Protein 5BOE (pdb70)

Foldseek 3Di:
DFFWAFKAWDWDAWLVGFIAIKIWIADPVGQIFIDTAFDDAQDAVQFAHADWQQPCVPRNRRTRVQLRCLLHPPLGVVRNVVRDGLLPLVVSLVVLCVSCPDNRSNRNGLRSQQNRQRGSLNSVCSVVVHDSLCSLQNDQLFEAAFEWAWAEAFCPQAQALEQFGTKTKTQLQDFALVVRLVLQLQLNVLLLVVCVVVVWDADDALQRYYHTRANYDVRVQVSSVVSSVVSPHDELRRMAMETANQQQSQDDPQWSFSCVRNNPPTDTDGLVRLLVVVLVDVVVGRYAEYECSDHLPPQVSQQVNCVRCVQRHFYEYESNCLLRVVSVVVCLVSSGTQEYEQECSRHRHPVSSVVSCVSSVVSLHAYEYEDDSTAHLDQVSLSVCSSSVRRYYYQGHSDDNSRVSNSVVSVVSNVVCDPSHGRNRPVSNSSHD/DFFWAFKAWDWDAWLVGFIAIKIWIADPVGQIFIDTAFDFPDALPVFAFADWQQPCVPRNRRTRVQLRCLLVPPLGCCRNVVRDGLLPLVVSLVVLCVSCPDQRSHRNGLRSQQNRQRGSLNSVCSVVVHDSLCSLFNDQLFEAAFEWAWAEAFCPQAQALEQFGTKTKTQLQDFALVVSLVLQLQLNVLLLVVCVVVVWDADDALQRYYHTRANYDVRVQVSSVVSSVVSPHDELRRMAMETANQQQSQDDPQWSFSCVRNNDPTDTDGLVRLLVVVLVDVVVGRYAEYECSDHLPPQVSQQVNCVRCVQRHFYEYCSNCLLPVVSVVVCLVSSGTQEYEQECSRHRHPVSSVVSCVSSVVSLHAYEYEDHSTAHLDQVSSSVCSSSVRRYYYQGHSDDSSRVSNSVVSVVSNVVCDPSHGRNRPVSNSSHD

InterPro domains:
  IPR000941 Enolase [MF_00318] (2-417)
  IPR000941 Enolase [PIRSF001400] (3-429)
  IPR000941 Enolase [PR00148] (37-51)
  IPR000941 Enolase [PR00148] (109-125)
  IPR000941 Enolase [PR00148] (163-176)
  IPR000941 Enolase [PR00148] (317-328)
  IPR000941 Enolase [PR00148] (340-354)
  IPR000941 Enolase [PR00148] (369-386)
  IPR000941 Enolase [PTHR11902] (3-426)
  IPR000941 Enolase [SFLDF00002] (2-417)
  IPR000941 Enolase [TIGR01060] (4-431)
  IPR000941 Enolase [cd03313] (6-416)
  IPR020809 Enolase, conserved site [PS00164] (340-353)
  IPR020810 Enolase, C-terminal TIM barrel domain [PF00113] (143-430)
  IPR020810 Enolase, C-terminal TIM barrel domain [SM01192] (141-431)
  IPR020811 Enolase, N-terminal [PF03952] (4-136)
  IPR020811 Enolase, N-terminal [SM01193] (4-136)
  IPR029017 Enolase-like, N-terminal [G3DSA:3.30.390.10] (3-129)
  IPR029017 Enolase-like, N-terminal [SSF54826] (4-143)
  IPR036849 Enolase-like, C-terminal domain superfamily [G3DSA:3.20.20.120] (131-434)

Nearest PDB structures (foldseek):
  5bof-assembly1_A  TM=1.002E+00  e=6.765E-86  Staphylococcus aureus
  5bof-assembly1_B  TM=1.002E+00  e=4.402E-81  Staphylococcus aureus
  1w6t-assembly1_A  TM=1.000E+00  e=2.694E-74  Streptococ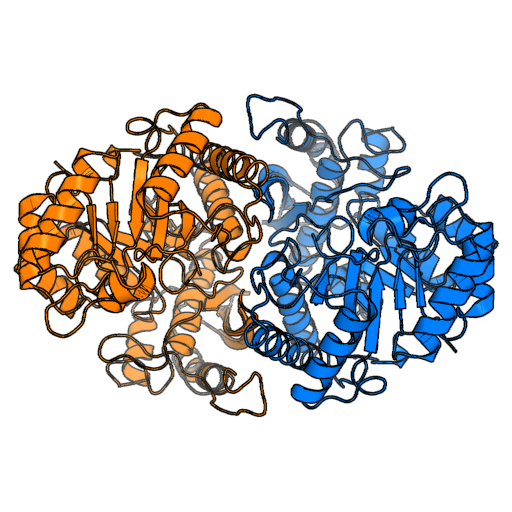cus pneumoniae TIGR4
  3otr-assembly2_C  TM=9.660E-01  e=2.131E-50  Toxoplasma gondii ME49
  2al1-assembly1_B  TM=9.381E-01  e=1.334E-51  Saccharomyces cerevisiae

Sequence (866 aa):
MPIITDVYAREVLDSRGNPTVEVEVLTESGAFGRALVPSSGGAASSTTGGEEHHEAAVVELRDGDKSRYLGKGVTKAVENVNEEIIAPEIIEGEFSVLDQVSSIDKMMIALDGTPNKGKLGANAILGVSIAVARAAADLLGQQPLYKYLGGFNGKQLPVPMMMNIVNGGSHSDAPIAFQEFMILPVVGATTFKEESLRWGTTEIFHNNLKSILSSKRGLETAVGDEGGFAPKFEGTEDAVETIIQAIEAAGYKPGEEVFLGFDCASSEFYENGVYDYSKFEGEHGAKRTAAEQVDYLEQLVDKYPIITIEDGMDENDWDGWKQLTERIGDRVQLVGDDLFVTNTEILAKGIENGIGNSILIKVVNQIGTLTETFDAIEMAQKAGYTAVVSHRSSGETEDTTIADIAVATNAGQIKTGSLSRTDRIAKYNQLLRIEDELFETAKYDDGIKSFYNLDMPIITDVYAREVLDSRGNPTVEVEVLTESGAFGRALVPSSGGAASSTTGGEEHHEAVVELRDGDKSRYLGKGVTKAVENVNEEIIAPEIIEGEFSVLDQVSSIDKMMIALDGTPNKGKLGANAILGVSIAVARAAADLLGQQPLYKKYLGGFNGKQLPVPMMNIVNGGSHSDAPIAFQEFMILPVVGATTFKEESLRWGTTEIFHNLKSSILSSKRGLETAVGDEGGFAPKFEGTEDAVETIIQAIEAAGYKPGEEVFLGFDCASSEFYENGVYDYSKFEGEHGAKRTAAEQVDYLEQLVDKYPIITIEDGMDENDWDGWKQLTERIGDRVQLVGDDLFVVTNTEILAKGIENGIGNSILIKVVNQIGTLTETFDAIEMAQKAGYTTAVVSHRSSGETEDTTIADIAVATNAGQIKTGSLSRTDRIAKYNQLLRIEDELFETAKYDDGIKSFYNLD

Organism: Staphylococcus aureus (NCBI:txid1280)

B-factor: mean 16.52, std 8.03, range [6.75, 63.27]

GO terms:
  GO:0004634 phosphopyruvate hydratase activity (F, EXP)
  GO:0005576 extracellular region (C, EXP)
  GO:0005737 cytoplasm (C, EXP)
  GO:0009986 cell surface (C, EXP)

Secondary structure (DSSP, 8-state):
--BEEEEEEEEEE-TTS-EEEEEEEEETT--EEEEE--B-SS--SSS--------TTSGGGT--HHHHHHIIIIIHHHHHHTT-BTT-HHHHHHHHHHHH-STT-TTT-HHHHHHHHHHHHHHHHHHHT--HHHHHH-TT--EEPEEEEEEEE-GGG-SSS---SEEEEE-TT-SSHHHHHHHHHHHHHHHHHHHHHTT----B-TTS-B----SSHHHHHHHHHHHHHHTT--BTTTBEEEEE--GGGGEETTEEETHHHH-TT--EE-HHHHHHHHHHHHHHS-EEEEES-S-TT-HHHHHHHHHHHTTTSEEEESTTTTT-HHHHHHHHHHT--SEEEE-HHHH-SHHHHHHHHHHHHHTT-EEEEE--SB--S--HHHHHHHHTT--EEE---SSSHHHHHHHHHHHHHHHHHGGG-EE-GGGG-TT--/--BEEEEEEEEEE-TTS-EEEEEEEEETT--EEEEEPPP--S--TTSPPPP----TTSGGGT--HHHHHHIIIIIHHHHHHHT-BTT-HHHHHHHHHHHH-STT-TTT-HHHHHHHHHHHHHHHHHHHT--HHHHHH-TT--EEPEEEEEEEE-GGG-SSS---SEEEEE-TT-SSHHHHHHHHHHHHHHHHHHHHHTT----B-TTS-B----SSHHHHHHHHHHHHHHTT--BTTTBEEEEE--GGGGEETTEEETHHHH-TT--EE-HHHHHHHHHHHHHHS-EEEEES-S-TT-HHHHHHHHHHHTTTSEEEESTTTTT-HHHHHHHHHHT--SEEEE-HHHH-SHHHHHHHHHHHHHTT-EEEEE--SS--S--HHHHHHHHTT--EEE---SSSHHHHHHHHHHHHHHHHHGGG-EE-GGGG-TT--

Solvent-accessible surface area: 29139 Å² total; per-residue (Å²): 60,52,54,1,64,59,7,75,2,28,18,1,2,1,0,50,0,15,0,3,0,0,0,27,0,66,5,118,68,46,8,76,2,75,0,7,1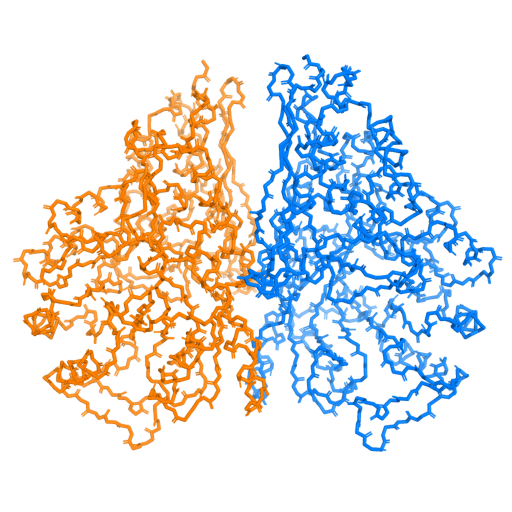,21,5,13,53,80,93,10,81,135,14,10,60,58,41,61,44,53,64,174,86,43,12,80,7,94,1,0,63,102,0,18,64,4,0,50,113,62,0,4,47,80,0,54,131,45,123,44,19,0,68,68,22,82,59,0,0,132,30,0,58,78,50,6,61,53,145,60,9,28,124,1,0,1,6,0,0,0,0,0,0,6,0,0,0,70,0,0,6,80,46,85,70,71,40,18,2,61,43,32,35,34,179,63,2,55,17,0,0,0,0,1,0,1,0,0,4,0,3,66,72,23,141,6,54,0,2,2,26,8,3,1,0,0,0,2,35,6,112,49,0,91,48,0,0,27,27,0,0,13,0,1,29,33,0,71,48,21,0,71,172,106,62,33,86,45,36,10,26,49,21,0,0,0,41,0,70,3,105,14,13,86,32,0,0,84,5,1,26,86,0,0,99,64,21,59,25,114,38,30,112,48,0,33,4,0,0,8,1,6,0,23,58,4,56,66,108,40,47,0,37,1,30,127,38,46,41,178,101,13,42,138,46,70,30,65,83,0,0,55,32,0,44,109,7,14,93,120,14,32,9,9,1,1,2,2,0,0,8,60,121,16,68,119,3,0,70,89,0,24,104,87,0,7,71,104,3,0,0,0,0,11,38,4,0,2,1,28,46,134,25,0,26,36,0,51,140,77,31,3,4,12,0,0,2,0,24,7,12,4,31,0,0,4,24,40,0,44,73,0,2,82,64,0,55,168,36,36,15,0,0,0,0,5,12,11,17,0,8,1,32,19,20,2,16,0,3,0,0,0,6,23,41,0,0,1,0,11,0,1,0,0,7,4,0,0,0,0,0,2,0,0,32,0,15,18,3,20,48,106,6,156,144,68,28,82,22,39,7,90,148,1,8,104,22,26,156,71,43,62,1,62,60,7,76,2,28,18,0,2,1,0,75,0,15,0,4,0,0,0,25,0,66,4,118,70,46,8,76,2,80,0,7,1,13,10,24,30,52,113,34,99,117,30,7,16,16,37,51,43,55,65,171,84,43,11,75,8,94,1,0,62,102,0,18,80,3,0,39,116,57,0,5,42,82,0,57,137,46,120,45,22,0,68,67,22,82,57,0,0,134,35,0,58,78,53,6,60,51,143,54,8,27,116,0,0,1,5,0,0,0,0,0,0,3,0,0,0,69,0,0,5,79,46,84,69,70,39,17,2,61,44,33,35,34,179,64,2,55,16,0,0,0,0,2,0,2,0,0,4,0,3,67,88,22,143,7,54,0,2,2,25,8,3,1,0,0,0,2,36,6,112,50,0,89,51,0,0,29,26,0,0,10,0,2,29,28,0,71,56,22,0,72,183,105,64,32,86,45,36,10,26,51,21,0,0,0,40,1,71,3,108,14,14,85,31,0,0,84,4,1,26,88,0,0,99,63,19,59,24,114,38,34,108,47,0,34,4,0,0,8,1,7,0,23,74,6,56,125,141,39,49,0,37,0,30,128,38,45,41,110,107,13,43,137,48,70,30,64,83,0,1,54,31,0,44,111,8,13,93,119,14,33,10,9,1,1,2,1,1,0,9,71,120,17,67,120,2,0,72,90,0,25,105,88,0,7,70,101,3,0,0,2,0,11,51,5,0,17,0,26,44,147,31,0,27,35,0,51,140,79,31,3,4,13,0,0,2,1,25,6,6,8,31,0,0,4,24,40,0,42,73,0,2,83,64,0,55,165,37,36,15,0,0,0,1,4,13,34,41,0,8,1,34,19,20,2,11,0,3,0,0,0,6,22,42,0,0,0,0,11,0,0,0,0,7,4,0,0,0,0,0,2,0,0,32,0,14,18,3,20,50,104,6,160,142,67,28,82,24,47,6,89,145,1,9,103,21,34,147

CATH classification: 3.30.390.10 (+1 more: 3.20.20.120)

Structure (mmCIF, N/CA/C/O backbone):
data_5BOE
#
_entry.id   5BOE
#
_cell.length_a   145.154
_cell.length_b   145.154
_cell.length_c   100.512
_cell.angle_alpha   90.00
_cell.angle_beta   90.00
_cell.angle_gamma   90.00
#
_symmetry.space_group_name_H-M   'I 4'
#
loop_
_entity.id
_entity.type
_entity.pdbx_description
1 polymer Enolase
2 non-polymer PHOSPHOENOLPYRUVATE
3 non-polymer 'MAGNESIUM ION'
4 non-polymer GLYCEROL
5 water water
#
loop_
_atom_site.group_PDB
_atom_site.id
_atom_site.type_symbol
_atom_site.label_atom_id
_atom_site.label_alt_id
_atom_site.label_comp_id
_atom_site.label_asym_id
_atom_site.label_entity_id
_atom_site.label_seq_id
_atom_site.pdbx_PDB_ins_code
_atom_site.Cartn_x
_atom_site.Cartn_y
_atom_site.Cartn_z
_atom_site.occupancy
_atom_site.B_iso_or_equiv
_atom_site.auth_seq_id
_atom_site.auth_comp_id
_atom_site.auth_asym_id
_atom_site.auth_atom_id
_atom_site.pdbx_PDB_model_num
ATOM 1 N N . MET A 1 1 ? -0.881 -11.474 43.215 1.00 25.01 1 MET A N 1
ATOM 2 C CA . MET A 1 1 ? -0.601 -11.537 44.689 1.00 23.30 1 MET A CA 1
ATOM 3 C C . MET A 1 1 ? -1.262 -12.780 45.293 1.00 20.73 1 MET A C 1
ATOM 4 O O . MET A 1 1 ? -2.506 -12.833 45.431 1.00 19.78 1 MET A O 1
ATOM 6 N N . PRO A 1 2 ? -0.433 -13.787 45.619 1.00 19.71 2 PRO A N 1
ATOM 7 C CA . PRO A 1 2 ? -0.946 -15.122 45.814 1.00 17.65 2 PRO A CA 1
ATOM 8 C C . PRO A 1 2 ? -1.416 -15.467 47.228 1.00 15.64 2 PRO A C 1
ATOM 9 O O . PRO A 1 2 ? -1.994 -16.521 47.421 1.00 14.33 2 PRO A O 1
ATOM 13 N N . ILE A 1 3 ? -1.195 -14.602 48.213 1.00 15.09 3 ILE A N 1
ATOM 14 C CA . ILE A 1 3 ? -1.618 -14.942 49.571 1.00 14.50 3 ILE A CA 1
ATOM 15 C C . ILE A 1 3 ? -3.139 -15.072 49.659 1.00 13.46 3 ILE A C 1
ATOM 16 O O . ILE A 1 3 ? -3.869 -14.235 49.150 1.00 13.44 3 ILE A O 1
ATOM 21 N N . ILE A 1 4 ? -3.602 -16.134 50.302 1.00 12.05 4 ILE A N 1
ATOM 22 C CA . ILE A 1 4 ? -5.045 -16.360 50.454 1.00 11.83 4 ILE A CA 1
ATOM 23 C C . ILE A 1 4 ? -5.593 -15.383 51.484 1.00 12.48 4 ILE A C 1
ATOM 24 O O . ILE A 1 4 ? -5.123 -15.331 52.624 1.00 13.25 4 ILE A O 1
ATOM 29 N N . THR A 1 5 ? -6.599 -14.624 51.078 1.00 12.95 5 THR A N 1
ATOM 30 C CA . THR A 1 5 ? -7.212 -13.611 51.937 1.00 13.69 5 THR A CA 1
ATOM 31 C C . THR A 1 5 ? -8.628 -13.935 52.395 1.00 13.51 5 THR A C 1
ATOM 32 O O . THR A 1 5 ? -9.150 -13.299 53.314 1.00 13.83 5 THR A O 1
ATOM 36 N N . ASP A 1 6 ? -9.266 -14.909 51.749 1.00 13.45 6 ASP A N 1
ATOM 37 C CA . ASP A 1 6 ? -10.595 -15.334 52.161 1.00 13.82 6 ASP A CA 1
ATOM 38 C C . ASP A 1 6 ? -10.831 -16.796 51.826 1.00 12.68 6 ASP A C 1
ATOM 39 O O . ASP A 1 6 ? -10.461 -17.263 50.748 1.00 11.67 6 ASP A O 1
ATOM 44 N N . VAL A 1 7 ? -11.455 -17.492 52.764 1.00 11.54 7 VAL A N 1
ATOM 45 C CA . VAL A 1 7 ? -11.882 -18.893 52.592 1.00 11.46 7 VAL A CA 1
ATOM 46 C C . VAL A 1 7 ? -13.290 -18.941 53.189 1.00 11.41 7 VAL A C 1
ATOM 47 O O . VAL A 1 7 ? -13.462 -18.600 54.373 1.00 12.61 7 VAL A O 1
ATOM 51 N N . TYR A 1 8 ? -14.286 -19.300 52.387 1.00 10.57 8 TYR A N 1
ATOM 52 C CA . TYR A 1 8 ? -15.681 -19.182 52.794 1.00 10.27 8 TYR A CA 1
ATOM 53 C C . TYR A 1 8 ? -16.475 -20.390 52.333 1.00 10.20 8 TYR A C 1
ATOM 54 O O . TYR A 1 8 ? -16.405 -20.793 51.165 1.00 10.55 8 TYR A O 1
ATOM 63 N N . ALA A 1 9 ? -17.212 -20.991 53.257 1.00 9.51 9 ALA A N 1
ATOM 64 C CA . ALA A 1 9 ? -18.052 -22.151 52.949 1.00 9.01 9 ALA A CA 1
ATOM 65 C C . ALA A 1 9 ? -19.533 -21.833 53.110 1.00 9.48 9 ALA A C 1
ATOM 66 O O . ALA A 1 9 ? -19.932 -21.017 53.933 1.00 9.64 9 ALA A O 1
ATOM 68 N N . ARG A 1 10 ? -20.338 -22.493 52.293 1.00 9.29 10 ARG A N 1
ATOM 69 C CA . ARG A 1 10 ? -21.783 -22.460 52.411 1.00 9.82 10 ARG A CA 1
ATOM 70 C C . ARG A 1 10 ? -22.390 -23.828 52.121 1.00 9.55 10 ARG A C 1
ATOM 71 O O . ARG A 1 10 ? -21.776 -24.687 51.482 1.00 9.59 10 ARG A O 1
ATOM 79 N N . GLU A 1 11 ? -23.602 -24.028 52.620 1.00 9.68 11 GLU A N 1
ATOM 80 C CA . GLU A 1 11 ? -24.372 -25.242 52.396 1.00 9.92 11 GLU A CA 1
ATOM 81 C C . GLU A 1 11 ? -25.213 -25.092 51.127 1.00 10.00 11 GLU A C 1
ATOM 82 O O . GLU A 1 11 ? -26.058 -24.193 51.043 1.00 11.96 11 GLU A O 1
ATOM 88 N N . VAL A 1 12 ? -24.977 -25.974 50.166 1.00 9.21 12 VAL A N 1
ATOM 89 C CA . VAL A 1 12 ? -25.725 -26.007 48.912 1.00 9.44 12 VAL A CA 1
ATOM 90 C C . VAL A 1 12 ? -26.298 -27.404 48.725 1.00 9.60 12 VAL A C 1
ATOM 91 O O . VAL A 1 12 ? -26.239 -28.222 49.644 1.00 9.49 12 VAL A O 1
ATOM 95 N N . LEU A 1 13 ? -26.883 -27.700 47.575 1.00 9.17 13 LEU A N 1
ATOM 96 C CA . LEU A 1 13 ? -27.473 -29.012 47.326 1.00 9.34 13 LEU A CA 1
ATOM 97 C C . LEU A 1 13 ? -26.763 -29.791 46.225 1.00 9.33 13 LEU A C 1
ATOM 98 O O . LEU A 1 13 ? -26.300 -29.211 45.227 1.00 9.01 13 LEU A O 1
ATOM 103 N N . ASP A 1 14 ? -26.700 -31.104 46.411 1.00 8.72 14 ASP A N 1
ATOM 104 C CA . ASP A 1 14 ? -26.207 -32.006 45.386 1.00 9.04 14 ASP A CA 1
ATOM 105 C C . ASP A 1 14 ? -27.310 -32.492 44.473 1.00 8.22 14 ASP A C 1
ATOM 106 O O . ASP A 1 14 ? -28.482 -32.114 44.614 1.00 8.27 14 ASP A O 1
ATOM 111 N N . SER A 1 15 ? -26.942 -33.360 43.538 1.00 8.52 15 SER A N 1
ATOM 112 C CA . SER A 1 15 ? -27.829 -33.780 42.457 1.00 8.71 15 SER A CA 1
ATOM 113 C C . SER A 1 15 ? -28.947 -34.697 42.891 1.00 9.18 15 SER A C 1
ATOM 114 O O . SER A 1 15 ? -29.863 -34.968 42.110 1.00 8.95 15 SER A O 1
ATOM 117 N N . ARG A 1 16 ? -28.874 -35.166 44.133 1.00 9.86 16 ARG A N 1
ATOM 118 C CA . ARG A 1 16 ? -29.949 -35.992 44.700 1.00 11.27 16 ARG A CA 1
ATOM 119 C C . ARG A 1 16 ? -30.827 -35.191 45.638 1.00 11.35 16 ARG A C 1
ATOM 120 O O . ARG A 1 16 ? -31.746 -35.756 46.241 1.00 12.02 16 ARG A O 1
ATOM 128 N N . GLY A 1 17 ? -30.579 -33.892 45.755 1.00 10.50 17 GLY A N 1
ATOM 129 C CA . GLY A 1 17 ? -31.343 -33.042 46.679 1.00 11.02 17 GLY A CA 1
ATOM 130 C C . GLY A 1 17 ? -30.924 -33.217 48.119 1.00 11.34 17 GLY A C 1
ATOM 131 O O . GLY A 1 17 ? -31.747 -33.019 49.027 1.00 12.51 17 GLY A O 1
ATOM 132 N N . ASN A 1 18 ? -29.648 -33.527 48.341 1.00 11.13 18 ASN A N 1
ATOM 133 C CA . ASN A 1 18 ? -29.063 -33.592 49.695 1.00 11.26 18 ASN A CA 1
ATOM 134 C C . ASN A 1 18 ? -28.023 -32.488 49.893 1.00 10.74 18 ASN A C 1
ATOM 135 O O . ASN A 1 18 ? -27.290 -32.151 48.950 1.00 10.06 18 ASN A O 1
ATOM 140 N N . PRO A 1 19 ? -27.929 -31.918 51.100 1.00 9.67 19 PRO A N 1
ATOM 141 C CA . PRO A 1 19 ? -26.947 -30.860 51.338 1.00 9.74 19 PRO A CA 1
ATOM 142 C C . PRO A 1 19 ? -25.516 -31.292 51.096 1.00 9.44 19 PRO A C 1
ATOM 143 O O . PRO A 1 19 ? -25.160 -32.455 51.317 1.00 10.14 19 PRO A O 1
ATOM 147 N N . THR A 1 20 ? -24.710 -30.363 50.604 1.00 9.02 20 THR A N 1
ATOM 148 C CA . THR A 1 20 ? -23.271 -30.555 50.546 1.00 9.05 20 THR A CA 1
ATOM 149 C C . THR A 1 20 ? -22.540 -29.239 50.720 1.00 8.99 20 THR A C 1
ATOM 150 O O . THR A 1 20 ? -23.159 -28.172 50.823 1.00 8.83 20 THR A O 1
ATOM 154 N N . VAL A 1 21 ? -21.228 -29.356 50.837 1.00 8.85 21 VAL A N 1
ATOM 155 C CA . VAL A 1 21 ? -20.342 -28.240 51.096 1.00 9.33 21 VAL A CA 1
ATOM 156 C C . VAL A 1 21 ? -19.888 -27.574 49.784 1.00 9.17 21 VAL A C 1
ATOM 157 O O . VAL A 1 21 ? -19.432 -28.252 48.855 1.00 9.41 21 VAL A O 1
ATOM 161 N N . GLU A 1 22 ? -19.974 -26.249 49.760 1.00 8.90 22 GLU A N 1
ATOM 162 C CA . GLU A 1 22 ? -19.313 -25.423 48.755 1.00 9.14 22 GLU A CA 1
ATOM 163 C C . GLU A 1 22 ? -18.287 -24.523 49.429 1.00 8.85 22 GLU A C 1
ATOM 164 O O . GLU A 1 22 ? -18.577 -23.959 50.493 1.00 9.33 22 GLU A O 1
ATOM 170 N N . VAL A 1 23 ? -17.103 -24.374 48.825 1.00 8.43 23 VAL A N 1
ATOM 171 C CA . VAL A 1 23 ? -16.079 -23.463 49.348 1.00 8.58 23 VAL A CA 1
ATOM 172 C C . VAL A 1 23 ? -15.586 -22.531 48.264 1.00 8.75 23 VAL A C 1
ATOM 173 O O . VAL A 1 23 ? -15.406 -22.959 47.115 1.00 8.29 23 VAL A O 1
ATOM 177 N N . GLU A 1 24 ? -15.377 -21.277 48.640 1.00 8.76 24 GLU A N 1
ATOM 178 C CA . GLU A 1 24 ? -14.778 -20.283 47.762 1.00 9.27 24 GLU A CA 1
ATOM 179 C C . GLU A 1 24 ? -13.510 -19.743 48.397 1.00 9.17 24 GLU A C 1
ATOM 180 O O . GLU A 1 24 ? -13.488 -19.446 49.615 1.00 9.17 24 GLU A O 1
ATOM 186 N N . VAL A 1 25 ? -12.473 -19.582 47.578 1.00 8.74 25 VAL A N 1
ATOM 187 C CA . VAL A 1 25 ? -11.187 -19.066 48.004 1.00 9.19 25 VAL A CA 1
ATOM 188 C C . VAL A 1 25 ? -10.858 -17.837 47.160 1.00 9.56 25 VAL A C 1
ATOM 189 O O . VAL A 1 25 ? -11.022 -17.856 45.947 1.00 9.66 25 VAL A O 1
ATOM 193 N N . LEU A 1 26 ? -10.383 -16.780 47.834 1.00 9.82 26 LEU A N 1
ATOM 194 C CA . LEU A 1 26 ? -9.872 -15.581 47.173 1.00 10.79 26 LEU A CA 1
ATOM 195 C C . LEU A 1 26 ? -8.450 -15.281 47.585 1.00 10.98 26 LEU A C 1
ATOM 196 O O . LEU A 1 26 ? -8.080 -15.506 48.739 1.00 11.59 26 LEU A O 1
ATOM 201 N N . THR A 1 27 ? -7.694 -14.715 46.651 1.00 11.55 27 THR A N 1
ATOM 202 C CA . THR A 1 27 ? -6.377 -14.185 46.970 1.00 12.58 27 THR A CA 1
ATOM 203 C C . THR A 1 27 ? -6.431 -12.685 47.037 1.00 14.25 27 THR A C 1
ATOM 204 O O . THR A 1 27 ? -7.396 -12.047 46.615 1.00 13.86 27 THR A O 1
ATOM 208 N N . GLU A 1 28 ? -5.317 -12.144 47.514 1.00 16.26 28 GLU A N 1
ATOM 209 C CA . GLU A 1 28 ? -5.135 -10.710 47.631 1.00 19.73 28 GLU A CA 1
ATOM 210 C C . GLU A 1 28 ? -5.407 -9.998 46.309 1.00 19.38 28 GLU A C 1
ATOM 211 O O . GLU A 1 28 ? -5.998 -8.933 46.286 1.00 21.77 28 GLU A O 1
ATOM 217 N N . SER A 1 29 ? -4.959 -10.588 45.203 1.00 17.78 29 SER A N 1
ATOM 218 C CA . SER A 1 29 ? -5.196 -10.016 43.870 1.00 18.54 29 SER A CA 1
ATOM 219 C C . SER A 1 29 ? -6.569 -10.267 43.259 1.00 16.80 29 SER A C 1
ATOM 220 O O . SER A 1 29 ? -6.865 -9.784 42.163 1.00 18.30 29 SER A O 1
ATOM 223 N N . GLY A 1 30 ? -7.414 -11.040 43.939 1.00 15.11 30 GLY A N 1
ATOM 224 C CA . GLY A 1 30 ? -8.750 -11.339 43.436 1.00 14.55 30 GLY A CA 1
ATOM 225 C C . GLY A 1 30 ? -8.903 -12.651 42.687 1.00 13.45 30 GLY A C 1
ATOM 226 O O . GLY A 1 30 ? -9.960 -12.930 42.138 1.00 13.94 30 GLY A O 1
ATOM 227 N N . ALA A 1 31 ? -7.850 -13.452 42.638 1.00 12.06 31 ALA A N 1
ATOM 228 C CA . ALA A 1 31 ? -7.987 -14.781 42.017 1.00 10.92 31 ALA A CA 1
ATOM 229 C C . ALA A 1 31 ? -9.005 -15.543 42.849 1.00 10.84 31 ALA A C 1
ATOM 230 O O . ALA A 1 31 ? -9.063 -15.380 44.065 1.00 10.76 31 ALA A O 1
ATOM 232 N N . PHE A 1 32 ? -9.775 -16.394 42.190 1.00 10.06 32 PHE A N 1
ATOM 233 C CA . PHE A 1 32 ? -10.969 -16.998 42.771 1.00 9.60 32 PHE A CA 1
ATOM 234 C C . PHE A 1 32 ? -11.063 -18.456 42.381 1.00 9.12 32 PHE A C 1
ATOM 235 O O . PHE A 1 32 ? -10.857 -18.807 41.215 1.00 9.02 32 PHE A O 1
ATOM 243 N N . GLY A 1 33 ? -11.441 -19.286 43.343 1.00 8.37 33 GLY A N 1
ATOM 244 C CA . GLY A 1 33 ? -11.815 -20.670 43.059 1.00 8.22 33 GLY A CA 1
ATOM 245 C C . GLY A 1 33 ? -13.035 -21.056 43.872 1.00 8.22 33 GLY A C 1
ATOM 246 O O . GLY A 1 33 ? -13.186 -20.637 45.019 1.00 8.16 33 GLY A O 1
ATOM 247 N N . ARG A 1 34 ? -13.900 -21.867 43.274 1.00 7.82 34 ARG A N 1
ATOM 248 C CA . ARG A 1 34 ? -15.074 -22.425 43.940 1.00 8.24 34 ARG A CA 1
ATOM 249 C C . ARG A 1 34 ? -15.046 -23.933 43.749 1.00 8.37 34 ARG A C 1
ATOM 250 O O . ARG A 1 34 ? -14.807 -24.422 42.635 1.00 8.97 34 ARG A O 1
ATOM 258 N N . ALA A 1 35 ? -15.331 -24.666 44.824 1.00 8.44 35 ALA A N 1
ATOM 259 C CA . ALA A 1 35 ? -15.431 -26.111 44.780 1.00 8.26 35 ALA A CA 1
ATOM 260 C C . ALA A 1 35 ? -16.717 -26.544 45.400 1.00 8.71 35 ALA A C 1
ATOM 261 O O . ALA A 1 35 ? -17.147 -25.938 46.372 1.00 9.52 35 ALA A O 1
ATOM 263 N N . LEU A 1 36 ? -17.310 -27.602 44.861 1.00 8.63 36 LEU A N 1
ATOM 264 C CA . LEU A 1 36 ? -18.438 -28.279 45.520 1.00 9.17 36 LEU A CA 1
ATOM 265 C C . LEU A 1 36 ? -18.058 -29.729 45.733 1.00 9.30 36 LEU A C 1
ATOM 266 O O . LEU A 1 36 ? -17.391 -30.346 44.893 1.00 9.82 36 LEU A O 1
ATOM 271 N N . VAL A 1 37 ? -18.484 -30.288 46.867 1.00 8.97 37 VAL A N 1
ATOM 272 C CA . VAL A 1 37 ? -18.090 -31.638 47.265 1.00 9.50 37 VAL A CA 1
ATOM 273 C C . VAL A 1 37 ? -19.183 -32.664 46.939 1.00 9.83 37 VAL A C 1
ATOM 274 O O . VAL A 1 37 ? -20.359 -32.433 47.242 1.00 10.60 37 VAL A O 1
ATOM 278 N N . PRO A 1 38 ? -18.802 -33.790 46.303 1.00 10.02 38 PRO A N 1
ATOM 279 C CA . PRO A 1 38 ? -19.795 -34.821 46.010 1.00 10.64 38 PRO A CA 1
ATOM 280 C C . PRO A 1 38 ? -20.068 -35.673 47.225 1.00 12.63 38 PRO A C 1
ATOM 281 O O . PRO A 1 38 ? -19.394 -35.537 48.253 1.00 13.04 38 PRO A O 1
ATOM 285 N N A SER A 1 39 ? -20.975 -36.625 47.075 0.50 12.29 39 SER A N 1
ATOM 286 N N B SER A 1 39 ? -21.096 -36.505 47.105 0.50 13.12 39 SER A N 1
ATOM 287 C CA A SER A 1 39 ? -21.297 -37.534 48.180 0.50 12.39 39 SER A CA 1
ATOM 288 C CA B SER A 1 39 ? -21.639 -37.241 48.241 0.50 14.01 39 SER A CA 1
ATOM 289 C C A SER A 1 39 ? -21.775 -38.880 47.702 0.50 13.22 39 SER A C 1
ATOM 290 C C B SER A 1 39 ? -20.574 -38.205 48.696 0.50 13.83 39 SER A C 1
ATOM 291 O O A SER A 1 39 ? -22.685 -38.968 46.873 0.50 13.65 39 SER A O 1
ATOM 292 O O B SER A 1 39 ? -19.701 -38.585 47.924 0.50 15.46 39 SER A O 1
ATOM 297 N N A GLY A 1 40 ? -21.232 -39.933 48.293 0.50 14.11 40 GLY A N 1
ATOM 298 N N B GLY A 1 40 ? -20.628 -38.608 49.958 0.50 14.85 40 GLY A N 1
ATOM 299 C CA A GLY A 1 40 ? -21.588 -41.279 47.869 0.50 15.33 40 GLY A CA 1
ATOM 300 C CA B GLY A 1 40 ? -19.620 -39.538 50.489 0.50 13.59 40 GLY A CA 1
ATOM 301 C C A GLY A 1 40 ? -22.866 -41.804 48.434 0.50 17.65 40 GLY A C 1
ATOM 302 C C B GLY A 1 40 ? -20.250 -40.515 51.442 0.50 16.22 40 GLY A C 1
ATOM 303 O O A GLY A 1 40 ? -23.260 -41.426 49.535 0.50 19.06 40 GLY A O 1
ATOM 304 O O B GLY A 1 40 ? -21.375 -40.960 51.232 0.50 18.20 40 GLY A O 1
ATOM 305 N N A ALA A 1 41 ? -23.478 -42.709 47.660 0.50 19.88 41 ALA A N 1
ATOM 306 N N B ALA A 1 41 ? -19.502 -40.830 52.488 0.50 17.42 41 ALA A N 1
ATOM 307 C CA A ALA A 1 41 ? -24.724 -43.389 48.001 0.50 20.99 41 ALA A CA 1
ATOM 308 C CA B ALA A 1 41 ? -19.926 -41.762 53.528 0.50 18.18 41 ALA A CA 1
ATOM 309 C C A ALA A 1 41 ? -24.498 -44.371 49.122 0.50 22.53 41 ALA A C 1
ATOM 310 C C B ALA A 1 41 ? -19.510 -41.193 54.866 0.50 18.96 41 ALA A C 1
ATOM 311 O O A ALA A 1 41 ? -25.294 -44.469 50.052 0.50 22.43 41 ALA A O 1
ATOM 312 O O B ALA A 1 41 ? -18.382 -40.717 55.024 0.50 18.33 41 ALA A O 1
ATOM 315 N N A SER A 1 42 ? -23.407 -45.111 49.004 0.50 24.37 42 SER A N 1
ATOM 316 N N B SER A 1 42 ? -20.429 -41.245 55.823 0.50 19.51 42 SER A N 1
ATOM 317 C CA A SER A 1 42 ? -22.953 -45.999 50.049 0.50 25.52 42 SER A CA 1
ATOM 318 C CA B SER A 1 42 ? -20.191 -40.705 57.157 0.50 20.27 42 SER A CA 1
ATOM 319 C C A SER A 1 42 ? -21.456 -45.758 50.174 0.50 27.23 42 SER A C 1
ATOM 320 C C B SER A 1 42 ? -19.625 -41.784 58.088 0.50 21.73 42 SER A C 1
ATOM 321 O O A SER A 1 42 ? -20.819 -45.315 49.217 0.50 29.12 42 SER A O 1
ATOM 322 O O B SER A 1 42 ? -19.222 -41.494 59.216 0.50 20.65 42 SER A O 1
ATOM 327 N N A THR A 1 43 ? -20.901 -46.027 51.347 0.50 28.47 43 THR A N 1
ATOM 328 N N B THR A 1 43 ? -19.576 -43.017 57.587 0.50 23.84 43 THR A N 1
ATOM 329 C CA A THR A 1 43 ? -19.480 -45.806 51.570 0.50 29.19 43 THR A CA 1
ATOM 330 C CA B THR A 1 43 ? -18.938 -44.144 58.294 0.50 25.91 43 THR A CA 1
ATOM 331 C C A THR A 1 43 ? -18.714 -47.078 51.905 0.50 29.43 43 THR A C 1
ATOM 332 C C B THR A 1 43 ? -18.075 -44.927 57.305 0.50 27.90 43 THR A C 1
ATOM 333 O O A THR A 1 43 ? -19.146 -47.860 52.740 0.50 29.90 43 THR A O 1
ATOM 334 O O B THR A 1 43 ? -18.362 -44.947 56.103 0.50 28.83 43 THR A O 1
ATOM 341 N N A GLY A 1 44 ? -17.575 -47.289 51.255 0.50 28.82 44 GLY A N 1
ATOM 342 N N B GLY A 1 44 ? -17.032 -45.592 57.799 0.50 30.92 44 GLY A N 1
ATOM 343 C CA A GLY A 1 44 ? -16.668 -48.334 51.703 0.50 29.07 44 GLY A CA 1
ATOM 344 C CA B GLY A 1 44 ? -15.835 -45.738 56.959 0.50 32.48 44 GLY A CA 1
ATOM 345 C C A GLY A 1 44 ? -16.171 -47.890 53.072 0.50 30.00 44 GLY A C 1
ATOM 346 C C B GLY A 1 44 ? -14.894 -46.938 56.895 0.50 32.50 44 GLY A C 1
ATOM 347 O O A GLY A 1 44 ? -16.284 -46.725 53.405 0.50 28.40 44 GLY A O 1
ATOM 348 O O B GLY A 1 44 ? -14.296 -47.243 55.827 0.50 36.73 44 GLY A O 1
ATOM 349 N N A GLU A 1 45 ? -15.642 -48.777 53.903 0.50 32.12 45 GLU A N 1
ATOM 350 N N B GLU A 1 45 ? -14.787 -47.628 58.022 0.50 31.93 45 GLU A N 1
ATOM 351 C CA A GLU A 1 45 ? -15.030 -48.284 55.150 0.50 32.69 45 GLU A CA 1
ATOM 352 C CA B GLU A 1 45 ? -13.481 -47.824 58.667 0.50 31.05 45 GLU A CA 1
ATOM 353 C C A GLU A 1 45 ? -13.491 -48.218 54.970 0.50 30.43 45 GLU A C 1
ATOM 354 C C B GLU A 1 45 ? -12.191 -47.488 57.910 0.50 30.19 45 GLU A C 1
ATOM 355 O O A GLU A 1 45 ? -13.015 -48.604 53.925 0.50 30.22 45 GLU A O 1
ATOM 356 O O B GLU A 1 45 ? -11.223 -47.118 58.563 0.50 29.39 45 GLU A O 1
ATOM 359 N N A HIS A 1 46 ? -12.727 -47.722 55.953 0.50 31.38 46 HIS A N 1
ATOM 360 N N B HIS A 1 46 ? -12.145 -47.566 56.585 0.50 28.54 46 HIS A N 1
ATOM 361 C CA A HIS A 1 46 ? -11.269 -47.372 55.770 0.50 31.33 46 HIS A CA 1
ATOM 362 C CA B HIS A 1 46 ? -10.895 -47.216 55.888 0.50 29.48 46 HIS A CA 1
ATOM 363 C C A HIS A 1 46 ? -11.073 -46.110 54.939 0.50 29.67 46 HIS A C 1
ATOM 364 C C B HIS A 1 46 ? -10.980 -46.009 54.951 0.50 28.59 46 HIS A C 1
ATOM 365 O O A HIS A 1 46 ? -10.061 -45.928 54.243 0.50 29.07 46 HIS A O 1
ATOM 366 O O B HIS A 1 46 ? -10.051 -45.761 54.171 0.50 28.90 46 HIS A O 1
ATOM 379 N N . GLU A 1 47 ? -12.074 -45.265 55.047 1.00 26.21 47 GLU A N 1
ATOM 380 C CA . GLU A 1 47 ? -12.338 -44.169 54.153 1.00 27.79 47 GLU A CA 1
ATOM 381 C C . GLU A 1 47 ? -12.351 -42.877 54.943 1.00 23.51 47 GLU A C 1
ATOM 382 O O . GLU A 1 47 ? -12.444 -42.891 56.170 1.00 24.49 47 GLU A O 1
ATOM 388 N N A ALA A 1 48 ? -12.209 -41.754 54.250 0.50 20.12 48 ALA A N 1
ATOM 389 N N B ALA A 1 48 ? -12.233 -41.751 54.254 0.50 20.77 48 ALA A N 1
ATOM 390 C CA A ALA A 1 48 ? -12.318 -40.462 54.908 0.50 18.01 48 ALA A CA 1
ATOM 391 C CA B ALA A 1 48 ? -12.359 -40.459 54.917 0.50 19.03 48 ALA A CA 1
ATOM 392 C C A ALA A 1 48 ? -13.790 -40.230 55.099 0.50 17.18 48 ALA A C 1
ATOM 393 C C B ALA A 1 48 ? -13.850 -40.214 55.148 0.50 18.57 48 ALA A C 1
ATOM 394 O O A ALA A 1 48 ? -14.585 -40.569 54.234 0.50 19.14 48 ALA A O 1
ATOM 395 O O B ALA A 1 48 ? -14.655 -40.557 54.292 0.50 20.83 48 ALA A O 1
ATOM 398 N N A VAL A 1 49 ? -14.188 -39.642 56.202 0.50 15.58 49 VAL A N 1
ATOM 399 N N B VAL A 1 49 ? -14.210 -39.624 56.282 0.50 17.55 49 VAL A N 1
ATOM 400 C CA A VAL A 1 49 ? -15.621 -39.578 56.389 0.50 15.85 49 VAL A CA 1
ATOM 401 C CA B VAL A 1 49 ? -15.628 -39.515 56.669 0.50 18.21 49 VAL A CA 1
ATOM 402 C C A VAL A 1 49 ? -16.192 -38.178 56.259 0.50 15.88 49 VAL A C 1
ATOM 403 C C B VAL A 1 49 ? -16.205 -38.155 56.315 0.50 17.23 49 VAL A C 1
ATOM 404 O O A VAL A 1 49 ? -15.599 -37.173 56.646 0.50 15.88 49 VAL A O 1
ATOM 405 O O B VAL A 1 49 ? -15.613 -37.137 56.639 0.50 17.08 49 VAL A O 1
ATOM 412 N N . GLU A 1 50 ? -17.367 -38.131 55.658 1.00 16.89 50 GLU A N 1
ATOM 413 C CA . GLU A 1 50 ? -18.062 -36.877 55.481 1.00 18.66 50 GLU A CA 1
ATOM 414 C C . GLU A 1 50 ? -18.784 -36.631 56.798 1.00 17.82 50 GLU A C 1
ATOM 415 O O . GLU A 1 50 ? -19.286 -37.554 57.425 1.00 20.20 50 GLU A O 1
ATOM 421 N N . LEU A 1 51 ? -18.821 -35.385 57.191 1.00 15.72 51 LEU A N 1
ATOM 422 C CA . LEU A 1 51 ? -19.540 -34.986 58.382 1.00 15.49 51 LEU A CA 1
ATOM 423 C C . LEU A 1 51 ? -20.932 -34.479 58.044 1.00 14.99 51 LEU A C 1
ATOM 424 O O . LEU A 1 51 ? -21.084 -33.551 57.273 1.00 13.63 51 LEU A O 1
ATOM 429 N N . ARG A 1 52 ? -21.937 -35.099 58.658 1.00 14.74 52 ARG A N 1
ATOM 430 C CA . ARG A 1 52 ? -23.326 -34.690 58.532 1.00 15.09 52 ARG A CA 1
ATOM 431 C C . ARG A 1 52 ? -23.827 -34.251 59.899 1.00 15.43 52 ARG A C 1
ATOM 432 O O . ARG A 1 52 ? -23.260 -34.641 60.937 1.00 16.53 52 ARG A O 1
ATOM 440 N N . ASP A 1 53 ? -24.893 -33.460 59.913 1.00 14.22 53 ASP A N 1
ATOM 441 C CA . ASP A 1 53 ? -25.317 -32.821 61.159 1.00 14.16 53 ASP A CA 1
ATOM 442 C C . ASP A 1 53 ? -26.125 -33.744 62.063 1.00 15.50 53 ASP A C 1
ATOM 443 O O . ASP A 1 53 ? -26.013 -33.644 63.295 1.00 17.15 53 ASP A O 1
ATOM 448 N N . GLY A 1 54 ? -26.944 -34.594 61.456 1.00 16.64 54 GLY A N 1
ATOM 449 C CA . GLY A 1 54 ? -27.845 -35.480 62.197 1.00 18.09 54 GLY A CA 1
ATOM 450 C C . GLY A 1 54 ? -28.991 -34.760 62.888 1.00 19.56 54 GLY A C 1
ATOM 451 O O . GLY A 1 54 ? -29.616 -35.328 63.785 1.00 21.95 54 GLY A O 1
ATOM 452 N N . ASP A 1 55 ? -29.268 -33.517 62.500 1.00 19.15 55 ASP A N 1
ATOM 453 C CA . ASP A 1 55 ? -30.412 -32.755 63.017 1.00 19.75 55 ASP A CA 1
ATOM 454 C C . ASP A 1 55 ? -31.641 -33.171 62.205 1.00 21.42 55 ASP A C 1
ATOM 455 O O . ASP A 1 55 ? -31.834 -32.727 61.067 1.00 20.52 55 ASP A O 1
ATOM 460 N N . LYS A 1 56 ? -32.489 -34.025 62.777 1.00 22.47 56 LYS A N 1
ATOM 461 C CA . LYS A 1 56 ? -33.630 -34.527 62.029 1.00 25.25 56 LYS A CA 1
ATOM 462 C C . LYS A 1 56 ? -34.689 -33.453 61.710 1.00 23.56 56 LYS A C 1
ATOM 463 O O . LYS A 1 56 ? -35.532 -33.690 60.860 1.00 26.79 56 LYS A O 1
ATOM 469 N N . SER A 1 57 ? -34.594 -32.280 62.323 1.00 23.02 57 SER A N 1
ATOM 470 C CA . SER A 1 57 ? -35.450 -31.131 61.953 1.00 23.20 57 SER A CA 1
ATOM 471 C C . SER A 1 57 ? -35.047 -30.418 60.652 1.00 22.58 57 SER A C 1
ATOM 472 O O . SER A 1 57 ? -35.775 -29.542 60.181 1.00 23.03 57 SER A O 1
ATOM 475 N N . ARG A 1 58 ? -33.890 -30.760 60.088 1.00 19.35 58 ARG A N 1
ATOM 476 C CA . ARG A 1 58 ? -33.435 -30.170 58.815 1.00 17.98 58 ARG A CA 1
ATOM 477 C C . ARG A 1 58 ? -32.944 -31.231 57.866 1.00 15.54 58 ARG A C 1
ATOM 478 O O . ARG A 1 58 ? -32.030 -31.983 58.180 1.00 15.43 58 ARG A O 1
ATOM 486 N N . TYR A 1 59 ? -33.510 -31.280 56.670 1.00 14.17 59 TYR A N 1
ATOM 487 C CA . TYR A 1 59 ? -33.000 -32.138 55.617 1.00 14.16 59 TYR A CA 1
ATOM 488 C C . TYR A 1 59 ? -32.858 -33.598 56.071 1.00 15.77 59 TYR A C 1
ATOM 489 O O . TYR A 1 59 ? -31.953 -34.323 55.647 1.00 15.35 59 TYR A O 1
ATOM 498 N N . LEU A 1 60 ? -33.775 -34.024 56.934 1.00 16.75 60 LEU A N 1
ATOM 499 C CA . LEU A 1 60 ? -33.794 -35.416 57.387 1.00 19.39 60 LEU A CA 1
ATOM 500 C C . LEU A 1 60 ? -32.460 -35.822 58.023 1.00 17.06 60 LEU A C 1
ATOM 501 O O . LEU A 1 60 ? -32.056 -36.976 57.915 1.00 18.88 60 LEU A O 1
ATOM 506 N N . GLY A 1 61 ? -31.797 -34.879 58.689 1.00 15.61 61 GLY A N 1
ATOM 507 C CA . GLY A 1 61 ? -30.519 -35.138 59.341 1.00 15.31 61 GLY A CA 1
ATOM 508 C C . GLY A 1 61 ? -29.294 -35.050 58.449 1.00 14.75 61 GLY A C 1
ATOM 509 O O . GLY A 1 61 ? -28.187 -35.306 58.901 1.00 15.72 61 GLY A O 1
ATOM 510 N N . LYS A 1 62 ? -29.473 -34.620 57.202 1.00 14.01 62 LYS A N 1
ATOM 511 C CA . LYS A 1 62 ? -28.366 -34.627 56.232 1.00 14.09 62 LYS A CA 1
ATOM 512 C C . LYS A 1 62 ? -27.740 -33.250 56.007 1.00 12.58 62 LYS A C 1
ATOM 513 O O . LYS A 1 62 ? -26.936 -33.066 55.081 1.00 11.89 62 LYS A O 1
ATOM 519 N N . GLY A 1 63 ? -28.067 -32.281 56.855 1.00 12.03 63 GLY A N 1
ATOM 520 C CA . GLY A 1 63 ? -27.430 -30.974 56.786 1.00 11.61 63 GLY A CA 1
ATOM 521 C C . GLY A 1 63 ? -25.926 -31.064 56.940 1.00 11.61 63 GLY A C 1
ATOM 522 O O . GLY A 1 63 ? -25.405 -32.006 57.541 1.00 11.65 63 GLY A O 1
ATOM 523 N N . VAL A 1 64 ? -25.228 -30.084 56.371 1.00 11.13 64 VAL A N 1
ATOM 524 C CA . VAL A 1 64 ? -23.777 -30.000 56.530 1.00 11.59 64 VAL A CA 1
ATOM 525 C C . VAL A 1 64 ? -23.320 -28.692 57.168 1.00 11.44 64 VAL A C 1
ATOM 526 O O . VAL A 1 64 ? -22.226 -28.170 56.892 1.00 12.30 64 VAL A O 1
ATOM 530 N N . THR A 1 65 ? -24.150 -28.132 58.052 1.00 11.75 65 THR A N 1
ATOM 531 C CA . THR A 1 65 ? -23.795 -26.895 58.713 1.00 12.05 65 THR A CA 1
ATOM 532 C C . THR A 1 65 ? -22.543 -27.016 59.580 1.00 11.66 65 THR A C 1
ATOM 533 O O . THR A 1 65 ? -21.806 -26.051 59.725 1.00 11.71 65 THR A O 1
ATOM 537 N N . LYS A 1 66 ? -22.323 -28.179 60.192 1.00 12.80 66 LYS A N 1
ATOM 538 C CA . LYS A 1 66 ? -21.122 -28.355 61.002 1.00 13.66 66 LYS A CA 1
ATOM 539 C C . LYS A 1 66 ? -19.847 -28.313 60.171 1.00 12.46 66 LYS A C 1
ATOM 540 O O . LYS A 1 66 ? -18.884 -27.646 60.532 1.00 11.77 66 LYS A O 1
ATOM 546 N N . ALA A 1 67 ? -19.862 -29.028 59.061 1.00 11.52 67 ALA A N 1
ATOM 547 C CA . ALA A 1 67 ? -18.702 -29.024 58.151 1.00 11.34 67 ALA A CA 1
ATOM 548 C C . ALA A 1 67 ? -18.446 -27.600 57.631 1.00 10.66 67 ALA A C 1
ATOM 549 O O . ALA A 1 67 ? -17.310 -27.131 57.565 1.00 10.24 67 ALA A O 1
ATOM 551 N N . VAL A 1 68 ? -19.514 -26.913 57.249 1.00 10.70 68 VAL A N 1
ATOM 552 C CA . VAL A 1 68 ? -19.423 -25.501 56.810 1.00 10.85 68 VAL A CA 1
ATOM 553 C C . VAL A 1 68 ? -18.813 -24.613 57.887 1.00 11.10 68 VAL A C 1
ATOM 554 O O . VAL A 1 68 ? -17.941 -23.803 57.623 1.00 11.15 68 VAL A O 1
ATOM 558 N N . GLU A 1 69 ? -19.289 -24.790 59.126 1.00 11.60 69 GLU A N 1
ATOM 559 C CA . GLU A 1 69 ? -18.757 -24.052 60.276 1.00 13.15 69 GLU A CA 1
ATOM 560 C C . GLU A 1 69 ? -17.272 -24.371 60.509 1.00 12.34 69 GLU A C 1
ATOM 561 O O . GLU A 1 69 ? -16.485 -23.488 60.814 1.00 12.91 69 GLU A O 1
ATOM 567 N N . ASN A 1 70 ? -16.916 -25.632 60.346 1.00 11.90 70 ASN A N 1
ATOM 568 C CA . ASN A 1 70 ? -15.525 -26.051 60.485 1.00 12.03 70 ASN A CA 1
ATOM 569 C C . ASN A 1 70 ? -14.633 -25.340 59.467 1.00 11.76 70 ASN A C 1
ATOM 570 O O . ASN A 1 70 ? -13.531 -24.909 59.784 1.00 11.92 70 ASN A O 1
ATOM 575 N N . VAL A 1 71 ? -15.116 -25.168 58.239 1.00 11.08 71 VAL A N 1
ATOM 576 C CA . VAL A 1 71 ? -14.354 -24.363 57.282 1.00 11.10 71 VAL A CA 1
ATOM 577 C C . VAL A 1 71 ? -14.264 -22.900 57.740 1.00 11.28 71 VAL A C 1
ATOM 578 O O . VAL A 1 71 ? -13.189 -22.313 57.815 1.00 11.45 71 VAL A O 1
ATOM 582 N N . ASN A 1 72 ? -15.412 -22.302 58.047 1.00 11.76 72 ASN A N 1
ATOM 583 C CA . ASN A 1 72 ? -15.455 -20.878 58.308 1.00 11.91 72 ASN A CA 1
ATOM 584 C C . ASN A 1 72 ? -14.764 -20.478 59.625 1.00 12.45 72 ASN A C 1
ATOM 585 O O . ASN A 1 72 ? -14.162 -19.411 5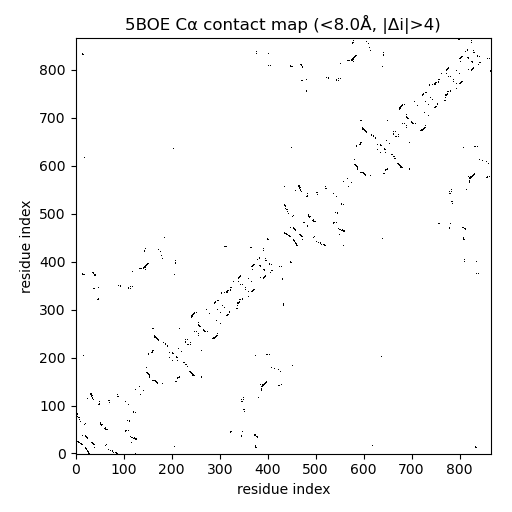9.695 1.00 13.12 72 ASN A O 1
ATOM 590 N N A GLU A 1 73 ? -14.852 -21.341 60.632 0.50 13.67 73 GLU A N 1
ATOM 591 N N B GLU A 1 73 ? -14.849 -21.342 60.628 0.50 13.55 73 GLU A N 1
ATOM 592 C CA A GLU A 1 73 ? -14.394 -20.989 61.987 0.50 14.90 73 GLU A CA 1
ATOM 593 C CA B GLU A 1 73 ? -14.394 -20.986 61.980 0.50 14.73 73 GLU A CA 1
ATOM 594 C C A GLU A 1 73 ? -13.088 -21.637 62.412 0.50 15.11 73 GLU A C 1
ATOM 595 C C B GLU A 1 73 ? -13.090 -21.637 62.411 0.50 15.00 73 GLU A C 1
ATOM 596 O O A GLU A 1 73 ? -12.457 -21.181 63.371 0.50 15.25 73 GLU A O 1
ATOM 597 O O B GLU A 1 73 ? -12.460 -21.180 63.371 0.50 15.16 73 GLU A O 1
ATOM 608 N N . ILE A 1 74 ? -12.678 -22.692 61.720 1.00 14.22 74 ILE A N 1
ATOM 609 C CA . ILE A 1 74 ? -11.457 -23.419 62.094 1.00 13.82 74 ILE A CA 1
ATOM 610 C C . ILE A 1 74 ? -10.420 -23.398 60.984 1.00 13.11 74 ILE A C 1
ATOM 611 O O . ILE A 1 74 ? -9.303 -22.931 61.186 1.00 13.40 74 ILE A O 1
ATOM 616 N N . ILE A 1 75 ? -10.779 -23.906 59.811 1.00 11.95 75 ILE A N 1
ATOM 617 C CA . ILE A 1 75 ? -9.797 -23.973 58.714 1.00 11.97 75 ILE A CA 1
ATOM 618 C C . ILE A 1 75 ? -9.445 -22.609 58.168 1.00 12.05 75 ILE A C 1
ATOM 619 O O . ILE A 1 75 ? -8.278 -22.285 58.008 1.00 11.48 75 ILE A O 1
ATOM 624 N N . ALA A 1 76 ? -10.450 -21.788 57.879 1.00 11.91 76 ALA A N 1
ATOM 625 C CA . ALA A 1 76 ? -10.221 -20.475 57.292 1.00 12.66 76 ALA A CA 1
ATOM 626 C C . ALA A 1 76 ? -9.268 -19.597 58.106 1.00 13.61 76 ALA A C 1
ATOM 627 O O . ALA A 1 76 ? -8.308 -19.070 57.567 1.00 13.08 76 ALA A O 1
ATOM 629 N N . PRO A 1 77 ? -9.504 -19.458 59.427 1.00 14.86 77 PRO A N 1
ATOM 630 C CA . PRO A 1 77 ? -8.545 -18.597 60.143 1.00 15.70 77 PRO A CA 1
ATOM 631 C C . PRO A 1 77 ? -7.127 -19.154 60.194 1.00 15.23 77 PRO A C 1
ATOM 632 O O . PRO A 1 77 ? -6.155 -18.379 60.196 1.00 15.50 77 PRO A O 1
ATOM 636 N N . GLU A 1 78 ? -6.994 -20.471 60.194 1.00 15.26 78 GLU A N 1
ATOM 637 C CA . GLU A 1 78 ? -5.657 -21.070 60.160 1.00 16.80 78 GLU A CA 1
ATOM 638 C C . GLU A 1 78 ? -4.939 -20.701 58.852 1.00 15.83 78 GLU A C 1
ATOM 639 O O . GLU A 1 78 ? -3.765 -20.320 58.837 1.00 16.96 78 GLU A O 1
ATOM 645 N N . ILE A 1 79 ? -5.656 -20.793 57.742 1.00 14.60 79 ILE A N 1
ATOM 646 C CA . ILE A 1 79 ? -5.079 -20.404 56.454 1.00 14.59 79 ILE A CA 1
ATOM 647 C C . ILE A 1 79 ? -4.750 -18.919 56.373 1.00 14.79 79 ILE A C 1
ATOM 648 O O . ILE A 1 79 ? -3.656 -18.545 55.954 1.00 15.36 79 ILE A O 1
ATOM 653 N N . ILE A 1 80 ? -5.690 -18.076 56.789 1.00 15.98 80 ILE A N 1
ATOM 654 C CA . ILE A 1 80 ? -5.552 -16.641 56.623 1.00 17.25 80 ILE A CA 1
ATOM 655 C C . ILE A 1 80 ? -4.481 -16.108 57.575 1.00 17.76 80 ILE A C 1
ATOM 656 O O . ILE A 1 80 ? -3.589 -15.354 57.153 1.00 18.04 80 ILE A O 1
ATOM 661 N N . GLU A 1 81 ? -4.515 -16.550 58.824 1.00 20.11 81 GLU A N 1
ATOM 662 C CA . GLU A 1 81 ? -3.475 -16.119 59.785 1.00 23.38 81 GLU A CA 1
ATOM 663 C C . GLU A 1 81 ? -2.110 -16.662 59.392 1.00 22.78 81 GLU A C 1
ATOM 664 O O . GLU A 1 81 ? -1.092 -16.021 59.644 1.00 24.42 81 GLU A O 1
ATOM 670 N N . GLY A 1 82 ? -2.087 -17.846 58.794 1.00 20.58 82 GLY A N 1
ATOM 671 C CA . GLY A 1 82 ? -0.845 -18.463 58.333 1.00 20.17 82 GLY A CA 1
ATOM 672 C C . GLY A 1 82 ? -0.204 -17.815 57.110 1.00 19.10 82 GLY A C 1
ATOM 673 O O . GLY A 1 82 ? 0.942 -18.136 56.768 1.00 19.28 82 GLY A O 1
ATOM 674 N N . GLU A 1 83 ? -0.939 -16.928 56.443 1.00 18.59 83 GLU A N 1
ATOM 675 C CA . GLU A 1 83 ? -0.490 -16.261 55.219 1.00 19.85 83 GLU A CA 1
ATOM 676 C C . GLU A 1 83 ? 0.024 -17.267 54.195 1.00 18.43 83 GLU A C 1
ATOM 677 O O . GLU A 1 83 ? 1.091 -17.110 53.620 1.00 17.76 83 GLU A O 1
ATOM 683 N N . PHE A 1 84 ? -0.769 -18.312 53.976 1.00 17.02 84 PHE A N 1
ATOM 684 C CA . PHE A 1 84 ? -0.428 -19.312 52.962 1.00 16.06 84 PHE A CA 1
ATOM 685 C C . PHE A 1 84 ? -0.611 -18.761 51.551 1.00 15.63 84 PHE A C 1
ATOM 686 O O . PHE A 1 84 ? -1.605 -18.087 51.272 1.00 15.28 84 PHE A O 1
ATOM 694 N N . SER A 1 85 ? 0.357 -19.047 50.690 1.00 15.06 85 SER A N 1
ATOM 695 C CA . SER A 1 85 ? 0.224 -18.803 49.254 1.00 14.33 85 SER A CA 1
ATOM 696 C C . SER A 1 85 ? -0.750 -19.824 48.673 1.00 12.60 85 SER A C 1
ATOM 697 O O . SER A 1 85 ? -0.702 -21.009 48.998 1.00 11.89 85 SER A O 1
ATOM 700 N N . VAL A 1 86 ? -1.603 -19.348 47.779 1.00 11.47 86 VAL A N 1
ATOM 701 C CA . VAL A 1 86 ? -2.574 -20.205 47.109 1.00 10.84 86 VAL A CA 1
ATOM 702 C C . VAL A 1 86 ? -1.865 -21.280 46.271 1.00 10.87 86 VAL A C 1
ATOM 703 O O . VAL A 1 86 ? -2.461 -22.317 45.943 1.00 10.75 86 VAL A O 1
ATOM 707 N N . LEU A 1 87 ? -0.606 -21.044 45.920 1.00 10.81 87 LEU A N 1
ATOM 708 C CA . LEU A 1 87 ? 0.184 -22.004 45.157 1.00 11.82 87 LEU A CA 1
ATOM 709 C C . LEU A 1 87 ? 0.713 -23.155 45.996 1.00 12.25 87 LEU A C 1
ATOM 710 O O . LEU A 1 87 ? 1.187 -24.155 45.453 1.00 12.80 87 LEU A O 1
ATOM 715 N N . ASP A 1 88 ? 0.651 -23.041 47.315 1.00 11.58 88 ASP A N 1
ATOM 716 C CA . ASP A 1 88 ? 1.285 -24.041 48.178 1.00 12.15 88 ASP A CA 1
ATOM 717 C C . ASP A 1 88 ? 0.298 -25.151 48.564 1.00 10.61 88 ASP A C 1
ATOM 718 O O . ASP A 1 88 ? -0.045 -25.389 49.708 1.00 10.65 88 ASP A O 1
ATOM 723 N N . GLN A 1 89 ? -0.171 -25.857 47.538 1.00 9.62 89 GLN A N 1
ATOM 724 C CA . GLN A 1 89 ? -1.196 -26.857 47.685 1.00 9.39 89 GLN A CA 1
ATOM 725 C C . GLN A 1 89 ? -0.846 -27.959 48.677 1.00 9.11 89 GLN A C 1
ATOM 726 O O . GLN A 1 89 ? -1.669 -28.323 49.522 1.00 9.23 89 GLN A O 1
ATOM 732 N N . VAL A 1 90 ? 0.358 -28.515 48.565 1.00 9.00 90 VAL A N 1
ATOM 733 C CA . VAL A 1 90 ? 0.705 -29.627 49.427 1.00 9.24 90 VAL A CA 1
ATOM 734 C C . VAL A 1 90 ? 0.807 -29.151 50.878 1.00 9.76 90 VAL A C 1
ATOM 735 O O . VAL A 1 90 ? 0.385 -29.848 51.779 1.00 9.75 90 VAL A O 1
ATOM 739 N N A SER A 1 91 ? 1.373 -27.966 51.080 0.48 10.00 91 SER A N 1
ATOM 740 N N B SER A 1 91 ? 1.377 -27.970 51.078 0.52 10.45 91 SER A N 1
ATOM 741 C CA A SER A 1 91 ? 1.470 -27.395 52.432 0.48 10.36 91 SER A CA 1
ATOM 742 C CA B SER A 1 91 ? 1.489 -27.407 52.427 0.52 11.28 91 SER A CA 1
ATOM 743 C C A SER A 1 91 ? 0.103 -27.214 53.069 0.48 10.29 91 SER A C 1
ATOM 744 C C B SER A 1 91 ? 0.113 -27.203 53.069 0.52 10.79 91 SER A C 1
ATOM 745 O O A SER A 1 91 ? -0.102 -27.510 54.254 0.48 10.61 91 SER A O 1
ATOM 746 O O B SER A 1 91 ? -0.095 -27.504 54.252 0.52 11.14 91 SER A O 1
ATOM 751 N N . ILE A 1 92 ? -0.836 -26.710 52.286 1.00 10.27 92 ILE A N 1
ATOM 752 C CA . ILE A 1 92 ? -2.181 -26.446 52.802 1.00 10.50 92 ILE A CA 1
ATOM 753 C C . ILE A 1 92 ? -2.907 -27.760 53.094 1.00 10.05 92 ILE A C 1
ATOM 754 O O . ILE A 1 92 ? -3.549 -27.906 54.132 1.00 10.40 92 ILE A O 1
ATOM 759 N N . ASP A 1 93 ? -2.769 -28.738 52.197 1.00 9.60 93 ASP A N 1
ATOM 760 C CA . ASP A 1 93 ? -3.378 -30.052 52.412 1.00 9.71 93 ASP A CA 1
ATOM 761 C C . ASP A 1 93 ? -2.788 -30.726 53.654 1.00 10.41 93 ASP A C 1
ATOM 762 O O . ASP A 1 93 ? -3.539 -31.225 54.481 1.00 10.25 93 ASP A O 1
ATOM 767 N N . LYS A 1 94 ? -1.469 -30.675 53.805 1.00 10.60 94 LYS A N 1
ATOM 768 C CA . LYS A 1 94 ? -0.827 -31.269 54.995 1.00 11.95 94 LYS A CA 1
ATOM 769 C C . LYS A 1 94 ? -1.273 -30.549 56.265 1.00 11.95 94 LYS A C 1
ATOM 770 O O . LYS A 1 94 ? -1.488 -31.180 57.313 1.00 12.23 94 LYS A O 1
ATOM 776 N N . MET A 1 95 ? -1.395 -29.232 56.197 1.00 12.04 95 MET A N 1
ATOM 777 C CA . MET A 1 95 ? -1.851 -28.448 57.357 1.00 12.75 95 MET A CA 1
ATOM 778 C C . MET A 1 95 ? -3.247 -28.887 57.795 1.00 12.16 95 MET A C 1
ATOM 779 O O . MET A 1 95 ? -3.510 -29.115 58.981 1.00 12.16 95 MET A O 1
ATOM 784 N N . MET A 1 96 ? -4.163 -29.052 56.842 1.00 11.35 96 MET A N 1
ATOM 785 C CA . MET A 1 96 ? -5.524 -29.470 57.185 1.00 11.20 96 MET A CA 1
ATOM 786 C C . MET A 1 96 ? -5.570 -30.872 57.779 1.00 11.62 96 MET A C 1
ATOM 787 O O . MET A 1 96 ? -6.333 -31.126 58.705 1.00 11.86 96 MET A O 1
ATOM 792 N N . ILE A 1 97 ? -4.761 -31.777 57.235 1.00 11.48 97 ILE A N 1
ATOM 793 C CA . ILE A 1 97 ? -4.690 -33.146 57.721 1.00 12.01 97 ILE A CA 1
ATOM 794 C C . ILE A 1 97 ? -4.254 -33.124 59.191 1.00 12.65 97 ILE A C 1
ATOM 795 O O . ILE A 1 97 ? -4.839 -33.822 60.038 1.00 13.09 97 ILE A O 1
ATOM 800 N N . ALA A 1 98 ? -3.254 -32.310 59.485 1.00 12.00 98 ALA A N 1
ATOM 801 C CA . ALA A 1 98 ? -2.732 -32.207 60.862 1.00 13.38 98 ALA A CA 1
ATOM 802 C C . ALA A 1 98 ? -3.715 -31.483 61.779 1.00 13.99 98 ALA A C 1
ATOM 803 O O . ALA A 1 98 ? -3.879 -31.856 62.956 1.00 14.85 98 ALA A O 1
ATOM 805 N N . LEU A 1 99 ? -4.419 -30.489 61.238 1.00 13.34 99 LEU A N 1
ATOM 806 C CA . LEU A 1 99 ? -5.398 -29.723 62.009 1.00 14.40 99 LEU A CA 1
ATOM 807 C C . LEU A 1 99 ? -6.561 -30.599 62.470 1.00 14.98 99 LEU A C 1
ATOM 808 O O . LEU A 1 99 ? -7.046 -30.469 63.606 1.00 16.81 99 LEU A O 1
ATOM 813 N N . ASP A 1 100 ? -7.019 -31.490 61.600 1.00 14.47 100 ASP A N 1
ATOM 814 C CA . ASP A 1 100 ? -8.047 -32.446 61.942 1.00 14.72 100 ASP A CA 1
ATOM 815 C C . ASP A 1 100 ? -7.483 -33.454 62.938 1.00 15.57 100 ASP A C 1
ATOM 816 O O . ASP A 1 100 ? -8.104 -33.747 63.959 1.00 16.44 100 ASP A O 1
ATOM 821 N N . GLY A 1 101 ? -6.324 -33.997 62.599 1.00 16.06 101 GLY A N 1
ATOM 822 C CA . GLY A 1 101 ? -5.551 -34.847 63.516 1.00 17.94 101 GLY A CA 1
ATOM 823 C C . GLY A 1 101 ? -6.040 -36.265 63.692 1.00 19.52 101 GLY A C 1
ATOM 824 O O . GLY A 1 101 ? -5.478 -37.013 64.513 1.00 22.17 101 GLY A O 1
ATOM 825 N N . THR A 1 102 ? -7.044 -36.683 62.927 1.00 18.74 102 THR A N 1
ATOM 826 C CA . THR A 1 102 ? -7.550 -38.065 62.991 1.00 19.36 102 THR A CA 1
ATOM 827 C C . THR A 1 102 ? -7.321 -38.793 61.664 1.00 22.14 102 THR A C 1
ATOM 828 O O . THR A 1 102 ? -7.264 -38.150 60.615 1.00 23.20 102 THR A O 1
ATOM 832 N N . PRO A 1 103 ? -7.266 -40.136 61.682 1.00 22.92 103 PRO A N 1
ATOM 833 C CA . PRO A 1 103 ? -6.948 -40.850 60.434 1.00 24.02 103 PRO A CA 1
ATOM 834 C C . PRO A 1 103 ? -8.005 -40.760 59.352 1.00 23.17 103 PRO A C 1
ATOM 835 O O . PRO A 1 103 ? -7.688 -40.920 58.174 1.00 27.70 103 PRO A O 1
ATOM 839 N N . ASN A 1 104 ? -9.249 -40.497 59.723 1.00 19.35 104 ASN A N 1
ATOM 840 C CA . ASN A 1 104 ? -10.354 -40.531 58.762 1.00 18.38 104 ASN A CA 1
ATOM 841 C C . ASN A 1 104 ? -10.966 -39.148 58.513 1.00 15.13 104 ASN A C 1
ATOM 842 O O . ASN A 1 104 ? -12.017 -39.042 57.909 1.00 15.16 104 ASN A O 1
ATOM 847 N N . LYS A 1 105 ? -10.276 -38.098 58.945 1.00 14.08 105 LYS A N 1
ATOM 848 C CA . LYS A 1 105 ? -10.777 -36.724 58.770 1.00 13.00 105 LYS A CA 1
ATOM 849 C C . LYS A 1 105 ? -12.137 -36.512 59.422 1.00 14.51 105 LYS A C 1
ATOM 850 O O . LYS A 1 105 ? -12.931 -35.671 58.990 1.00 14.18 105 LYS A O 1
ATOM 856 N N . GLY A 1 106 ? -12.368 -37.252 60.507 1.00 15.12 106 GLY 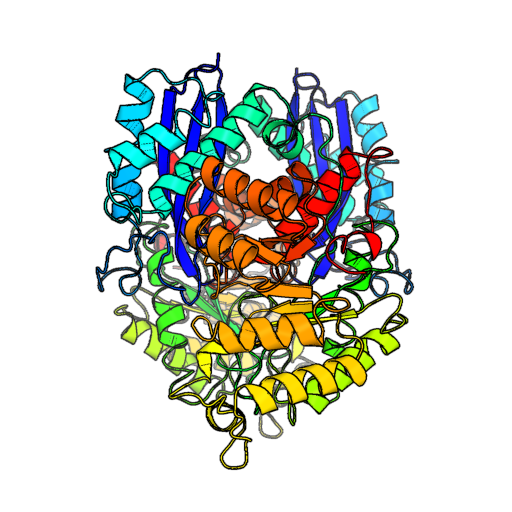A N 1
ATOM 857 C CA . GLY A 1 106 ? -13.667 -37.278 61.146 1.00 16.13 106 GLY A CA 1
ATOM 858 C C . GLY A 1 106 ? -13.972 -36.131 62.085 1.00 16.55 106 GLY A C 1
ATOM 859 O O . GLY A 1 106 ? -15.125 -35.987 62.525 1.00 19.01 106 GLY A O 1
ATOM 860 N N . LYS A 1 107 ? -12.973 -35.333 62.421 1.00 16.62 107 LYS A N 1
ATOM 861 C CA . LYS A 1 107 ? -13.189 -34.198 63.310 1.00 17.69 107 LYS A CA 1
ATOM 862 C C . LYS A 1 107 ? -13.720 -33.019 62.517 1.00 17.43 107 LYS A C 1
ATOM 863 O O . LYS A 1 107 ? -14.771 -32.467 62.826 1.00 17.61 107 LYS A O 1
ATOM 869 N N . LEU A 1 108 ? -12.964 -32.608 61.507 1.00 15.40 108 LEU A N 1
ATOM 870 C CA . LEU A 1 108 ? -13.364 -31.460 60.689 1.00 14.54 108 LEU A CA 1
ATOM 871 C C . LEU A 1 108 ? -14.327 -31.892 59.574 1.00 13.16 108 LEU A C 1
ATOM 872 O O . LEU A 1 108 ? -15.159 -31.097 59.133 1.00 13.55 108 LEU A O 1
ATOM 877 N N . GLY A 1 109 ? -14.203 -33.129 59.141 1.00 12.68 109 GLY A N 1
ATOM 878 C CA . GLY A 1 109 ? -14.988 -33.677 58.031 1.00 11.84 109 GLY A CA 1
ATOM 879 C C . GLY A 1 109 ? -14.214 -33.666 56.728 1.00 11.39 109 GLY A C 1
ATOM 880 O O . GLY A 1 109 ? -13.592 -32.656 56.369 1.00 11.20 109 GLY A O 1
ATOM 881 N N . ALA A 1 110 ? -14.241 -34.781 56.024 1.00 11.14 110 ALA A N 1
ATOM 882 C CA . ALA A 1 110 ? -13.561 -34.874 54.730 1.00 11.25 110 ALA A CA 1
ATOM 883 C C . ALA A 1 110 ? -14.197 -33.917 53.750 1.00 11.46 110 ALA A C 1
ATOM 884 O O . ALA A 1 110 ? -13.533 -33.445 52.797 1.00 11.07 110 ALA A O 1
ATOM 886 N N . ASN A 1 111 ? -15.468 -33.626 53.966 1.00 10.57 111 ASN A N 1
ATOM 887 C CA . ASN A 1 111 ? -16.188 -32.689 53.099 1.00 10.96 111 ASN A CA 1
ATOM 888 C C . ASN A 1 111 ? -15.735 -31.238 53.303 1.00 10.79 111 ASN A C 1
ATOM 889 O O . ASN A 1 111 ? -15.597 -30.461 52.335 1.00 10.93 111 ASN A O 1
ATOM 894 N N . ALA A 1 112 ? -15.448 -30.862 54.536 1.00 9.92 112 ALA A N 1
ATOM 895 C CA . ALA A 1 112 ? -14.858 -29.553 54.812 1.00 9.69 112 ALA A CA 1
ATOM 896 C C . ALA A 1 112 ? -13.467 -29.451 54.198 1.00 9.70 112 ALA A C 1
ATOM 897 O O . ALA A 1 112 ? -13.151 -28.480 53.506 1.00 9.95 112 ALA A O 1
ATOM 899 N N . ILE A 1 113 ? -12.653 -30.465 54.448 1.00 9.58 113 ILE A N 1
ATOM 900 C CA . ILE A 1 113 ? -11.257 -30.436 54.006 1.00 9.31 113 ILE A CA 1
ATOM 901 C C . ILE A 1 113 ? -11.169 -30.448 52.478 1.00 8.86 113 ILE A C 1
ATOM 902 O O . ILE A 1 113 ? -10.407 -29.662 51.902 1.00 8.92 113 ILE A O 1
ATOM 907 N N . LEU A 1 114 ? -11.921 -31.311 51.822 1.00 8.34 114 LEU A N 1
ATOM 908 C CA . LEU A 1 114 ? -11.803 -31.388 50.353 1.00 8.56 114 LEU A CA 1
ATOM 909 C C . LEU A 1 114 ? -12.321 -30.120 49.708 1.00 8.56 114 LEU A C 1
ATOM 910 O O . LEU A 1 114 ? -11.766 -29.664 48.692 1.00 8.24 114 LEU A O 1
ATOM 915 N N . GLY A 1 115 ? -13.383 -29.529 50.260 1.00 8.55 115 GLY A N 1
ATOM 916 C CA . GLY A 1 115 ? -13.889 -28.282 49.661 1.00 8.35 115 GLY A CA 1
ATOM 917 C C . GLY A 1 115 ? -12.807 -27.237 49.593 1.00 8.36 115 GLY A C 1
ATOM 918 O O . GLY A 1 115 ? -12.629 -26.556 48.595 1.00 8.32 115 GLY A O 1
ATOM 919 N N . VAL A 1 116 ? -12.057 -27.082 50.690 1.00 7.85 116 VAL A N 1
ATOM 920 C CA . VAL A 1 116 ? -10.973 -26.133 50.721 1.00 8.16 116 VAL A CA 1
ATOM 921 C C . VAL A 1 116 ? -9.856 -26.570 49.779 1.00 8.01 116 VAL A C 1
ATOM 922 O O . VAL A 1 116 ? -9.322 -25.763 49.035 1.00 8.25 116 VAL A O 1
ATOM 926 N N . SER A 1 117 ? -9.499 -27.851 49.819 1.00 8.06 117 SER A N 1
ATOM 927 C CA . SER A 1 117 ? -8.390 -28.359 49.002 1.00 7.63 117 SER A CA 1
ATOM 928 C C . SER A 1 117 ? -8.599 -28.038 47.514 1.00 7.51 117 SER A C 1
ATOM 929 O O . SER A 1 117 ? -7.692 -27.526 46.839 1.00 8.00 117 SER A O 1
ATOM 932 N N . ILE A 1 118 ? -9.796 -28.312 47.031 1.00 7.42 118 ILE A N 1
ATOM 933 C CA . ILE A 1 118 ? -10.105 -28.089 45.603 1.00 7.61 118 ILE A CA 1
ATOM 934 C C . ILE A 1 118 ? -10.238 -26.603 45.312 1.00 7.75 118 ILE A C 1
ATOM 935 O O . ILE A 1 118 ? -9.741 -26.120 44.287 1.00 7.78 118 ILE A O 1
ATOM 940 N N . ALA A 1 119 ? -10.883 -25.846 46.198 1.00 7.39 119 ALA A N 1
ATOM 941 C CA . ALA A 1 119 ? -11.070 -24.419 45.929 1.00 7.48 119 ALA A CA 1
ATOM 942 C C . ALA A 1 119 ? -9.736 -23.691 45.842 1.00 7.56 119 ALA A C 1
ATOM 943 O O . ALA A 1 119 ? -9.558 -22.778 45.018 1.00 7.63 119 ALA A O 1
ATOM 945 N N . VAL A 1 120 ? -8.793 -24.082 46.690 1.00 7.45 120 VAL A N 1
ATOM 946 C CA . VAL A 1 120 ? -7.433 -23.526 46.636 1.00 7.80 120 VAL A CA 1
ATOM 947 C C . VAL A 1 120 ? -6.782 -23.779 45.269 1.00 7.63 120 VAL A C 1
ATOM 948 O O . VAL A 1 120 ? -6.291 -22.848 44.634 1.00 7.85 120 VAL A O 1
ATOM 952 N N . ALA A 1 121 ? -6.810 -25.018 44.810 1.00 7.51 121 ALA A N 1
ATOM 953 C CA . ALA A 1 121 ? -6.201 -25.343 43.515 1.00 7.58 121 ALA A CA 1
ATOM 954 C C . ALA A 1 121 ? -6.860 -24.572 42.381 1.00 7.48 121 ALA A C 1
ATOM 955 O O . ALA A 1 121 ? -6.194 -24.120 41.477 1.00 7.71 121 ALA A O 1
ATOM 957 N N . ARG A 1 122 ? -8.183 -24.443 42.419 1.00 7.38 122 ARG A N 1
ATOM 958 C CA . ARG A 1 122 ? -8.899 -23.692 41.380 1.00 7.51 122 ARG A CA 1
ATOM 959 C C . ARG A 1 122 ? -8.520 -22.218 41.396 1.00 7.64 122 ARG A C 1
ATOM 960 O O . ARG A 1 122 ? -8.349 -21.614 40.332 1.00 7.97 122 ARG A O 1
ATOM 968 N N . ALA A 1 123 ? -8.356 -21.655 42.593 1.00 7.52 123 ALA A N 1
ATOM 969 C CA . ALA A 1 123 ? -7.928 -20.277 42.724 1.00 7.77 123 ALA A CA 1
ATOM 970 C C . ALA A 1 123 ? -6.509 -20.096 42.209 1.00 7.75 123 ALA A C 1
ATOM 971 O O . ALA A 1 123 ? -6.194 -19.072 41.583 1.00 8.09 123 ALA A O 1
ATOM 973 N N . ALA A 1 124 ? -5.653 -21.081 42.454 1.00 7.84 124 ALA A N 1
ATOM 974 C CA . ALA A 1 124 ? -4.262 -21.028 41.993 1.00 8.06 124 ALA A CA 1
ATOM 975 C C . ALA A 1 124 ? -4.197 -21.025 40.474 1.00 8.17 124 ALA A C 1
ATOM 976 O O . ALA A 1 124 ? -3.459 -20.246 39.865 1.00 8.51 124 ALA A O 1
ATOM 978 N N . ALA A 1 125 ? -4.972 -21.892 39.843 1.00 8.25 125 ALA A N 1
ATOM 979 C CA . ALA A 1 125 ? -5.008 -21.930 38.381 1.00 8.65 125 ALA A CA 1
ATOM 980 C C . ALA A 1 125 ? -5.518 -20.587 37.836 1.00 9.21 125 ALA A C 1
ATOM 981 O O . ALA A 1 125 ? -4.995 -20.060 36.851 1.00 9.85 125 ALA A O 1
ATOM 983 N N . ASP A 1 126 ? -6.519 -20.006 38.487 1.00 9.31 126 ASP A N 1
ATOM 984 C CA . ASP A 1 126 ? -7.045 -18.698 38.096 1.00 9.83 126 ASP A CA 1
ATOM 985 C C . ASP A 1 126 ? -5.962 -17.631 38.214 1.00 9.74 126 ASP A C 1
ATOM 986 O O . ASP A 1 126 ? -5.808 -16.797 37.317 1.00 10.68 126 ASP A O 1
ATOM 991 N N . LEU A 1 127 ? -5.225 -17.656 39.322 1.00 9.25 127 LEU A N 1
ATOM 992 C CA . LEU A 1 127 ? -4.137 -16.689 39.549 1.00 9.99 127 LEU A CA 1
ATOM 993 C C . LEU A 1 127 ? -3.118 -16.735 38.416 1.00 10.31 127 LEU A C 1
ATOM 994 O O . LEU A 1 127 ? -2.685 -15.685 37.894 1.00 11.06 127 LEU A O 1
ATOM 999 N N . LEU A 1 128 ? -2.729 -17.948 38.045 1.00 9.92 128 LEU A N 1
ATOM 1000 C CA . LEU A 1 128 ? -1.693 -18.133 37.030 1.00 10.65 128 LEU A CA 1
ATOM 1001 C C . LEU A 1 128 ? -2.205 -17.998 35.596 1.00 11.10 128 LEU A C 1
ATOM 1002 O O . LEU A 1 128 ? -1.407 -17.925 34.661 1.00 12.35 128 LEU A O 1
ATOM 1007 N N . GLY A 1 129 ? -3.514 -17.991 35.421 1.00 10.48 129 GLY A N 1
ATOM 1008 C CA . GLY A 1 129 ? -4.111 -17.990 34.084 1.00 11.12 129 GLY A CA 1
ATOM 1009 C C . GLY A 1 129 ? -3.870 -19.279 33.334 1.00 12.32 129 GLY A C 1
ATOM 1010 O O . GLY A 1 129 ? -3.801 -19.281 32.100 1.00 15.16 129 GLY A O 1
ATOM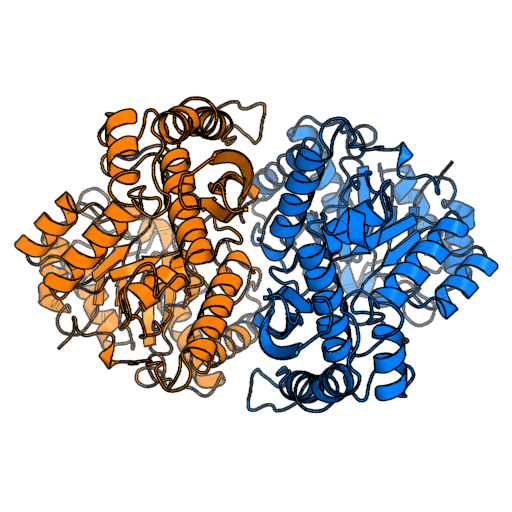 1011 N N . GLN A 1 130 ? -3.760 -20.370 34.083 1.00 11.09 130 GLN A N 1
ATOM 1012 C CA A GLN A 1 130 ? -3.520 -21.694 33.507 0.50 11.18 130 GLN A CA 1
ATOM 1013 C CA B GLN A 1 130 ? -3.517 -21.693 33.517 0.50 11.31 130 GLN A CA 1
ATOM 1014 C C . GLN A 1 130 ? -4.786 -22.530 33.489 1.00 11.00 130 GLN A C 1
ATOM 1015 O O . GLN A 1 130 ? -5.581 -22.451 34.404 1.00 11.10 130 GLN A O 1
ATOM 1026 N N . PRO A 1 131 ? -4.954 -23.362 32.451 1.00 10.00 131 PRO A N 1
ATOM 1027 C CA . PRO A 1 131 ? -5.981 -24.384 32.545 1.00 9.74 131 PRO A CA 1
ATOM 1028 C C . PRO A 1 131 ? -5.726 -25.267 33.775 1.00 9.11 131 PRO A C 1
ATOM 1029 O O . PRO A 1 131 ? -4.567 -25.547 34.138 1.00 8.99 131 PRO A O 1
ATOM 1033 N N . LEU A 1 132 ? -6.787 -25.700 34.427 1.00 8.70 132 LEU A N 1
ATOM 1034 C CA . LEU A 1 132 ? -6.606 -26.394 35.700 1.00 8.51 132 LEU A CA 1
ATOM 1035 C C . LEU A 1 132 ? -5.801 -27.683 35.509 1.00 8.28 132 LEU A C 1
ATOM 1036 O O . LEU A 1 132 ? -4.931 -28.015 36.334 1.00 8.27 132 LEU A O 1
ATOM 1041 N N . TYR A 1 133 ? -6.034 -28.398 34.406 1.00 7.95 133 TYR A N 1
ATOM 1042 C CA . TYR A 1 133 ? -5.293 -29.641 34.167 1.00 8.21 133 TYR A CA 1
ATOM 1043 C C . TYR A 1 133 ? -3.774 -29.407 34.058 1.00 8.56 133 TYR A C 1
ATOM 1044 O O . TYR A 1 133 ? -2.997 -30.260 34.445 1.00 9.10 133 TYR A O 1
ATOM 1053 N N . LYS A 1 134 ? -3.357 -28.254 33.533 1.00 8.28 134 LYS A N 1
ATOM 1054 C CA . LYS A 1 134 ? -1.931 -27.932 33.418 1.00 9.27 134 LYS A CA 1
ATOM 1055 C C . LYS A 1 134 ? -1.348 -27.444 34.744 1.00 8.51 134 LYS A C 1
ATOM 1056 O O . LYS A 1 134 ? -0.209 -27.753 35.102 1.00 8.75 134 LYS A O 1
ATOM 1062 N N . TYR A 1 135 ? -2.130 -26.687 35.504 1.00 8.31 135 TYR A N 1
ATOM 1063 C CA . TYR A 1 135 ? -1.706 -26.343 36.851 1.00 8.33 135 TYR A CA 1
ATOM 1064 C C . TYR A 1 135 ? -1.495 -27.615 37.688 1.00 8.15 135 TYR A C 1
ATOM 1065 O O . TYR A 1 135 ? -0.473 -27.766 38.391 1.00 8.50 135 TYR A O 1
ATOM 1074 N N . LEU A 1 136 ? -2.463 -28.536 37.627 1.00 7.67 136 LEU A N 1
ATOM 1075 C CA . LEU A 1 136 ? -2.419 -29.732 38.450 1.00 8.12 136 LEU A CA 1
ATOM 1076 C C . LEU A 1 136 ? -1.354 -30.717 38.010 1.00 8.29 136 LEU A C 1
ATOM 1077 O O . LEU A 1 136 ? -0.676 -31.290 38.847 1.00 8.79 136 LEU A O 1
ATOM 1082 N N . GLY A 1 137 ? -1.226 -30.905 36.701 1.00 8.27 137 GLY A N 1
ATOM 1083 C CA . GLY A 1 137 ? -0.398 -31.979 36.140 1.00 8.65 137 GLY A CA 1
ATOM 1084 C C . GLY A 1 137 ? 0.849 -31.560 35.398 1.00 8.74 137 GLY A C 1
ATOM 1085 O O . GLY A 1 137 ? 1.624 -32.425 34.969 1.00 9.84 137 GLY A O 1
ATOM 1086 N N . GLY A 1 138 ? 1.063 -30.273 35.244 1.00 8.29 138 GLY A N 1
ATOM 1087 C CA . GLY A 1 138 ? 2.202 -29.797 34.481 1.00 8.19 138 GLY A CA 1
ATOM 1088 C C . GLY A 1 138 ? 1.926 -29.687 32.995 1.00 8.09 138 GLY A C 1
ATOM 1089 O O . GLY A 1 138 ? 0.812 -29.938 32.508 1.00 8.41 138 GLY A O 1
ATOM 1090 N N . PHE A 1 139 ? 2.964 -29.325 32.241 1.00 7.91 139 PHE A N 1
ATOM 1091 C CA . PHE A 1 139 ? 2.774 -28.944 30.846 1.00 7.52 139 PHE A CA 1
ATOM 1092 C C . PHE A 1 139 ? 2.284 -30.076 29.947 1.00 7.48 139 PHE A C 1
ATOM 1093 O O . PHE A 1 139 ? 1.715 -29.799 28.873 1.00 7.91 139 PHE A O 1
ATOM 1101 N N . ASN A 1 140 ? 2.525 -31.325 30.349 1.00 7.49 140 ASN A N 1
ATOM 1102 C CA . ASN A 1 140 ? 2.296 -32.486 29.481 1.00 7.68 140 ASN A CA 1
ATOM 1103 C C . ASN A 1 140 ? 0.988 -33.197 29.783 1.00 7.81 140 ASN A C 1
ATOM 1104 O O . ASN A 1 140 ? 0.778 -34.290 29.276 1.00 8.37 140 ASN A O 1
ATOM 1109 N N . GLY A 1 141 ? 0.111 -32.564 30.565 1.00 7.88 141 GLY A N 1
ATOM 1110 C CA . GLY A 1 141 ? -1.245 -33.091 30.777 1.00 8.24 141 GLY A CA 1
ATOM 1111 C C . GLY A 1 141 ? -2.054 -32.844 29.513 1.00 8.32 141 GLY A C 1
ATOM 1112 O O . GLY A 1 141 ? -2.338 -31.693 29.159 1.00 9.31 141 GLY A O 1
ATOM 1113 N N . LYS A 1 142 ? -2.380 -33.914 28.800 1.00 8.31 142 LYS A N 1
ATOM 1114 C CA . LYS A 1 142 ? -2.963 -33.791 27.448 1.00 8.69 142 LYS A CA 1
ATOM 1115 C C . LYS A 1 142 ? -3.802 -34.961 26.995 1.00 8.49 142 LYS A C 1
ATOM 1116 O O . LYS A 1 142 ? -4.331 -34.910 25.889 1.00 9.12 142 LYS A O 1
ATOM 1122 N N . GLN A 1 143 ? -3.884 -36.018 27.794 1.00 8.36 143 GLN A N 1
ATOM 1123 C CA . GLN A 1 143 ? -4.545 -37.246 27.357 1.00 8.67 143 GLN A CA 1
ATOM 1124 C C . GLN A 1 143 ? -5.973 -37.247 27.855 1.00 8.52 143 GLN A C 1
ATOM 1125 O O . GLN A 1 143 ? -6.229 -37.226 29.043 1.00 8.70 143 GLN A O 1
ATOM 1131 N N . LEU A 1 144 ? -6.914 -37.272 26.916 1.00 8.26 144 LEU A N 1
ATOM 1132 C CA . LEU A 1 144 ? -8.310 -37.367 27.251 1.00 8.20 144 LEU A CA 1
ATOM 1133 C C . LEU A 1 144 ? -8.654 -38.797 27.614 1.00 8.07 144 LEU A C 1
ATOM 1134 O O . LEU A 1 144 ? -8.113 -39.727 27.015 1.00 9.23 144 LEU A O 1
ATOM 1139 N N . PRO A 1 145 ? -9.555 -38.969 28.594 1.00 7.83 145 PRO A N 1
ATOM 1140 C CA . PRO A 1 145 ? -9.913 -40.308 29.041 1.00 7.92 145 PRO A CA 1
ATOM 1141 C C . PRO A 1 145 ? -10.933 -41.009 28.166 1.00 8.42 145 PRO A C 1
ATOM 1142 O O . PRO A 1 145 ? -11.836 -40.376 27.628 1.00 9.11 145 PRO A O 1
ATOM 1146 N N . VAL A 1 146 ? -10.809 -42.324 28.071 1.00 8.81 146 VAL A N 1
ATOM 1147 C CA . VAL A 1 146 ? -11.899 -43.164 27.608 1.00 9.39 146 VAL A CA 1
ATOM 1148 C C . VAL A 1 146 ? -12.942 -43.167 28.713 1.00 9.29 146 VAL A C 1
ATOM 1149 O O . VAL A 1 146 ? -12.642 -43.539 29.851 1.00 9.14 146 VAL A O 1
ATOM 1153 N N . PRO A 1 147 ? -14.173 -42.766 28.389 1.00 9.53 147 PRO A N 1
ATOM 1154 C CA . PRO A 1 147 ? -15.212 -42.730 29.417 1.00 10.11 147 PRO A CA 1
ATOM 1155 C C . PRO A 1 147 ? -15.893 -44.075 29.576 1.00 11.08 147 PRO A C 1
ATOM 1156 O O . PRO A 1 147 ? -16.258 -44.710 28.584 1.00 11.76 147 PRO A O 1
ATOM 1160 N N A MET A 1 148 ? -16.054 -44.526 30.807 0.25 12.08 148 MET A N 1
ATOM 1161 N N B MET A 1 148 ? -16.064 -44.513 30.811 0.75 11.16 148 MET A N 1
ATOM 1162 C CA A MET A 1 148 ? -16.899 -45.695 31.025 0.25 13.20 148 MET A CA 1
ATOM 1163 C CA B MET A 1 148 ? -16.896 -45.695 31.052 0.75 12.40 148 MET A CA 1
ATOM 1164 C C A MET A 1 148 ? -18.250 -45.156 31.458 0.25 12.41 148 MET A C 1
ATOM 1165 C C B MET A 1 148 ? -18.254 -45.157 31.467 0.75 11.75 148 MET A C 1
ATOM 1166 O O A MET A 1 148 ? -18.383 -44.504 32.496 0.25 12.52 148 MET A O 1
ATOM 1167 O O B MET A 1 148 ? -18.392 -44.492 32.498 0.75 12.11 148 MET A O 1
ATOM 1176 N N . MET A 1 149 ? -19.229 -45.394 30.597 1.00 11.58 149 MET A N 1
ATOM 1177 C CA . MET A 1 149 ? -20.519 -44.714 30.660 1.00 11.45 149 MET A CA 1
ATOM 1178 C C . MET A 1 149 ? -21.586 -45.643 31.191 1.00 11.70 149 MET A C 1
ATOM 1179 O O . MET A 1 149 ? -21.924 -46.638 30.542 1.00 12.05 149 MET A O 1
ATOM 1184 N N . ASN A 1 150 ? -22.106 -45.310 32.359 1.00 11.96 150 ASN A N 1
ATOM 1185 C CA . ASN A 1 150 ? -23.260 -46.015 32.912 1.00 12.73 150 ASN A CA 1
ATOM 1186 C C . ASN A 1 150 ? -24.358 -46.110 31.882 1.00 13.22 150 ASN A C 1
ATOM 1187 O O . ASN A 1 150 ? -24.614 -45.171 31.176 1.00 12.64 150 ASN A O 1
ATOM 1192 N N . ILE A 1 151 ? -24.983 -47.269 31.760 1.00 12.71 151 ILE A N 1
ATOM 1193 C CA . ILE A 1 151 ? -26.123 -47.352 30.861 1.00 14.17 151 ILE A CA 1
ATOM 1194 C C . ILE A 1 151 ? -27.296 -48.139 31.455 1.00 13.48 151 ILE A C 1
ATOM 1195 O O . ILE A 1 151 ? -28.446 -47.731 31.291 1.00 13.98 151 ILE A O 1
ATOM 1200 N N . VAL A 1 152 ? -27.002 -49.235 32.150 1.00 13.42 152 VAL A N 1
ATOM 1201 C CA . VAL A 1 152 ? -28.040 -50.039 32.807 1.00 14.02 152 VAL A CA 1
ATOM 1202 C C . VAL A 1 152 ? -27.631 -50.365 34.239 1.00 14.00 152 VAL A C 1
ATOM 1203 O O . VAL A 1 152 ? -26.473 -50.707 34.509 1.00 14.12 152 VAL A O 1
ATOM 1207 N N . ASN A 1 153 ? -28.577 -50.270 35.160 1.00 14.32 153 ASN A N 1
ATOM 1208 C CA . ASN A 1 153 ? -28.342 -50.530 36.555 1.00 15.55 153 ASN A CA 1
ATOM 1209 C C . ASN A 1 153 ? -29.107 -51.723 37.037 1.00 16.64 153 ASN A C 1
ATOM 1210 O O . ASN A 1 153 ? -30.194 -52.007 36.527 1.00 17.12 153 ASN A O 1
ATOM 1215 N N . GLY A 1 154 ? -28.510 -52.393 38.010 1.00 16.45 154 GLY A N 1
ATOM 1216 C CA . GLY A 1 154 ? -29.072 -53.599 38.625 1.00 17.58 154 GLY A CA 1
ATOM 1217 C C . GLY A 1 154 ? -28.842 -53.613 40.118 1.00 17.48 154 GLY A C 1
ATOM 1218 O O . GLY A 1 154 ? -28.621 -52.584 40.756 1.00 17.79 154 GLY A O 1
ATOM 1219 N N . GLY A 1 155 ? -28.877 -54.813 40.696 1.00 18.39 155 GLY A N 1
ATOM 1220 C CA . GLY A 1 155 ? -28.540 -54.966 42.108 1.00 19.23 155 GLY A CA 1
ATOM 1221 C C . GLY A 1 155 ? -29.474 -54.140 42.987 1.00 20.70 155 GLY A C 1
ATOM 1222 O O . GLY A 1 155 ? -30.692 -54.134 42.777 1.00 21.01 155 GLY A O 1
ATOM 1223 N N . SER A 1 156 ? -28.906 -53.394 43.920 1.00 22.31 156 SER A N 1
ATOM 1224 C CA . SER A 1 156 ? -29.700 -52.567 44.840 1.00 25.65 156 SER A CA 1
ATOM 1225 C C . SER A 1 156 ? -30.164 -51.255 44.198 1.00 27.70 156 SER A C 1
ATOM 1226 O O . SER A 1 156 ? -30.886 -50.479 44.827 1.00 30.16 156 SER A O 1
ATOM 1229 N N . HIS A 1 157 ? -29.749 -51.020 42.953 1.00 26.53 157 HIS A N 1
ATOM 1230 C CA . HIS A 1 157 ? -30.156 -49.834 42.188 1.00 27.69 157 HIS A CA 1
ATOM 1231 C C . HIS A 1 157 ? -31.232 -50.165 41.167 1.00 27.61 157 HIS A C 1
ATOM 1232 O O . HIS A 1 157 ? -31.428 -49.432 40.206 1.00 29.42 157 HIS A O 1
ATOM 1239 N N . SER A 1 158 ? -31.936 -51.272 41.382 1.00 27.86 158 SER A N 1
ATOM 1240 C CA . SER A 1 158 ? -32.960 -51.727 40.455 1.00 28.89 158 SER A CA 1
ATOM 1241 C C . SER A 1 158 ? -33.843 -52.775 41.091 1.00 31.74 158 SER A C 1
ATOM 1242 O O . SER A 1 158 ? -33.508 -53.331 42.129 1.00 32.88 158 SER A O 1
ATOM 1245 N N . ASP A 1 159 ? -34.975 -53.032 40.453 1.00 34.68 159 ASP A N 1
ATOM 1246 C CA . ASP A 1 159 ? -35.910 -54.064 40.903 1.00 35.54 159 ASP A CA 1
ATOM 1247 C C . ASP A 1 159 ? -35.871 -55.304 40.019 1.00 34.47 159 ASP A C 1
ATOM 1248 O O . ASP A 1 159 ? -36.547 -56.283 40.297 1.00 35.96 159 ASP A O 1
ATOM 1253 N N . ALA A 1 160 ? -35.065 -55.269 38.965 1.00 32.65 160 ALA A N 1
ATOM 1254 C CA . ALA A 1 160 ? -34.918 -56.409 38.066 1.00 29.84 160 ALA A CA 1
ATOM 1255 C C . ALA A 1 160 ? -34.073 -57.521 38.709 1.00 29.36 160 ALA A C 1
ATOM 1256 O O . ALA A 1 160 ? -33.252 -57.236 39.578 1.00 28.27 160 ALA A O 1
ATOM 1258 N N . PRO A 1 161 ? -34.265 -58.785 38.269 1.00 27.83 161 PRO A N 1
ATOM 1259 C CA . PRO A 1 161 ? -33.540 -59.964 38.784 1.00 28.10 161 PRO A CA 1
ATOM 1260 C C . PRO A 1 161 ? -32.095 -60.069 38.275 1.00 25.36 161 PRO A C 1
ATOM 1261 O O . PRO A 1 161 ? -31.713 -61.012 37.574 1.00 25.09 161 PRO A O 1
ATOM 1265 N N . ILE A 1 162 ? -31.300 -59.091 38.683 1.00 22.13 162 ILE A N 1
ATOM 1266 C CA . ILE A 1 162 ? -29.918 -58.921 38.215 1.00 20.46 162 ILE A CA 1
ATOM 1267 C C . ILE A 1 162 ? -29.081 -58.553 39.422 1.00 18.91 162 ILE A C 1
ATOM 1268 O O . ILE A 1 162 ? -29.367 -57.559 40.098 1.00 20.17 162 ILE A O 1
ATOM 1273 N N . ALA A 1 163 ? -28.020 -59.316 39.678 1.00 18.07 163 ALA A N 1
ATOM 1274 C CA . ALA A 1 163 ? -27.180 -59.078 40.843 1.00 18.33 163 ALA A CA 1
ATOM 1275 C C . ALA A 1 163 ? -26.185 -57.918 40.624 1.00 17.78 163 ALA A C 1
ATOM 1276 O O . ALA A 1 163 ? -25.939 -57.157 41.536 1.00 18.36 163 ALA A O 1
ATOM 1278 N N . PHE A 1 164 ? -25.625 -57.810 39.426 1.00 18.03 164 PHE A N 1
ATOM 1279 C CA . PHE A 1 164 ? -24.601 -56.764 39.202 1.00 18.50 164 PHE A CA 1
ATOM 1280 C C . PHE A 1 164 ? -25.259 -55.388 39.300 1.00 18.05 164 PHE A C 1
ATOM 1281 O O . PHE A 1 164 ? -26.379 -55.174 38.809 1.00 18.20 164 PHE A O 1
ATOM 1289 N N . GLN A 1 165 ? -24.542 -54.452 39.898 1.00 16.70 165 GLN A N 1
ATOM 1290 C CA . GLN A 1 165 ? -25.061 -53.108 40.141 1.00 16.98 165 GLN A CA 1
ATOM 1291 C C . GLN A 1 165 ? -25.102 -52.235 38.887 1.00 16.96 165 GLN A C 1
ATOM 1292 O O . GLN A 1 165 ? -26.015 -51.419 38.704 1.00 16.18 165 GLN A O 1
ATOM 1298 N N . GLU A 1 166 ? -24.107 -52.388 38.026 1.00 17.08 166 GLU A N 1
ATOM 1299 C CA . GLU A 1 166 ? -23.971 -51.484 36.893 1.00 17.70 166 GLU A CA 1
ATOM 1300 C C . GLU A 1 166 ? -23.356 -52.132 35.664 1.00 15.78 166 GLU A C 1
ATOM 1301 O O . GLU A 1 166 ? -22.427 -52.940 35.756 1.00 15.74 166 GLU A O 1
ATOM 1307 N N . PHE A 1 167 ? -23.923 -51.786 34.511 1.00 14.76 167 PHE A N 1
ATOM 1308 C CA . PHE A 1 167 ? -23.405 -52.140 33.206 1.00 14.75 167 PHE A CA 1
ATOM 1309 C C . PHE A 1 167 ? -23.072 -50.839 32.479 1.00 14.18 167 PHE A C 1
ATOM 1310 O O . PHE A 1 167 ? -23.857 -49.888 32.520 1.00 13.79 167 PHE A O 1
ATOM 1318 N N . MET A 1 168 ? -21.922 -50.834 31.826 1.00 13.33 168 MET A N 1
ATOM 1319 C CA . MET A 1 168 ? -21.384 -49.651 31.161 1.00 13.50 168 MET A CA 1
ATOM 1320 C C . MET A 1 168 ? -21.008 -49.950 29.722 1.00 13.02 168 MET A C 1
ATOM 1321 O O . MET A 1 168 ? -20.748 -51.107 29.356 1.00 13.30 168 MET A O 1
ATOM 1326 N N . ILE A 1 169 ? -20.960 -48.900 28.912 1.00 11.69 169 ILE A N 1
ATOM 1327 C CA . ILE A 1 169 ? -20.361 -48.964 27.586 1.00 11.86 169 ILE A CA 1
ATOM 1328 C C . ILE A 1 169 ? -19.100 -48.116 27.585 1.00 11.59 169 ILE A C 1
ATOM 1329 O O . ILE A 1 169 ? -19.008 -47.129 28.334 1.00 11.64 169 ILE A O 1
ATOM 1334 N N . LEU A 1 170 ? -18.131 -48.543 26.781 1.00 11.13 170 LEU A N 1
ATOM 1335 C CA . LEU A 1 170 ? -16.853 -47.838 26.648 1.00 11.12 170 LEU A CA 1
ATOM 1336 C C . LEU A 1 170 ? -16.542 -47.662 25.166 1.00 12.05 170 LEU A C 1
ATOM 1337 O O . LEU A 1 170 ? -16.238 -48.645 24.482 1.00 11.81 170 LEU A O 1
ATOM 1342 N N . PRO A 1 171 ? -16.571 -46.421 24.649 1.00 11.32 171 PRO A N 1
ATOM 1343 C CA . PRO A 1 171 ? -16.278 -46.134 23.247 1.00 11.95 171 PRO A CA 1
ATOM 1344 C C . PRO A 1 171 ? -14.767 -46.076 22.984 1.00 12.39 171 PRO A C 1
ATOM 1345 O O . PRO A 1 171 ? -14.211 -45.044 22.590 1.00 12.69 171 PRO A O 1
ATOM 1349 N N . VAL A 1 172 ? -14.120 -47.219 23.174 1.00 13.04 172 VAL A N 1
ATOM 1350 C CA A VAL A 1 172 ? -12.658 -47.298 23.123 0.50 13.26 172 VAL A CA 1
ATOM 1351 C CA B VAL A 1 172 ? -12.667 -47.322 23.126 0.50 13.27 172 VAL A CA 1
ATOM 1352 C C . VAL A 1 172 ? -12.116 -47.010 21.730 1.00 13.57 172 VAL A C 1
ATOM 1353 O O . VAL A 1 172 ? -11.001 -46.493 21.586 1.00 14.60 172 VAL A O 1
ATOM 1360 N N . GLY A 1 173 ? -12.877 -47.350 20.694 1.00 13.89 173 GLY A N 1
ATOM 1361 C CA . GLY A 1 173 ? -12.385 -47.246 19.320 1.00 14.02 173 GLY A CA 1
ATOM 1362 C C . GLY A 1 173 ? -12.441 -45.890 18.651 1.00 14.00 173 GLY A C 1
ATOM 1363 O O . GLY A 1 173 ? -12.011 -45.732 17.503 1.00 15.13 173 GLY A O 1
ATOM 1364 N N . ALA A 1 174 ? -12.981 -44.892 19.349 1.00 13.58 174 ALA A N 1
ATOM 1365 C CA . ALA A 1 174 ? -13.085 -43.567 18.793 1.00 13.00 174 ALA A CA 1
ATOM 1366 C C . ALA A 1 174 ? -11.688 -42.941 18.678 1.00 12.83 174 ALA A C 1
ATOM 1367 O O . ALA A 1 174 ? -10.769 -43.385 19.344 1.00 13.68 174 ALA A O 1
ATOM 1369 N N . THR A 1 175 ? -11.555 -41.937 17.824 1.00 13.58 175 THR A N 1
ATOM 1370 C CA . THR A 1 175 ? -10.253 -41.307 17.580 1.00 14.20 175 THR A CA 1
ATOM 1371 C C . THR A 1 175 ? -10.036 -40.086 18.477 1.00 12.74 175 THR A C 1
ATOM 1372 O O . THR A 1 175 ? -8.907 -39.613 18.614 1.00 12.61 175 THR A O 1
ATOM 1376 N N . THR A 1 176 ? -11.128 -39.550 19.028 1.00 11.62 176 THR A N 1
ATOM 1377 C CA . THR A 1 176 ? -11.082 -38.380 19.907 1.00 10.90 176 THR A CA 1
ATOM 1378 C C . THR A 1 176 ? -12.102 -38.568 21.014 1.00 10.10 176 THR A C 1
ATOM 1379 O O . THR A 1 176 ? -13.076 -39.321 20.865 1.00 9.45 176 THR A O 1
ATOM 1383 N N . PHE A 1 177 ? -11.941 -37.816 22.106 1.00 9.67 177 PHE A N 1
ATOM 1384 C CA . PHE A 1 177 ? -12.968 -37.832 23.127 1.00 9.21 177 PHE A CA 1
ATOM 1385 C C . PHE A 1 177 ? -14.316 -37.307 22.598 1.00 9.23 177 PHE A C 1
ATOM 1386 O O . PHE A 1 177 ? -15.373 -37.872 22.895 1.00 9.08 177 PHE A O 1
ATOM 1394 N N . LYS A 1 178 ? -14.266 -36.241 21.805 1.00 9.37 178 LYS A N 1
ATOM 1395 C CA . LYS A 1 178 ? -15.467 -35.636 21.252 1.00 9.77 178 LYS A CA 1
ATOM 1396 C C . LYS A 1 178 ? -16.283 -36.669 20.462 1.00 9.89 178 LYS A C 1
ATOM 1397 O O . LYS A 1 178 ? -17.482 -36.744 20.601 1.00 9.81 178 LYS A O 1
ATOM 1403 N N A GLU A 1 179 ? -15.600 -37.460 19.640 0.48 9.81 179 GLU A N 1
ATOM 1404 N N B GLU A 1 179 ? -15.594 -37.468 19.649 0.52 9.87 179 GLU A N 1
ATOM 1405 C CA A GLU A 1 179 ? -16.300 -38.520 18.899 0.48 9.95 179 GLU A CA 1
ATOM 1406 C CA B GLU A 1 179 ? -16.259 -38.554 18.911 0.52 10.12 179 GLU A CA 1
ATOM 1407 C C A GLU A 1 179 ? -16.804 -39.620 19.841 0.48 9.73 179 GLU A C 1
ATOM 1408 C C B GLU A 1 179 ? -16.803 -39.618 19.852 0.52 9.84 179 GLU A C 1
ATOM 1409 O O A GLU A 1 179 ? -17.932 -40.094 19.688 0.48 9.67 179 GLU A O 1
ATOM 1410 O O B GLU A 1 179 ? -17.935 -40.087 19.692 0.52 9.75 179 GLU A O 1
ATOM 1421 N N . SER A 1 180 ? -15.999 -39.985 20.843 1.00 9.40 180 SER A N 1
ATOM 1422 C CA . SER A 1 180 ? -16.387 -41.018 21.818 1.00 9.50 180 SER A CA 1
ATOM 1423 C C . SER A 1 180 ? -17.689 -40.648 22.522 1.00 9.38 180 SER A C 1
ATOM 1424 O O . SER A 1 180 ? -18.548 -41.479 22.779 1.00 8.93 180 SER A O 1
ATOM 1427 N N . LEU A 1 181 ? -17.817 -39.366 22.848 1.00 9.09 181 LEU A N 1
ATOM 1428 C CA . LEU A 1 181 ? -19.000 -38.864 23.547 1.00 9.40 181 LEU A CA 1
ATOM 1429 C C . LEU A 1 181 ? -20.247 -39.003 22.669 1.00 9.09 181 LEU A C 1
ATOM 1430 O O . LEU A 1 181 ? -21.302 -39.433 23.127 1.00 9.40 181 LEU A O 1
ATOM 1435 N N . ARG A 1 182 ? -20.104 -38.641 21.406 1.00 9.84 182 ARG A N 1
ATOM 1436 C CA . ARG A 1 182 ? -21.198 -38.770 20.447 1.00 10.00 182 ARG A CA 1
ATOM 1437 C C . ARG A 1 182 ? -21.614 -40.231 20.292 1.00 9.84 182 ARG A C 1
ATOM 1438 O O . ARG A 1 182 ? -22.807 -40.543 20.319 1.00 10.58 182 ARG A O 1
ATOM 1446 N N . TRP A 1 183 ? -20.640 -41.126 20.187 1.00 10.23 183 TRP A N 1
ATOM 1447 C CA . TRP A 1 183 ? -20.958 -42.574 20.067 1.00 10.68 183 TRP A CA 1
ATOM 1448 C C . TRP A 1 183 ? -21.795 -43.024 21.242 1.00 10.75 183 TRP A C 1
ATOM 1449 O O . TRP A 1 183 ? -22.843 -43.676 21.109 1.00 10.76 183 TRP A O 1
ATOM 1460 N N . GLY A 1 184 ? -21.347 -42.680 22.441 1.00 10.38 184 GLY A N 1
ATOM 1461 C CA . GLY A 1 184 ? -22.075 -43.083 23.627 1.00 10.37 184 GLY A CA 1
ATOM 1462 C C . GLY A 1 184 ? -23.486 -42.547 23.676 1.00 10.46 184 GLY A C 1
ATOM 1463 O O . GLY A 1 184 ? -24.408 -43.237 24.071 1.00 9.91 184 GLY A O 1
ATOM 1464 N N A THR A 1 185 ? -23.664 -41.269 23.315 0.37 10.39 185 THR A N 1
ATOM 1465 N N B THR A 1 185 ? -23.643 -41.291 23.310 0.63 10.22 185 THR A N 1
ATOM 1466 C CA A THR A 1 185 ? -25.010 -40.674 23.349 0.37 10.56 185 THR A CA 1
ATOM 1467 C CA B THR A 1 185 ? -24.922 -40.662 23.335 0.63 10.29 185 THR A CA 1
ATOM 1468 C C A THR A 1 185 ? -25.915 -41.359 22.339 0.37 10.39 185 THR A C 1
ATOM 1469 C C B THR A 1 185 ? -25.891 -41.333 22.334 0.63 10.18 185 THR A C 1
ATOM 1470 O O A THR A 1 185 ? -27.076 -41.615 22.634 0.37 10.60 185 THR A O 1
ATOM 1471 O O B THR A 1 185 ? -27.056 -41.589 22.648 0.63 10.47 185 THR A O 1
ATOM 1478 N N . GLU A 1 186 ? -25.387 -41.628 21.148 1.00 10.40 186 GLU A N 1
ATOM 1479 C CA . GLU A 1 186 ? -26.190 -42.295 20.119 1.00 10.76 186 GLU A CA 1
ATOM 1480 C C . GLU A 1 186 ? -26.650 -43.659 20.596 1.00 10.75 186 GLU A C 1
ATOM 1481 O O . GLU A 1 186 ? -27.789 -44.051 20.366 1.00 11.40 186 GLU A O 1
ATOM 1487 N N . ILE A 1 187 ? -25.757 -44.386 21.260 1.00 10.90 187 ILE A N 1
ATOM 1488 C CA . ILE A 1 187 ? -26.094 -45.694 21.794 1.00 11.14 187 ILE A CA 1
ATOM 1489 C C . ILE A 1 187 ? -27.154 -45.564 22.898 1.00 11.12 187 ILE A C 1
ATOM 1490 O O . ILE A 1 187 ? -28.114 -46.319 22.957 1.00 11.56 187 ILE A O 1
ATOM 1495 N N . PHE A 1 188 ? -26.987 -44.596 23.781 1.00 10.63 188 PHE A N 1
ATOM 1496 C CA . PHE A 1 188 ? -27.957 -44.313 24.822 1.00 10.84 188 PHE A CA 1
ATOM 1497 C C . PHE A 1 188 ? -29.356 -44.058 24.261 1.00 11.29 188 PHE A C 1
ATOM 1498 O O . PHE A 1 188 ? -30.316 -44.655 24.741 1.00 11.85 188 PHE A O 1
ATOM 1506 N N . HIS A 1 189 ? -29.457 -43.200 23.256 1.00 12.02 189 HIS A N 1
ATOM 1507 C CA . HIS A 1 189 ? -30.772 -42.881 22.669 1.00 12.27 189 HIS A CA 1
ATOM 1508 C C . HIS A 1 189 ? -31.348 -44.099 21.956 1.00 12.41 189 HIS A C 1
ATOM 1509 O O . HIS A 1 189 ? -32.556 -44.335 22.025 1.00 13.04 189 HIS A O 1
ATOM 1516 N N A ASN A 1 190 ? -30.492 -44.884 21.309 0.72 13.44 190 ASN A N 1
ATOM 1517 N N B ASN A 1 190 ? -30.494 -44.878 21.314 0.28 12.85 190 ASN A N 1
ATOM 1518 C CA A ASN A 1 190 ? -30.953 -46.132 20.666 0.72 14.64 190 ASN A CA 1
ATOM 1519 C CA B ASN A 1 190 ? -30.951 -46.105 20.676 0.28 13.31 190 ASN A CA 1
ATOM 1520 C C A ASN A 1 190 ? -31.488 -47.129 21.687 0.72 15.19 190 ASN A C 1
ATOM 1521 C C B ASN A 1 190 ? -31.487 -47.127 21.688 0.28 13.98 190 ASN A C 1
ATOM 1522 O O A ASN A 1 190 ? -32.535 -47.760 21.476 0.72 15.65 190 ASN A O 1
ATOM 1523 O O B ASN A 1 190 ? -32.528 -47.758 21.468 0.28 14.27 190 ASN A O 1
ATOM 1532 N N . LEU A 1 191 ? -30.794 -47.283 22.811 1.00 14.36 191 LEU A N 1
ATOM 1533 C CA . LEU A 1 191 ? -31.273 -48.150 23.876 1.00 13.95 191 LEU A CA 1
ATOM 1534 C C . LEU A 1 191 ? -32.603 -47.673 24.425 1.00 14.84 191 LEU A C 1
ATOM 1535 O O . LEU A 1 191 ? -33.512 -48.461 24.667 1.00 15.53 191 LEU A O 1
ATOM 1540 N N . LYS A 1 192 ? -32.737 -46.372 24.607 1.00 13.50 192 LYS A N 1
ATOM 1541 C CA . LYS A 1 192 ? -33.981 -45.830 25.104 1.00 15.03 192 LYS A CA 1
ATOM 1542 C C . LYS A 1 192 ? -35.145 -46.235 24.184 1.00 15.53 192 LYS A C 1
ATOM 1543 O O . LYS A 1 192 ? -36.218 -46.608 24.673 1.00 16.15 192 LYS A O 1
ATOM 1549 N N . SER A 1 193 ? -34.920 -46.128 22.884 1.00 15.69 193 SER A N 1
ATOM 1550 C CA . SER A 1 193 ? -35.954 -46.491 21.885 1.00 16.72 193 SER A CA 1
ATOM 1551 C C . SER A 1 193 ? -36.302 -47.967 22.004 1.00 16.90 193 SER A C 1
ATOM 1552 O O . SER A 1 193 ? -37.493 -48.350 22.019 1.00 17.53 193 SER A O 1
ATOM 1555 N N . ILE A 1 194 ? -35.275 -48.797 22.120 1.00 16.00 194 ILE A N 1
ATOM 1556 C CA . ILE A 1 194 ? -35.479 -50.249 22.289 1.00 16.52 194 ILE A CA 1
ATOM 1557 C C . ILE A 1 194 ? -36.295 -50.550 23.544 1.00 17.12 194 ILE A C 1
ATOM 1558 O O . ILE A 1 194 ? -37.236 -51.350 23.515 1.00 17.25 194 ILE A O 1
ATOM 1563 N N . LEU A 1 195 ? -35.946 -49.908 24.657 1.00 15.94 195 LEU A N 1
ATOM 1564 C CA . LEU A 1 195 ? -36.683 -50.103 25.895 1.00 16.79 195 LEU A CA 1
ATOM 1565 C C . LEU A 1 195 ? -38.151 -49.693 25.774 1.00 18.02 195 LEU A C 1
ATOM 1566 O O . LEU A 1 195 ? -39.046 -50.419 26.212 1.00 18.18 195 LEU A O 1
ATOM 1571 N N A SER A 1 196 ? -38.381 -48.528 25.186 0.54 17.73 196 SER A N 1
ATOM 1572 N N B SER A 1 196 ? -38.380 -48.530 25.190 0.46 17.87 196 SER A N 1
ATOM 1573 C CA A SER A 1 196 ? -39.744 -48.002 24.991 0.54 18.94 196 SER A CA 1
ATOM 1574 C CA B SER A 1 196 ? -39.742 -48.009 25.001 0.46 18.95 196 SER A CA 1
ATOM 1575 C C A SER A 1 196 ? -40.597 -48.982 24.195 0.54 20.04 196 SER A C 1
ATOM 1576 C C B SER A 1 196 ? -40.599 -48.977 24.191 0.46 20.03 196 SER A C 1
ATOM 1577 O O A SER A 1 196 ? -41.732 -49.279 24.572 0.54 21.50 196 SER A O 1
ATOM 1578 O O B SER A 1 196 ? -41.734 -49.275 24.568 0.46 21.29 196 SER A O 1
ATOM 1583 N N . LYS A 1 197 ? -40.036 -49.484 23.105 1.00 21.10 197 LYS A N 1
ATOM 1584 C CA . LYS A 1 197 ? -40.742 -50.446 22.234 1.00 22.25 197 LYS A CA 1
ATOM 1585 C C . LYS A 1 197 ? -41.061 -51.760 22.945 1.00 22.54 197 LYS A C 1
ATOM 1586 O O . LYS A 1 197 ? -42.100 -52.382 22.672 1.00 22.92 197 LYS A O 1
ATOM 1592 N N . ARG A 1 198 ? -40.209 -52.159 23.883 1.00 21.15 198 ARG A N 1
ATOM 1593 C CA . ARG A 1 198 ? -40.447 -53.345 24.725 1.00 22.30 198 ARG A CA 1
ATOM 1594 C C . ARG A 1 198 ? -41.380 -53.091 25.915 1.00 21.84 198 ARG A C 1
ATOM 1595 O O . ARG A 1 198 ? -41.667 -53.999 26.697 1.00 25.35 198 ARG A O 1
ATOM 1603 N N . GLY A 1 199 ? -41.824 -51.857 26.076 1.00 20.21 199 GLY A N 1
ATOM 1604 C CA . GLY A 1 199 ? -42.670 -51.461 27.200 1.00 19.40 199 GLY A CA 1
ATOM 1605 C C . GLY A 1 199 ? -41.962 -51.394 28.540 1.00 20.14 199 GLY A C 1
ATOM 1606 O O . GLY A 1 199 ? -42.594 -51.495 29.588 1.00 21.73 199 GLY A O 1
ATOM 1607 N N . LEU A 1 200 ? -40.646 -51.186 28.501 1.00 19.09 200 LEU A N 1
ATOM 1608 C CA . LEU A 1 200 ? -39.835 -51.076 29.711 1.00 18.51 200 LEU A CA 1
ATOM 1609 C C . LEU A 1 200 ? -39.614 -49.620 30.078 1.00 18.24 200 LEU A C 1
ATOM 1610 O O . LEU A 1 200 ? -39.788 -48.740 29.247 1.00 17.93 200 LEU A O 1
ATOM 1615 N N . GLU A 1 201 ? -39.253 -49.393 31.331 1.00 18.50 201 GLU A N 1
ATOM 1616 C CA . GLU A 1 201 ? -39.144 -48.033 31.884 1.00 19.65 201 GLU A CA 1
ATOM 1617 C C . GLU A 1 201 ? -37.901 -47.323 31.390 1.00 18.60 201 GLU A C 1
ATOM 1618 O O . GLU A 1 201 ? -36.822 -47.913 31.337 1.00 17.88 201 GLU A O 1
ATOM 1624 N N . THR A 1 202 ? -38.078 -46.052 31.040 1.00 17.80 202 THR A N 1
ATOM 1625 C CA . THR A 1 202 ? -36.968 -45.231 30.519 1.00 17.52 202 THR A CA 1
ATOM 1626 C C . THR A 1 202 ? -36.636 -44.036 31.400 1.00 16.55 202 THR A C 1
ATOM 1627 O O . THR A 1 202 ? -35.745 -43.264 31.044 1.00 16.37 202 THR A O 1
ATOM 1631 N N . ALA A 1 203 ? -37.312 -43.893 32.538 1.00 15.06 203 ALA A N 1
ATOM 1632 C CA . ALA A 1 203 ? -36.919 -42.897 33.552 1.00 14.57 203 ALA A CA 1
ATOM 1633 C C . ALA A 1 203 ? -35.542 -43.251 34.062 1.00 14.12 203 ALA A C 1
ATOM 1634 O O . ALA A 1 203 ? -35.112 -44.392 33.981 1.00 14.14 203 ALA A O 1
ATOM 1636 N N . VAL A 1 204 ? -34.841 -42.258 34.607 1.00 13.56 204 VAL A N 1
ATOM 1637 C CA . VAL A 1 204 ? -33.425 -42.479 34.968 1.00 12.99 204 VAL A CA 1
ATOM 1638 C C . VAL A 1 204 ? -33.134 -42.469 36.454 1.00 12.26 204 VAL A C 1
ATOM 1639 O O . VAL A 1 204 ? -33.895 -41.929 37.272 1.00 12.58 204 VAL A O 1
ATOM 1643 N N . GLY A 1 205 ? -32.007 -43.098 36.799 1.00 11.51 205 GLY A N 1
ATOM 1644 C CA . GLY A 1 205 ? -31.523 -43.163 38.149 1.00 11.75 205 GLY A CA 1
ATOM 1645 C C . GLY A 1 205 ? -30.493 -42.090 38.429 1.00 11.50 205 GLY A C 1
ATOM 1646 O O . GLY A 1 205 ? -30.374 -41.116 37.669 1.00 11.22 205 GLY A O 1
ATOM 1647 N N . ASP A 1 206 ? -29.791 -42.260 39.541 1.00 11.86 206 ASP A N 1
ATOM 1648 C CA . ASP A 1 206 ? -28.927 -41.201 40.060 1.00 11.88 206 ASP A CA 1
ATOM 1649 C C . ASP A 1 206 ? -27.846 -40.802 39.075 1.00 12.41 206 ASP A C 1
ATOM 1650 O O . ASP A 1 206 ? -27.472 -39.614 39.024 1.00 12.10 206 ASP A O 1
ATOM 1655 N N . GLU A 1 207 ? -27.353 -41.775 38.297 1.00 12.70 207 GLU A N 1
ATOM 1656 C CA . GLU A 1 207 ? -26.257 -41.542 37.330 1.00 13.48 207 GLU A CA 1
ATOM 1657 C C . GLU A 1 207 ? -26.724 -41.227 35.905 1.00 11.74 207 GLU A C 1
ATOM 1658 O O . GLU A 1 207 ? -25.907 -41.105 35.009 1.00 11.97 207 GLU A O 1
ATOM 1664 N N . GLY A 1 208 ? -28.032 -41.140 35.684 1.00 10.55 208 GLY A N 1
ATOM 1665 C CA . GLY A 1 208 ? -28.603 -40.745 34.392 1.00 10.63 208 GLY A CA 1
ATOM 1666 C C . GLY A 1 208 ? -28.875 -41.869 33.427 1.00 10.48 208 GLY A C 1
ATOM 1667 O O . GLY A 1 208 ? -29.188 -41.618 32.271 1.00 9.65 208 GLY A O 1
ATOM 1668 N N . GLY A 1 209 ? -28.752 -43.101 33.913 1.00 10.67 209 GLY A N 1
ATOM 1669 C CA . GLY A 1 209 ? -28.992 -44.288 33.107 1.00 11.00 209 GLY A CA 1
ATOM 1670 C C . GLY A 1 209 ? -30.279 -44.974 33.487 1.00 10.99 209 GLY A C 1
ATOM 1671 O O . GLY A 1 209 ? -31.066 -44.468 34.288 1.00 10.82 209 GLY A O 1
ATOM 1672 N N . PHE A 1 210 ? -30.487 -46.146 32.896 1.00 11.92 210 PHE A N 1
ATOM 1673 C CA . PHE A 1 210 ? -31.759 -46.850 33.021 1.00 12.68 210 PHE A CA 1
ATOM 1674 C C . PHE A 1 210 ? -31.674 -47.993 34.028 1.00 13.68 210 PHE A C 1
ATOM 1675 O O . PHE A 1 210 ? -30.603 -48.566 34.258 1.00 14.45 210 PHE A O 1
ATOM 1683 N N . ALA A 1 211 ? -32.823 -48.372 34.575 1.00 14.91 211 ALA A N 1
ATOM 1684 C CA . ALA A 1 211 ? -32.902 -49.576 35.435 1.00 15.24 211 ALA A CA 1
ATOM 1685 C C . ALA A 1 211 ? -34.129 -50.388 35.026 1.00 16.23 211 ALA A C 1
ATOM 1686 O O . ALA A 1 211 ? -35.082 -50.501 35.803 1.00 17.79 211 ALA A O 1
ATOM 1688 N N . PRO A 1 212 ? -34.102 -50.935 33.808 1.00 16.36 212 PRO A N 1
ATOM 1689 C CA . PRO A 1 212 ? -35.294 -51.595 33.255 1.00 17.31 212 PRO A CA 1
ATOM 1690 C C . PRO A 1 212 ? -35.495 -52.981 33.849 1.00 18.69 212 PRO A C 1
ATOM 1691 O O . PRO A 1 212 ? -34.540 -53.612 34.310 1.00 17.94 212 PRO A O 1
ATOM 1695 N N . LYS A 1 213 ? -36.743 -53.444 33.798 1.00 19.45 213 LYS A N 1
ATOM 1696 C CA . LYS A 1 213 ? -37.092 -54.791 34.283 1.00 20.14 213 LYS A CA 1
ATOM 1697 C C . LYS A 1 213 ? -36.742 -55.841 33.230 1.00 21.00 213 LYS A C 1
ATOM 1698 O O . LYS A 1 213 ? -37.621 -56.478 32.632 1.00 21.97 213 LYS A O 1
ATOM 1700 N N . PHE A 1 214 ? -35.442 -56.017 33.000 1.00 19.89 214 PHE A N 1
ATOM 1701 C CA . PHE A 1 214 ? -34.939 -57.094 32.155 1.00 20.60 214 PHE A CA 1
ATOM 1702 C C . PHE A 1 214 ? -35.235 -58.451 32.812 1.00 21.54 214 PHE A C 1
ATOM 1703 O O . PHE A 1 214 ? -35.516 -58.527 34.004 1.00 22.53 214 PHE A O 1
ATOM 1711 N N . GLU A 1 215 ? -35.123 -59.511 32.019 1.00 23.53 215 GLU A N 1
ATOM 1712 C CA . GLU A 1 215 ? -35.361 -60.881 32.514 1.00 25.23 215 GLU A CA 1
ATOM 1713 C C . GLU A 1 215 ? -34.197 -61.391 33.366 1.00 26.11 215 GLU A C 1
ATOM 1714 O O . GLU A 1 215 ? -34.356 -62.295 34.193 1.00 26.99 215 GLU A O 1
ATOM 1717 N N . GLY A 1 216 ? -33.027 -60.792 33.179 1.00 24.05 216 GLY A N 1
ATOM 1718 C CA . GLY A 1 216 ? -31.821 -61.181 33.894 1.00 24.68 216 GLY A CA 1
ATOM 1719 C C . GLY A 1 216 ? -30.595 -60.564 33.248 1.00 24.82 216 GLY A C 1
ATOM 1720 O O . GLY A 1 216 ? -30.702 -59.726 32.345 1.00 22.77 216 GLY A O 1
ATOM 1721 N N . THR A 1 217 ? -29.431 -61.017 33.690 1.00 24.75 217 THR A N 1
ATOM 1722 C CA . THR A 1 217 ? -28.145 -60.468 33.251 1.00 25.32 217 THR A CA 1
ATOM 1723 C C . THR A 1 217 ? -27.913 -60.624 31.763 1.00 24.94 217 THR A C 1
ATOM 1724 O O . THR A 1 217 ? -27.475 -59.680 31.099 1.00 23.55 217 THR A O 1
ATOM 1728 N N . GLU A 1 218 ? -28.203 -61.801 31.212 1.00 24.46 218 GLU A N 1
ATOM 1729 C CA . GLU A 1 218 ? -27.977 -61.998 29.773 1.00 25.08 218 GLU A CA 1
ATOM 1730 C C . GLU A 1 218 ? -28.864 -61.087 28.913 1.00 22.62 218 GLU A C 1
ATOM 1731 O O . GLU A 1 218 ? -28.405 -60.552 27.911 1.00 21.69 218 GLU A O 1
ATOM 1737 N N . ASP A 1 219 ? -30.124 -60.931 29.311 1.00 21.86 219 ASP A N 1
ATOM 1738 C CA . ASP A 1 219 ? -31.060 -60.015 28.646 1.00 21.10 219 ASP A CA 1
ATOM 1739 C C . ASP A 1 219 ? -30.485 -58.577 28.656 1.00 20.09 219 ASP A C 1
ATOM 1740 O O . ASP A 1 219 ? -30.421 -57.914 27.626 1.00 19.41 219 ASP A O 1
ATOM 1745 N N . ALA A 1 220 ? -30.044 -58.135 29.825 1.00 19.85 220 ALA A N 1
ATOM 1746 C CA . ALA A 1 220 ? -29.480 -56.778 29.936 1.00 19.07 220 ALA A CA 1
ATOM 1747 C C . ALA A 1 220 ? -28.287 -56.598 29.002 1.00 18.46 220 ALA A C 1
ATOM 1748 O O . ALA A 1 220 ? -28.241 -55.664 28.183 1.00 17.60 220 ALA A O 1
ATOM 1750 N N . VAL A 1 221 ? -27.324 -57.514 29.097 1.00 18.15 221 VAL A N 1
ATOM 1751 C CA . VAL A 1 221 ? -26.121 -57.443 28.268 1.00 18.20 221 VAL A CA 1
ATOM 1752 C C . VAL A 1 221 ? -26.444 -57.497 26.778 1.00 17.74 221 VAL A C 1
ATOM 1753 O O . VAL A 1 221 ? -25.971 -56.687 25.987 1.00 16.99 221 VAL A O 1
ATOM 1757 N N . GLU A 1 222 ? -27.279 -58.457 26.372 1.00 17.47 222 GLU A N 1
ATOM 1758 C CA . GLU A 1 222 ? -27.586 -58.591 24.962 1.00 18.36 222 GLU A CA 1
ATOM 1759 C C . GLU A 1 222 ? -28.382 -57.409 24.419 1.00 16.34 222 GLU A C 1
ATOM 1760 O O . GLU A 1 222 ? -28.232 -57.046 23.268 1.00 17.41 222 GLU A O 1
ATOM 1766 N N . THR A 1 223 ? -29.189 -56.801 25.270 1.00 16.18 223 THR A N 1
ATOM 1767 C CA . THR A 1 223 ? -29.964 -55.622 24.868 1.00 16.28 223 THR A CA 1
ATOM 1768 C C . THR A 1 223 ? -29.053 -54.406 24.692 1.00 15.83 223 THR A C 1
ATOM 1769 O O . THR A 1 223 ? -29.220 -53.639 23.757 1.00 15.31 223 THR A O 1
ATOM 1773 N N . ILE A 1 224 ? -28.071 -54.265 25.570 1.00 15.54 224 ILE A N 1
ATOM 1774 C CA . ILE A 1 224 ? -27.052 -53.204 25.373 1.00 14.95 224 ILE A CA 1
ATOM 1775 C C . ILE A 1 224 ? -26.298 -53.433 24.057 1.00 14.82 224 ILE A C 1
ATOM 1776 O O . ILE A 1 224 ? -26.108 -52.517 23.270 1.00 14.46 224 ILE A O 1
ATOM 1781 N N . ILE A 1 225 ? -25.884 -54.679 23.794 1.00 14.67 225 ILE A N 1
ATOM 1782 C CA . ILE A 1 225 ? -25.202 -55.002 22.551 1.00 15.48 225 ILE A CA 1
ATOM 1783 C C . ILE A 1 225 ? -26.097 -54.692 21.342 1.00 15.21 225 ILE A C 1
ATOM 1784 O O . ILE A 1 225 ? -25.648 -54.138 20.347 1.00 14.21 225 ILE A O 1
ATOM 1789 N N . GLN A 1 226 ? -27.382 -55.018 21.464 1.00 16.23 226 GLN A N 1
ATOM 1790 C CA . GLN A 1 226 ? -28.365 -54.669 20.444 1.00 16.83 226 GLN A CA 1
ATOM 1791 C C . GLN A 1 226 ? -28.385 -53.160 20.138 1.00 15.96 226 GLN A C 1
ATOM 1792 O O . GLN A 1 226 ? -28.417 -52.738 18.970 1.00 16.18 226 GLN A O 1
ATOM 1798 N N . ALA A 1 227 ? -28.350 -52.348 21.195 1.00 14.74 227 ALA A N 1
ATOM 1799 C CA . ALA A 1 227 ? -28.308 -50.882 21.053 1.00 14.61 227 ALA A CA 1
ATOM 1800 C C . ALA A 1 227 ? -27.030 -50.390 20.384 1.00 13.56 227 ALA A C 1
ATOM 1801 O O . ALA A 1 227 ? -27.051 -49.454 19.583 1.00 13.75 227 ALA A O 1
ATOM 1803 N N . ILE A 1 228 ? -25.900 -50.978 20.778 1.00 14.34 228 ILE A N 1
ATOM 1804 C CA . ILE A 1 228 ? -24.618 -50.643 20.164 1.00 14.38 228 ILE A CA 1
ATOM 1805 C C . ILE A 1 228 ? -24.706 -50.869 18.660 1.00 14.65 228 ILE A C 1
ATOM 1806 O O . ILE A 1 228 ? -24.324 -50.025 17.870 1.00 14.20 228 ILE A O 1
ATOM 1811 N N . GLU A 1 229 ? -25.229 -52.040 18.283 1.00 16.69 229 GLU A N 1
ATOM 1812 C CA . GLU A 1 229 ? -25.336 -52.414 16.860 1.00 18.02 229 GLU A CA 1
ATOM 1813 C C . GLU A 1 229 ? -26.350 -51.572 16.103 1.00 17.77 229 GLU A C 1
ATOM 1814 O O . GLU A 1 229 ? -26.097 -51.114 14.985 1.00 18.07 229 GLU A O 1
ATOM 1820 N N . ALA A 1 230 ? -27.475 -51.297 16.746 1.00 17.46 230 ALA A N 1
ATOM 1821 C CA . ALA A 1 230 ? -28.489 -50.431 16.142 1.00 17.63 230 ALA A CA 1
ATOM 1822 C C . ALA A 1 230 ? -27.996 -49.021 15.872 1.00 17.20 230 ALA A C 1
ATOM 1823 O O . ALA A 1 230 ? -28.381 -48.390 14.891 1.00 18.64 230 ALA A O 1
ATOM 1825 N N . ALA A 1 231 ? -27.136 -48.512 16.755 1.00 16.32 231 ALA A N 1
ATOM 1826 C CA . ALA A 1 231 ? -26.483 -47.212 16.584 1.00 16.79 231 ALA A CA 1
ATOM 1827 C C . ALA A 1 231 ? -25.391 -47.234 15.512 1.00 16.43 231 ALA A C 1
ATOM 1828 O O . ALA A 1 231 ? -24.877 -46.196 15.111 1.00 18.13 231 ALA A O 1
ATOM 1830 N N . GLY A 1 232 ? -25.052 -48.430 15.042 1.00 17.24 232 GLY A N 1
ATOM 1831 C CA . GLY A 1 232 ? -24.115 -48.594 13.936 1.00 17.03 232 GLY A CA 1
ATOM 1832 C C . GLY A 1 232 ? -22.681 -48.859 14.359 1.00 16.70 232 GLY A C 1
ATOM 1833 O O . GLY A 1 232 ? -21.762 -48.681 13.552 1.00 18.64 232 GLY A O 1
ATOM 1834 N N . TYR A 1 233 ? -22.470 -49.273 15.603 1.00 16.00 233 TYR A N 1
ATOM 1835 C CA . TYR A 1 233 ? -21.111 -49.486 16.118 1.00 16.58 233 TYR A CA 1
ATOM 1836 C C . TYR A 1 233 ? -20.815 -50.956 16.322 1.00 17.03 233 TYR A C 1
ATOM 1837 O O . TYR A 1 233 ? -21.717 -51.765 16.492 1.00 17.00 233 TYR A O 1
ATOM 1846 N N . LYS A 1 234 ? -19.535 -51.288 16.313 1.00 17.40 234 LYS A N 1
ATOM 1847 C CA . LYS A 1 234 ? -19.092 -52.677 16.413 1.00 19.11 234 LYS A CA 1
ATOM 1848 C C . LYS A 1 234 ? -18.729 -53.091 17.835 1.00 18.48 234 LYS A C 1
ATOM 1849 O O . LYS A 1 234 ? -17.699 -52.653 18.367 1.00 17.63 234 LYS A O 1
ATOM 1855 N N . PRO A 1 235 ? -19.546 -53.944 18.472 1.00 18.21 235 PRO A N 1
ATOM 1856 C CA . PRO A 1 235 ? -19.193 -54.431 19.794 1.00 17.82 235 PRO A CA 1
ATOM 1857 C C . PRO A 1 235 ? -17.904 -55.232 19.748 1.00 18.96 235 PRO A C 1
ATOM 1858 O O . PRO A 1 235 ? -17.670 -55.964 18.784 1.00 20.36 235 PRO A O 1
ATOM 1862 N N . GLY A 1 236 ? -17.052 -55.024 20.738 1.00 18.47 236 GLY A N 1
ATOM 1863 C CA . GLY A 1 236 ? -15.763 -55.735 20.820 1.00 19.55 236 GLY A CA 1
ATOM 1864 C C . GLY A 1 236 ? -14.671 -55.207 19.902 1.00 20.62 236 GLY A C 1
ATOM 1865 O O . GLY A 1 236 ? -13.604 -55.816 19.791 1.00 22.73 236 GLY A O 1
ATOM 1866 N N . GLU A 1 237 ? -14.925 -54.083 19.240 1.00 20.19 237 GLU A N 1
ATOM 1867 C CA . GLU A 1 237 ? -13.933 -53.380 18.425 1.00 21.05 237 GLU A CA 1
ATOM 1868 C C . GLU A 1 237 ? -14.010 -51.885 18.699 1.00 19.01 237 GLU A C 1
ATOM 1869 O O . GLU A 1 237 ? -13.050 -51.258 19.168 1.00 19.76 237 GLU A O 1
ATOM 1875 N N . GLU A 1 238 ? -15.160 -51.312 18.383 1.00 16.68 238 GLU A N 1
ATOM 1876 C CA . GLU A 1 238 ? -15.387 -49.887 18.619 1.00 15.55 238 GLU A CA 1
ATOM 1877 C C . GLU A 1 238 ? -15.903 -49.604 20.018 1.00 14.59 238 GLU A C 1
ATOM 1878 O O . GLU A 1 238 ? -15.536 -48.589 20.641 1.00 13.95 238 GLU A O 1
ATOM 1884 N N . VAL A 1 239 ? -16.778 -50.466 20.521 1.00 14.31 239 VAL A N 1
ATOM 1885 C CA . VAL A 1 239 ? -17.415 -50.254 21.812 1.00 14.58 239 VAL A CA 1
ATOM 1886 C C . VAL A 1 239 ? -17.357 -51.547 22.612 1.00 15.26 239 VAL A C 1
ATOM 1887 O O . VAL A 1 239 ? -17.699 -52.625 22.094 1.00 15.82 239 VAL A O 1
ATOM 1891 N N . PHE A 1 240 ? -16.906 -51.448 23.850 1.00 14.56 240 PHE A N 1
ATOM 1892 C CA . PHE A 1 240 ? -16.845 -52.565 24.783 1.00 15.29 240 PHE A CA 1
ATOM 1893 C C . PHE A 1 240 ? -17.821 -52.364 25.931 1.00 14.92 240 PHE A C 1
ATOM 1894 O O . PHE A 1 240 ? -18.396 -51.285 26.120 1.00 13.57 240 PHE A O 1
ATOM 1902 N N . LEU A 1 241 ? -18.024 -53.424 26.692 1.00 14.85 241 LEU A N 1
ATOM 1903 C CA . LEU A 1 241 ? -18.844 -53.379 27.887 1.00 15.48 241 LEU A CA 1
ATOM 1904 C C . LEU A 1 241 ? -17.987 -53.385 29.135 1.00 14.66 241 LEU A C 1
ATOM 1905 O O . LEU A 1 241 ? -16.847 -53.848 29.125 1.00 14.80 241 LEU A O 1
ATOM 1910 N N . GLY A 1 242 ? -18.558 -52.850 30.201 1.00 14.00 242 GLY A N 1
ATOM 1911 C CA . GLY A 1 242 ? -17.994 -52.936 31.539 1.00 14.81 242 GLY A CA 1
ATOM 1912 C C . GLY A 1 242 ? -19.045 -53.313 32.566 1.00 15.60 242 GLY A C 1
ATOM 1913 O O . GLY A 1 242 ? -20.228 -53.067 32.359 1.00 15.77 242 GLY A O 1
ATOM 1914 N N . PHE A 1 243 ? -18.616 -53.948 33.648 1.00 17.54 243 PHE A N 1
ATOM 1915 C CA . PHE A 1 243 ? -19.450 -54.164 34.835 1.00 18.69 243 PHE A CA 1
ATOM 1916 C C . PHE A 1 243 ? -18.925 -53.410 36.045 1.00 19.68 243 PHE A C 1
ATOM 1917 O O . PHE A 1 243 ? -17.706 -53.255 36.201 1.00 18.79 243 PHE A O 1
ATOM 1925 N N . ASP A 1 244 ? -19.853 -53.010 36.927 1.00 18.64 244 ASP A N 1
ATOM 1926 C CA . ASP A 1 244 ? -19.585 -52.809 38.360 1.00 18.75 244 ASP A CA 1
ATOM 1927 C C . ASP A 1 244 ? -20.458 -53.826 39.081 1.00 18.71 244 ASP A C 1
ATOM 1928 O O . ASP A 1 244 ? -21.680 -53.666 39.218 1.00 17.55 244 ASP A O 1
ATOM 1933 N N . CYS A 1 245 ? -19.823 -54.918 39.468 1.00 18.95 245 CYS A N 1
ATOM 1934 C CA . CYS A 1 245 ? -20.551 -56.027 40.087 1.00 19.24 245 CYS A CA 1
ATOM 1935 C C . CYS A 1 245 ? -21.017 -55.643 41.479 1.00 19.34 245 CYS A C 1
ATOM 1936 O O . CYS A 1 245 ? -22.036 -56.160 41.948 1.00 20.74 245 CYS A O 1
ATOM 1939 N N . ALA A 1 246 ? -20.270 -54.760 42.143 1.00 18.92 246 ALA A N 1
ATOM 1940 C CA . ALA A 1 246 ? -20.488 -54.396 43.550 1.00 19.41 246 ALA A CA 1
ATOM 1941 C C . ALA A 1 246 ? -20.749 -55.668 44.357 1.00 20.97 246 ALA A C 1
ATOM 1942 O O . ALA A 1 246 ? -21.744 -55.772 45.092 1.00 20.10 246 ALA A O 1
ATOM 1944 N N . SER A 1 247 ? -19.855 -56.634 44.180 1.00 20.88 247 SER A N 1
ATOM 1945 C CA . SER A 1 247 ? -20.108 -58.012 44.653 1.00 21.64 247 SER A CA 1
ATOM 1946 C C . SER A 1 247 ? -20.198 -58.103 46.157 1.00 23.08 247 SER A C 1
ATOM 1947 O O . SER A 1 247 ? -20.817 -59.039 46.676 1.00 23.30 247 SER A O 1
ATOM 1950 N N . SER A 1 248 ? -19.624 -57.139 46.869 1.00 23.72 248 SER A N 1
ATOM 1951 C CA . SER A 1 248 ? -19.748 -57.096 48.335 1.00 25.48 248 SER A CA 1
ATOM 1952 C C . SER A 1 248 ? -21.210 -57.049 48.781 1.00 26.74 248 SER A C 1
ATOM 1953 O O . SER A 1 248 ? -21.553 -57.563 49.843 1.00 27.10 248 SER A O 1
ATOM 1956 N N . GLU A 1 249 ? -22.070 -56.467 47.956 1.00 25.15 249 GLU A N 1
ATOM 1957 C CA . GLU A 1 249 ? -23.488 -56.335 48.312 1.00 26.46 249 GLU A CA 1
ATOM 1958 C C . GLU A 1 249 ? -24.261 -57.647 48.240 1.00 26.44 249 GLU A C 1
ATOM 1959 O O . GLU A 1 249 ? -25.401 -57.710 48.705 1.00 27.67 249 GLU A O 1
ATOM 1965 N N . PHE A 1 250 ? -23.673 -58.692 47.661 1.00 25.23 250 PHE A N 1
ATOM 1966 C CA . PHE A 1 250 ? -24.321 -60.022 47.693 1.00 25.61 250 PHE A CA 1
ATOM 1967 C C . PHE A 1 250 ? -23.423 -61.177 48.187 1.00 26.56 250 PHE A C 1
ATOM 1968 O O . PHE A 1 250 ? -23.764 -62.352 48.045 1.00 27.92 250 PHE A O 1
ATOM 1976 N N . TYR A 1 251 ? -22.294 -60.824 48.785 1.00 28.10 251 TYR A N 1
ATOM 1977 C CA . TYR A 1 251 ? -21.387 -61.805 49.363 1.00 27.92 251 TYR A CA 1
ATOM 1978 C C . TYR A 1 251 ? -21.620 -61.878 50.855 1.00 29.53 251 TYR A C 1
ATOM 1979 O O . TYR A 1 251 ? -21.642 -60.861 51.551 1.00 30.09 251 TYR A O 1
ATOM 1988 N N . GLU A 1 252 ? -21.800 -63.096 51.343 1.00 33.01 252 GLU A N 1
ATOM 1989 C CA . GLU A 1 252 ? -21.890 -63.325 52.785 1.00 33.07 252 GLU A CA 1
ATOM 1990 C C . GLU A 1 252 ? -21.467 -64.742 53.115 1.00 34.40 252 GLU A C 1
ATOM 1991 O O . GLU A 1 252 ? -21.809 -65.683 52.393 1.00 34.83 252 GLU A O 1
ATOM 1993 N N . ASN A 1 253 ? -20.686 -64.875 54.181 1.00 36.37 253 ASN A N 1
ATOM 1994 C CA . ASN A 1 253 ? -20.277 -66.186 54.690 1.00 35.21 253 ASN A CA 1
ATOM 1995 C C . ASN A 1 253 ? -19.660 -67.048 53.601 1.00 36.58 253 ASN A C 1
ATOM 1996 O O . ASN A 1 253 ? -20.029 -68.211 53.429 1.00 40.38 253 ASN A O 1
ATOM 1998 N N . GLY A 1 254 ? -18.756 -66.452 52.828 1.00 34.62 254 GLY A N 1
ATOM 1999 C CA . GLY A 1 254 ? -18.015 -67.187 51.817 1.00 31.60 254 GLY A CA 1
ATOM 2000 C C . GLY A 1 254 ? -18.781 -67.540 50.562 1.00 30.52 254 GLY A C 1
ATOM 2001 O O . GLY A 1 254 ? -18.284 -68.301 49.734 1.00 31.49 254 GLY A O 1
ATOM 2002 N N . VAL A 1 255 ? -19.979 -66.977 50.393 1.00 29.38 255 VAL A N 1
ATOM 2003 C CA . VAL A 1 255 ? -20.805 -67.273 49.221 1.00 28.67 255 VAL A CA 1
ATOM 2004 C C . VAL A 1 255 ? -21.197 -66.001 48.469 1.00 25.46 255 VAL A C 1
ATOM 2005 O O . VAL A 1 255 ? -21.655 -65.038 49.067 1.00 25.53 255 VAL A O 1
ATOM 2009 N N . TYR A 1 256 ? -21.012 -66.048 47.159 1.00 25.54 256 TYR A N 1
ATOM 2010 C CA . TYR A 1 256 ? -21.559 -65.034 46.254 1.00 25.53 256 TYR A CA 1
ATOM 2011 C C . TYR A 1 256 ? -22.995 -65.444 45.965 1.00 24.33 256 TYR A C 1
ATOM 2012 O O . TYR A 1 256 ? -23.263 -66.278 45.090 1.00 25.55 256 TYR A O 1
ATOM 2021 N N . ASP A 1 257 ? -23.898 -64.854 46.735 1.00 25.14 257 ASP A N 1
ATOM 2022 C CA . ASP A 1 257 ? -25.298 -65.286 46.782 1.00 25.88 257 ASP A CA 1
ATOM 2023 C C . ASP A 1 257 ? -26.166 -64.466 45.833 1.00 24.31 257 ASP A C 1
ATOM 2024 O O . ASP A 1 257 ? -26.741 -63.444 46.218 1.00 25.62 257 ASP A O 1
ATOM 2029 N N . TYR A 1 258 ? -26.277 -64.955 44.611 1.00 24.84 258 TYR A N 1
ATOM 2030 C CA . TYR A 1 258 ? -27.048 -64.276 43.570 1.00 25.00 258 TYR A CA 1
ATOM 2031 C C . TYR A 1 258 ? -28.552 -64.302 43.867 1.00 26.46 258 TYR A C 1
ATOM 2032 O O . TYR A 1 258 ? -29.305 -63.501 43.316 1.00 25.60 258 TYR A O 1
ATOM 2041 N N . SER A 1 259 ? -28.985 -65.196 44.758 1.00 27.54 259 SER A N 1
ATOM 2042 C CA . SER A 1 259 ? -30.401 -65.224 45.172 1.00 28.16 259 SER A CA 1
ATOM 2043 C C . SER A 1 259 ? -30.841 -63.965 45.925 1.00 28.33 259 SER A C 1
ATOM 2044 O O . SER A 1 259 ? -32.035 -63.704 46.060 1.00 30.42 259 SER A O 1
ATOM 2047 N N . LYS A 1 260 ? -29.888 -63.194 46.435 1.00 28.64 260 LYS A N 1
ATOM 2048 C CA . LYS A 1 260 ? -30.218 -61.921 47.069 1.00 29.12 260 LYS A CA 1
ATOM 2049 C C . LYS A 1 260 ? -30.944 -60.961 46.115 1.00 27.63 260 LYS A C 1
ATOM 2050 O O . LYS A 1 260 ? -31.821 -60.205 46.544 1.00 28.22 260 LYS A O 1
ATOM 2056 N N . PHE A 1 261 ? -30.548 -60.975 44.846 1.00 27.09 261 PHE A N 1
ATOM 2057 C CA . PHE A 1 261 ? -31.153 -60.089 43.825 1.00 27.79 261 PHE A CA 1
ATOM 2058 C C . PHE A 1 261 ? -31.868 -60.798 42.679 1.00 29.29 261 PHE A C 1
ATOM 2059 O O . PHE A 1 261 ? -32.669 -60.178 41.978 1.00 32.52 261 PHE A O 1
ATOM 2067 N N . GLU A 1 262 ? -31.572 -62.073 42.460 1.00 29.21 262 GLU A N 1
ATOM 2068 C CA . GLU A 1 262 ? -32.023 -62.766 41.253 1.00 30.70 262 GLU A CA 1
ATOM 2069 C C . GLU A 1 262 ? -33.108 -63.802 41.542 1.00 32.50 262 GLU A C 1
ATOM 2070 O O . GLU A 1 262 ? -33.362 -64.683 40.723 1.00 35.12 262 GLU A O 1
ATOM 2076 N N . GLY A 1 263 ? -33.736 -63.677 42.705 1.00 35.13 263 GLY A N 1
ATOM 2077 C CA . GLY A 1 263 ? -34.844 -64.560 43.091 1.00 37.32 263 GLY A CA 1
ATOM 2078 C C . GLY A 1 263 ? -34.376 -65.836 43.767 1.00 40.48 263 GLY A C 1
ATOM 2079 O O . GLY A 1 263 ? -33.179 -66.085 43.901 1.00 37.36 263 GLY A O 1
ATOM 2080 N N . GLU A 1 264 ? -35.336 -66.655 44.187 1.00 43.06 264 GLU A N 1
ATOM 2081 C CA . GLU A 1 264 ? -35.036 -67.868 44.967 1.00 44.65 264 GLU A CA 1
ATOM 2082 C C . GLU A 1 264 ? -34.152 -68.878 44.240 1.00 42.41 264 GLU A C 1
ATOM 2083 O O . GLU A 1 264 ? -33.393 -69.586 44.888 1.00 45.67 264 GLU A O 1
ATOM 2089 N N . HIS A 1 265 ? -34.240 -68.938 42.913 1.00 41.96 265 HIS A N 1
ATOM 2090 C CA . HIS A 1 265 ? -33.451 -69.893 42.123 1.00 42.26 265 HIS A CA 1
ATOM 2091 C C . HIS A 1 265 ? -32.043 -69.381 41.747 1.00 43.14 265 HIS A C 1
ATOM 2092 O O . HIS A 1 265 ? -31.309 -70.055 41.027 1.00 42.20 265 HIS A O 1
ATOM 2094 N N . GLY A 1 266 ? -31.664 -68.207 42.248 1.00 41.78 266 GLY A N 1
ATOM 2095 C CA . GLY A 1 266 ? -30.372 -67.593 41.913 1.00 40.84 266 GLY A CA 1
ATOM 2096 C C . GLY A 1 266 ? -29.198 -68.334 42.528 1.00 39.94 266 GLY A C 1
ATOM 2097 O O . GLY A 1 266 ? -29.257 -68.759 43.683 1.00 39.16 266 GLY A O 1
ATOM 2098 N N . ALA A 1 267 ? -28.127 -68.474 41.750 1.00 38.43 267 ALA A N 1
ATOM 2099 C CA . ALA A 1 267 ? -27.006 -69.324 42.122 1.00 37.55 267 ALA A CA 1
ATOM 2100 C C . ALA A 1 267 ? -26.277 -68.824 43.362 1.00 36.60 267 ALA A C 1
ATOM 2101 O O . ALA A 1 267 ? -26.137 -67.623 43.589 1.00 36.02 267 ALA A O 1
ATOM 2103 N N . LYS A 1 268 ? -25.814 -69.775 44.159 1.00 35.56 268 LYS A N 1
ATOM 2104 C CA . LYS A 1 268 ? -24.973 -69.507 45.314 1.00 35.86 268 LYS A CA 1
ATOM 2105 C C . LYS A 1 268 ? -23.593 -70.012 44.933 1.00 35.36 268 LYS A C 1
ATOM 2106 O O . LYS A 1 268 ? -23.359 -71.215 44.840 1.00 35.67 268 LYS A O 1
ATOM 2112 N N . ARG A 1 269 ? -22.689 -69.082 44.660 1.00 30.89 269 ARG A N 1
ATOM 2113 C CA . ARG A 1 269 ? -21.400 -69.421 44.070 1.00 29.90 269 ARG A CA 1
ATOM 2114 C C . ARG A 1 269 ? -20.282 -69.290 45.074 1.00 29.40 269 ARG A C 1
ATOM 2115 O O . ARG A 1 269 ? -20.194 -68.296 45.796 1.00 28.39 269 ARG A O 1
ATOM 2123 N N . THR A 1 270 ? -19.424 -70.307 45.123 1.00 27.70 270 THR A N 1
ATOM 2124 C CA . THR A 1 270 ? -18.179 -70.188 45.867 1.00 27.54 270 THR A CA 1
ATOM 2125 C C . THR A 1 270 ? -17.301 -69.174 45.136 1.00 27.76 270 THR A C 1
ATOM 2126 O O . THR A 1 270 ? -17.592 -68.812 43.998 1.00 26.99 270 THR A O 1
ATOM 2130 N N . ALA A 1 271 ? -16.229 -68.750 45.786 1.00 27.29 271 ALA A N 1
ATOM 2131 C CA . ALA A 1 271 ? -15.246 -67.870 45.139 1.00 26.98 271 ALA A CA 1
ATOM 2132 C C . ALA A 1 271 ? -14.704 -68.492 43.854 1.00 28.51 271 ALA A C 1
ATOM 2133 O O . ALA A 1 271 ? -14.542 -67.808 42.842 1.00 26.10 271 ALA A O 1
ATOM 2135 N N . ALA A 1 272 ? -14.461 -69.800 43.864 1.00 26.40 272 ALA A N 1
ATOM 2136 C CA . ALA A 1 272 ? -13.999 -70.475 42.651 1.00 26.78 272 ALA A CA 1
ATOM 2137 C C . ALA A 1 272 ? -15.038 -70.422 41.534 1.00 25.36 272 ALA A C 1
ATOM 2138 O O . ALA A 1 272 ? -14.694 -70.234 40.366 1.00 26.76 272 ALA A O 1
ATOM 2140 N N . GLU A 1 273 ? -16.305 -70.633 41.896 1.00 25.63 273 GLU A N 1
ATOM 2141 C CA . GLU A 1 273 ? -17.389 -70.629 40.920 1.00 25.57 273 GLU A CA 1
ATOM 2142 C C . GLU A 1 273 ? -17.641 -69.202 40.411 1.00 23.95 273 GLU A C 1
ATOM 2143 O O . GLU A 1 273 ? -17.993 -69.016 39.256 1.00 23.80 273 GLU A O 1
ATOM 2149 N N . GLN A 1 274 ? -17.460 -68.229 41.297 1.00 23.38 274 GLN A N 1
ATOM 2150 C CA . GLN A 1 274 ? -17.566 -66.791 40.944 1.00 23.94 274 GLN A CA 1
ATOM 2151 C C . GLN A 1 274 ? -16.528 -66.407 39.884 1.00 23.07 274 GLN A C 1
ATOM 2152 O O . GLN A 1 274 ? -16.844 -65.731 38.907 1.00 21.34 274 GLN A O 1
ATOM 2158 N N . VAL A 1 275 ? -15.289 -66.827 40.091 1.00 23.26 275 VAL A N 1
ATOM 2159 C CA . VAL A 1 275 ? -14.234 -66.616 39.095 1.00 22.79 275 VAL A CA 1
ATOM 2160 C C . VAL A 1 275 ? -14.574 -67.311 37.790 1.00 23.51 275 VAL A C 1
ATOM 2161 O O . VAL A 1 275 ? -14.468 -66.720 36.721 1.00 21.81 275 VAL A O 1
ATOM 2165 N N . ASP A 1 276 ? -15.022 -68.571 37.873 1.00 23.02 276 ASP A N 1
ATOM 2166 C CA . ASP A 1 276 ? -15.428 -69.284 36.659 1.00 23.72 276 ASP A CA 1
ATOM 2167 C C . ASP A 1 276 ? -16.519 -68.535 35.894 1.00 20.98 276 ASP A C 1
ATOM 2168 O O . ASP A 1 276 ? -16.499 -68.479 34.664 1.00 22.68 276 ASP A O 1
ATOM 2173 N N . TYR A 1 277 ? -17.467 -67.995 36.643 1.00 21.28 277 TYR A N 1
ATOM 2174 C CA . TYR A 1 277 ? -18.620 -67.302 36.086 1.00 21.93 277 TYR A CA 1
ATOM 2175 C C . TYR A 1 277 ? -18.188 -66.005 35.380 1.00 21.65 277 TYR A C 1
ATOM 2176 O O . TYR A 1 277 ? -18.568 -65.742 34.247 1.00 21.78 277 TYR A O 1
ATOM 2185 N N . LEU A 1 278 ? -17.357 -65.224 36.047 1.00 21.04 278 LEU A N 1
ATOM 2186 C CA . LEU A 1 278 ? -16.859 -63.990 35.432 1.00 20.85 278 LEU A CA 1
ATOM 2187 C C . LEU A 1 278 ? -16.039 -64.295 34.179 1.00 20.84 278 LEU A C 1
ATOM 2188 O O . LEU A 1 278 ? -16.172 -63.612 33.168 1.00 20.56 278 LEU A O 1
ATOM 2193 N N . GLU A 1 279 ? -15.218 -65.352 34.234 1.00 20.87 279 GLU A N 1
ATOM 2194 C CA . GLU A 1 279 ? -14.451 -65.799 33.073 1.00 22.17 279 GLU A CA 1
ATOM 2195 C C . GLU A 1 279 ? -15.360 -66.190 31.903 1.00 21.21 279 GLU A C 1
ATOM 2196 O O . GLU A 1 279 ? -15.111 -65.838 30.750 1.00 21.43 279 GLU A O 1
ATOM 2202 N N . GLN A 1 280 ? -16.412 -66.944 32.209 1.00 22.56 280 GLN A N 1
ATOM 2203 C CA . GLN A 1 280 ? -17.410 -67.313 31.197 1.00 24.37 280 GLN A CA 1
ATOM 2204 C C . GLN A 1 280 ? -18.034 -66.082 30.540 1.00 22.37 280 GLN A C 1
ATOM 2205 O O . GLN A 1 280 ? -18.165 -66.023 29.325 1.00 22.88 280 GLN A O 1
ATOM 2211 N N . LEU A 1 281 ? -18.383 -65.090 31.350 1.00 22.90 281 LEU A N 1
ATOM 2212 C CA . LEU A 1 281 ? -18.978 -63.853 30.813 1.00 21.76 281 LEU A CA 1
ATOM 2213 C C . LEU A 1 281 ? -18.022 -63.098 29.899 1.00 20.47 281 LEU A C 1
ATOM 2214 O O . LEU A 1 281 ? -18.410 -62.674 28.811 1.00 19.10 281 LEU A O 1
ATOM 2219 N N . VAL A 1 282 ? -16.763 -62.955 30.311 1.00 20.24 282 VAL A N 1
ATOM 2220 C CA . VAL A 1 282 ? -15.781 -62.265 29.456 1.00 20.83 282 VAL A CA 1
ATOM 2221 C C . VAL A 1 282 ? -15.387 -63.047 28.198 1.00 20.95 282 VAL A C 1
ATOM 2222 O O . VAL A 1 282 ? -14.968 -62.474 27.191 1.00 21.27 282 VAL A O 1
ATOM 2226 N N . ASP A 1 283 ? -15.545 -64.370 28.235 1.00 23.00 283 ASP A N 1
ATOM 2227 C CA . ASP A 1 283 ? -15.367 -65.171 27.029 1.00 24.15 283 ASP A CA 1
ATOM 2228 C C . ASP A 1 283 ? -16.556 -65.057 26.067 1.00 23.37 283 ASP A C 1
ATOM 2229 O O . ASP A 1 283 ? -16.383 -65.114 24.850 1.00 26.95 283 ASP A O 1
ATOM 2234 N N . LYS A 1 284 ? -17.747 -64.863 26.616 1.00 22.50 284 LYS A N 1
ATOM 2235 C CA . LYS A 1 284 ? -18.970 -64.806 25.811 1.00 23.67 284 LYS A CA 1
ATOM 2236 C C . LYS A 1 284 ? -19.251 -63.418 25.231 1.00 22.62 284 LYS A C 1
ATOM 2237 O O . LYS A 1 284 ? -19.744 -63.295 24.116 1.00 22.97 284 LYS A O 1
ATOM 2243 N N . TYR A 1 285 ? -18.922 -62.383 26.005 1.00 20.16 285 TYR A N 1
ATOM 2244 C CA . TYR A 1 285 ? -19.316 -61.013 25.693 1.00 19.66 285 TYR A CA 1
ATOM 2245 C C . TYR A 1 285 ? -18.086 -60.099 25.690 1.00 18.96 285 TYR A C 1
ATOM 2246 O O . TYR A 1 285 ? -17.103 -60.410 26.370 1.00 19.71 285 TYR A O 1
ATOM 2255 N N . PRO A 1 286 ? -18.141 -58.978 24.935 1.00 18.62 286 PRO A N 1
ATOM 2256 C CA . PRO A 1 286 ? -16.996 -58.064 24.813 1.00 18.08 286 PRO A CA 1
ATOM 2257 C C . PRO A 1 286 ? -16.817 -57.178 26.043 1.00 17.94 286 PRO A C 1
ATOM 2258 O O . PRO A 1 286 ? -17.028 -55.971 25.972 1.00 18.91 286 PRO A O 1
ATOM 2262 N N . ILE A 1 287 ? -16.418 -57.789 27.142 1.00 18.03 287 ILE A N 1
ATOM 2263 C CA . ILE A 1 287 ? -16.266 -57.118 28.418 1.00 17.44 287 ILE A CA 1
ATOM 2264 C C . ILE A 1 287 ? -14.793 -56.788 28.636 1.00 17.32 287 ILE A C 1
ATOM 2265 O O . ILE A 1 287 ? -13.945 -57.686 28.690 1.00 18.08 287 ILE A O 1
ATOM 2270 N N . ILE A 1 288 ? -14.484 -55.506 28.793 1.00 15.21 288 ILE A N 1
ATOM 2271 C CA . ILE A 1 288 ? -13.092 -55.084 28.957 1.00 14.75 288 ILE A CA 1
ATOM 2272 C C . ILE A 1 288 ? -12.741 -54.686 30.394 1.00 13.71 288 ILE A C 1
ATOM 2273 O O . ILE A 1 288 ? -11.561 -54.571 30.722 1.00 13.44 288 ILE A O 1
ATOM 2278 N N . THR A 1 289 ? -13.737 -54.458 31.245 1.00 12.96 289 THR A N 1
ATOM 2279 C CA . THR A 1 289 ? -13.506 -54.013 32.613 1.00 12.91 289 THR A CA 1
ATOM 2280 C C . THR A 1 289 ? -14.576 -54.510 33.564 1.00 13.84 289 THR A C 1
ATOM 2281 O O . THR A 1 289 ? -15.769 -54.532 33.224 1.00 14.00 289 THR A O 1
ATOM 2285 N N . ILE A 1 290 ? -14.128 -54.955 34.733 1.00 13.51 290 ILE A N 1
ATOM 2286 C CA . ILE A 1 290 ? -14.996 -55.408 35.800 1.00 14.08 290 ILE A CA 1
ATOM 2287 C C . ILE A 1 290 ? -14.568 -54.776 37.105 1.00 13.81 290 ILE A C 1
ATOM 2288 O O . ILE A 1 290 ? -13.414 -54.935 37.557 1.00 13.91 290 ILE A O 1
ATOM 2293 N N . GLU A 1 291 ? -15.491 -54.064 37.724 1.00 13.44 291 GLU A N 1
ATOM 2294 C CA . GLU A 1 291 ? -15.250 -53.407 38.992 1.00 13.74 291 GLU A CA 1
ATOM 2295 C C . GLU A 1 291 ? -15.859 -54.231 40.126 1.00 15.01 291 GLU A C 1
ATOM 2296 O O . GLU A 1 291 ? -17.021 -54.669 40.048 1.00 15.19 291 GLU A O 1
ATOM 2302 N N . ASP A 1 292 ? -15.071 -54.433 41.171 1.00 15.68 292 ASP A N 1
ATOM 2303 C CA . ASP A 1 292 ? -15.524 -55.127 42.391 1.00 16.44 292 ASP A CA 1
ATOM 2304 C C . ASP A 1 292 ? -16.173 -56.483 42.087 1.00 16.59 292 ASP A C 1
ATOM 2305 O O . ASP A 1 292 ? -17.219 -56.820 42.637 1.00 17.96 292 ASP A O 1
ATOM 2310 N N . GLY A 1 293 ? -15.519 -57.262 41.238 1.00 17.17 293 GLY A N 1
ATOM 2311 C CA . GLY A 1 293 ? -16.008 -58.579 40.828 1.00 17.75 293 GLY A CA 1
ATOM 2312 C C . GLY A 1 293 ? -15.937 -59.584 41.965 1.00 19.30 293 GLY A C 1
ATOM 2313 O O . GLY A 1 293 ? -16.689 -60.571 41.983 1.00 19.77 293 GLY A O 1
ATOM 2314 N N . MET A 1 294 ? -15.035 -59.329 42.899 1.00 19.24 294 MET A N 1
ATOM 2315 C CA . MET A 1 294 ? -14.901 -60.135 44.111 1.00 20.03 294 MET A CA 1
ATOM 2316 C C . MET A 1 294 ? -15.124 -59.235 45.307 1.00 20.53 294 MET A C 1
ATOM 2317 O O . MET A 1 294 ? -14.997 -58.003 45.252 1.00 21.96 294 MET A O 1
ATOM 2322 N N . ASP A 1 295 ? -15.471 -59.854 46.422 1.00 21.38 295 ASP A N 1
ATOM 2323 C CA . ASP A 1 295 ? -15.804 -59.128 47.622 1.00 21.24 295 ASP A CA 1
ATOM 2324 C C . ASP A 1 295 ? -14.616 -58.328 48.177 1.00 21.63 295 ASP A C 1
ATOM 2325 O O . ASP A 1 295 ? -13.459 -58.700 47.997 1.00 20.98 295 ASP A O 1
ATOM 2330 N N . GLU A 1 296 ? -14.927 -57.242 48.863 1.00 22.34 296 GLU A N 1
ATOM 2331 C CA . GLU A 1 296 ? -13.930 -56.317 49.379 1.00 25.02 296 GLU A CA 1
ATOM 2332 C C . GLU A 1 296 ? -12.902 -56.964 50.321 1.00 25.71 296 GLU A C 1
ATOM 2333 O O . GLU A 1 296 ? -11.799 -56.455 50.464 1.00 25.50 296 GLU A O 1
ATOM 2339 N N . ASN A 1 297 ? -13.278 -58.070 50.970 1.00 25.18 297 ASN A N 1
ATOM 2340 C CA . ASN A 1 297 ? -12.381 -58.787 51.879 1.00 26.07 297 ASN A CA 1
ATOM 2341 C C . ASN A 1 297 ? -11.919 -60.135 51.345 1.00 25.85 297 ASN A C 1
ATOM 2342 O O . ASN A 1 297 ? -11.158 -60.838 52.015 1.00 27.16 297 ASN A O 1
ATOM 2347 N N . ASP A 1 298 ? -12.358 -60.499 50.150 1.00 23.80 298 ASP A N 1
ATOM 2348 C CA . ASP A 1 298 ? -12.006 -61.789 49.548 1.00 25.41 298 ASP A CA 1
ATOM 2349 C C . ASP A 1 298 ? -10.736 -61.639 48.706 1.00 23.37 298 ASP A C 1
ATOM 2350 O O . ASP A 1 298 ? -10.755 -61.745 47.481 1.00 21.63 298 ASP A O 1
ATOM 2355 N N . TRP A 1 299 ? -9.616 -61.454 49.396 1.00 24.48 299 TRP A N 1
ATOM 2356 C CA . TRP A 1 299 ? -8.323 -61.251 48.730 1.00 23.83 299 TRP A CA 1
ATOM 2357 C C . TRP A 1 299 ? -7.844 -62.485 47.990 1.00 24.69 299 TRP A C 1
ATOM 2358 O O . TRP A 1 299 ? -7.299 -62.382 46.903 1.00 23.57 299 TRP A O 1
ATOM 2369 N N . ASP A 1 300 ? -8.086 -63.672 48.549 1.00 25.05 300 ASP A N 1
ATOM 2370 C CA . ASP A 1 300 ? -7.772 -64.897 47.813 1.00 26.50 300 ASP A CA 1
ATOM 2371 C C . ASP A 1 300 ? -8.542 -64.972 46.507 1.00 22.74 300 ASP A C 1
ATOM 2372 O O . ASP A 1 300 ? -8.003 -65.359 45.491 1.00 23.41 300 ASP A O 1
ATOM 2377 N N . GLY A 1 301 ? -9.818 -64.606 46.543 1.00 22.40 301 GLY A N 1
ATOM 2378 C CA . GLY A 1 301 ? -10.670 -64.636 45.345 1.00 21.49 301 GLY A CA 1
ATOM 2379 C C . GLY A 1 301 ? -10.228 -63.596 44.319 1.00 19.60 301 GLY A C 1
ATOM 2380 O O . GLY A 1 301 ? -10.169 -63.869 43.129 1.00 20.89 301 GLY A O 1
ATOM 2381 N N . TRP A 1 302 ? -9.884 -62.417 44.809 1.00 20.55 302 TRP A N 1
ATOM 2382 C CA . TRP A 1 302 ? -9.309 -61.371 43.932 1.00 20.24 302 TRP A CA 1
ATOM 2383 C C . TRP A 1 302 ? -8.036 -61.852 43.237 1.00 20.57 302 TRP A C 1
ATOM 2384 O O . TRP A 1 302 ? -7.832 -61.640 42.046 1.00 19.39 302 TRP A O 1
ATOM 2395 N N . LYS A 1 303 ? -7.162 -62.522 43.990 1.00 21.93 303 LYS A N 1
ATOM 2396 C CA . LYS A 1 303 ? -5.939 -63.080 43.414 1.00 22.86 303 LYS A CA 1
ATOM 2397 C C . LYS A 1 303 ? -6.246 -64.083 42.313 1.00 21.43 303 LYS A C 1
ATOM 2398 O O . LYS A 1 303 ? -5.666 -64.039 41.241 1.00 20.26 303 LYS A O 1
ATOM 2404 N N . GLN A 1 304 ? -7.179 -64.995 42.576 1.00 22.13 304 GLN A N 1
ATOM 2405 C CA . GLN A 1 304 ? -7.565 -65.978 41.570 1.00 23.84 304 GLN A CA 1
ATOM 2406 C C . GLN A 1 304 ? -8.174 -65.324 40.335 1.00 21.17 304 GLN A C 1
ATOM 2407 O O . GLN A 1 304 ? -7.856 -65.697 39.203 1.00 21.49 304 GLN A O 1
ATOM 2413 N N . LEU A 1 305 ? -9.030 -64.331 40.554 1.00 21.73 305 LEU A N 1
ATOM 2414 C CA . LEU A 1 305 ? -9.647 -63.602 39.440 1.00 21.02 305 LEU A CA 1
ATOM 2415 C C . LEU A 1 305 ? -8.580 -62.902 38.594 1.00 18.72 305 LEU A C 1
ATOM 2416 O O . LEU A 1 305 ? -8.592 -62.977 37.374 1.00 17.56 305 LEU A O 1
ATOM 2421 N N . THR A 1 306 ? -7.628 -62.264 39.272 1.00 19.90 306 THR A N 1
ATOM 2422 C CA . THR A 1 306 ? -6.544 -61.561 38.601 1.00 19.81 306 THR A CA 1
ATOM 2423 C C . THR A 1 306 ? -5.635 -62.491 37.805 1.00 20.10 306 THR A C 1
ATOM 2424 O O . THR A 1 306 ? -5.301 -62.211 36.655 1.00 20.14 306 THR A O 1
ATOM 2428 N N . GLU A 1 307 ? -5.268 -63.625 38.404 1.00 22.82 307 GLU A N 1
ATOM 2429 C CA . GLU A 1 307 ? -4.529 -64.655 37.660 1.00 24.16 307 GLU A CA 1
ATOM 2430 C C . GLU A 1 307 ? -5.319 -65.191 36.469 1.00 22.91 307 GLU A C 1
ATOM 2431 O O . GLU A 1 307 ? -4.757 -65.434 35.393 1.00 24.07 307 GLU A O 1
ATOM 2437 N N . ARG A 1 308 ? -6.633 -65.331 36.636 1.00 23.15 308 ARG A N 1
ATOM 2438 C CA . ARG A 1 308 ? -7.471 -65.931 35.593 1.00 23.41 308 ARG A CA 1
ATOM 2439 C C . ARG A 1 308 ? -7.666 -65.064 34.359 1.00 21.69 308 ARG A C 1
ATOM 2440 O O . ARG A 1 308 ? -7.487 -65.526 33.235 1.00 21.29 308 ARG A O 1
ATOM 2448 N N . ILE A 1 309 ? -8.037 -63.793 34.561 1.00 21.02 309 ILE A N 1
ATOM 2449 C CA . ILE A 1 309 ? -8.384 -62.926 33.430 1.00 20.00 309 ILE A CA 1
ATOM 2450 C C . ILE A 1 309 ? -7.734 -61.538 33.434 1.00 18.94 309 ILE A C 1
ATOM 2451 O O . ILE A 1 309 ? -7.950 -60.777 32.506 1.00 17.87 309 ILE A O 1
ATOM 2456 N N . GLY A 1 310 ? -6.908 -61.268 34.435 1.00 18.95 310 GLY A N 1
ATOM 2457 C CA . GLY A 1 310 ? -6.265 -59.949 34.578 1.00 18.80 310 GLY A CA 1
ATOM 2458 C C . GLY A 1 310 ? -5.328 -59.544 33.468 1.00 19.90 310 GLY A C 1
ATOM 2459 O O . GLY A 1 310 ? -5.061 -58.348 33.282 1.00 18.56 310 GLY A O 1
ATOM 2460 N N . ASP A 1 311 ? -4.827 -60.509 32.694 1.00 19.32 311 ASP A N 1
ATOM 2461 C CA . ASP A 1 311 ? -3.995 -60.194 31.542 1.00 20.84 311 ASP A CA 1
ATOM 2462 C C . ASP A 1 311 ? -4.765 -59.521 30.404 1.00 18.72 311 ASP A C 1
ATOM 2463 O O . ASP A 1 311 ? -4.167 -58.811 29.589 1.00 19.85 311 ASP A O 1
ATOM 2468 N N . ARG A 1 312 ? -6.080 -59.753 30.331 1.00 18.33 312 ARG A N 1
ATOM 2469 C CA . ARG A 1 312 ? -6.907 -59.290 29.212 1.00 18.72 312 ARG A CA 1
ATOM 2470 C C . ARG A 1 312 ? -8.194 -58.522 29.594 1.00 17.06 312 ARG A C 1
ATOM 2471 O O . ARG A 1 312 ? -8.893 -58.028 28.715 1.00 17.28 312 ARG A O 1
ATOM 2479 N N . VAL A 1 313 ? -8.484 -58.459 30.874 1.00 15.65 313 VAL A N 1
ATOM 2480 C CA . VAL A 1 313 ? -9.636 -57.701 31.418 1.00 15.35 313 VAL A CA 1
ATOM 2481 C C . VAL A 1 313 ? -9.174 -56.839 32.580 1.00 14.05 313 VAL A C 1
ATOM 2482 O O . VAL A 1 313 ? -8.433 -57.264 33.464 1.00 13.38 313 VAL A O 1
ATOM 2486 N N . GLN A 1 314 ? -9.575 -55.571 32.551 1.00 13.19 314 GLN A N 1
ATOM 2487 C CA . GLN A 1 314 ? -9.306 -54.674 33.657 1.00 12.04 314 GLN A CA 1
ATOM 2488 C C . GLN A 1 314 ? -10.150 -55.035 34.866 1.00 12.53 314 GLN A C 1
ATOM 2489 O O . GLN A 1 314 ? -11.360 -55.293 34.752 1.00 12.88 314 GLN A O 1
ATOM 2495 N N . LEU A 1 315 ? -9.507 -55.042 36.017 1.00 12.40 315 LEU A N 1
ATOM 2496 C CA . LEU A 1 315 ? -10.107 -55.443 37.264 1.00 12.95 315 LEU A CA 1
ATOM 2497 C C . LEU A 1 315 ? -9.956 -54.315 38.245 1.00 12.78 315 LEU A C 1
ATOM 2498 O O . LEU A 1 315 ? -8.877 -54.082 38.799 1.00 12.11 315 LEU A O 1
ATOM 2503 N N . VAL A 1 316 ? -11.050 -53.574 38.424 1.00 12.56 316 VAL A N 1
ATOM 2504 C CA . VAL A 1 316 ? -11.036 -52.336 39.165 1.00 12.43 316 VAL A CA 1
ATOM 2505 C C . VAL A 1 316 ? -11.458 -52.533 40.600 1.00 13.44 316 VAL A C 1
ATOM 2506 O O . VAL A 1 316 ? -12.580 -52.979 40.877 1.00 14.05 316 VAL A O 1
ATOM 2510 N N . GLY A 1 317 ? -10.574 -52.183 41.517 1.00 13.57 317 GLY A N 1
ATOM 2511 C CA . GLY A 1 317 ? -10.932 -52.100 42.926 1.00 14.28 317 GLY A CA 1
ATOM 2512 C C . GLY A 1 317 ? -11.587 -50.785 43.271 1.00 15.11 317 GLY A C 1
ATOM 2513 O O . GLY A 1 317 ? -11.000 -49.711 43.070 1.00 15.59 317 GLY A O 1
ATOM 2514 N N . ASP A 1 318 ? -12.814 -50.842 43.775 1.00 15.88 318 ASP A N 1
ATOM 2515 C CA . ASP A 1 318 ? -13.499 -49.661 44.317 1.00 16.47 318 ASP A CA 1
ATOM 2516 C C . ASP A 1 318 ? -13.631 -49.845 45.828 1.00 17.98 318 ASP A C 1
ATOM 2517 O O . ASP A 1 318 ? -12.815 -49.305 46.574 1.00 17.95 318 ASP A O 1
ATOM 2522 N N . ASP A 1 319 ? -14.637 -50.617 46.257 1.00 18.38 319 ASP A N 1
ATOM 2523 C CA . ASP A 1 319 ? -14.770 -50.988 47.668 1.00 19.80 319 ASP A CA 1
ATOM 2524 C C . ASP A 1 319 ? -13.505 -51.707 48.156 1.00 18.95 319 ASP A C 1
ATOM 2525 O O . ASP A 1 319 ? -13.177 -51.652 49.330 1.00 20.30 319 ASP A O 1
ATOM 2530 N N . LEU A 1 320 ? -12.822 -52.400 47.259 1.00 18.61 320 LEU A N 1
ATOM 2531 C CA . LEU A 1 320 ? -11.574 -53.074 47.610 1.00 17.92 320 LEU A CA 1
ATOM 2532 C C . LEU A 1 320 ? -10.525 -52.119 48.190 1.00 18.34 320 LEU A C 1
ATOM 2533 O O . LEU A 1 320 ? -9.863 -52.449 49.188 1.00 20.28 320 LEU A O 1
ATOM 2538 N N . PHE A 1 321 ? -10.351 -50.954 47.559 1.00 16.45 321 PHE A N 1
ATOM 2539 C CA . PHE A 1 321 ? -9.263 -50.027 47.911 1.00 15.32 321 PHE A CA 1
ATOM 2540 C C . PHE A 1 321 ? -9.660 -48.759 48.642 1.00 16.64 321 PHE A C 1
ATOM 2541 O O . PHE A 1 321 ? -8.820 -48.130 49.266 1.00 16.33 321 PHE A O 1
ATOM 2549 N N . VAL A 1 322 ? -10.911 -48.337 48.462 1.00 17.69 322 VAL A N 1
ATOM 2550 C CA . VAL A 1 322 ? -11.459 -47.088 49.001 1.00 18.91 322 VAL A CA 1
ATOM 2551 C C . VAL A 1 322 ? -10.491 -45.893 48.942 1.00 17.84 322 VAL A C 1
ATOM 2552 O O . VAL A 1 322 ? -10.323 -45.153 49.899 1.00 19.09 322 VAL A O 1
ATOM 2556 N N . THR A 1 323 ? -9.854 -45.712 47.782 1.00 17.24 323 THR A N 1
ATOM 2557 C CA . THR A 1 323 ? -8.927 -44.630 47.513 1.00 16.17 323 THR A CA 1
ATOM 2558 C C . THR A 1 323 ? -7.884 -44.481 48.654 1.00 17.59 323 THR A C 1
ATOM 2559 O O . THR A 1 323 ? -7.490 -43.381 49.017 1.00 19.03 323 THR A O 1
ATOM 2563 N N . ASN A 1 324 ? -7.432 -45.625 49.165 1.00 17.13 324 ASN A N 1
ATOM 2564 C CA . ASN A 1 324 ? -6.564 -45.682 50.357 1.00 18.43 324 ASN A CA 1
ATOM 2565 C C . ASN A 1 324 ? -5.220 -46.270 49.920 1.00 17.73 324 ASN A C 1
ATOM 2566 O O . ASN A 1 324 ? -5.169 -47.431 49.530 1.00 17.80 324 ASN A O 1
ATOM 2571 N N . THR A 1 325 ? -4.170 -45.461 49.936 1.00 17.18 325 THR A N 1
ATOM 2572 C CA . THR A 1 325 ? -2.850 -45.893 49.439 1.00 17.80 325 THR A CA 1
ATOM 2573 C C . THR A 1 325 ? -2.229 -47.012 50.263 1.00 17.81 325 THR A C 1
ATOM 2574 O O . THR A 1 325 ? -1.435 -47.779 49.752 1.00 17.14 325 THR A O 1
ATOM 2578 N N . GLU A 1 326 ? -2.583 -47.101 51.535 1.00 19.21 326 GLU A N 1
ATOM 2579 C CA . GLU A 1 326 ? -2.118 -48.256 52.326 1.00 20.55 326 GLU A CA 1
ATOM 2580 C C . GLU A 1 326 ? -2.741 -49.567 51.844 1.00 19.33 326 GLU A C 1
ATOM 2581 O O . GLU A 1 326 ? -2.049 -50.583 51.732 1.00 19.56 326 GLU A O 1
ATOM 2587 N N . ILE A 1 327 ? -4.036 -49.543 51.511 1.00 17.16 327 ILE A N 1
ATOM 2588 C CA . ILE A 1 327 ? -4.705 -50.726 50.987 1.00 17.11 327 ILE A CA 1
ATOM 2589 C C . ILE A 1 327 ? -4.225 -50.967 49.567 1.00 16.40 327 ILE A C 1
ATOM 2590 O O . ILE A 1 327 ? -3.940 -52.097 49.194 1.00 15.68 327 ILE A O 1
ATOM 2595 N N . LEU A 1 328 ? -4.123 -49.894 48.766 1.00 15.08 328 LEU A N 1
ATOM 2596 C CA . LEU A 1 328 ? -3.617 -50.051 47.399 1.00 14.14 328 LEU A CA 1
ATOM 2597 C C . LEU A 1 328 ? -2.232 -50.708 47.388 1.00 13.71 328 LEU A C 1
ATOM 2598 O O . LEU A 1 328 ? -1.987 -51.614 46.622 1.00 14.40 328 LEU A O 1
ATOM 2603 N N . ALA A 1 329 ? -1.337 -50.213 48.239 1.00 14.84 329 ALA A N 1
ATOM 2604 C CA . ALA A 1 329 ? 0.022 -50.755 48.312 1.00 14.84 329 ALA A CA 1
ATOM 2605 C C . ALA A 1 329 ? -0.017 -52.257 48.614 1.00 16.25 329 ALA A C 1
ATOM 2606 O O . ALA A 1 329 ? 0.703 -53.042 48.000 1.00 16.41 329 ALA A O 1
ATOM 2608 N N . LYS A 1 330 ? -0.876 -52.640 49.554 1.00 16.54 330 LYS A N 1
ATOM 2609 C CA . LYS A 1 330 ? -1.057 -54.064 49.875 1.00 17.42 330 LYS A CA 1
ATOM 2610 C C . LYS A 1 330 ? -1.569 -54.845 48.671 1.00 17.08 330 LYS A C 1
ATOM 2611 O O . LYS A 1 330 ? -1.097 -55.949 48.363 1.00 17.77 330 LYS A O 1
ATOM 2613 N N . GLY A 1 331 ? -2.516 -54.265 47.939 1.00 15.60 331 GLY A N 1
ATOM 2614 C CA . GLY A 1 331 ? -3.004 -54.884 46.724 1.00 15.37 331 GLY A CA 1
ATOM 2615 C C . GLY A 1 331 ? -1.914 -55.117 45.699 1.00 15.33 331 GLY A C 1
ATOM 2616 O O . GLY A 1 331 ? -1.797 -56.187 45.126 1.00 15.76 331 GLY A O 1
ATOM 2617 N N . ILE A 1 332 ? -1.118 -54.077 45.449 1.00 14.78 332 ILE A N 1
ATOM 2618 C CA . ILE A 1 332 ? -0.053 -54.130 44.473 1.00 15.25 332 ILE A CA 1
ATOM 2619 C C . ILE A 1 332 ? 0.954 -55.224 44.838 1.00 16.30 332 ILE A C 1
ATOM 2620 O O . ILE A 1 332 ? 1.338 -56.022 43.988 1.00 15.93 332 ILE A O 1
ATOM 2625 N N . GLU A 1 333 ? 1.319 -55.258 46.110 1.00 17.96 333 GLU A N 1
ATOM 2626 C CA . GLU A 1 333 ? 2.311 -56.231 46.614 1.00 20.94 333 GLU A CA 1
ATOM 2627 C C . GLU A 1 333 ? 1.832 -57.672 46.473 1.00 20.89 333 GLU A C 1
ATOM 2628 O O . GLU A 1 333 ? 2.645 -58.592 46.309 1.00 21.76 333 GLU A O 1
ATOM 2634 N N . ASN A 1 334 ? 0.520 -57.859 46.519 1.00 20.32 334 ASN A N 1
ATOM 2635 C CA . ASN A 1 334 ? -0.101 -59.195 46.443 1.00 21.20 334 ASN A CA 1
ATOM 2636 C C . ASN A 1 334 ? -0.701 -59.595 45.094 1.00 21.09 334 ASN A C 1
ATOM 2637 O O . ASN A 1 334 ? -1.284 -60.671 44.956 1.00 21.17 334 ASN A O 1
ATOM 2642 N N . GLY A 1 335 ? -0.532 -58.753 44.083 1.00 19.10 335 GLY A N 1
ATOM 2643 C CA . GLY A 1 335 ? -1.004 -59.073 42.743 1.00 19.44 335 GLY A CA 1
ATOM 2644 C C . GLY A 1 335 ? -2.516 -59.046 42.636 1.00 19.37 335 GLY A C 1
ATOM 2645 O O . GLY A 1 335 ? -3.104 -59.847 41.916 1.00 20.75 335 GLY A O 1
ATOM 2646 N N . ILE A 1 336 ? -3.123 -58.085 43.322 1.00 18.31 336 ILE A N 1
ATOM 2647 C CA . ILE A 1 336 ? -4.572 -57.969 43.446 1.00 19.27 336 ILE A CA 1
ATOM 2648 C C . ILE A 1 336 ? -5.106 -56.843 42.552 1.00 17.11 336 ILE A C 1
ATOM 2649 O O . ILE A 1 336 ? -4.811 -55.684 42.810 1.00 16.04 336 ILE A O 1
ATOM 2654 N N . GLY A 1 337 ? -5.929 -57.195 41.572 1.00 15.03 337 GLY A N 1
ATOM 2655 C CA . GLY A 1 337 ? -6.518 -56.210 40.628 1.00 14.57 337 GLY A CA 1
ATOM 2656 C C . GLY A 1 337 ? -5.479 -55.587 39.731 1.00 13.85 337 GLY A C 1
ATOM 2657 O O . GLY A 1 337 ? -4.295 -55.932 39.775 1.00 14.68 337 GLY A O 1
ATOM 2658 N N . ASN A 1 338 ? -5.916 -54.666 38.867 1.00 12.94 338 ASN A N 1
ATOM 2659 C CA . ASN A 1 338 ? -4.967 -53.949 38.007 1.00 12.02 338 ASN A CA 1
ATOM 2660 C C . ASN A 1 338 ? -5.445 -52.533 37.701 1.00 11.00 338 ASN A C 1
ATOM 2661 O O . ASN A 1 338 ? -4.978 -51.882 36.748 1.00 11.19 338 ASN A O 1
ATOM 2666 N N . SER A 1 339 ? -6.353 -52.070 38.543 1.00 10.52 339 SER A N 1
ATOM 2667 C CA . SER A 1 339 ? -6.961 -50.742 38.382 1.00 10.72 339 SER A CA 1
ATOM 2668 C C . SER A 1 339 ? -7.578 -50.334 39.701 1.00 11.21 339 SER A C 1
ATOM 2669 O O . SER A 1 339 ? -7.980 -51.181 40.525 1.00 11.68 339 SER A O 1
ATOM 2672 N N . ILE A 1 340 ? -7.676 -49.028 39.908 1.00 10.98 340 ILE A N 1
ATOM 2673 C CA . ILE A 1 340 ? -8.299 -48.485 41.117 1.00 11.33 340 ILE A CA 1
ATOM 2674 C C . ILE A 1 340 ? -9.258 -47.355 40.733 1.00 10.99 340 ILE A C 1
ATOM 2675 O O . ILE A 1 340 ? -8.932 -46.525 39.890 1.00 10.45 340 ILE A O 1
ATOM 2680 N N . LEU A 1 341 ? -10.442 -47.356 41.335 1.00 11.12 341 LEU A N 1
ATOM 2681 C CA . LEU A 1 341 ? -11.384 -46.246 41.199 1.00 11.52 341 LEU A CA 1
ATOM 2682 C C . LEU A 1 341 ? -11.017 -45.171 42.186 1.00 12.51 341 LEU A C 1
ATOM 2683 O O . LEU A 1 341 ? -10.994 -45.406 43.390 1.00 14.46 341 LEU A O 1
ATOM 2688 N N . ILE A 1 342 ? -10.726 -43.988 41.671 1.00 12.01 342 ILE A N 1
ATOM 2689 C CA . ILE A 1 342 ? -10.223 -42.890 42.472 1.00 11.39 342 ILE A CA 1
ATOM 2690 C C . ILE A 1 342 ? -11.355 -41.901 42.756 1.00 12.41 342 ILE A C 1
ATOM 2691 O O . ILE A 1 342 ? -11.873 -41.246 41.840 1.00 12.63 342 ILE A O 1
ATOM 2696 N N . LYS A 1 343 ? -11.719 -41.813 44.027 1.00 12.20 343 LYS A N 1
ATOM 2697 C CA . LYS A 1 343 ? -12.804 -40.938 44.504 1.00 12.51 343 LYS A CA 1
ATOM 2698 C C . LYS A 1 343 ? -12.164 -39.872 45.383 1.00 12.25 343 LYS A C 1
ATOM 2699 O O . LYS A 1 343 ? -11.728 -40.149 46.516 1.00 11.66 343 LYS A O 1
ATOM 2705 N N A VAL A 1 344 ? -12.065 -38.665 44.853 0.24 11.88 344 VAL A N 1
ATOM 2706 N N B VAL A 1 344 ? -12.063 -38.660 44.854 0.76 11.59 344 VAL A N 1
ATOM 2707 C CA A VAL A 1 344 ? -11.432 -37.557 45.565 0.24 11.92 344 VAL A CA 1
ATOM 2708 C CA B VAL A 1 344 ? -11.438 -37.547 45.583 0.76 12.02 344 VAL A CA 1
ATOM 2709 C C A VAL A 1 344 ? -11.968 -37.380 46.994 0.24 12.06 344 VAL A C 1
ATOM 2710 C C B VAL A 1 344 ? -11.969 -37.400 47.006 0.76 11.95 344 VAL A C 1
ATOM 2711 O O A VAL A 1 344 ? -11.200 -37.154 47.927 0.24 12.22 344 VAL A O 1
ATOM 2712 O O B VAL A 1 344 ? -11.212 -37.158 47.938 0.76 12.37 344 VAL A O 1
ATOM 2719 N N . ASN A 1 345 ? -13.280 -37.490 47.180 1.00 12.14 345 ASN A N 1
ATOM 2720 C CA . ASN A 1 345 ? -13.837 -37.258 48.505 1.00 13.02 345 ASN A CA 1
ATOM 2721 C C . ASN A 1 345 ? -13.692 -38.431 49.463 1.00 13.19 345 ASN A C 1
ATOM 2722 O O . ASN A 1 345 ? -13.890 -38.270 50.666 1.00 14.65 345 ASN A O 1
ATOM 2727 N N . GLN A 1 346 ? -13.330 -39.597 48.940 1.00 12.83 346 GLN A N 1
ATOM 2728 C CA . GLN A 1 346 ? -13.048 -40.781 49.761 1.00 13.58 346 GLN A CA 1
ATOM 2729 C C . GLN A 1 346 ? -11.721 -40.680 50.483 1.00 12.66 346 GLN A C 1
ATOM 2730 O O . GLN A 1 346 ? -11.496 -41.380 51.478 1.00 11.70 346 GLN A O 1
ATOM 2736 N N . ILE A 1 347 ? -10.817 -39.845 49.977 1.00 11.83 347 ILE A N 1
ATOM 2737 C CA . ILE A 1 347 ? -9.559 -39.591 50.660 1.00 12.42 347 ILE A CA 1
ATOM 2738 C C . ILE A 1 347 ? -9.486 -38.183 51.240 1.00 12.22 347 ILE A C 1
ATOM 2739 O O . ILE A 1 347 ? -9.014 -37.997 52.363 1.00 11.97 347 ILE A O 1
ATOM 2744 N N . GLY A 1 348 ? -9.967 -37.183 50.499 1.00 11.55 348 GLY A N 1
ATOM 2745 C CA . GLY A 1 348 ? -10.261 -35.885 51.083 1.00 10.47 348 GLY A CA 1
ATOM 2746 C C . GLY A 1 348 ? -9.352 -34.693 50.829 1.00 9.85 348 GLY A C 1
ATOM 2747 O O . GLY A 1 348 ? -9.687 -33.594 51.250 1.00 9.96 348 GLY A O 1
ATOM 2748 N N . THR A 1 349 ? -8.226 -34.911 50.157 1.00 9.33 349 THR A N 1
ATOM 2749 C CA . THR A 1 349 ? -7.407 -33.803 49.646 1.00 9.17 349 THR A CA 1
ATOM 2750 C C . THR A 1 349 ? -6.935 -34.094 48.233 1.00 8.94 349 THR A C 1
ATOM 2751 O O . THR A 1 349 ? -6.808 -35.262 47.829 1.00 8.79 349 THR A O 1
ATOM 2755 N N . LEU A 1 350 ? -6.639 -33.020 47.491 1.00 8.60 350 LEU A N 1
ATOM 2756 C CA . LEU A 1 350 ? -6.041 -33.205 46.177 1.00 8.97 350 LEU A CA 1
ATOM 2757 C C . LEU A 1 350 ? -4.643 -33.828 46.261 1.00 8.47 350 LEU A C 1
ATOM 2758 O O . LEU A 1 350 ? -4.302 -34.676 45.438 1.00 7.93 350 LEU A O 1
ATOM 2763 N N . THR A 1 351 ? -3.845 -33.447 47.257 1.00 8.44 351 THR A N 1
ATOM 2764 C CA . THR A 1 351 ? -2.521 -34.049 47.401 1.00 8.62 351 THR A CA 1
ATOM 2765 C C . THR A 1 351 ? -2.633 -35.572 47.524 1.00 8.46 351 THR A C 1
ATOM 2766 O O . THR A 1 351 ? -1.931 -36.311 46.832 1.00 8.84 351 THR A O 1
ATOM 2770 N N . GLU A 1 352 ? -3.505 -36.045 48.420 1.00 8.87 352 GLU A N 1
ATOM 2771 C CA . GLU A 1 352 ? -3.635 -37.480 48.630 1.00 9.12 352 GLU A CA 1
ATOM 2772 C C . GLU A 1 352 ? -4.221 -38.191 47.403 1.00 8.71 352 GLU A C 1
ATOM 2773 O O . GLU A 1 352 ? -3.862 -39.332 47.095 1.00 9.06 352 GLU A O 1
ATOM 2779 N N . THR A 1 353 ? -5.128 -37.507 46.710 1.00 8.82 353 THR A N 1
ATOM 2780 C CA . THR A 1 353 ? -5.697 -38.027 45.486 1.00 8.99 353 THR A CA 1
ATOM 2781 C C . THR A 1 353 ? -4.585 -38.282 44.454 1.00 8.73 353 THR A C 1
ATOM 2782 O O . THR A 1 353 ? -4.498 -39.357 43.830 1.00 8.87 353 THR A O 1
ATOM 2786 N N . PHE A 1 354 ? -3.744 -37.274 44.263 1.00 8.69 354 PHE A N 1
ATOM 2787 C CA . PHE A 1 354 ? -2.649 -37.391 43.307 1.00 8.47 354 PHE A CA 1
ATOM 2788 C C . PHE A 1 354 ? -1.621 -38.439 43.737 1.00 8.53 354 PHE A C 1
ATOM 2789 O O . PHE A 1 354 ? -1.096 -39.181 42.895 1.00 8.89 354 PHE A O 1
ATOM 2797 N N . ASP A 1 355 ? -1.358 -38.528 45.032 1.00 8.96 355 ASP A N 1
ATOM 2798 C CA . ASP A 1 355 ? -0.469 -39.591 45.527 1.00 9.26 355 ASP A CA 1
ATOM 2799 C C . ASP A 1 355 ? -1.026 -40.969 45.164 1.00 9.07 355 ASP A C 1
ATOM 2800 O O . ASP A 1 355 ? -0.269 -41.873 44.826 1.00 9.16 355 ASP A O 1
ATOM 2805 N N . ALA A 1 356 ? -2.340 -41.147 45.301 1.00 8.73 356 ALA A N 1
ATOM 2806 C CA . ALA A 1 356 ? -2.951 -42.447 44.988 1.00 8.68 356 ALA A CA 1
ATOM 2807 C C . ALA A 1 356 ? -2.871 -42.775 43.506 1.00 8.70 356 ALA A C 1
ATOM 2808 O O . ALA A 1 356 ? -2.573 -43.898 43.112 1.00 8.83 356 ALA A O 1
ATOM 2810 N N . ILE A 1 357 ? -3.166 -41.777 42.681 1.00 8.64 357 ILE A N 1
ATOM 2811 C CA . ILE A 1 357 ? -3.071 -41.952 41.232 1.00 8.64 357 ILE A CA 1
ATOM 2812 C C . ILE A 1 357 ? -1.649 -42.348 40.833 1.00 8.90 357 ILE A C 1
ATOM 2813 O O . ILE A 1 357 ? -1.442 -43.239 40.015 1.00 8.88 357 ILE A O 1
ATOM 2818 N N . GLU A 1 358 ? -0.666 -41.652 41.389 1.00 9.03 358 GLU A N 1
ATOM 2819 C CA . GLU A 1 358 ? 0.739 -41.882 41.089 1.00 9.67 358 GLU A CA 1
ATOM 2820 C C . GLU A 1 358 ? 1.190 -43.281 41.526 1.00 9.52 358 GLU A C 1
ATOM 2821 O O . GLU A 1 358 ? 1.868 -43.985 40.773 1.00 9.66 358 GLU A O 1
ATOM 2827 N N . MET A 1 359 ? 0.780 -43.680 42.720 1.00 9.87 359 MET A N 1
ATOM 2828 C CA . MET A 1 359 ? 1.093 -45.032 43.222 1.00 10.43 359 MET A CA 1
ATOM 2829 C C . MET A 1 359 ? 0.531 -46.088 42.286 1.00 10.34 359 MET A C 1
ATOM 2830 O O . MET A 1 359 ? 1.210 -47.058 41.902 1.00 9.68 359 MET A O 1
ATOM 2835 N N . ALA A 1 360 ? -0.705 -45.886 41.855 1.00 9.85 360 ALA A N 1
ATOM 2836 C CA . ALA A 1 360 ? -1.338 -46.827 40.928 1.00 9.82 360 ALA A CA 1
ATOM 2837 C C . ALA A 1 360 ? -0.561 -46.882 39.617 1.00 9.53 360 ALA A C 1
ATOM 2838 O O . ALA A 1 360 ? -0.180 -47.954 39.132 1.00 9.95 360 ALA A O 1
ATOM 2840 N N . GLN A 1 361 ? -0.287 -45.719 39.034 1.00 9.28 361 GLN A N 1
ATOM 2841 C CA . GLN A 1 361 ? 0.360 -45.675 37.731 1.00 9.64 361 GLN A CA 1
ATOM 2842 C C . GLN A 1 361 ? 1.725 -46.369 37.763 1.00 9.58 361 GLN A C 1
ATOM 2843 O O . GLN A 1 361 ? 2.047 -47.143 36.882 1.00 9.23 361 GLN A O 1
ATOM 2849 N N . LYS A 1 362 ? 2.510 -46.076 38.791 1.00 9.95 362 LYS A N 1
ATOM 2850 C CA . LYS A 1 362 ? 3.858 -46.633 38.945 1.00 9.92 362 LYS A CA 1
ATOM 2851 C C . LYS A 1 362 ? 3.851 -48.134 39.220 1.00 10.78 362 LYS A C 1
ATOM 2852 O O . LYS A 1 362 ? 4.896 -48.764 39.126 1.00 11.22 362 LYS A O 1
ATOM 2858 N N . ALA A 1 363 ? 2.691 -48.688 39.550 1.00 10.28 363 ALA A N 1
ATOM 2859 C CA . ALA A 1 363 ? 2.498 -50.133 39.637 1.00 10.90 363 ALA A CA 1
ATOM 2860 C C . ALA A 1 363 ? 1.970 -50.753 38.354 1.00 11.18 363 ALA A C 1
ATOM 2861 O O . ALA A 1 363 ? 1.707 -51.974 38.307 1.00 12.40 363 ALA A O 1
ATOM 2863 N N . GLY A 1 364 ? 1.773 -49.964 37.300 1.00 10.49 364 GLY A N 1
ATOM 2864 C CA . GLY A 1 364 ? 1.163 -50.483 36.080 1.00 10.57 364 GLY A CA 1
ATOM 2865 C C . GLY A 1 364 ? -0.337 -50.686 36.185 1.00 10.63 364 GLY A C 1
ATOM 2866 O O . GLY A 1 364 ? -0.922 -51.374 35.338 1.00 11.60 364 GLY A O 1
ATOM 2867 N N . TYR A 1 365 ? -0.950 -50.079 37.190 1.00 10.14 365 TYR A N 1
ATOM 2868 C CA . TYR A 1 365 ? -2.394 -50.052 37.337 1.00 10.21 365 TYR A CA 1
ATOM 2869 C C . TYR A 1 365 ? -2.924 -48.801 36.651 1.00 10.01 365 TYR A C 1
ATOM 2870 O O . TYR A 1 365 ? -2.231 -47.786 36.576 1.00 10.26 365 TYR A O 1
ATOM 2879 N N . THR A 1 366 ? -4.151 -48.890 36.165 1.00 9.57 366 THR A N 1
ATOM 2880 C CA . THR A 1 366 ? -4.861 -47.680 35.732 1.00 9.66 366 THR A CA 1
ATOM 2881 C C . THR A 1 366 ? -5.547 -47.022 36.923 1.00 9.70 366 THR A C 1
ATOM 2882 O O . THR A 1 366 ? -5.980 -47.687 37.877 1.00 10.49 366 THR A O 1
ATOM 2886 N N . ALA A 1 367 ? -5.665 -45.692 36.864 1.00 9.48 367 ALA A N 1
ATOM 2887 C CA . ALA A 1 367 ? -6.349 -44.911 37.878 1.00 10.04 367 ALA A CA 1
ATOM 2888 C C . ALA A 1 367 ? -7.576 -44.323 37.211 1.00 10.66 367 ALA A C 1
ATOM 2889 O O . ALA A 1 367 ? -7.454 -43.481 36.329 1.00 11.92 367 ALA A O 1
ATOM 2891 N N . VAL A 1 368 ? -8.752 -44.783 37.599 1.00 10.84 368 VAL A N 1
ATOM 2892 C CA . VAL A 1 368 ? -9.991 -44.317 36.982 1.00 11.33 368 VAL A CA 1
ATOM 2893 C C . VAL A 1 368 ? -10.638 -43.294 37.905 1.00 11.52 368 VAL A C 1
ATOM 2894 O O . VAL A 1 368 ? -11.215 -43.615 38.929 1.00 11.02 368 VAL A O 1
ATOM 2898 N N . VAL A 1 369 ? -10.568 -42.044 37.485 1.00 12.53 369 VAL A N 1
ATOM 2899 C CA . VAL A 1 369 ? -11.108 -40.953 38.231 1.00 13.17 369 VAL A CA 1
ATOM 2900 C C . VAL A 1 369 ? -12.646 -41.038 38.185 1.00 11.68 369 VAL A C 1
ATOM 2901 O O . VAL A 1 369 ? -13.225 -41.244 37.119 1.00 11.56 369 VAL A O 1
ATOM 2905 N N . SER A 1 370 ? -13.296 -40.916 39.329 1.00 11.53 370 SER A N 1
ATOM 2906 C CA . SER A 1 370 ? -14.711 -41.251 39.461 1.00 11.50 370 SER A CA 1
ATOM 2907 C C . SER A 1 370 ? -15.627 -40.180 40.051 1.00 11.99 370 SER A C 1
ATOM 2908 O O . SER A 1 370 ? -15.241 -39.418 40.954 1.00 12.86 370 SER A O 1
ATOM 2911 N N . HIS A 1 371 ? -16.852 -40.190 39.561 1.00 11.33 371 HIS A N 1
ATOM 2912 C CA . HIS A 1 371 ? -17.964 -39.495 40.209 1.00 11.42 371 HIS A CA 1
ATOM 2913 C C . HIS A 1 371 ? -18.430 -40.225 41.474 1.00 11.65 371 HIS A C 1
ATOM 2914 O O . HIS A 1 371 ? -17.948 -41.321 41.788 1.00 12.37 371 HIS A O 1
ATOM 2921 N N . ARG A 1 372 ? -19.365 -39.601 42.174 1.00 11.23 372 ARG A N 1
ATOM 2922 C CA . ARG A 1 372 ? -20.163 -40.240 43.218 1.00 11.20 372 ARG A CA 1
ATOM 2923 C C . ARG A 1 372 ? -21.620 -40.197 42.832 1.00 11.90 372 ARG A C 1
ATOM 2924 O O . ARG A 1 372 ? -22.008 -39.468 41.924 1.00 11.75 372 ARG A O 1
ATOM 2932 N N A SER A 1 373 ? -22.436 -40.957 43.558 0.34 12.11 373 SER A N 1
ATOM 2933 N N B SER A 1 373 ? -22.441 -40.959 43.546 0.66 12.40 373 SER A N 1
ATOM 2934 C CA A SER A 1 373 ? -23.890 -40.982 43.337 0.34 12.31 373 SER A CA 1
ATOM 2935 C CA B SER A 1 373 ? -23.888 -40.963 43.283 0.66 12.79 373 SER A CA 1
ATOM 2936 C C A SER A 1 373 ? -24.511 -39.580 43.422 0.34 12.05 373 SER A C 1
ATOM 2937 C C B SER A 1 373 ? -24.510 -39.570 43.410 0.66 12.39 373 SER A C 1
ATOM 2938 O O A SER A 1 373 ? -25.360 -39.217 42.596 0.34 11.72 373 SER A O 1
ATOM 2939 O O B SER A 1 373 ? -25.367 -39.206 42.591 0.66 11.64 373 SER A O 1
ATOM 2944 N N . GLY A 1 374 ? -24.080 -38.815 44.420 1.00 11.66 374 GLY A N 1
ATOM 2945 C CA . GLY A 1 374 ? -24.499 -37.430 44.608 1.00 10.94 374 GL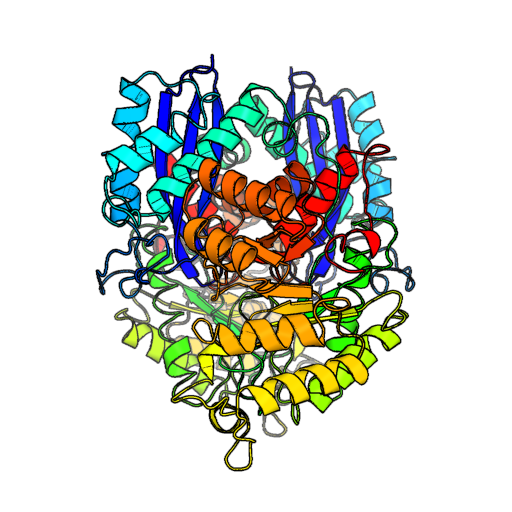Y A CA 1
ATOM 2946 C C . GLY A 1 374 ? -23.410 -36.534 44.026 1.00 10.94 374 GLY A C 1
ATOM 2947 O O . GLY A 1 374 ? -22.319 -36.413 44.589 1.00 11.58 374 GLY A O 1
ATOM 2948 N N . GLU A 1 375 ? -23.703 -35.959 42.867 1.00 9.73 375 GLU A N 1
ATOM 2949 C CA . GLU A 1 375 ? -22.756 -35.074 42.190 1.00 9.61 375 GLU A CA 1
ATOM 2950 C C . GLU A 1 375 ? -23.214 -33.641 42.286 1.00 9.64 375 GLU A C 1
ATOM 2951 O O . GLU A 1 375 ? -24.250 -33.330 42.860 1.00 9.74 375 GLU A O 1
ATOM 2957 N N . THR A 1 376 ? -22.425 -32.761 41.688 1.00 9.30 376 THR A N 1
ATOM 2958 C CA . THR A 1 376 ? -22.727 -31.344 41.666 1.00 9.33 376 THR A CA 1
ATOM 2959 C C . THR A 1 376 ? -22.322 -30.783 40.315 1.00 9.14 376 THR A C 1
ATOM 2960 O O . THR A 1 376 ? -21.836 -31.518 39.423 1.00 9.97 376 THR A O 1
ATOM 2964 N N . GLU A 1 377 ? -22.492 -29.477 40.197 1.00 9.02 377 GLU A N 1
ATOM 2965 C CA . GLU A 1 377 ? -22.054 -28.726 39.011 1.00 9.23 377 GLU A CA 1
ATOM 2966 C C . GLU A 1 377 ? -20.529 -28.569 38.918 1.00 9.37 377 GLU A C 1
ATOM 2967 O O . GLU A 1 377 ? -20.027 -28.036 37.928 1.00 9.75 377 GLU A O 1
ATOM 2973 N N . ASP A 1 378 ? -19.793 -29.029 39.925 1.00 9.15 378 ASP A N 1
ATOM 2974 C CA . ASP A 1 378 ? -18.330 -29.062 39.858 1.00 9.61 378 ASP A CA 1
ATOM 2975 C C . ASP A 1 378 ? -17.849 -30.012 38.766 1.00 9.18 378 ASP A C 1
ATOM 2976 O O . ASP A 1 378 ? -18.434 -31.092 38.564 1.00 9.83 378 ASP A O 1
ATOM 2981 N N . THR A 1 379 ? -16.788 -29.618 38.061 1.00 8.44 379 THR A N 1
ATOM 2982 C CA . THR A 1 379 ? -16.228 -30.439 36.993 1.00 8.41 379 THR A CA 1
ATOM 2983 C C . THR A 1 379 ? -14.740 -30.734 37.190 1.00 8.04 379 THR A C 1
ATOM 2984 O O . THR A 1 379 ? -14.068 -31.211 36.267 1.00 8.08 379 THR A O 1
ATOM 2988 N N . THR A 1 380 ? -14.249 -30.558 38.407 1.00 8.16 380 THR A N 1
ATOM 2989 C CA . THR A 1 380 ? -12.842 -30.747 38.702 1.00 8.02 380 THR A CA 1
ATOM 2990 C C . THR A 1 380 ? -12.319 -32.138 38.288 1.00 8.04 380 THR A C 1
ATOM 2991 O O . THR A 1 380 ? -11.190 -32.274 37.842 1.00 7.40 380 THR A O 1
ATOM 2995 N N . ILE A 1 381 ? -13.127 -33.177 38.433 1.00 8.24 381 ILE A N 1
ATOM 2996 C CA . ILE A 1 381 ? -12.629 -34.520 38.096 1.00 8.32 381 ILE A CA 1
ATOM 2997 C C . ILE A 1 381 ? -12.236 -34.664 36.627 1.00 7.80 381 ILE A C 1
ATOM 2998 O O . ILE A 1 381 ? -11.371 -35.459 36.307 1.00 8.27 381 ILE A O 1
ATOM 3003 N N . ALA A 1 382 ? -12.866 -33.908 35.734 1.00 7.51 382 ALA A N 1
ATOM 3004 C CA . ALA A 1 382 ? -12.457 -33.906 34.319 1.00 7.46 382 ALA A CA 1
ATOM 3005 C C . ALA A 1 382 ? -11.011 -33.427 34.208 1.00 7.51 382 ALA A C 1
ATOM 3006 O O . ALA A 1 382 ? -10.154 -34.046 33.556 1.00 7.49 382 ALA A O 1
ATOM 3008 N N . ASP A 1 383 ? -10.713 -32.325 34.888 1.00 7.38 383 ASP A N 1
ATOM 3009 C CA . ASP A 1 383 ? -9.350 -31.776 34.848 1.00 7.85 383 ASP A CA 1
ATOM 3010 C C . ASP A 1 383 ? -8.347 -32.715 35.527 1.00 7.69 383 ASP A C 1
ATOM 3011 O O . ASP A 1 383 ? -7.210 -32.822 35.092 1.00 8.13 383 ASP A O 1
ATOM 3016 N N . ILE A 1 384 ? -8.750 -33.419 36.582 1.00 7.57 384 ILE A N 1
ATOM 3017 C CA . ILE A 1 384 ? -7.847 -34.350 37.234 1.00 7.61 384 ILE A CA 1
ATOM 3018 C C . ILE A 1 384 ? -7.497 -35.496 36.287 1.00 7.45 384 ILE A C 1
ATOM 3019 O O . ILE A 1 384 ? -6.356 -35.922 36.188 1.00 7.71 384 ILE A O 1
ATOM 3024 N N . ALA A 1 385 ? -8.474 -36.001 35.548 1.00 7.57 385 ALA A N 1
ATOM 3025 C CA . ALA A 1 385 ? -8.206 -37.092 34.617 1.00 8.10 385 ALA A CA 1
ATOM 3026 C C . ALA A 1 385 ? -7.190 -36.711 33.551 1.00 7.94 385 ALA A C 1
ATOM 3027 O O . ALA A 1 385 ? -6.288 -37.495 33.222 1.00 8.20 385 ALA A O 1
ATOM 3029 N N . VAL A 1 386 ? -7.301 -35.496 33.036 1.00 8.09 386 VAL A N 1
ATOM 3030 C CA . VAL A 1 386 ? -6.365 -35.050 32.004 1.00 7.69 386 VAL A CA 1
ATOM 3031 C C . VAL A 1 386 ? -5.008 -34.660 32.599 1.00 7.69 386 VAL A C 1
ATOM 3032 O O . VAL A 1 386 ? -3.963 -34.938 32.029 1.00 7.45 386 VAL A O 1
ATOM 3036 N N . ALA A 1 387 ? -5.020 -34.053 33.777 1.00 7.55 387 ALA A N 1
ATOM 3037 C CA . ALA A 1 387 ? -3.783 -33.633 34.454 1.00 7.83 387 ALA A CA 1
ATOM 3038 C C . ALA A 1 387 ? -2.814 -34.778 34.629 1.00 8.26 387 ALA A C 1
ATOM 3039 O O . ALA A 1 387 ? -1.607 -34.611 34.478 1.00 9.20 387 ALA A O 1
ATOM 3041 N N . THR A 1 388 ? -3.368 -35.942 34.951 1.00 8.59 388 THR A N 1
ATOM 3042 C CA . THR A 1 388 ? -2.585 -37.130 35.265 1.00 8.92 388 THR A CA 1
ATOM 3043 C C . THR A 1 388 ? -2.481 -38.074 34.085 1.00 8.95 388 THR A C 1
ATOM 3044 O O . THR A 1 388 ? -1.963 -39.199 34.232 1.00 9.09 388 THR A O 1
ATOM 3048 N N . ASN A 1 389 ? -2.955 -37.653 32.914 1.00 8.54 389 ASN A N 1
ATOM 3049 C CA . ASN A 1 389 ? -3.011 -38.543 31.755 1.00 8.58 389 ASN A CA 1
ATOM 3050 C C . ASN A 1 389 ? -3.530 -39.920 32.155 1.00 8.73 389 ASN A C 1
ATOM 3051 O O . ASN A 1 389 ? -2.993 -40.961 31.729 1.00 9.49 389 ASN A O 1
ATOM 3056 N N . ALA A 1 390 ? -4.596 -39.920 32.950 1.00 8.72 390 ALA A N 1
ATOM 3057 C CA . ALA A 1 390 ? -5.094 -41.179 33.555 1.00 9.11 390 ALA A CA 1
ATOM 3058 C C . ALA A 1 390 ? -5.569 -42.162 32.492 1.00 9.60 390 ALA A C 1
ATOM 3059 O O . ALA A 1 390 ? -5.343 -43.373 32.622 1.00 9.57 390 ALA A O 1
ATOM 3061 N N . GLY A 1 391 ? -6.233 -41.645 31.467 1.00 8.98 391 GLY A N 1
ATOM 3062 C CA . GLY A 1 391 ? -6.671 -42.431 30.324 1.00 9.18 391 GLY A CA 1
ATOM 3063 C C . GLY A 1 391 ? -8.082 -42.978 30.405 1.00 9.01 391 GLY A C 1
ATOM 3064 O O . GLY A 1 391 ? -8.592 -43.483 29.402 1.00 9.22 391 GLY A O 1
ATOM 3065 N N . GLN A 1 392 ? -8.716 -42.859 31.574 1.00 9.18 392 GLN A N 1
ATOM 3066 C CA . GLN A 1 392 ? -10.090 -43.307 31.805 1.00 9.32 392 GLN A CA 1
ATOM 3067 C C . GLN A 1 392 ? -10.778 -42.424 32.823 1.00 9.30 392 GLN A C 1
ATOM 3068 O O . GLN A 1 392 ? -10.135 -41.846 33.697 1.00 9.34 392 GLN A O 1
ATOM 3074 N N . ILE A 1 393 ? -12.098 -42.353 32.704 1.00 8.48 393 ILE A N 1
ATOM 3075 C CA . ILE A 1 393 ? -12.923 -41.640 33.665 1.00 8.58 393 ILE A CA 1
ATOM 3076 C C . ILE A 1 393 ? -14.231 -42.413 33.816 1.00 8.85 393 ILE A C 1
ATOM 3077 O O . ILE A 1 393 ? -14.664 -43.060 32.879 1.00 8.93 393 ILE A O 1
ATOM 3082 N N . LYS A 1 394 ? -14.848 -42.310 34.995 1.00 9.26 394 LYS A N 1
ATOM 3083 C CA . LYS A 1 394 ? -16.173 -42.851 35.240 1.00 9.77 394 LYS A CA 1
ATOM 3084 C C . LYS A 1 394 ? -17.021 -41.753 35.814 1.00 9.62 394 LYS A C 1
ATOM 3085 O O . LYS A 1 394 ? -16.872 -41.404 36.980 1.00 9.80 394 LYS A O 1
ATOM 3091 N N . THR A 1 395 ? -17.866 -41.160 34.978 1.00 8.58 395 THR A N 1
ATOM 3092 C CA . THR A 1 395 ? -18.620 -39.979 35.431 1.00 9.38 395 THR A CA 1
ATOM 3093 C C . THR A 1 395 ? -20.074 -39.944 34.980 1.00 9.94 395 THR A C 1
ATOM 3094 O O . THR A 1 395 ? -20.696 -38.900 35.014 1.00 10.47 395 THR A O 1
ATOM 3098 N N . GLY A 1 396 ? -20.611 -41.109 34.610 1.00 10.32 396 GLY A N 1
ATOM 3099 C CA . GLY A 1 396 ? -22.060 -41.271 34.481 1.00 11.04 396 GLY A CA 1
ATOM 3100 C C . GLY A 1 396 ? -22.589 -41.631 33.117 1.00 10.69 396 GLY A C 1
ATOM 3101 O O . GLY A 1 396 ? -21.849 -41.859 32.166 1.00 11.35 396 GLY A O 1
ATOM 3102 N N . SER A 1 397 ? -23.909 -41.674 33.040 1.00 9.98 397 SER A N 1
ATOM 3103 C CA . SER A 1 397 ? -24.569 -41.963 31.796 1.00 10.17 397 SER A CA 1
ATOM 3104 C C . SER A 1 397 ? -24.645 -40.699 30.947 1.00 10.71 397 SER A C 1
ATOM 3105 O O . SER A 1 397 ? -23.979 -39.699 31.226 1.00 10.85 397 SER A O 1
ATOM 3108 N N . LEU A 1 398 ? -25.490 -40.738 29.925 1.00 10.31 398 LEU A N 1
ATOM 3109 C CA . LEU A 1 398 ? -25.595 -39.663 28.936 1.00 10.67 398 LEU A CA 1
ATOM 3110 C C . LEU A 1 398 ? -26.812 -38.778 29.137 1.00 10.09 398 LEU A C 1
ATOM 3111 O O . LEU A 1 398 ? -27.319 -38.142 28.205 1.00 10.47 398 LEU A O 1
ATOM 3116 N N . SER A 1 399 ? -27.270 -38.698 30.385 1.00 9.61 399 SER A N 1
ATOM 3117 C CA . SER A 1 399 ? -28.239 -37.671 30.785 1.00 9.47 399 SER A CA 1
ATOM 3118 C C . SER A 1 399 ? -27.951 -37.223 32.200 1.00 8.98 399 SER A C 1
ATOM 3119 O O . SER A 1 399 ? -27.242 -37.904 32.956 1.00 8.89 399 SER A O 1
ATOM 3122 N N . ARG A 1 400 ? -28.522 -36.066 32.540 1.00 8.28 400 ARG A N 1
ATOM 3123 C CA . ARG A 1 400 ? -28.361 -35.336 33.797 1.00 8.56 400 ARG A CA 1
ATOM 3124 C C . ARG A 1 400 ? -27.105 -34.489 33.752 1.00 8.10 400 ARG A C 1
ATOM 3125 O O . ARG A 1 400 ? -26.003 -34.998 33.553 1.00 8.06 400 ARG A O 1
ATOM 3133 N N . THR A 1 401 ? -27.253 -33.201 34.011 1.00 7.99 401 THR A N 1
ATOM 3134 C CA . THR A 1 401 ? -26.099 -32.285 33.960 1.00 7.94 401 THR A CA 1
ATOM 3135 C C . THR A 1 401 ? -25.073 -32.599 35.038 1.00 7.77 401 THR A C 1
ATOM 3136 O O . THR A 1 401 ? -23.898 -32.287 34.887 1.00 7.48 401 THR A O 1
ATOM 3140 N N . ASP A 1 402 ? -25.483 -33.260 36.126 1.00 7.58 402 ASP A N 1
ATOM 3141 C CA . ASP A 1 402 ? -24.501 -33.698 37.124 1.00 7.97 402 ASP A CA 1
ATOM 3142 C C . ASP A 1 402 ? -23.424 -34.623 36.522 1.00 8.11 402 ASP A C 1
ATOM 3143 O O . ASP A 1 402 ? -22.307 -34.694 37.023 1.00 8.84 402 ASP A O 1
ATOM 3148 N N . ARG A 1 403 ? -23.768 -35.295 35.428 1.00 7.83 403 ARG A N 1
ATOM 3149 C CA . ARG A 1 403 ? -22.844 -36.136 34.643 1.00 8.19 403 ARG A CA 1
ATOM 3150 C C . ARG A 1 403 ? -22.362 -35.366 33.414 1.00 8.16 403 ARG A C 1
ATOM 3151 O O . ARG A 1 403 ? -21.164 -35.251 33.169 1.00 8.43 403 ARG A O 1
ATOM 3159 N N . ILE A 1 404 ? -23.297 -34.814 32.658 1.00 8.37 404 ILE A N 1
ATOM 3160 C CA . ILE A 1 404 ? -22.987 -34.172 31.383 1.00 8.40 404 ILE A CA 1
ATOM 3161 C C . ILE A 1 404 ? -22.036 -32.980 31.556 1.00 8.08 404 ILE A C 1
ATOM 3162 O O . ILE A 1 404 ? -21.195 -32.717 30.689 1.00 8.06 404 ILE A O 1
ATOM 3167 N N . ALA A 1 405 ? -22.113 -32.267 32.675 1.00 7.68 405 ALA A N 1
ATOM 3168 C CA . ALA A 1 405 ? -21.171 -31.160 32.893 1.00 7.57 405 ALA A CA 1
ATOM 3169 C C . ALA A 1 405 ? -19.719 -31.628 32.828 1.00 7.35 405 ALA A C 1
ATOM 3170 O O . ALA A 1 405 ? -18.839 -30.877 32.362 1.00 7.46 405 ALA A O 1
ATOM 3172 N N . LYS A 1 406 ? -19.446 -32.826 33.315 1.00 7.21 406 LYS A N 1
ATOM 3173 C CA . LYS A 1 406 ? -18.066 -33.335 33.230 1.00 7.31 406 LYS A CA 1
ATOM 3174 C C . LYS A 1 406 ? -17.678 -33.630 31.788 1.00 7.49 406 LYS A C 1
ATOM 3175 O O . LYS A 1 406 ? -16.587 -33.332 31.355 1.00 7.52 406 LYS A O 1
ATOM 3181 N N . TYR A 1 407 ? -18.596 -34.236 31.037 1.00 7.38 407 TYR A N 1
ATOM 3182 C CA . TYR A 1 407 ? -18.341 -34.482 29.626 1.00 7.37 407 TYR A CA 1
ATOM 3183 C C . TYR A 1 407 ? -18.134 -33.197 28.849 1.00 7.35 407 TYR A C 1
ATOM 3184 O O . TYR A 1 407 ? -17.236 -33.125 28.000 1.00 7.09 407 TYR A O 1
ATOM 3193 N N . ASN A 1 408 ? -18.929 -32.178 29.142 1.00 7.03 408 ASN A N 1
ATOM 3194 C CA . ASN A 1 408 ? -18.776 -30.865 28.498 1.00 6.96 408 ASN A CA 1
ATOM 3195 C C . ASN A 1 408 ? -17.401 -30.262 28.834 1.00 7.13 408 ASN A C 1
ATOM 3196 O O . ASN A 1 408 ? -16.744 -29.718 27.972 1.00 7.24 408 ASN A O 1
ATOM 3201 N N . GLN A 1 409 ? -16.959 -30.415 30.073 1.00 6.99 409 GLN A N 1
ATOM 3202 C CA . GLN A 1 409 ? -15.654 -29.894 30.428 1.00 7.14 409 GLN A CA 1
ATOM 3203 C C . GLN A 1 409 ? -14.541 -30.646 29.674 1.00 7.14 409 GLN A C 1
ATOM 3204 O O . GLN A 1 409 ? -13.567 -30.035 29.243 1.00 7.18 409 GLN A O 1
ATOM 3210 N N . LEU A 1 410 ? -14.691 -31.953 29.510 1.00 6.95 410 LEU A N 1
ATOM 3211 C CA . LEU A 1 410 ? -13.734 -32.730 28.682 1.00 7.16 410 LEU A CA 1
ATOM 3212 C C . LEU A 1 410 ? -13.756 -32.250 27.223 1.00 7.04 410 LEU A C 1
ATOM 3213 O O . LEU A 1 410 ? -12.691 -32.162 26.589 1.00 6.75 410 LEU A O 1
ATOM 3218 N N . LEU A 1 411 ? -14.938 -31.917 26.696 1.00 6.97 411 LEU A N 1
ATOM 3219 C CA . LEU A 1 411 ? -14.991 -31.290 25.370 1.00 7.12 411 LEU A CA 1
ATOM 3220 C C . LEU A 1 411 ? -14.184 -30.008 25.331 1.00 7.05 411 LEU A C 1
ATOM 3221 O O . LEU A 1 411 ? -13.438 -29.766 24.364 1.00 7.57 411 LEU A O 1
ATOM 3226 N N . ARG A 1 412 ? -14.326 -29.167 26.349 1.00 7.13 412 ARG A N 1
ATOM 3227 C CA . ARG A 1 412 ? -13.599 -27.911 26.366 1.00 7.29 412 ARG A CA 1
ATOM 3228 C C . ARG A 1 412 ? -12.096 -28.139 26.458 1.00 7.43 412 ARG A C 1
ATOM 3229 O O . ARG A 1 412 ? -11.305 -27.426 25.827 1.00 7.59 412 ARG A O 1
ATOM 3237 N N . ILE A 1 413 ? -11.697 -29.104 27.279 1.00 7.42 413 ILE A N 1
ATOM 3238 C CA . ILE A 1 413 ? -10.280 -29.421 27.453 1.00 7.61 413 ILE A CA 1
ATOM 3239 C C . ILE A 1 413 ? -9.680 -29.916 26.129 1.00 7.96 413 ILE A C 1
ATOM 3240 O O . ILE A 1 413 ? -8.642 -29.423 25.689 1.00 8.05 413 ILE A O 1
ATOM 3245 N N . GLU A 1 414 ? -10.372 -30.835 25.473 1.00 8.07 414 GLU A N 1
ATOM 3246 C CA . GLU A 1 414 ? -9.903 -31.333 24.176 1.00 8.63 414 GLU A CA 1
ATOM 3247 C C . GLU A 1 414 ? -9.830 -30.213 23.127 1.00 8.81 414 GLU A C 1
ATOM 3248 O O . GLU A 1 414 ? -8.856 -30.121 22.358 1.00 8.96 414 GLU A O 1
ATOM 3254 N N . ASP A 1 415 ? -10.822 -29.322 23.130 1.00 8.46 415 ASP A N 1
ATOM 3255 C CA . ASP A 1 415 ? -10.845 -28.199 22.196 1.00 9.15 415 ASP A CA 1
ATOM 3256 C C . ASP A 1 415 ? -9.641 -27.280 22.442 1.00 9.16 415 ASP A C 1
ATOM 3257 O O . ASP A 1 415 ? -8.902 -26.905 21.516 1.00 9.24 415 ASP A O 1
ATOM 3262 N N . GLU A 1 416 ? -9.407 -26.963 23.707 1.00 8.88 416 GLU A N 1
ATOM 3263 C CA . GLU A 1 416 ? -8.334 -26.054 24.098 1.00 9.53 416 GLU A CA 1
ATOM 3264 C C . GLU A 1 416 ? -6.961 -26.637 23.778 1.00 9.24 416 GLU A C 1
ATOM 3265 O O . GLU A 1 416 ? -6.058 -25.927 23.297 1.00 10.07 416 GLU A O 1
ATOM 3271 N N . LEU A 1 417 ? -6.810 -27.928 24.006 1.00 9.03 417 LEU A N 1
ATOM 3272 C CA . LEU A 1 417 ? -5.557 -28.638 23.679 1.00 9.03 417 LEU A CA 1
ATOM 3273 C C . LEU A 1 417 ? -5.279 -28.682 22.170 1.00 9.84 417 LEU A C 1
ATOM 3274 O O . LEU A 1 417 ? -4.119 -28.775 21.727 1.00 9.30 417 LEU A O 1
ATOM 3279 N N . PHE A 1 418 ? -6.337 -28.613 21.378 1.00 10.92 418 PHE A N 1
ATOM 3280 C CA . PHE A 1 418 ? -6.233 -28.570 19.912 1.00 12.68 418 PHE A CA 1
ATOM 3281 C C . PHE A 1 418 ? -5.355 -29.718 19.379 1.00 11.81 418 PHE A C 1
ATOM 3282 O O . PHE A 1 418 ? -5.634 -30.869 19.698 1.00 11.15 418 PHE A O 1
ATOM 3290 N N . GLU A 1 419 ? -4.297 -29.420 18.628 1.00 11.24 419 GLU A N 1
ATOM 3291 C CA . GLU A 1 419 ? -3.489 -30.452 18.007 1.00 11.68 419 GLU A CA 1
ATOM 3292 C C . GLU A 1 419 ? -2.613 -31.223 18.989 1.00 10.76 419 GLU A C 1
ATOM 3293 O O . GLU A 1 419 ? -1.984 -32.237 18.618 1.00 11.46 419 GLU A O 1
ATOM 3299 N N . THR A 1 420 ? -2.577 -30.764 20.241 1.00 9.93 420 THR A N 1
ATOM 3300 C CA . THR A 1 420 ? -1.784 -31.441 21.273 1.00 9.92 420 THR A CA 1
ATOM 3301 C C . THR A 1 420 ? -2.581 -32.490 22.047 1.00 9.62 420 THR A C 1
ATOM 3302 O O . THR A 1 420 ? -2.004 -33.278 22.810 1.00 9.81 420 THR A O 1
ATOM 3306 N N . ALA A 1 421 ? -3.901 -32.506 21.875 1.00 9.27 421 ALA A N 1
ATOM 3307 C CA . ALA A 1 421 ? -4.743 -33.495 22.572 1.00 9.80 421 ALA A CA 1
ATOM 3308 C C . ALA A 1 421 ? -4.442 -34.898 22.079 1.00 10.68 421 ALA A C 1
ATOM 3309 O O . ALA A 1 421 ? -4.162 -35.105 20.891 1.00 11.77 421 ALA A O 1
ATOM 3311 N N . LYS A 1 422 ? -4.528 -35.864 22.977 1.00 10.86 422 LYS A N 1
ATOM 3312 C CA . LYS A 1 422 ? -4.525 -37.254 22.534 1.00 12.78 422 LYS A CA 1
ATOM 3313 C C . LYS A 1 422 ? -5.615 -38.067 23.212 1.00 12.52 422 LYS A C 1
ATOM 3314 O O . LYS A 1 422 ? -5.952 -37.848 24.351 1.00 12.11 422 LYS A O 1
ATOM 3320 N N . TYR A 1 423 ? -6.165 -38.999 22.459 1.00 11.68 423 TYR A N 1
ATOM 3321 C CA . TYR A 1 423 ? -7.134 -39.969 22.957 1.00 11.83 423 TYR A CA 1
ATOM 3322 C C . TYR A 1 423 ? -6.574 -41.298 22.515 1.00 12.74 423 TYR A C 1
ATOM 3323 O O . TYR A 1 423 ? -6.477 -41.552 21.330 1.00 13.59 423 TYR A O 1
ATOM 3332 N N A ASP A 1 424 ? -6.172 -42.121 23.467 0.48 13.09 424 ASP A N 1
ATOM 3333 N N B ASP A 1 424 ? -6.160 -42.123 23.464 0.52 13.44 424 ASP A N 1
ATOM 3334 C CA A ASP A 1 424 ? -5.413 -43.342 23.162 0.48 13.81 424 ASP A CA 1
ATOM 3335 C CA B ASP A 1 424 ? -5.405 -43.354 23.145 0.52 14.48 424 ASP A CA 1
ATOM 3336 C C A ASP A 1 424 ? -6.261 -44.571 22.891 0.48 13.72 424 ASP A C 1
ATOM 3337 C C B ASP A 1 424 ? -6.262 -44.576 22.887 0.52 14.09 424 ASP A C 1
ATOM 3338 O O A ASP A 1 424 ? -5.721 -45.626 22.562 0.48 13.76 424 ASP A O 1
ATOM 3339 O O B ASP A 1 424 ? -5.727 -45.633 22.559 0.52 14.13 424 ASP A O 1
ATOM 3348 N N . GLY A 1 425 ? -7.573 -44.451 23.026 1.00 13.38 425 GLY A N 1
ATOM 3349 C CA . GLY A 1 425 ? -8.478 -45.562 22.731 1.00 13.85 425 GLY A CA 1
ATOM 3350 C C . GLY A 1 425 ? -8.105 -46.806 23.501 1.00 13.66 425 GLY A C 1
ATOM 3351 O O . GLY A 1 425 ? -7.864 -46.758 24.697 1.00 12.60 425 GLY A O 1
ATOM 3352 N N . ILE A 1 426 ? -8.005 -47.935 22.798 1.00 14.62 426 ILE A N 1
ATOM 3353 C CA . ILE A 1 426 ? -7.662 -49.202 23.455 1.00 16.03 426 ILE A CA 1
ATOM 3354 C C . ILE A 1 426 ? -6.295 -49.190 24.123 1.00 15.25 426 ILE A C 1
ATOM 3355 O O . ILE A 1 426 ? -6.088 -49.886 25.116 1.00 15.88 426 ILE A O 1
ATOM 3360 N N . LYS A 1 427 ? -5.377 -48.396 23.598 1.00 15.98 427 LYS A N 1
ATOM 3361 C CA . LYS A 1 427 ? -4.059 -48.264 24.215 1.00 16.58 427 LYS A CA 1
ATOM 3362 C C . LYS A 1 427 ? -4.077 -47.555 25.560 1.00 14.72 427 LYS A C 1
ATOM 3363 O O . LYS A 1 427 ? -3.068 -47.560 26.294 1.00 14.90 427 LYS A O 1
ATOM 3369 N N . SER A 1 428 ? -5.224 -46.978 25.916 1.00 13.33 428 SER A N 1
ATOM 3370 C CA . SER A 1 428 ? -5.408 -46.449 27.277 1.00 12.46 428 SER A CA 1
ATOM 3371 C C . SER A 1 428 ? -5.268 -47.533 28.337 1.00 12.23 428 SER A C 1
ATOM 3372 O O . SER A 1 428 ? -4.920 -47.250 29.488 1.00 13.07 428 SER A O 1
ATOM 3375 N N . PHE A 1 429 ? -5.551 -48.793 27.964 1.00 11.99 429 PHE A N 1
ATOM 3376 C CA . PHE A 1 429 ? -5.475 -49.913 28.869 1.00 12.17 429 PHE A CA 1
ATOM 3377 C C . PHE A 1 429 ? -4.066 -50.491 28.920 1.00 13.02 429 PHE A C 1
ATOM 3378 O O . PHE A 1 429 ? -3.808 -51.647 28.554 1.00 13.29 429 PHE A O 1
ATOM 3386 N N . TYR A 1 430 ? -3.137 -49.667 29.382 1.00 12.12 430 TYR A N 1
ATOM 3387 C CA . TYR A 1 430 ? -1.719 -50.042 29.479 1.00 12.55 430 TYR A CA 1
ATOM 3388 C C . TYR A 1 430 ? -1.463 -51.106 30.534 1.00 13.24 430 TYR A C 1
ATOM 3389 O O . TYR A 1 430 ? -0.367 -51.674 30.601 1.00 14.63 430 TYR A O 1
ATOM 3398 N N . ASN A 1 431 ? -2.466 -51.354 31.361 1.00 13.02 431 ASN A N 1
ATOM 3399 C CA . ASN A 1 431 ? -2.456 -52.370 32.398 1.00 14.01 431 ASN A CA 1
ATOM 3400 C C . ASN A 1 431 ? -2.726 -53.764 31.857 1.00 15.55 431 ASN A C 1
ATOM 3401 O O . ASN A 1 431 ? -2.543 -54.739 32.586 1.00 17.66 431 ASN A O 1
ATOM 3406 N N . LEU A 1 432 ? -3.154 -53.853 30.596 1.00 15.83 432 LEU A N 1
ATOM 3407 C CA . LEU A 1 432 ? -3.483 -55.137 29.966 1.00 18.25 432 LEU A CA 1
ATOM 3408 C C . LEU A 1 432 ? -2.470 -55.521 28.882 1.00 20.87 432 LEU A C 1
ATOM 3409 O O . LEU A 1 432 ? -1.888 -54.681 28.241 1.00 20.62 432 LEU A O 1
ATOM 3414 N N . ASP A 1 433 ? -2.326 -56.814 28.620 1.00 26.80 433 ASP A N 1
ATOM 3415 C CA . ASP A 1 433 ? -1.513 -57.268 27.453 1.00 30.47 433 ASP A CA 1
ATOM 3416 C C . ASP A 1 433 ? -1.952 -56.753 26.078 1.00 32.05 433 ASP A C 1
ATOM 3417 O O . ASP A 1 433 ? -3.125 -56.477 25.853 1.00 35.65 433 ASP A O 1
ATOM 3422 N N . MET B 1 1 ? -10.831 -1.114 27.540 1.00 26.64 1 MET B N 1
ATOM 3423 C CA . MET B 1 1 ? -11.098 -2.435 28.187 1.00 22.34 1 MET B CA 1
ATOM 3424 C C . MET B 1 1 ? -12.326 -3.160 27.683 1.00 19.51 1 MET B C 1
ATOM 3425 O O . MET B 1 1 ? -12.236 -4.368 27.597 1.00 19.36 1 MET B O 1
ATOM 3427 N N . PRO B 1 2 ? -13.452 -2.450 27.407 1.00 18.28 2 PRO B N 1
ATOM 3428 C CA . PRO B 1 2 ? -14.714 -3.158 27.193 1.00 16.07 2 PRO B CA 1
ATOM 3429 C C . PRO B 1 2 ? -14.975 -3.666 25.769 1.00 14.67 2 PRO B C 1
ATOM 3430 O O . PRO B 1 2 ? -15.932 -4.385 25.559 1.00 13.42 2 PRO B O 1
ATOM 3434 N N . ILE B 1 3 ? -14.153 -3.308 24.794 1.00 13.46 3 ILE B N 1
ATOM 3435 C CA . ILE B 1 3 ? -14.402 -3.747 23.420 1.00 13.58 3 ILE B CA 1
ATOM 3436 C C . ILE B 1 3 ? -14.302 -5.263 23.337 1.00 12.11 3 ILE B C 1
ATOM 3437 O O . ILE B 1 3 ? -13.368 -5.872 23.856 1.00 11.71 3 ILE B O 1
ATOM 3442 N N . ILE B 1 4 ? -15.283 -5.884 22.687 1.00 11.33 4 ILE B N 1
ATOM 3443 C CA . ILE B 1 4 ? -15.267 -7.348 22.530 1.00 10.70 4 ILE B CA 1
ATOM 3444 C C . ILE B 1 4 ? -14.206 -7.749 21.513 1.00 11.33 4 ILE B C 1
ATOM 3445 O O . ILE B 1 4 ? -14.228 -7.259 20.374 1.00 11.90 4 ILE B O 1
ATOM 3450 N N . THR B 1 5 ? -13.309 -8.633 21.917 1.00 12.04 5 THR B N 1
ATOM 3451 C CA . THR B 1 5 ? -12.206 -9.083 21.059 1.00 12.55 5 THR B CA 1
ATOM 3452 C C . THR B 1 5 ? -12.330 -10.531 20.592 1.00 12.36 5 THR B C 1
ATOM 3453 O O . THR B 1 5 ? -11.617 -10.945 19.671 1.00 13.99 5 THR B O 1
ATOM 3457 N N . ASP B 1 6 ? -13.200 -11.315 21.234 1.00 11.74 6 ASP B N 1
ATOM 3458 C CA . ASP B 1 6 ? -13.407 -12.697 20.807 1.00 12.06 6 ASP B CA 1
ATOM 3459 C C . ASP B 1 6 ? -14.813 -13.146 21.131 1.00 10.63 6 ASP B C 1
ATOM 3460 O O . ASP B 1 6 ? -15.349 -12.847 22.200 1.00 9.52 6 ASP B O 1
ATOM 3465 N N . VAL B 1 7 ? -15.394 -13.859 20.184 1.00 9.74 7 VAL B N 1
ATOM 3466 C CA . VAL B 1 7 ? -16.716 -14.474 20.334 1.00 9.69 7 VAL B CA 1
ATOM 3467 C C . VAL B 1 7 ? -16.555 -15.860 19.721 1.00 9.76 7 VAL B C 1
ATOM 3468 O O . VAL B 1 7 ? -16.201 -15.975 18.533 1.00 10.44 7 VAL B O 1
ATOM 3472 N N . TYR B 1 8 ? -16.778 -16.899 20.519 1.00 8.98 8 TYR B N 1
ATOM 3473 C CA . TYR B 1 8 ? -16.460 -18.267 20.112 1.00 8.82 8 TYR B CA 1
ATOM 3474 C C . TYR B 1 8 ? -17.545 -19.238 20.556 1.00 8.96 8 TYR B C 1
ATOM 3475 O O . TYR B 1 8 ? -17.944 -19.243 21.719 1.00 9.30 8 TYR B O 1
ATOM 3484 N N . ALA B 1 9 ? -18.027 -20.048 19.626 1.00 8.28 9 ALA B N 1
ATOM 3485 C CA . ALA B 1 9 ? -19.057 -21.044 19.911 1.00 8.19 9 ALA B CA 1
ATOM 3486 C C . ALA B 1 9 ? -18.513 -22.450 19.760 1.00 8.29 9 ALA B C 1
ATOM 3487 O O . ALA B 1 9 ? -17.656 -22.724 18.923 1.00 8.38 9 ALA B O 1
ATOM 3489 N N . ARG B 1 10 ? -19.065 -23.347 20.563 1.00 8.57 10 ARG B N 1
ATOM 3490 C CA . ARG B 1 10 ? -18.798 -24.774 20.428 1.00 8.60 10 ARG B CA 1
ATOM 3491 C C . ARG B 1 10 ? -20.075 -25.583 20.690 1.00 8.58 10 ARG B C 1
ATOM 3492 O O . ARG B 1 10 ? -21.016 -25.113 21.334 1.00 8.65 10 ARG B O 1
ATOM 3500 N N . GLU B 1 11 ? -20.082 -26.818 20.201 1.00 8.77 11 GLU B N 1
ATOM 3501 C CA . GLU B 1 11 ? -21.164 -27.754 20.413 1.00 8.94 11 GLU B CA 1
ATOM 3502 C C . GLU B 1 11 ? -20.903 -28.589 21.675 1.00 8.95 11 GLU B C 1
ATOM 3503 O O . GLU B 1 11 ? -19.879 -29.283 21.766 1.00 10.16 11 GLU B O 1
ATOM 3509 N N . VAL B 1 12 ? -21.818 -28.496 22.629 1.00 8.19 12 VAL B N 1
ATOM 3510 C CA . VAL B 1 12 ? -21.746 -29.245 23.886 1.00 8.67 12 VAL B CA 1
ATOM 3511 C C . VAL B 1 12 ? -23.044 -30.032 24.048 1.00 8.75 12 VAL B C 1
ATOM 3512 O O . VAL B 1 12 ? -23.867 -30.062 23.142 1.00 8.56 12 VAL B O 1
ATOM 3516 N N . LEU B 1 13 ? -23.262 -30.663 25.199 1.00 8.25 13 LEU B N 1
ATOM 3517 C CA . LEU B 1 13 ? -24.487 -31.436 25.419 1.00 8.75 13 LEU B CA 1
ATOM 3518 C C . LEU B 1 13 ? -25.358 -30.865 26.528 1.00 8.51 13 LEU B C 1
ATOM 3519 O O . LEU B 1 13 ? -24.867 -30.325 27.524 1.00 8.62 13 LEU B O 1
ATOM 3524 N N . ASP B 1 14 ? -26.666 -31.007 26.335 1.00 8.05 14 ASP B N 1
ATOM 3525 C CA . ASP B 1 14 ? -27.653 -30.651 27.344 1.00 8.40 14 ASP B CA 1
ATOM 3526 C C . ASP B 1 14 ? -27.977 -31.820 28.247 1.00 8.04 14 ASP B C 1
ATOM 3527 O O . ASP B 1 14 ? -27.423 -32.920 28.108 1.00 8.29 14 ASP B O 1
ATOM 3532 N N . SER B 1 15 ? -28.908 -31.600 29.167 1.00 8.33 15 SER B N 1
ATOM 3533 C CA . SER B 1 15 ? -29.194 -32.551 30.233 1.00 8.92 15 SER B CA 1
ATOM 3534 C C . SER B 1 15 ? -29.917 -33.794 29.785 1.00 9.13 15 SER B C 1
ATOM 3535 O O . SER B 1 15 ? -30.042 -34.740 30.558 1.00 9.72 15 SER B O 1
ATOM 3538 N N . ARG B 1 16 ? -30.387 -33.789 28.543 1.00 9.74 16 ARG B N 1
ATOM 3539 C CA . ARG B 1 16 ? -31.040 -34.956 27.965 1.00 11.08 16 ARG B CA 1
ATOM 3540 C C . ARG B 1 16 ? -30.114 -35.704 27.038 1.00 10.82 16 ARG B C 1
ATOM 3541 O O . ARG B 1 16 ? -30.539 -36.677 26.412 1.00 11.73 16 ARG B O 1
ATOM 3549 N N . GLY B 1 17 ? -28.862 -35.261 26.928 1.00 10.03 17 GLY B N 1
ATOM 3550 C CA . GLY B 1 17 ? -27.924 -35.866 25.992 1.00 10.59 17 GLY B CA 1
ATOM 3551 C C . GLY B 1 17 ? -28.131 -35.432 24.554 1.00 10.89 17 GLY B C 1
ATOM 3552 O O . GLY B 1 17 ? -27.841 -36.214 23.650 1.00 12.36 17 GLY B O 1
ATOM 3553 N N . ASN B 1 18 ? -28.629 -34.217 24.349 1.00 10.43 18 ASN B N 1
ATOM 3554 C CA . ASN B 1 18 ? -28.788 -33.648 22.996 1.00 10.65 18 ASN B CA 1
ATOM 3555 C C . ASN B 1 18 ? -27.836 -32.461 22.831 1.00 10.11 18 ASN B C 1
ATOM 3556 O O . ASN B 1 18 ? -27.611 -31.696 23.776 1.00 9.77 18 ASN B O 1
ATOM 3561 N N . PRO B 1 19 ? -27.261 -32.297 21.645 1.00 8.98 19 PRO B N 1
ATOM 3562 C CA . PRO B 1 19 ? -26.370 -31.161 21.441 1.00 8.78 19 PRO B CA 1
ATOM 3563 C C . PRO B 1 19 ? -27.010 -29.813 21.689 1.00 8.64 19 PRO B C 1
ATOM 3564 O O . PRO B 1 19 ? -28.202 -29.608 21.425 1.00 8.96 19 PRO B O 1
ATOM 3568 N N . THR B 1 20 ? -26.197 -28.875 22.172 1.00 7.99 20 THR B N 1
ATOM 3569 C CA . THR B 1 20 ? -26.608 -27.477 22.228 1.00 8.24 20 THR B CA 1
ATOM 3570 C C . THR B 1 20 ? -25.404 -26.558 22.063 1.00 8.00 20 THR B C 1
ATOM 3571 O O . THR B 1 20 ? -24.261 -27.009 21.985 1.00 7.94 20 THR B O 1
ATOM 3575 N N . VAL B 1 21 ? -25.709 -25.279 21.961 1.00 8.03 21 VAL B N 1
ATOM 3576 C CA . VAL B 1 21 ? -24.731 -24.228 21.715 1.00 8.23 21 VAL B CA 1
ATOM 3577 C C . VAL B 1 21 ? -24.160 -23.694 23.023 1.00 8.49 21 VAL B C 1
ATOM 3578 O O . VAL B 1 21 ? -24.920 -23.353 23.953 1.00 8.62 21 VAL B O 1
ATOM 3582 N N . GLU B 1 22 ? -22.844 -23.570 23.048 1.00 8.16 22 GLU B N 1
ATOM 3583 C CA . GLU B 1 22 ? -22.131 -22.821 24.074 1.00 8.46 22 GLU B CA 1
ATOM 3584 C C . GLU B 1 22 ? -21.392 -21.675 23.416 1.00 8.05 22 GLU B C 1
ATOM 3585 O O . GLU B 1 22 ? -20.781 -21.864 22.349 1.00 8.11 22 GLU B O 1
ATOM 3591 N N . VAL B 1 23 ? -21.439 -20.491 24.029 1.00 7.49 23 VAL B N 1
ATOM 3592 C CA . VAL B 1 23 ? -20.682 -19.343 23.515 1.00 7.71 23 VAL B CA 1
ATOM 3593 C C . VAL B 1 23 ? -19.841 -18.713 24.606 1.00 7.81 23 VAL B C 1
ATOM 3594 O O . VAL B 1 23 ? -20.293 -18.608 25.757 1.00 7.63 23 VAL B O 1
ATOM 3598 N N . GLU B 1 24 ? -18.623 -18.310 24.239 1.00 7.79 24 GLU B N 1
ATOM 3599 C CA . GLU B 1 24 ? -17.736 -17.574 25.143 1.00 8.37 24 GLU B CA 1
ATOM 3600 C C . GLU B 1 24 ? -17.370 -16.241 24.515 1.00 8.26 24 GLU B C 1
ATOM 3601 O O . GLU B 1 24 ? -17.068 -16.169 23.308 1.00 8.54 24 GLU B O 1
ATOM 3607 N N . VAL B 1 25 ? -17.390 -15.192 25.334 1.00 8.16 25 VAL B N 1
ATOM 3608 C CA . VAL B 1 25 ? -17.044 -13.853 24.922 1.00 8.29 25 VAL B CA 1
ATOM 3609 C C . VAL B 1 25 ? -15.899 -13.338 25.775 1.00 8.77 25 VAL B C 1
ATOM 3610 O O . VAL B 1 25 ? -15.895 -13.508 26.995 1.00 8.38 25 VAL B O 1
ATOM 3614 N N . LEU B 1 26 ? -14.942 -12.680 25.120 1.00 9.24 26 LEU B N 1
ATOM 3615 C CA . LEU B 1 26 ? -13.833 -12.013 25.812 1.00 9.96 26 LEU B CA 1
ATOM 3616 C C . LEU B 1 26 ? -13.737 -10.564 25.405 1.00 10.21 26 LEU B C 1
ATOM 3617 O O . LEU B 1 26 ? -13.992 -10.228 24.243 1.00 10.75 26 LEU B O 1
ATOM 3622 N N . THR B 1 27 ? -13.292 -9.739 26.343 1.00 10.76 27 THR B N 1
ATOM 3623 C CA . THR B 1 27 ? -12.964 -8.351 26.042 1.00 11.68 27 THR B CA 1
ATOM 3624 C C . THR B 1 27 ? -11.478 -8.184 26.007 1.00 13.20 27 THR B C 1
ATOM 3625 O O . THR B 1 27 ? -10.704 -9.052 26.418 1.00 12.87 27 THR B O 1
ATOM 3629 N N . GLU B 1 28 ? -11.104 -7.002 25.524 1.00 15.52 28 GLU B N 1
ATOM 3630 C CA . GLU B 1 28 ? -9.715 -6.620 25.421 1.00 18.61 28 GLU B CA 1
ATOM 3631 C C . GLU B 1 28 ? -8.979 -6.780 26.751 1.00 18.75 28 GLU B C 1
ATOM 3632 O O . GLU B 1 28 ? -7.837 -7.203 26.789 1.00 20.20 28 GLU B O 1
ATOM 3638 N N . SER B 1 29 ? -9.637 -6.439 27.851 1.00 17.68 29 SER B N 1
ATOM 3639 C CA . SER B 1 29 ? -9.047 -6.612 29.185 1.00 17.92 29 SER B CA 1
ATOM 3640 C C . SER B 1 29 ? -9.077 -8.016 29.784 1.00 16.16 29 SER B C 1
ATOM 3641 O O . SER B 1 29 ? -8.569 -8.243 30.884 1.00 17.81 29 SER B O 1
ATOM 3644 N N . GLY B 1 30 ? -9.709 -8.961 29.096 1.00 14.98 30 GLY B N 1
ATOM 3645 C CA . GLY B 1 30 ? -9.806 -10.330 29.596 1.00 13.61 30 GLY B CA 1
ATOM 3646 C C . GLY B 1 30 ? -11.081 -10.667 30.355 1.00 12.80 30 GLY B C 1
ATOM 3647 O O . GLY B 1 30 ? -11.216 -11.770 30.877 1.00 13.36 30 GLY B O 1
ATOM 3648 N N . ALA B 1 31 ? -12.037 -9.749 30.394 1.00 11.35 31 ALA B N 1
ATOM 3649 C CA . ALA B 1 31 ? -13.345 -10.088 30.976 1.00 10.43 31 ALA B CA 1
ATOM 3650 C C . ALA B 1 31 ? -13.947 -11.207 30.132 1.00 10.30 31 ALA B C 1
ATOM 3651 O O . ALA B 1 31 ? -13.768 -11.221 28.919 1.00 10.39 31 ALA B O 1
ATOM 3653 N N . PHE B 1 32 ? -14.676 -12.100 30.788 1.00 9.50 32 PHE B N 1
ATOM 3654 C CA . PHE B 1 32 ? -15.087 -13.358 30.191 1.00 9.45 32 PHE B CA 1
ATOM 3655 C C . PHE B 1 32 ? -16.504 -13.676 30.561 1.00 8.92 32 PHE B C 1
ATOM 3656 O O . PHE B 1 32 ? -16.893 -13.532 31.728 1.00 8.80 32 PHE B O 1
ATOM 3664 N N . GLY B 1 33 ? -17.265 -14.169 29.588 1.00 8.06 33 GLY B N 1
ATOM 3665 C CA . GLY B 1 33 ? -18.591 -14.733 29.866 1.00 7.85 33 GLY B CA 1
ATOM 3666 C C . GLY B 1 33 ? -18.801 -15.993 29.036 1.00 7.94 33 GLY B C 1
ATOM 3667 O O . GLY B 1 33 ? -18.343 -16.080 27.883 1.00 8.01 33 GLY B O 1
ATOM 3668 N N . ARG B 1 34 ? -19.476 -16.979 29.623 1.00 7.66 34 ARG B N 1
ATOM 3669 C CA . ARG B 1 34 ? -19.844 -18.219 28.936 1.00 7.82 34 ARG B CA 1
ATOM 3670 C C . ARG B 1 34 ? -21.343 -18.415 29.115 1.00 8.04 34 ARG B C 1
ATOM 3671 O O . ARG B 1 34 ? -21.861 -18.249 30.219 1.00 8.96 34 ARG B O 1
ATOM 3679 N N . ALA B 1 35 ? -22.010 -18.792 28.033 1.00 7.93 35 ALA B N 1
ATOM 3680 C CA . ALA B 1 35 ? -23.428 -19.105 28.059 1.00 8.05 35 ALA B CA 1
ATOM 3681 C C . ALA B 1 35 ? -23.662 -20.443 27.431 1.00 8.40 35 ALA B C 1
ATOM 3682 O O . ALA B 1 35 ? -22.983 -20.773 26.470 1.00 8.64 35 ALA B O 1
ATOM 3684 N N . LEU B 1 36 ? -24.639 -21.192 27.945 1.00 8.11 36 LEU B N 1
ATOM 3685 C CA . LEU B 1 36 ? -25.122 -22.400 27.287 1.00 8.56 36 LEU B CA 1
ATOM 3686 C C . LEU B 1 36 ? -26.608 -22.235 27.059 1.00 8.77 36 LEU B C 1
ATOM 3687 O O . LEU B 1 36 ? -27.327 -21.671 27.915 1.00 9.45 36 LEU B O 1
ATOM 3692 N N . VAL B 1 37 ? -27.092 -22.729 25.925 1.00 8.33 37 VAL B N 1
ATOM 3693 C CA . VAL B 1 37 ? -28.491 -22.530 25.506 1.00 8.38 37 VAL B CA 1
ATOM 3694 C C . VAL B 1 37 ? -29.340 -23.769 25.817 1.00 8.41 37 VAL B C 1
ATOM 3695 O O . VAL B 1 37 ? -28.917 -24.891 25.525 1.00 9.50 37 VAL B O 1
ATOM 3699 N N . PRO B 1 38 ? -30.509 -23.573 26.450 1.00 8.88 38 PRO B N 1
ATOM 3700 C CA . PRO B 1 38 ? -31.375 -24.716 26.740 1.00 9.51 38 PRO B CA 1
ATOM 3701 C C . PRO B 1 38 ? -32.188 -25.098 25.512 1.00 11.09 38 PRO B C 1
ATOM 3702 O O . PRO B 1 38 ? -32.131 -24.410 24.479 1.00 11.36 38 PRO B O 1
ATOM 3706 N N A SER B 1 39 ? -32.856 -26.244 25.614 0.50 12.31 39 SER B N 1
ATOM 3707 N N B SER B 1 39 ? -33.067 -26.079 25.671 0.50 10.78 39 SER B N 1
ATOM 3708 C CA A SER B 1 39 ? -33.496 -26.881 24.463 0.50 13.41 39 SER B CA 1
ATOM 3709 C CA B SER B 1 39 ? -33.880 -26.530 24.551 0.50 10.59 39 SER B CA 1
ATOM 3710 C C A SER B 1 39 ? -34.586 -25.965 23.997 0.50 13.74 39 SER B C 1
ATOM 3711 C C B SER B 1 39 ? -35.115 -27.249 25.032 0.50 10.96 39 SER B C 1
ATOM 3712 O O A SER B 1 39 ? -35.081 -25.163 24.771 0.50 15.52 39 SER B O 1
ATOM 3713 O O B SER B 1 39 ? -35.038 -28.156 25.876 0.50 11.14 39 SER B O 1
ATOM 3718 N N A GLY B 1 40 ? -34.971 -26.066 22.730 0.50 14.85 40 GLY B N 1
ATOM 3719 N N B GLY B 1 40 ? -36.244 -26.887 24.442 0.50 11.78 40 GLY B N 1
ATOM 3720 C CA A GLY B 1 40 ? -36.043 -25.222 22.195 0.50 13.56 40 GLY B CA 1
ATOM 3721 C CA B GLY B 1 40 ? -37.507 -27.460 24.842 0.50 13.25 40 GLY B CA 1
ATOM 3722 C C A GLY B 1 40 ? -36.879 -25.997 21.202 0.50 16.80 40 GLY B C 1
ATOM 3723 C C B GLY B 1 40 ? -37.806 -28.811 24.278 0.50 15.81 40 GLY B C 1
ATOM 3724 O O A GLY B 1 40 ? -37.185 -27.183 21.399 0.50 18.67 40 GLY B O 1
ATOM 3725 O O B GLY B 1 40 ? -37.317 -29.161 23.209 0.50 17.51 40 GLY B O 1
ATOM 3726 N N A ALA B 1 41 ? -37.265 -25.302 20.145 0.50 18.09 41 ALA B N 1
ATOM 3727 N N B ALA B 1 41 ? -38.635 -29.555 25.021 0.50 18.27 41 ALA B N 1
ATOM 3728 C CA A ALA B 1 41 ? -38.106 -25.857 19.093 0.50 18.80 41 ALA B CA 1
ATOM 3729 C CA B ALA B 1 41 ? -39.082 -30.901 24.662 0.50 20.22 41 ALA B CA 1
ATOM 3730 C C A ALA B 1 41 ? -37.583 -25.369 17.756 0.50 20.16 41 ALA B C 1
ATOM 3731 C C B ALA B 1 41 ? -40.137 -30.841 23.588 0.50 22.59 41 ALA B C 1
ATOM 3732 O O A ALA B 1 41 ? -37.309 -24.177 17.612 0.50 19.19 41 ALA B O 1
ATOM 3733 O O B ALA B 1 41 ? -40.184 -31.672 22.685 0.50 23.30 41 ALA B O 1
ATOM 3736 N N A SER B 1 42 ? -37.491 -26.277 16.782 0.50 20.91 42 SER B N 1
ATOM 3737 N N B SER B 1 42 ? -41.009 -29.859 23.730 0.50 24.54 42 SER B N 1
ATOM 3738 C CA A SER B 1 42 ? -36.994 -25.944 15.440 0.50 22.41 42 SER B CA 1
ATOM 3739 C CA B SER B 1 42 ? -42.048 -29.604 22.768 0.50 26.69 42 SER B CA 1
ATOM 3740 C C A SER B 1 42 ? -38.119 -25.514 14.510 0.50 23.51 42 SER B C 1
ATOM 3741 C C B SER B 1 42 ? -42.148 -28.098 22.673 0.50 28.23 42 SER B C 1
ATOM 3742 O O A SER B 1 42 ? -37.877 -25.122 13.371 0.50 23.09 42 SER B O 1
ATOM 3743 O O B SER B 1 42 ? -42.055 -27.402 23.688 0.50 28.90 42 SER B O 1
ATOM 3748 N N A THR B 1 43 ? -39.345 -25.603 15.008 0.50 25.07 43 THR B N 1
ATOM 3749 N N B THR B 1 43 ? -42.327 -27.597 21.458 0.50 30.40 43 THR B N 1
ATOM 3750 C CA A THR B 1 43 ? -40.513 -25.125 14.286 0.50 26.91 43 THR B CA 1
ATOM 3751 C CA B THR B 1 43 ? -42.261 -26.163 21.220 0.50 31.28 43 THR B CA 1
ATOM 3752 C C A THR B 1 43 ? -41.480 -24.520 15.273 0.50 27.87 43 THR B C 1
ATOM 3753 C C B THR B 1 43 ? -43.600 -25.533 20.813 0.50 31.61 43 THR B C 1
ATOM 3754 O O A THR B 1 43 ? -41.428 -24.795 16.473 0.50 29.53 43 THR B O 1
ATOM 3755 O O B THR B 1 43 ? -44.364 -26.100 20.043 0.50 32.12 43 THR B O 1
ATOM 3762 N N A GLY B 1 44 ? -42.367 -23.685 14.765 0.50 28.35 44 GLY B N 1
ATOM 3763 N N B GLY B 1 44 ? -43.864 -24.344 21.342 0.50 30.69 44 GLY B N 1
ATOM 3764 C CA A GLY B 1 44 ? -43.398 -23.117 15.600 0.50 28.81 44 GLY B CA 1
ATOM 3765 C CA B GLY B 1 44 ? -45.174 -23.707 21.211 0.50 30.05 44 GLY B CA 1
ATOM 3766 C C A GLY B 1 44 ? -43.695 -21.702 15.179 0.50 29.01 44 GLY B C 1
ATOM 3767 C C B GLY B 1 44 ? -45.589 -23.105 19.867 0.50 31.57 44 GLY B C 1
ATOM 3768 O O A GLY B 1 44 ? -42.850 -20.815 15.324 0.50 30.03 44 GLY B O 1
ATOM 3769 O O B GLY B 1 44 ? -46.762 -22.821 19.673 0.50 31.59 44 GLY B O 1
ATOM 3770 N N A GLU B 1 45 ? -44.900 -21.503 14.661 0.50 28.63 45 GLU B N 1
ATOM 3771 N N B GLU B 1 45 ? -44.658 -22.905 18.936 0.50 32.04 45 GLU B N 1
ATOM 3772 C CA A GLU B 1 45 ? -45.262 -20.270 13.979 0.50 28.42 45 GLU B CA 1
ATOM 3773 C CA B GLU B 1 45 ? -44.965 -22.221 17.653 0.50 33.04 45 GLU B CA 1
ATOM 3774 C C A GLU B 1 45 ? -44.859 -18.996 14.698 0.50 27.95 45 GLU B C 1
ATOM 3775 C C B GLU B 1 45 ? -45.331 -20.720 17.793 0.50 30.75 45 GLU B C 1
ATOM 3776 O O A GLU B 1 45 ? -44.433 -18.040 14.058 0.50 28.42 45 GLU B O 1
ATOM 3777 O O B GLU B 1 45 ? -45.992 -20.338 18.745 0.50 29.75 45 GLU B O 1
ATOM 3780 N N A HIS B 1 46 ? -44.980 -18.969 16.017 0.50 25.91 46 HIS B N 1
ATOM 3781 N N B HIS B 1 46 ? -44.935 -19.899 16.812 0.50 31.17 46 HIS B N 1
ATOM 3782 C CA A HIS B 1 46 ? -44.849 -17.705 16.726 0.50 26.56 46 HIS B CA 1
ATOM 3783 C CA B HIS B 1 46 ? -44.996 -18.403 16.889 0.50 31.76 46 HIS B CA 1
ATOM 3784 C C A HIS B 1 46 ? -43.682 -17.626 17.700 0.50 26.25 46 HIS B C 1
ATOM 3785 C C B HIS B 1 46 ? -43.830 -17.821 17.695 0.50 29.60 46 HIS B C 1
ATOM 3786 O O A HIS B 1 46 ? -43.607 -16.667 18.473 0.50 26.96 46 HIS B O 1
ATOM 3787 O O B HIS B 1 46 ? -43.895 -16.736 18.283 0.50 31.50 46 HIS B O 1
ATOM 3800 N N . GLU B 1 47 ? -42.764 -18.584 17.661 1.00 25.46 47 GLU B N 1
ATOM 3801 C CA . GLU B 1 47 ? -41.610 -18.473 18.532 1.00 25.46 47 GLU B CA 1
ATOM 3802 C C . GLU B 1 47 ? -40.341 -18.456 17.721 1.00 22.36 47 GLU B C 1
ATOM 3803 O O . GLU B 1 47 ? -40.346 -18.621 16.493 1.00 23.48 47 GLU B O 1
ATOM 3809 N N . ALA B 1 48 ? -39.244 -18.221 18.422 1.00 16.92 48 ALA B N 1
ATOM 3810 C CA . ALA B 1 48 ? -37.969 -18.155 17.787 1.00 15.68 48 ALA B CA 1
ATOM 3811 C C . ALA B 1 48 ? -37.530 -19.589 17.556 1.00 15.88 48 ALA B C 1
ATOM 3812 O O . ALA B 1 48 ? -37.751 -20.432 18.417 1.00 19.12 48 ALA B O 1
ATOM 3814 N N . VAL B 1 49 ? -36.873 -19.867 16.445 1.00 14.80 49 VAL B N 1
ATOM 3815 C CA A VAL B 1 49 ? -36.543 -21.251 16.022 0.50 15.91 49 VAL B CA 1
ATOM 3816 C CA B VAL B 1 49 ? -36.570 -21.265 16.204 0.50 15.14 49 VAL B CA 1
ATOM 3817 C C . VAL B 1 49 ? -35.108 -21.612 16.409 1.00 15.08 49 VAL B C 1
ATOM 3818 O O . VAL B 1 49 ? -34.191 -20.859 16.085 1.00 15.02 49 VAL B O 1
ATOM 3825 N N . GLU B 1 50 ? -34.912 -22.764 17.044 1.00 15.71 50 GLU B N 1
ATOM 3826 C CA . GLU B 1 50 ? -33.558 -23.262 17.232 1.00 17.89 50 GLU B CA 1
ATOM 3827 C C . GLU B 1 50 ? -33.191 -23.933 15.920 1.00 16.63 50 GLU B C 1
ATOM 3828 O O . GLU B 1 50 ? -34.026 -24.554 15.262 1.00 19.47 50 GLU B O 1
ATOM 3834 N N . LEU B 1 51 ? -31.954 -23.790 15.542 1.00 14.07 51 LEU B N 1
ATOM 3835 C CA . LEU B 1 51 ? -31.444 -24.414 14.329 1.00 13.74 51 LEU B CA 1
ATOM 3836 C C . LEU B 1 51 ? -30.740 -25.710 14.674 1.00 13.52 51 LEU B C 1
ATOM 3837 O O . LEU B 1 51 ? -29.811 -25.715 15.464 1.00 12.53 51 LEU B O 1
ATOM 3842 N N . ARG B 1 52 ? -31.189 -26.798 14.046 1.00 13.22 52 ARG B N 1
ATOM 3843 C CA . ARG B 1 52 ? -30.568 -28.102 14.168 1.00 13.49 52 ARG B CA 1
ATOM 3844 C C . ARG B 1 52 ? -30.058 -28.521 12.799 1.00 12.93 52 ARG B C 1
ATOM 3845 O O . ARG B 1 52 ? -30.522 -28.026 11.742 1.00 13.93 52 ARG B O 1
ATOM 3853 N N . ASP B 1 53 ? -29.119 -29.450 12.797 1.00 11.68 53 ASP B N 1
ATOM 3854 C CA . ASP B 1 53 ? -28.411 -29.777 11.560 1.00 10.83 53 ASP B CA 1
ATOM 3855 C C . ASP B 1 53 ? -29.173 -30.713 10.645 1.00 11.21 53 ASP B C 1
ATOM 3856 O O . ASP B 1 53 ? -29.048 -30.597 9.418 1.00 12.47 53 ASP B O 1
ATOM 3861 N N . GLY B 1 54 ? -29.878 -31.656 11.230 1.00 11.23 54 GLY B N 1
ATOM 3862 C CA . GLY B 1 54 ? -30.572 -32.701 10.454 1.00 12.06 54 GLY B CA 1
ATOM 3863 C C . GLY B 1 54 ? -29.647 -33.698 9.786 1.00 12.85 54 GLY B C 1
ATOM 3864 O O . GLY B 1 54 ? -30.089 -34.427 8.895 1.00 13.98 54 GLY B O 1
ATOM 3865 N N . ASP B 1 55 ? -28.394 -33.789 10.224 1.00 12.35 55 ASP B N 1
ATOM 3866 C CA . ASP B 1 55 ? -27.437 -34.800 9.730 1.00 12.56 55 ASP B CA 1
ATOM 3867 C C . ASP B 1 55 ? -27.668 -36.054 10.555 1.00 12.72 55 ASP B C 1
ATOM 3868 O O . ASP B 1 55 ? -27.233 -36.152 11.716 1.00 12.07 55 ASP B O 1
ATOM 3873 N N . LYS B 1 56 ? -28.397 -37.024 10.012 1.00 13.02 56 LYS B N 1
ATOM 3874 C CA . LYS B 1 56 ? -28.755 -38.185 10.812 1.00 13.50 56 LYS B CA 1
ATOM 3875 C C . LYS B 1 56 ? -27.580 -39.097 11.166 1.00 12.76 56 LYS B C 1
ATOM 3876 O O . LYS B 1 56 ? -27.735 -39.954 12.021 1.00 13.84 56 LYS B O 1
ATOM 3882 N N . SER B 1 57 ? -26.429 -38.868 10.555 1.00 11.98 57 SER B N 1
ATOM 3883 C CA . SER B 1 57 ? -25.185 -39.565 10.949 1.00 12.60 57 SER B CA 1
ATOM 3884 C C . SER B 1 57 ? -24.569 -39.037 12.245 1.00 12.35 57 SER B C 1
ATOM 3885 O O . SER B 1 57 ? -23.610 -39.627 12.715 1.00 13.24 57 SER B O 1
ATOM 3888 N N . ARG B 1 58 ? -25.080 -37.939 12.774 1.00 11.21 58 ARG B N 1
ATOM 3889 C CA . ARG B 1 58 ? -24.578 -37.381 14.047 1.00 11.33 58 ARG B CA 1
ATOM 3890 C C . ARG B 1 58 ? -25.717 -37.063 14.961 1.00 10.85 58 ARG B C 1
ATOM 3891 O O . ARG B 1 58 ? -26.591 -36.270 14.621 1.00 10.87 58 ARG B O 1
ATOM 3899 N N . TYR B 1 59 ? -25.707 -37.650 16.153 1.00 10.82 59 TYR B N 1
ATOM 3900 C CA . TYR B 1 59 ? -26.690 -37.297 17.169 1.00 11.29 59 TYR B CA 1
ATOM 3901 C C . TYR B 1 59 ? -28.127 -37.382 16.659 1.00 12.59 59 TYR B C 1
ATOM 3902 O O . TYR B 1 59 ? -29.000 -36.595 17.043 1.00 12.76 59 TYR B O 1
ATOM 3911 N N . LEU B 1 60 ? -28.367 -38.332 15.763 1.00 13.72 60 LEU B N 1
ATOM 3912 C CA . LEU B 1 60 ? -29.720 -38.552 15.250 1.00 15.79 60 LEU B CA 1
ATOM 3913 C C . LEU B 1 60 ? -30.330 -37.308 14.607 1.00 14.19 60 LEU B C 1
ATOM 3914 O O . LEU B 1 60 ? -31.557 -37.088 14.690 1.00 14.69 60 LEU B O 1
ATOM 3919 N N . GLY B 1 61 ? -29.479 -36.481 13.995 1.00 11.90 61 GLY B N 1
ATOM 3920 C CA . GLY B 1 61 ? -29.902 -35.254 13.348 1.00 11.58 61 GLY B CA 1
ATOM 3921 C C . GLY B 1 61 ? -30.010 -34.033 14.238 1.00 10.86 61 GLY B C 1
ATOM 3922 O O . GLY B 1 61 ? -30.436 -32.991 13.785 1.00 11.50 61 GLY B O 1
ATOM 3923 N N . LYS B 1 62 ? -29.576 -34.148 15.498 1.00 10.76 62 LYS B N 1
ATOM 3924 C CA . LYS B 1 62 ? -29.778 -33.052 16.464 1.00 11.26 62 LYS B CA 1
ATOM 3925 C C . LYS B 1 62 ? -28.519 -32.233 16.725 1.00 10.46 62 LYS B C 1
ATOM 3926 O O . LYS B 1 62 ? -28.486 -31.413 17.645 1.00 9.75 62 LYS B O 1
ATOM 3932 N N . GLY B 1 63 ? -27.493 -32.417 15.904 1.00 9.90 63 GLY B N 1
ATOM 3933 C CA . GLY B 1 63 ? -26.292 -31.595 15.987 1.00 9.73 63 GLY B CA 1
ATOM 3934 C C . GLY B 1 63 ? -26.615 -30.121 15.826 1.00 9.56 63 GLY B C 1
ATOM 3935 O O . GLY B 1 63 ? -27.627 -29.759 15.217 1.00 9.41 63 GLY B O 1
ATOM 3936 N N . VAL B 1 64 ? -25.748 -29.272 16.391 1.00 8.93 64 VAL B N 1
ATOM 3937 C CA . VAL B 1 64 ? -25.900 -27.826 16.244 1.00 9.36 64 VAL B CA 1
ATOM 3938 C C . VAL B 1 64 ? -24.674 -27.181 15.631 1.00 9.61 64 VAL B C 1
ATOM 3939 O O . VAL B 1 64 ? -24.334 -26.019 15.914 1.00 9.75 64 VAL B O 1
ATOM 3943 N N . THR B 1 65 ? -24.000 -27.914 14.743 1.00 9.60 65 THR B N 1
ATOM 3944 C CA . THR B 1 65 ? -22.809 -27.391 14.085 1.00 10.12 65 THR B CA 1
ATOM 3945 C C . THR B 1 65 ? -23.107 -26.164 13.231 1.00 10.02 65 THR B C 1
ATOM 3946 O O . THR B 1 65 ? -22.247 -25.302 13.095 1.00 10.21 65 THR B O 1
ATOM 3950 N N . LYS B 1 66 ? -24.293 -26.098 12.619 1.00 10.92 66 LYS B N 1
ATOM 3951 C CA . LYS B 1 66 ? -24.627 -24.936 11.787 1.00 11.74 66 LYS B CA 1
ATOM 3952 C C . LYS B 1 66 ? -24.792 -23.685 12.630 1.00 10.73 66 LYS B C 1
ATOM 3953 O O . LYS B 1 66 ? -24.277 -22.631 12.286 1.00 10.17 66 LYS B O 1
ATOM 3959 N N . ALA B 1 67 ? -25.509 -23.821 13.743 1.00 9.89 67 ALA B N 1
ATOM 3960 C CA . ALA B 1 67 ? -25.696 -22.681 14.651 1.00 9.86 67 ALA B CA 1
ATOM 3961 C C . ALA B 1 67 ? -24.333 -22.227 15.192 1.00 9.50 67 ALA B C 1
ATOM 3962 O O . ALA B 1 67 ? -24.037 -21.022 15.280 1.00 9.01 67 ALA B O 1
ATOM 3964 N N . VAL B 1 68 ? -23.488 -23.182 15.563 1.00 9.25 68 VAL B N 1
ATOM 3965 C CA . VAL B 1 68 ? -22.124 -22.882 16.022 1.00 9.60 68 VAL B CA 1
ATOM 3966 C C . VAL B 1 68 ? -21.317 -22.142 14.949 1.00 9.93 68 VAL B C 1
ATOM 3967 O O . VAL B 1 68 ? -20.649 -21.139 15.217 1.00 10.00 68 VAL B O 1
ATOM 3971 N N . GLU B 1 69 ? -21.393 -22.635 13.718 1.00 10.42 69 GLU B N 1
ATOM 3972 C CA . GLU B 1 69 ? -20.741 -21.971 12.593 1.00 11.45 69 GLU B CA 1
ATOM 3973 C C . GLU B 1 69 ? -21.281 -20.550 12.364 1.00 10.83 69 GLU B C 1
ATOM 3974 O O . GLU B 1 69 ? -20.533 -19.635 12.047 1.00 10.94 69 GLU B O 1
ATOM 3980 N N . ASN B 1 70 ? -22.580 -20.380 12.500 1.00 10.14 70 ASN B N 1
ATOM 3981 C CA . ASN B 1 70 ? -23.211 -19.065 12.359 1.00 10.23 70 ASN B CA 1
ATOM 3982 C C . ASN B 1 70 ? -22.641 -18.091 13.383 1.00 10.19 70 ASN B C 1
ATOM 3983 O O . ASN B 1 70 ? -22.382 -16.936 13.061 1.00 10.37 70 ASN B O 1
ATOM 3988 N N . VAL B 1 71 ? -22.416 -18.554 14.610 1.00 9.72 71 VAL B N 1
ATOM 3989 C CA . VAL B 1 71 ? -21.740 -17.683 15.588 1.00 9.44 71 VAL B CA 1
ATOM 3990 C C . VAL B 1 71 ? -20.322 -17.373 15.135 1.00 9.67 71 VAL B C 1
ATOM 3991 O O . VAL B 1 71 ? -19.900 -16.211 15.060 1.00 9.50 71 VAL B O 1
ATOM 3995 N N . ASN B 1 72 ? -19.564 -18.413 14.825 1.00 9.92 72 ASN B N 1
ATOM 3996 C CA . ASN B 1 72 ? -18.145 -18.237 14.561 1.00 10.08 72 ASN B CA 1
ATOM 3997 C C . ASN B 1 72 ? -17.830 -17.491 13.269 1.00 10.88 72 ASN B C 1
ATOM 3998 O O . ASN B 1 72 ? -16.849 -16.730 13.217 1.00 11.73 72 ASN B O 1
ATOM 4003 N N . GLU B 1 73 ? -18.652 -17.707 12.248 1.00 11.87 73 GLU B N 1
ATOM 4004 C CA A GLU B 1 73 ? -18.358 -17.186 10.906 0.50 13.04 73 GLU B CA 1
ATOM 4005 C CA B GLU B 1 73 ? -18.350 -17.181 10.909 0.50 13.06 73 GLU B CA 1
ATOM 4006 C C . GLU B 1 73 ? -19.202 -15.991 10.475 1.00 12.79 73 GLU B C 1
ATOM 4007 O O . GLU B 1 73 ? -18.836 -15.293 9.520 1.00 13.61 73 GLU B O 1
ATOM 4018 N N . ILE B 1 74 ? -20.301 -15.738 11.167 1.00 11.72 74 ILE B N 1
ATOM 4019 C CA . ILE B 1 74 ? -21.221 -14.656 10.782 1.00 11.50 74 ILE B CA 1
ATOM 4020 C C . ILE B 1 74 ? -21.376 -13.631 11.894 1.00 11.55 74 ILE B C 1
ATOM 4021 O O . ILE B 1 74 ? -21.061 -12.461 11.714 1.00 12.36 74 ILE B O 1
ATOM 4026 N N . ILE B 1 75 ? -21.827 -14.072 13.067 1.00 10.65 75 ILE B N 1
ATOM 4027 C CA . ILE B 1 75 ? -22.030 -13.114 14.156 1.00 10.18 75 ILE B CA 1
ATOM 4028 C C . ILE B 1 75 ? -20.725 -12.554 14.710 1.00 10.48 75 ILE B C 1
ATOM 4029 O O . ILE B 1 75 ? -20.593 -11.355 14.902 1.00 10.58 75 ILE B O 1
ATOM 4034 N N . ALA B 1 76 ? -19.775 -13.424 15.010 1.00 10.28 76 ALA B N 1
ATOM 4035 C CA . ALA B 1 76 ? -18.521 -13.011 15.628 1.00 10.88 76 ALA B CA 1
ATOM 4036 C C . ALA B 1 76 ? -17.793 -11.931 14.822 1.00 11.38 76 ALA B C 1
ATOM 4037 O O . ALA B 1 76 ? -17.419 -10.913 15.371 1.00 11.07 76 ALA B O 1
ATOM 4039 N N . PRO B 1 77 ? -17.610 -12.133 13.499 1.00 12.49 77 PRO B N 1
ATOM 4040 C CA . PRO B 1 77 ? -16.909 -11.053 12.787 1.00 13.51 77 PRO B CA 1
ATOM 4041 C C . PRO B 1 77 ? -17.657 -9.737 12.761 1.00 13.65 77 PRO B C 1
ATOM 4042 O O . PRO B 1 77 ? -17.027 -8.670 12.754 1.00 14.00 77 PRO B O 1
ATOM 4046 N N . GLU B 1 78 ? -18.978 -9.781 12.762 1.00 14.14 78 GLU B N 1
ATOM 4047 C CA . GLU B 1 78 ? -19.750 -8.531 12.814 1.00 15.00 78 GLU B CA 1
ATOM 4048 C C . GLU B 1 78 ? -19.481 -7.803 14.116 1.00 14.59 78 GLU B C 1
ATOM 4049 O O . GLU B 1 78 ? -19.293 -6.596 14.142 1.00 15.58 78 GLU B O 1
ATOM 4055 N N . ILE B 1 79 ? -19.483 -8.543 15.217 1.00 12.40 79 ILE B N 1
ATOM 4056 C CA . ILE B 1 79 ? -19.206 -7.936 16.506 1.00 12.14 79 ILE B CA 1
ATOM 4057 C C . ILE B 1 79 ? -17.789 -7.396 16.609 1.00 12.70 79 ILE B C 1
ATOM 4058 O O . ILE B 1 79 ? -17.577 -6.264 17.042 1.00 13.62 79 ILE B O 1
ATOM 4063 N N . ILE B 1 80 ? -16.820 -8.204 16.211 1.00 14.03 80 ILE B N 1
ATOM 4064 C CA . ILE B 1 80 ? -15.418 -7.859 16.381 1.00 15.21 80 ILE B CA 1
ATOM 4065 C C . ILE B 1 80 ? -15.035 -6.731 15.438 1.00 15.87 80 ILE B C 1
ATOM 4066 O O . ILE B 1 80 ? -14.422 -5.731 15.855 1.00 16.25 80 ILE B O 1
ATOM 4071 N N . GLU B 1 81 ? -15.456 -6.838 14.198 1.00 17.16 81 GLU B N 1
ATOM 4072 C CA . GLU B 1 81 ? -15.154 -5.774 13.234 1.00 20.83 81 GLU B CA 1
ATOM 4073 C C . GLU B 1 81 ? -15.918 -4.487 13.565 1.00 20.12 81 GLU B C 1
ATOM 4074 O O . GLU B 1 81 ? -15.419 -3.381 13.333 1.00 21.25 81 GLU B O 1
ATOM 4080 N N . GLY B 1 82 ? -17.084 -4.618 14.185 1.00 18.57 82 GLY B N 1
ATOM 4081 C CA . GLY B 1 82 ? -17.866 -3.471 14.658 1.00 18.19 82 GLY B CA 1
ATOM 4082 C C . GLY B 1 82 ? -17.329 -2.752 15.890 1.00 17.85 82 GLY B C 1
ATOM 4083 O O . GLY B 1 82 ? -17.798 -1.655 16.216 1.00 18.18 82 GLY B O 1
ATOM 4084 N N . GLU B 1 83 ? -16.357 -3.355 16.569 1.00 17.59 83 GLU B N 1
ATOM 4085 C CA . GLU B 1 83 ? -15.792 -2.820 17.813 1.00 17.96 83 GLU B CA 1
ATOM 4086 C C . GLU B 1 83 ? -16.868 -2.461 18.829 1.00 16.41 83 GLU B C 1
ATOM 4087 O O . GLU B 1 83 ? -16.879 -1.376 19.399 1.00 16.58 83 GLU B O 1
ATOM 4093 N N . PHE B 1 84 ? -17.804 -3.381 19.011 1.00 15.62 84 PHE B N 1
ATOM 4094 C CA . PHE B 1 84 ? -18.858 -3.204 20.000 1.00 14.57 84 PHE B CA 1
ATOM 4095 C C . PHE B 1 84 ? -18.305 -3.327 21.412 1.00 14.55 84 PHE B C 1
ATOM 4096 O O . PHE B 1 84 ? -17.493 -4.207 21.694 1.00 14.67 84 PHE B O 1
ATOM 4104 N N . SER B 1 85 ? -18.738 -2.428 22.276 1.00 13.76 85 SER B N 1
ATOM 4105 C CA . SER B 1 85 ? -18.483 -2.523 23.701 1.00 13.48 85 SER B CA 1
ATOM 4106 C C . SER B 1 85 ? -19.343 -3.645 24.270 1.00 11.56 85 SER B C 1
ATOM 4107 O O . SER B 1 85 ? -20.532 -3.760 23.947 1.00 11.65 85 SER B O 1
ATOM 4110 N N . VAL B 1 86 ? -18.759 -4.407 25.184 1.00 11.15 86 VAL B N 1
ATOM 4111 C CA . VAL B 1 86 ? -19.471 -5.493 25.860 1.00 10.94 86 VAL B CA 1
ATOM 4112 C C . VAL B 1 86 ? -20.656 -4.960 26.682 1.00 10.81 86 VAL B C 1
ATOM 4113 O O . VAL B 1 86 ? -21.588 -5.701 26.985 1.00 10.49 86 VAL B O 1
ATOM 4117 N N . LEU B 1 87 ? -20.614 -3.673 27.029 1.00 10.67 87 LEU B N 1
ATOM 4118 C CA . LEU B 1 87 ? -21.684 -3.042 27.787 1.00 11.47 87 LEU B CA 1
ATOM 4119 C C . LEU B 1 87 ? -22.887 -2.695 26.939 1.00 11.28 87 LEU B C 1
ATOM 4120 O O . LEU B 1 87 ? -23.960 -2.377 27.472 1.00 11.46 87 LEU B O 1
ATOM 4125 N N . ASP B 1 88 ? -22.754 -2.748 25.617 1.00 10.53 88 ASP B N 1
ATOM 4126 C CA . ASP B 1 88 ? -23.834 -2.279 24.758 1.00 11.32 88 ASP B CA 1
ATOM 4127 C C . ASP B 1 88 ? -24.786 -3.425 24.360 1.00 10.07 88 ASP B C 1
ATOM 4128 O O . ASP B 1 88 ? -24.978 -3.791 23.199 1.00 9.76 88 ASP B O 1
ATOM 4133 N N . GLN B 1 89 ? -25.427 -3.973 25.377 1.00 9.24 89 GLN B N 1
ATOM 4134 C CA . GLN B 1 89 ? -26.259 -5.150 25.221 1.00 8.91 89 GLN B CA 1
ATOM 4135 C C . GLN B 1 89 ? -27.389 -4.966 24.208 1.00 8.58 89 GLN B C 1
ATOM 4136 O O . GLN B 1 89 ? -27.624 -5.827 23.359 1.00 8.69 89 GLN B O 1
ATOM 4142 N N . VAL B 1 90 ? -28.120 -3.873 24.326 1.00 8.64 90 VAL B N 1
ATOM 4143 C CA . VAL B 1 90 ? -29.268 -3.684 23.453 1.00 8.57 90 VAL B CA 1
ATOM 4144 C C . VAL B 1 90 ? -28.799 -3.500 22.009 1.00 8.73 90 VAL B C 1
ATOM 4145 O O . VAL B 1 90 ? -29.425 -4.021 21.081 1.00 8.65 90 VAL B O 1
ATOM 4149 N N A SER B 1 91 ? -27.716 -2.758 21.818 0.55 8.92 91 SER B N 1
ATOM 4150 N N B SER B 1 91 ? -27.715 -2.757 21.828 0.45 8.68 91 SER B N 1
ATOM 4151 C CA A SER B 1 91 ? -27.153 -2.569 20.473 0.55 9.59 91 SER B CA 1
ATOM 4152 C CA B SER B 1 91 ? -27.158 -2.548 20.497 0.45 9.13 91 SER B CA 1
ATOM 4153 C C A SER B 1 91 ? -26.768 -3.886 19.831 0.55 9.18 91 SER B C 1
ATOM 4154 C C B SER B 1 91 ? -26.769 -3.874 19.841 0.45 8.96 91 SER B C 1
ATOM 4155 O O A SER B 1 91 ? -27.019 -4.120 18.646 0.55 9.18 91 SER B O 1
ATOM 4156 O O B SER B 1 91 ? -27.056 -4.119 18.667 0.45 9.00 91 SER B O 1
ATOM 4161 N N . ILE B 1 92 ? -26.128 -4.742 20.614 1.00 9.01 92 ILE B N 1
ATOM 4162 C CA . ILE B 1 92 ? -25.666 -6.020 20.104 1.00 9.06 92 ILE B CA 1
ATOM 4163 C C . ILE B 1 92 ? -26.866 -6.924 19.783 1.00 8.96 92 ILE B C 1
ATOM 4164 O O . ILE B 1 92 ? -26.889 -7.581 18.756 1.00 8.91 92 ILE B O 1
ATOM 4169 N N . ASP B 1 93 ? -27.857 -6.950 20.672 1.00 8.70 93 ASP B N 1
ATOM 4170 C CA . ASP B 1 93 ? -29.057 -7.759 20.444 1.00 9.01 93 ASP B CA 1
ATOM 4171 C C . ASP B 1 93 ? -29.797 -7.271 19.201 1.00 9.38 93 ASP B C 1
ATOM 4172 O O . ASP B 1 93 ? -30.188 -8.076 18.371 1.00 9.48 93 ASP B O 1
ATOM 4177 N N . LYS B 1 94 ? -29.943 -5.952 19.056 1.00 9.94 94 LYS B N 1
ATOM 4178 C CA . LYS B 1 94 ? -30.623 -5.403 17.867 1.00 11.12 94 LYS B CA 1
ATOM 4179 C C . LYS B 1 94 ? -29.829 -5.718 16.602 1.00 10.66 94 LYS B C 1
ATOM 4180 O O . LYS B 1 94 ? -30.411 -6.005 15.545 1.00 11.37 94 LYS B O 1
ATOM 4186 N N . MET B 1 95 ? -28.508 -5.658 16.684 1.00 10.58 95 MET B N 1
ATOM 4187 C CA . MET B 1 95 ? -27.661 -5.964 15.522 1.00 10.76 95 MET B CA 1
ATOM 4188 C C . MET B 1 95 ? -27.888 -7.401 15.079 1.00 10.71 95 MET B C 1
ATOM 4189 O O . MET B 1 95 ? -28.057 -7.677 13.890 1.00 10.96 95 MET B O 1
ATOM 4194 N N . MET B 1 96 ? -27.933 -8.332 16.027 1.00 9.76 96 MET B N 1
ATOM 4195 C CA . MET B 1 96 ? -28.128 -9.733 15.674 1.00 9.69 96 MET B CA 1
ATOM 4196 C C . MET B 1 96 ? -29.491 -9.987 15.063 1.00 9.93 96 MET B C 1
ATOM 4197 O O . MET B 1 96 ? -29.625 -10.774 14.128 1.00 10.71 96 MET B O 1
ATOM 4202 N N . ILE B 1 97 ? -30.511 -9.350 15.613 1.00 10.28 97 ILE B N 1
ATOM 4203 C CA . ILE B 1 97 ? -31.873 -9.476 15.106 1.00 10.79 97 ILE B CA 1
ATOM 4204 C C . ILE B 1 97 ? -31.907 -9.016 13.643 1.00 11.51 97 ILE B C 1
ATOM 4205 O O . ILE B 1 97 ? -32.509 -9.684 12.787 1.00 11.61 97 ILE B O 1
ATOM 4210 N N . ALA B 1 98 ? -31.248 -7.904 13.370 1.00 11.44 98 ALA B N 1
ATOM 4211 C CA . ALA B 1 98 ? -31.221 -7.373 11.995 1.00 12.03 98 ALA B CA 1
ATOM 4212 C C . ALA B 1 98 ? -30.367 -8.244 11.074 1.00 12.89 98 ALA B C 1
ATOM 4213 O O . ALA B 1 98 ? -30.714 -8.434 9.885 1.00 14.04 98 ALA B O 1
ATOM 4215 N N . LEU B 1 99 ? -29.278 -8.792 11.605 1.00 12.07 99 LEU B N 1
ATOM 4216 C CA . LEU B 1 99 ? -28.372 -9.628 10.852 1.00 12.89 99 LEU B CA 1
ATOM 4217 C C . LEU B 1 99 ? -29.051 -10.909 10.380 1.00 13.50 99 LEU B C 1
ATOM 4218 O O . LEU B 1 99 ? -28.849 -11.354 9.231 1.00 14.56 99 LEU B O 1
ATOM 4223 N N . ASP B 1 100 ? -29.877 -11.491 11.239 1.00 12.77 100 ASP B N 1
ATOM 4224 C CA . ASP B 1 100 ? -30.665 -12.649 10.869 1.00 13.37 100 ASP B CA 1
ATOM 4225 C C . ASP B 1 100 ? -31.747 -12.235 9.880 1.00 14.29 100 ASP B C 1
ATOM 4226 O O . ASP B 1 100 ? -31.926 -12.880 8.848 1.00 14.80 100 ASP B O 1
ATOM 4231 N N . GLY B 1 101 ? -32.456 -11.168 10.218 1.00 15.17 101 GLY B N 1
ATOM 4232 C CA . GLY B 1 101 ? -33.398 -10.510 9.305 1.00 16.71 101 GLY B CA 1
ATOM 4233 C C . GLY B 1 101 ? -34.732 -11.192 9.118 1.00 17.70 101 GLY B C 1
ATOM 4234 O O . GLY B 1 101 ? -35.535 -10.749 8.277 1.00 20.84 101 GLY B O 1
ATOM 4235 N N . THR B 1 102 ? -34.997 -12.259 9.863 1.00 17.29 102 THR B N 1
ATOM 4236 C CA . THR B 1 102 ? -36.285 -12.956 9.786 1.00 18.21 102 THR B CA 1
ATOM 4237 C C . THR B 1 102 ? -37.036 -12.849 11.105 1.00 19.73 102 THR B C 1
ATOM 4238 O O . THR B 1 102 ? -36.410 -12.738 12.161 1.00 19.71 102 THR B O 1
ATOM 4242 N N . PRO B 1 103 ? -38.369 -12.967 11.079 1.00 20.38 103 PRO B N 1
ATOM 4243 C CA . PRO B 1 103 ? -39.118 -12.774 12.325 1.00 21.46 103 PRO B CA 1
ATOM 4244 C C . PRO B 1 103 ? -38.878 -13.824 13.406 1.00 21.20 103 PRO B C 1
ATOM 4245 O O . PRO B 1 103 ? -39.065 -13.535 14.585 1.00 26.59 103 PRO B O 1
ATOM 4249 N N . ASN B 1 104 ? -38.445 -15.014 13.027 1.00 18.03 104 ASN B N 1
ATOM 4250 C CA . ASN B 1 104 ? -38.316 -16.122 13.969 1.00 17.24 104 ASN B CA 1
ATOM 4251 C C . ASN B 1 104 ? -36.859 -16.530 14.223 1.00 14.35 104 ASN B C 1
ATOM 4252 O O . ASN B 1 104 ? -36.605 -17.578 14.809 1.00 13.64 104 ASN B O 1
ATOM 4257 N N . LYS B 1 105 ? -35.914 -15.700 13.808 1.00 12.69 105 LYS B N 1
ATOM 4258 C CA . LYS B 1 105 ? -34.486 -15.994 13.987 1.00 12.15 105 LYS B CA 1
ATOM 4259 C C . LYS B 1 105 ? -34.064 -17.295 13.318 1.00 13.54 105 LYS B C 1
ATOM 4260 O O . LYS B 1 105 ? -33.127 -17.960 13.755 1.00 13.14 105 LYS B O 1
ATOM 4266 N N . GLY B 1 106 ? -34.767 -17.631 12.243 1.00 14.14 106 GLY B N 1
ATOM 4267 C CA . GLY B 1 106 ? -34.594 -18.932 11.585 1.00 14.87 106 GLY B CA 1
ATOM 4268 C C . GLY B 1 106 ? -33.410 -19.051 10.643 1.00 15.70 106 GLY B C 1
ATOM 4269 O O . GLY B 1 106 ? -33.077 -20.163 10.202 1.00 17.44 106 GLY B O 1
ATOM 4270 N N . LYS B 1 107 ? -32.776 -17.940 10.316 1.00 15.02 107 LYS B N 1
ATOM 4271 C CA . LYS B 1 107 ? -31.601 -17.965 9.436 1.00 15.57 107 LYS B CA 1
ATOM 4272 C C . LYS B 1 107 ? -30.345 -18.302 10.234 1.00 15.38 107 LYS B C 1
ATOM 4273 O O . LYS B 1 107 ? -29.637 -19.264 9.936 1.00 16.80 107 LYS B O 1
ATOM 4279 N N . LEU B 1 108 ? -30.075 -17.512 11.268 1.00 13.12 108 LEU B N 1
ATOM 4280 C CA . LEU B 1 108 ? -28.885 -17.750 12.106 1.00 12.72 108 LEU B CA 1
ATOM 4281 C C . LEU B 1 108 ? -29.167 -18.771 13.209 1.00 11.63 108 LEU B C 1
ATOM 4282 O O . LEU B 1 108 ? -28.262 -19.478 13.647 1.00 11.92 108 LEU B O 1
ATOM 4287 N N . GLY B 1 109 ? -30.419 -18.837 13.634 1.00 10.98 109 GLY B N 1
ATOM 4288 C CA . GLY B 1 109 ? -30.847 -19.708 14.722 1.00 10.80 109 GLY B CA 1
ATOM 4289 C C . GLY B 1 109 ? -30.979 -18.924 16.020 1.00 10.25 109 GLY B C 1
ATOM 4290 O O . GLY B 1 109 ? -30.080 -18.198 16.406 1.00 9.91 109 GLY B O 1
ATOM 4291 N N . ALA B 1 110 ? -32.085 -19.120 16.715 1.00 10.28 110 ALA B N 1
ATOM 4292 C CA . ALA B 1 110 ? -32.274 -18.484 18.017 1.00 9.79 110 ALA B CA 1
ATOM 4293 C C . ALA B 1 110 ? -31.234 -18.990 19.002 1.00 9.65 110 ALA B C 1
ATOM 4294 O O . ALA B 1 110 ? -30.901 -18.283 19.973 1.00 9.02 110 ALA B O 1
ATOM 4296 N N . ASN B 1 111 ? -30.762 -20.215 18.790 1.00 9.28 111 ASN B N 1
ATOM 4297 C CA . ASN B 1 111 ? -29.732 -20.788 19.673 1.00 9.38 111 ASN B CA 1
ATOM 4298 C C . ASN B 1 111 ? -28.362 -20.142 19.488 1.00 9.38 111 ASN B C 1
ATOM 4299 O O . ASN B 1 111 ? -27.648 -19.875 20.467 1.00 9.98 111 ASN B O 1
ATOM 4304 N N . ALA B 1 112 ? -28.009 -19.791 18.257 1.00 8.96 112 ALA B N 1
ATOM 4305 C CA . ALA B 1 112 ? -26.810 -19.005 17.996 1.00 8.66 112 ALA B CA 1
ATOM 4306 C C . ALA B 1 112 ? -26.934 -17.620 18.629 1.00 8.41 112 ALA B C 1
ATOM 4307 O O . ALA B 1 112 ? -26.021 -17.153 19.320 1.00 8.73 112 ALA B O 1
ATOM 4309 N N . ILE B 1 113 ? -28.063 -16.972 18.392 1.00 8.15 113 ILE B N 1
ATOM 4310 C CA . ILE B 1 113 ? -28.242 -15.594 18.819 1.00 7.93 113 ILE B CA 1
ATOM 4311 C C . ILE B 1 113 ? -28.296 -15.498 20.336 1.00 7.78 113 ILE B C 1
ATOM 4312 O O . ILE B 1 113 ? -27.624 -14.642 20.936 1.00 7.84 113 ILE B O 1
ATOM 4317 N N . LEU B 1 114 ? -29.043 -16.381 20.977 1.00 7.69 114 LEU B N 1
ATOM 4318 C CA . LEU B 1 114 ? -29.143 -16.288 22.439 1.00 7.68 114 LEU B CA 1
ATOM 4319 C C . LEU B 1 114 ? -27.808 -16.613 23.131 1.00 7.54 114 LEU B C 1
ATOM 4320 O O . LEU B 1 114 ? -27.461 -15.999 24.143 1.00 7.61 114 LEU B O 1
ATOM 4325 N N . GLY B 1 115 ? -27.062 -17.564 22.585 1.00 7.25 115 GLY B N 1
ATOM 4326 C CA . GLY B 1 115 ? -25.760 -17.883 23.169 1.00 7.14 115 GLY B CA 1
ATOM 4327 C C . GLY B 1 115 ? -24.878 -16.649 23.242 1.00 7.10 115 GLY B C 1
ATOM 4328 O O . GLY B 1 115 ? -24.246 -16.367 24.266 1.00 6.93 115 GLY B O 1
ATOM 4329 N N . VAL B 1 116 ? -24.841 -15.873 22.152 1.00 6.79 116 VAL B N 1
ATOM 4330 C CA . VAL B 1 116 ? -24.064 -14.659 22.127 1.00 7.15 116 VAL B CA 1
ATOM 4331 C C . VAL B 1 116 ? -24.666 -13.630 23.079 1.00 7.15 116 VAL B C 1
ATOM 4332 O O . VAL B 1 116 ? -23.948 -12.998 23.835 1.00 7.80 116 VAL B O 1
ATOM 4336 N N . SER B 1 117 ? -25.984 -13.458 23.036 1.00 7.08 117 SER B N 1
ATOM 4337 C CA . SER B 1 117 ? -26.663 -12.466 23.869 1.00 6.95 117 SER B CA 1
ATOM 4338 C C . SER B 1 117 ? -26.321 -12.630 25.350 1.00 7.12 117 SER B C 1
ATOM 4339 O O . SER B 1 117 ? -25.954 -11.666 26.035 1.00 7.21 117 SER B O 1
ATOM 4342 N N . ILE B 1 118 ? -26.434 -13.855 25.839 1.00 6.82 118 ILE B N 1
ATOM 4343 C CA . ILE B 1 118 ? -26.165 -14.135 27.258 1.00 7.26 118 ILE B CA 1
ATOM 4344 C C . ILE B 1 118 ? -24.685 -14.041 27.551 1.00 7.10 118 ILE B C 1
ATOM 4345 O O . ILE B 1 118 ? -24.278 -13.488 28.586 1.00 7.13 118 ILE B O 1
ATOM 4350 N N . ALA B 1 119 ? -23.845 -14.587 26.687 1.00 7.08 119 ALA B N 1
ATOM 4351 C CA . ALA B 1 119 ? -22.398 -14.547 26.965 1.00 7.09 119 ALA B CA 1
ATOM 4352 C C . ALA B 1 119 ? -21.875 -13.121 27.050 1.00 7.22 119 ALA B C 1
ATOM 4353 O O . ALA B 1 119 ? -21.007 -12.812 27.864 1.00 7.40 119 ALA B O 1
ATOM 4355 N N . VAL B 1 120 ? -22.390 -12.245 26.196 1.00 7.13 120 VAL B N 1
ATOM 4356 C CA . VAL B 1 120 ? -22.033 -10.823 26.257 1.00 7.28 120 VAL B CA 1
ATOM 4357 C C . VAL B 1 120 ? -22.385 -10.217 27.634 1.00 7.11 120 VAL B C 1
ATOM 4358 O O . VAL B 1 120 ? -21.561 -9.583 28.282 1.00 7.46 120 VAL B O 1
ATOM 4362 N N . ALA B 1 121 ? -23.618 -10.437 28.086 1.00 7.04 121 ALA B N 1
ATOM 4363 C CA . ALA B 1 121 ? -24.042 -9.869 29.367 1.00 7.23 121 ALA B CA 1
ATOM 4364 C C . ALA B 1 121 ? -23.189 -10.415 30.512 1.00 6.99 121 ALA B C 1
ATOM 4365 O O . ALA B 1 121 ? -22.843 -9.698 31.433 1.00 7.04 121 ALA B O 1
ATOM 4367 N N . ARG B 1 122 ? -22.853 -11.704 30.462 1.00 7.05 122 ARG B N 1
ATOM 4368 C CA . ARG B 1 122 ? -22.017 -12.308 31.514 1.00 7.24 122 ARG B CA 1
ATOM 4369 C C . ARG B 1 122 ? -20.615 -11.730 31.518 1.00 7.59 122 ARG B C 1
ATOM 4370 O O . ARG B 1 122 ? -20.053 -11.461 32.586 1.00 7.87 122 ARG B O 1
ATOM 4378 N N . ALA B 1 123 ? -20.078 -11.479 30.325 1.00 7.31 123 ALA B N 1
ATOM 4379 C CA . ALA B 1 123 ? -18.775 -10.842 30.218 1.00 7.61 123 ALA B CA 1
ATOM 4380 C C . ALA B 1 123 ? -18.819 -9.401 30.741 1.00 7.58 123 ALA B C 1
ATOM 4381 O O . ALA B 1 123 ? -17.865 -8.945 31.375 1.00 7.54 123 ALA B O 1
ATOM 4383 N N . ALA B 1 124 ? -19.923 -8.707 30.503 1.00 7.77 124 ALA B N 1
ATOM 4384 C CA . ALA B 1 124 ? -20.077 -7.319 30.957 1.00 7.73 124 ALA B CA 1
ATOM 4385 C C . ALA B 1 124 ? -20.091 -7.265 32.473 1.00 7.94 124 ALA B C 1
ATOM 4386 O O . ALA B 1 124 ? -19.434 -6.425 33.087 1.00 8.11 124 ALA B O 1
ATOM 4388 N N . ALA B 1 125 ? -20.851 -8.164 33.086 1.00 8.20 125 ALA B N 1
ATOM 4389 C CA . ALA B 1 125 ? -20.899 -8.211 34.545 1.00 8.51 125 ALA B CA 1
ATOM 4390 C C . ALA B 1 125 ? -19.507 -8.531 35.114 1.00 9.09 125 ALA B C 1
ATOM 4391 O O . ALA B 1 125 ? -19.068 -7.942 36.108 1.00 9.57 125 ALA B O 1
ATOM 4393 N N . ASP B 1 126 ? -18.775 -9.420 34.459 1.00 8.93 126 ASP B N 1
ATOM 4394 C CA . ASP B 1 126 ? -17.400 -9.748 34.866 1.00 9.59 126 ASP B CA 1
ATOM 4395 C C . ASP B 1 126 ? -16.502 -8.521 34.764 1.00 9.83 126 ASP B C 1
ATOM 4396 O O . ASP B 1 126 ? -15.712 -8.249 35.666 1.00 10.87 126 ASP B O 1
ATOM 4401 N N . LEU B 1 127 ? -16.616 -7.792 33.663 1.00 9.50 127 LEU B N 1
ATOM 4402 C CA . LEU B 1 127 ? -15.816 -6.564 33.437 1.00 10.14 127 LEU B CA 1
ATOM 4403 C C . LEU B 1 127 ? -16.030 -5.573 34.563 1.00 10.21 127 LEU B C 1
ATOM 4404 O O . LEU B 1 127 ? -15.068 -4.972 35.094 1.00 10.63 127 LEU B O 1
ATOM 4409 N N . LEU B 1 128 ? -17.289 -5.384 34.932 1.00 9.89 128 LEU B N 1
ATOM 4410 C CA . LEU B 1 128 ? -17.641 -4.371 35.942 1.00 10.15 128 LEU B CA 1
ATOM 4411 C C . LEU B 1 128 ? -17.452 -4.863 37.368 1.00 10.89 128 LEU B C 1
ATOM 4412 O O . LEU B 1 128 ? -17.524 -4.057 38.315 1.00 11.46 128 LEU B O 1
ATOM 4417 N N . GLY B 1 129 ? -17.241 -6.159 37.543 1.00 10.62 129 GLY B N 1
ATOM 4418 C CA . GLY B 1 129 ? -17.179 -6.740 38.883 1.00 11.52 129 GLY B CA 1
ATOM 4419 C C . GLY B 1 129 ? -18.506 -6.706 39.622 1.00 12.20 129 GLY B C 1
ATOM 4420 O O . GLY B 1 129 ? -18.541 -6.661 40.854 1.00 14.88 129 GLY B O 1
ATOM 4421 N N A GLN B 1 130 ? -19.590 -6.753 38.863 0.50 10.75 130 GLN B N 1
ATOM 4422 N N B GLN B 1 130 ? -19.594 -6.763 38.862 0.50 11.31 130 GLN B N 1
ATOM 4423 C CA A GLN B 1 130 ? -20.942 -6.724 39.426 0.50 10.60 130 GLN B CA 1
ATOM 4424 C CA B GLN B 1 130 ? -20.948 -6.726 39.411 0.50 11.54 130 GLN B CA 1
ATOM 4425 C C A GLN B 1 130 ? -21.561 -8.099 39.436 0.50 10.70 130 GLN B C 1
ATOM 4426 C C B GLN B 1 130 ? -21.556 -8.100 39.430 0.50 11.22 130 GLN B C 1
ATOM 4427 O O A GLN B 1 130 ? -21.353 -8.871 38.508 0.50 10.72 130 GLN B O 1
ATOM 4428 O O B GLN B 1 130 ? -21.335 -8.870 38.496 0.50 11.18 130 GLN B O 1
ATOM 4439 N N . PRO B 1 131 ? -22.373 -8.402 40.459 1.00 10.45 131 PRO B N 1
ATOM 4440 C CA . PRO B 1 131 ? -23.221 -9.569 40.351 1.00 10.20 131 PRO B CA 1
ATOM 4441 C C . PRO B 1 131 ? -24.099 -9.437 39.098 1.00 9.30 131 PRO B C 1
ATOM 4442 O O . PRO B 1 131 ? -24.569 -8.334 38.762 1.00 8.86 131 PRO B O 1
ATOM 4446 N N . LEU B 1 132 ? -24.369 -10.557 38.439 1.00 9.05 132 LEU B N 1
ATOM 4447 C CA . LEU B 1 132 ? -25.091 -10.469 37.175 1.00 8.43 132 LEU B CA 1
ATOM 4448 C C . LEU B 1 132 ? -26.480 -9.862 37.358 1.00 8.15 132 LEU B C 1
ATOM 4449 O O . LEU B 1 132 ? -26.937 -9.072 36.532 1.00 7.67 132 LEU B O 1
ATOM 4454 N N . TYR B 1 133 ? -27.153 -10.209 38.458 1.00 7.82 133 TYR B N 1
ATOM 4455 C CA . TYR B 1 133 ? -28.504 -9.679 38.693 1.00 7.91 133 TYR B CA 1
ATOM 4456 C C . TYR B 1 133 ? -28.514 -8.141 38.827 1.00 8.03 133 TYR B C 1
ATOM 4457 O O . TYR B 1 133 ? -29.474 -7.509 38.426 1.00 8.28 133 TYR B O 1
ATOM 4466 N N A LYS B 1 134 ? -27.446 -7.556 39.351 0.78 8.18 134 LYS B N 1
ATOM 4467 N N B LYS B 1 134 ? -27.445 -7.590 39.404 0.22 7.88 134 LYS B N 1
ATOM 4468 C CA A LYS B 1 134 ? -27.339 -6.098 39.473 0.78 8.74 134 LYS B CA 1
ATOM 4469 C CA B LYS B 1 134 ? -27.257 -6.143 39.545 0.22 7.88 134 LYS B CA 1
ATOM 4470 C C A LYS B 1 134 ? -26.936 -5.460 38.151 0.78 8.18 134 LYS B C 1
ATOM 4471 C C B LYS B 1 134 ? -26.939 -5.491 38.196 0.22 7.87 134 LYS B C 1
ATOM 4472 O O A LYS B 1 134 ? -27.402 -4.369 37.802 0.78 8.82 134 LYS B O 1
ATOM 4473 O O B LYS B 1 134 ? -27.469 -4.426 37.879 0.22 8.11 134 LYS B O 1
ATOM 4484 N N . TYR B 1 135 ? -26.064 -6.120 37.412 1.00 7.91 135 TYR B N 1
ATOM 4485 C CA . TYR B 1 135 ? -25.773 -5.629 36.063 1.00 8.03 135 TYR B CA 1
ATOM 4486 C C . TYR B 1 135 ? -27.053 -5.599 35.212 1.00 7.99 135 TYR B C 1
ATOM 4487 O O . TYR B 1 135 ? -27.352 -4.615 34.516 1.00 8.44 135 TYR B O 1
ATOM 4496 N N . LEU B 1 136 ? -27.813 -6.688 35.267 1.00 7.74 136 LEU B N 1
ATOM 4497 C CA . LEU B 1 136 ? -28.994 -6.835 34.432 1.00 8.17 136 LEU B CA 1
ATOM 4498 C C . LEU B 1 136 ? -30.133 -5.943 34.859 1.00 8.73 136 LEU B C 1
ATOM 4499 O O . LEU B 1 136 ? -30.799 -5.353 34.019 1.00 9.06 136 LEU B O 1
ATOM 4504 N N . GLY B 1 137 ? -30.352 -5.860 36.170 1.00 8.23 137 GLY B N 1
ATOM 4505 C CA . GLY B 1 137 ? -31.537 -5.200 36.730 1.00 8.88 137 GLY B CA 1
ATOM 4506 C C . GLY B 1 137 ? -31.315 -3.909 37.477 1.00 8.73 137 GLY B C 1
ATOM 4507 O O . GLY B 1 137 ? -32.284 -3.266 37.886 1.00 9.86 137 GLY B O 1
ATOM 4508 N N . GLY B 1 138 ? -30.076 -3.504 37.654 1.00 8.31 138 GLY B N 1
ATOM 4509 C CA . GLY B 1 138 ? -29.789 -2.271 38.394 1.00 8.12 138 GLY B CA 1
ATOM 4510 C C . GLY B 1 138 ? -29.687 -2.534 39.878 1.00 8.05 138 GLY B C 1
ATOM 4511 O O . GLY B 1 138 ? -29.740 -3.677 40.357 1.00 8.17 138 GLY B O 1
ATOM 4512 N N . PHE B 1 139 ? -29.481 -1.461 40.628 1.00 7.93 139 PHE B N 1
ATOM 4513 C CA . PHE B 1 139 ? -29.083 -1.592 42.026 1.00 7.83 139 PHE B CA 1
ATOM 4514 C C . PHE B 1 139 ? -30.129 -2.260 42.916 1.00 8.12 139 PHE B C 1
ATOM 4515 O O . PHE B 1 139 ? -29.778 -2.784 43.995 1.00 7.88 139 PHE B O 1
ATOM 4523 N N . ASN B 1 140 ? -31.394 -2.206 42.503 1.00 8.19 140 ASN B N 1
ATOM 4524 C CA . ASN B 1 140 ? -32.501 -2.611 43.347 1.00 8.26 140 ASN B CA 1
ATOM 4525 C C . ASN B 1 140 ? -33.002 -4.006 43.062 1.00 8.51 140 ASN B C 1
ATOM 4526 O O . ASN B 1 140 ? -34.075 -4.368 43.536 1.00 8.61 140 ASN B O 1
ATOM 4531 N N . GLY B 1 141 ? -32.238 -4.774 42.289 1.00 8.55 141 GLY B N 1
ATOM 4532 C CA . GLY B 1 141 ? -32.550 -6.186 42.071 1.00 8.69 141 GLY B CA 1
ATOM 4533 C C . GLY B 1 141 ? -32.200 -6.962 43.319 1.00 8.92 141 GLY B C 1
ATOM 4534 O O . GLY B 1 141 ? -31.034 -7.077 43.685 1.00 9.56 141 GLY B O 1
ATOM 4535 N N . LYS B 1 142 ? -33.215 -7.450 44.014 1.00 8.85 142 LYS B N 1
ATOM 4536 C CA . LYS B 1 142 ? -33.020 -7.995 45.364 1.00 8.84 142 LYS B CA 1
ATOM 4537 C C . LYS B 1 142 ? -34.055 -9.005 45.809 1.00 8.72 142 LYS B C 1
ATOM 4538 O O . LYS B 1 142 ? -33.921 -9.538 46.911 1.00 8.46 142 LYS B O 1
ATOM 4544 N N . GLN B 1 143 ? -35.076 -9.255 44.991 1.00 8.99 143 GLN B N 1
ATOM 4545 C CA . GLN B 1 143 ? -36.192 -10.106 45.410 1.00 8.94 143 GLN B CA 1
ATOM 4546 C C . GLN B 1 143 ? -35.957 -11.529 44.926 1.00 8.57 143 GLN B C 1
ATOM 4547 O O . GLN B 1 143 ? -35.887 -11.769 43.735 1.00 8.51 143 GLN B O 1
ATOM 4553 N N . LEU B 1 144 ? -35.852 -12.463 45.873 1.00 8.16 144 LEU B N 1
ATOM 4554 C CA . LEU B 1 144 ? -35.717 -13.866 45.534 1.00 8.40 144 LEU B CA 1
ATOM 4555 C C . LEU B 1 144 ? -37.076 -14.415 45.153 1.00 8.70 144 LEU B C 1
ATOM 4556 O O . LEU B 1 144 ? -38.084 -14.013 45.729 1.00 9.12 144 LEU B O 1
ATOM 4561 N N . PRO B 1 145 ? -37.107 -15.327 44.175 1.00 8.51 145 PRO B N 1
ATOM 4562 C CA . PRO B 1 145 ? -38.377 -15.866 43.701 1.00 8.50 145 PRO B CA 1
ATOM 4563 C C . PRO B 1 145 ? -38.922 -16.990 44.564 1.00 8.70 145 PRO B C 1
ATOM 4564 O O . PRO B 1 145 ? -38.168 -17.782 45.120 1.00 9.48 145 PRO B O 1
ATOM 4568 N N . VAL B 1 146 ? -40.237 -17.055 44.647 1.00 8.66 146 VAL B N 1
ATOM 4569 C CA . VAL B 1 146 ? -40.910 -18.275 45.102 1.00 9.04 146 VAL B CA 1
ATOM 4570 C C . VAL B 1 146 ? -40.745 -19.301 43.994 1.00 8.85 146 VAL B C 1
ATOM 4571 O O . VAL B 1 146 ? -41.140 -19.042 42.847 1.00 9.60 146 VAL B O 1
ATOM 4575 N N . PRO B 1 147 ? -40.177 -20.470 44.312 1.00 8.74 147 PRO B N 1
ATOM 4576 C CA . PRO B 1 147 ? -39.970 -21.481 43.285 1.00 9.15 147 PRO B CA 1
ATOM 4577 C C . PRO B 1 147 ? -41.187 -22.354 43.096 1.00 9.88 147 PRO B C 1
ATOM 4578 O O . PRO B 1 147 ? -41.788 -22.779 44.089 1.00 10.55 147 PRO B O 1
ATOM 4582 N N . MET B 1 148 ? -41.599 -22.567 41.864 1.00 10.60 148 MET B N 1
ATOM 4583 C CA . MET B 1 148 ? -42.651 -23.565 41.612 1.00 11.50 148 MET B CA 1
ATOM 4584 C C . MET B 1 148 ? -41.919 -24.821 41.188 1.00 11.04 148 MET B C 1
ATOM 4585 O O . MET B 1 148 ? -41.217 -24.856 40.160 1.00 10.57 148 MET B O 1
ATOM 4590 N N . MET B 1 149 ? -41.999 -25.824 42.054 1.00 10.20 149 MET B N 1
ATOM 4591 C CA . MET B 1 149 ? -41.138 -26.987 41.983 1.00 10.07 149 MET B CA 1
ATOM 4592 C C . MET B 1 149 ? -41.892 -28.189 41.436 1.00 10.44 149 MET B C 1
ATOM 4593 O O . MET B 1 149 ? -42.831 -28.683 42.060 1.00 10.72 149 MET B O 1
ATOM 4598 N N . ASN B 1 150 ? -41.476 -28.656 40.271 1.00 10.43 150 ASN B N 1
ATOM 4599 C CA . ASN B 1 150 ? -42.015 -29.892 39.701 1.00 11.50 150 ASN B CA 1
ATOM 4600 C C . ASN B 1 150 ? -41.947 -30.990 40.729 1.00 11.63 150 ASN B C 1
ATOM 4601 O O . ASN B 1 150 ? -40.968 -31.110 41.424 1.00 11.65 150 ASN B O 1
ATOM 4606 N N . ILE B 1 151 ? -42.998 -31.787 40.842 1.00 11.45 151 ILE B N 1
ATOM 4607 C CA . ILE B 1 151 ? -42.907 -32.952 41.710 1.00 12.54 151 ILE B CA 1
ATOM 4608 C C . ILE B 1 151 ? -43.507 -34.221 41.104 1.00 11.95 151 ILE B C 1
ATOM 4609 O O . ILE B 1 151 ? -42.941 -35.299 41.276 1.00 12.52 151 ILE B O 1
ATOM 4614 N N . VAL B 1 152 ? -44.631 -34.096 40.396 1.00 11.96 152 VAL B N 1
ATOM 4615 C CA . VAL B 1 152 ? -45.271 -35.233 39.736 1.00 12.15 152 VAL B CA 1
ATOM 4616 C C . VAL B 1 152 ? -45.633 -34.875 38.312 1.00 12.38 152 VAL B C 1
ATOM 4617 O O . VAL B 1 152 ? -46.143 -33.793 38.049 1.00 12.60 152 VAL B O 1
ATOM 4621 N N . ASN B 1 153 ? -45.380 -35.798 37.394 1.00 12.20 153 ASN B N 1
ATOM 4622 C CA . ASN B 1 153 ? -45.671 -35.602 36.018 1.00 13.40 153 ASN B CA 1
ATOM 4623 C C . ASN B 1 153 ? -46.749 -36.541 35.533 1.00 14.14 153 ASN B C 1
ATOM 4624 O O . ASN B 1 153 ? -46.863 -37.656 36.026 1.00 15.04 153 ASN B O 1
ATOM 4629 N N . GLY B 1 154 ? -47.531 -36.041 34.588 1.00 14.00 154 GLY B N 1
ATOM 4630 C CA . GLY B 1 154 ? -48.624 -36.785 33.950 1.00 14.45 154 GLY B CA 1
ATOM 4631 C C . GLY B 1 154 ? -48.663 -36.571 32.450 1.00 14.79 154 GLY B C 1
ATOM 4632 O O . GLY B 1 154 ? -47.671 -36.200 31.812 1.00 15.33 154 GLY B O 1
ATOM 4633 N N . GLY B 1 155 ? -49.837 -36.767 31.866 1.00 16.43 155 GLY B N 1
ATOM 4634 C CA . GLY B 1 155 ? -50.035 -36.447 30.456 1.00 18.17 155 GLY B CA 1
ATOM 4635 C C . GLY B 1 155 ? -49.080 -37.243 29.581 1.00 20.30 155 GLY B C 1
ATOM 4636 O O . GLY B 1 155 ? -48.914 -38.460 29.771 1.00 20.95 155 GLY B O 1
ATOM 4637 N N . SER B 1 156 ? -48.428 -36.565 28.644 1.00 21.78 156 SER B N 1
ATOM 4638 C CA . SER B 1 156 ? -47.487 -37.233 27.728 1.00 24.34 156 SER B CA 1
ATOM 4639 C C . SER B 1 156 ? -46.126 -37.517 28.381 1.00 27.01 156 SER B C 1
ATOM 4640 O O . SER B 1 156 ? -45.247 -38.110 27.754 1.00 29.19 156 SER B O 1
ATOM 4643 N N . HIS B 1 157 ? -45.959 -37.080 29.630 1.00 26.28 157 HIS B N 1
ATOM 4644 C CA . HIS B 1 157 ? -44.728 -37.308 30.398 1.00 27.54 157 HIS B CA 1
ATOM 4645 C C . HIS B 1 157 ? -44.907 -38.414 31.413 1.00 27.52 157 HIS B C 1
ATOM 4646 O O . HIS B 1 157 ? -44.153 -38.505 32.376 1.00 26.71 157 HIS B O 1
ATOM 4653 N N . SER B 1 158 ? -45.895 -39.272 31.187 1.00 27.63 158 SER B N 1
ATOM 4654 C CA . SER B 1 158 ? -46.192 -40.355 32.108 1.00 28.87 158 SER B CA 1
ATOM 4655 C C . SER B 1 158 ? -47.089 -41.373 31.454 1.00 30.57 158 SER B C 1
ATOM 4656 O O . SER B 1 158 ? -47.704 -41.105 30.429 1.00 31.87 158 SER B O 1
ATOM 4659 N N . ASP B 1 159 ? -47.171 -42.536 32.079 1.00 33.23 159 ASP B N 1
ATOM 4660 C CA . ASP B 1 159 ? -48.060 -43.607 31.624 1.00 34.23 159 ASP B CA 1
ATOM 4661 C C . ASP B 1 159 ? -49.295 -43.762 32.514 1.00 32.36 159 ASP B C 1
ATOM 4662 O O . ASP B 1 159 ? -50.163 -44.569 32.226 1.00 33.10 159 ASP B O 1
ATOM 4667 N N . ALA B 1 160 ? -49.389 -42.971 33.579 1.00 30.41 160 ALA B N 1
ATOM 4668 C CA . ALA B 1 160 ? -50.550 -43.008 34.470 1.00 27.86 160 ALA B CA 1
ATOM 4669 C C . ALA B 1 160 ? -51.781 -42.335 33.826 1.00 26.62 160 ALA B C 1
ATOM 4670 O O . ALA B 1 160 ? -51.621 -41.473 32.964 1.00 25.69 160 ALA B O 1
ATOM 4672 N N . PRO B 1 161 ? -53.002 -42.707 34.260 1.00 25.24 161 PRO B N 1
ATOM 4673 C CA . PRO B 1 161 ? -54.268 -42.150 33.739 1.00 25.12 161 PRO B CA 1
ATOM 4674 C C . PRO B 1 161 ? -54.590 -40.730 34.248 1.00 22.73 161 PRO B C 1
ATOM 4675 O O . PRO B 1 161 ? -55.582 -40.500 34.942 1.00 22.50 161 PRO B O 1
ATOM 4679 N N . ILE B 1 162 ? -53.731 -39.797 33.848 1.00 19.81 162 ILE B N 1
ATOM 4680 C CA . ILE B 1 162 ? -53.750 -38.412 34.322 1.00 18.02 162 ILE B CA 1
ATOM 4681 C C . ILE B 1 162 ? -53.499 -37.529 33.113 1.00 16.75 162 ILE B C 1
ATOM 4682 O O . ILE B 1 162 ? -52.471 -37.675 32.443 1.00 17.31 162 ILE B O 1
ATOM 4687 N N . ALA B 1 163 ? -54.412 -36.603 32.841 1.00 16.25 163 ALA B N 1
ATOM 4688 C CA . ALA B 1 163 ? -54.297 -35.739 31.662 1.00 16.16 163 ALA B CA 1
ATOM 4689 C C . ALA B 1 163 ? -53.300 -34.593 31.887 1.00 15.84 163 ALA B C 1
ATOM 4690 O O . ALA B 1 163 ? -52.576 -34.224 30.983 1.00 15.87 163 ALA B O 1
ATOM 4692 N N . PHE B 1 164 ? -53.277 -34.029 33.089 1.00 16.00 164 PHE B N 1
ATOM 4693 C CA . PHE B 1 164 ? -52.389 -32.866 33.320 1.00 15.73 164 PHE B CA 1
ATOM 4694 C C . PHE B 1 164 ? -50.937 -33.299 33.248 1.00 15.73 164 PHE B C 1
ATOM 4695 O O . PHE B 1 164 ? -50.558 -34.365 33.755 1.00 15.73 164 PHE B O 1
ATOM 4703 N N . GLN B 1 165 ? -50.120 -32.445 32.653 1.00 14.88 165 GLN B N 1
ATOM 4704 C CA . GLN B 1 165 ? -48.713 -32.749 32.427 1.00 14.77 165 GLN B CA 1
ATOM 4705 C C . GLN B 1 165 ? -47.842 -32.647 33.675 1.00 13.91 165 GLN B C 1
ATOM 4706 O O . GLN B 1 165 ? -46.900 -33.437 33.872 1.00 13.08 165 GLN B O 1
ATOM 4712 N N . GLU B 1 166 ? -48.148 -31.686 34.537 1.00 13.86 166 GLU B N 1
ATOM 4713 C CA . GLU B 1 166 ? -47.279 -31.434 35.675 1.00 15.09 166 GLU B CA 1
ATOM 4714 C C . GLU B 1 166 ? -48.021 -30.925 36.910 1.00 13.92 166 GLU B C 1
ATOM 4715 O O . GLU B 1 166 ? -48.959 -30.135 36.809 1.00 13.95 166 GLU B O 1
ATOM 4721 N N . PHE B 1 167 ? -47.592 -31.430 38.060 1.00 12.82 167 PHE B N 1
ATOM 4722 C CA . PHE B 1 167 ? -48.022 -30.977 39.363 1.00 13.20 167 PHE B CA 1
ATOM 4723 C C . PHE B 1 167 ? -46.801 -30.455 40.102 1.00 12.43 167 PHE B C 1
ATOM 4724 O O . PHE B 1 167 ? -45.743 -31.071 40.062 1.00 12.66 167 PHE B O 1
ATOM 4732 N N . MET B 1 168 ? -46.972 -29.312 40.762 1.00 12.31 168 MET B N 1
ATOM 4733 C CA . MET B 1 168 ? -45.884 -28.597 41.433 1.00 12.01 168 MET B CA 1
ATOM 4734 C C . MET B 1 168 ? -46.244 -28.272 42.873 1.00 11.43 168 MET B C 1
ATOM 4735 O O . MET B 1 168 ? -47.422 -28.203 43.229 1.00 10.99 168 MET B O 1
ATOM 4740 N N . ILE B 1 169 ? -45.213 -28.067 43.679 1.00 10.45 169 ILE B N 1
ATOM 4741 C CA . ILE B 1 169 ? -45.359 -27.494 45.011 1.00 11.04 169 ILE B CA 1
ATOM 4742 C C . ILE B 1 169 ? -44.716 -26.123 45.023 1.00 10.71 169 ILE B C 1
ATOM 4743 O O . ILE B 1 169 ? -43.774 -25.877 44.279 1.00 10.49 169 ILE B O 1
ATOM 4748 N N . LEU B 1 170 ? -45.273 -25.228 45.841 1.00 10.61 170 LEU B N 1
ATOM 4749 C CA . LEU B 1 170 ? -44.780 -23.854 45.971 1.00 10.24 170 LEU B CA 1
ATOM 4750 C C . LEU B 1 170 ? -44.660 -23.519 47.451 1.00 11.11 170 LEU B C 1
ATOM 4751 O O . LEU B 1 170 ? -45.689 -23.383 48.123 1.00 10.42 170 LEU B O 1
ATOM 4756 N N . PRO B 1 171 ? -43.423 -23.367 47.973 1.00 10.96 171 PRO B N 1
ATOM 4757 C CA . PRO B 1 171 ? -43.194 -23.059 49.394 1.00 11.45 171 PRO B CA 1
ATOM 4758 C C . PRO B 1 171 ? -43.355 -21.562 49.659 1.00 11.89 171 PRO B C 1
ATOM 4759 O O . PRO B 1 171 ? -42.419 -20.856 50.058 1.00 12.93 171 PRO B O 1
ATOM 4763 N N A VAL B 1 172 ? -44.585 -21.088 49.467 0.48 12.37 172 VAL B N 1
ATOM 4764 N N B VAL B 1 172 ? -44.578 -21.095 49.471 0.52 12.47 172 VAL B N 1
ATOM 4765 C CA A VAL B 1 172 ? -44.883 -19.655 49.542 0.48 12.79 172 VAL B CA 1
ATOM 4766 C CA B VAL B 1 172 ? -44.898 -19.682 49.537 0.52 12.94 172 VAL B CA 1
ATOM 4767 C C A VAL B 1 172 ? -44.685 -19.084 50.944 0.48 13.22 172 VAL B C 1
ATOM 4768 C C B VAL B 1 172 ? -44.643 -19.108 50.939 0.52 13.34 172 VAL B C 1
ATOM 4769 O O A VAL B 1 172 ? -44.358 -17.906 51.101 0.48 13.75 172 VAL B O 1
ATOM 4770 O O B VAL B 1 172 ? -44.202 -17.969 51.092 0.52 14.18 172 VAL B O 1
ATOM 4777 N N . GLY B 1 173 ? -44.911 -19.899 51.968 1.00 13.02 173 GLY B N 1
ATOM 4778 C CA . GLY B 1 173 ? -44.898 -19.397 53.356 1.00 13.61 173 GLY B CA 1
ATOM 4779 C C . GLY B 1 173 ? -43.564 -19.282 54.047 1.00 13.79 173 GLY B C 1
ATOM 4780 O O . GLY B 1 173 ? -43.471 -18.834 55.195 1.00 14.75 173 GLY B O 1
ATOM 4781 N N . ALA B 1 174 ? -42.496 -19.657 53.347 1.00 13.25 174 ALA B N 1
ATOM 4782 C CA . ALA B 1 174 ? -41.164 -19.564 53.906 1.00 13.11 174 ALA B CA 1
ATOM 4783 C C . ALA B 1 174 ? -40.749 -18.097 54.040 1.00 12.37 174 ALA B C 1
ATOM 4784 O O . ALA B 1 174 ? -41.309 -17.240 53.370 1.00 13.26 174 ALA B O 1
ATOM 4786 N N . THR B 1 175 ? -39.804 -17.834 54.936 1.00 13.34 175 THR B N 1
ATOM 4787 C CA . THR B 1 175 ? -39.351 -16.466 55.189 1.00 14.01 175 THR B CA 1
ATOM 4788 C C . THR B 1 175 ? -38.178 -16.066 54.292 1.00 12.49 175 THR B C 1
ATOM 4789 O O . THR B 1 175 ? -37.906 -14.886 54.144 1.00 12.11 175 THR B O 1
ATOM 4793 N N . THR B 1 176 ? -37.468 -17.051 53.757 1.00 11.34 176 THR B N 1
ATOM 4794 C CA . THR B 1 176 ? -36.314 -16.817 52.875 1.00 10.66 176 THR B CA 1
ATOM 4795 C C . THR B 1 176 ? -36.345 -17.849 51.772 1.00 9.76 176 THR B C 1
ATOM 4796 O O . THR B 1 176 ? -36.951 -18.924 51.901 1.00 9.71 176 THR B O 1
ATOM 4800 N N . PHE B 1 177 ? -35.643 -17.569 50.683 1.00 9.37 177 PHE B N 1
ATOM 4801 C CA . PHE B 1 177 ? -35.506 -18.560 49.648 1.00 9.16 177 PHE B CA 1
ATOM 4802 C C . PHE B 1 177 ? -34.782 -19.824 50.169 1.00 9.11 177 PHE B C 1
ATOM 4803 O O . PHE B 1 177 ? -35.168 -20.962 49.853 1.00 9.14 177 PHE B O 1
ATOM 4811 N N . LYS B 1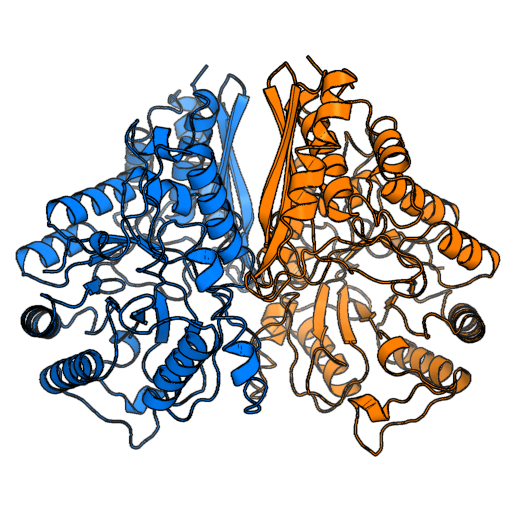 178 ? -33.741 -19.625 50.960 1.00 9.20 178 LYS B N 1
ATOM 4812 C CA . LYS B 1 178 ? -32.948 -20.735 51.507 1.00 9.61 178 LYS B CA 1
ATOM 4813 C C . LYS B 1 178 ? -33.844 -21.701 52.287 1.00 9.80 178 LYS B C 1
ATOM 4814 O O . LYS B 1 178 ? -33.740 -22.900 52.126 1.00 9.14 178 LYS B O 1
ATOM 4820 N N . GLU B 1 179 ? -34.737 -21.156 53.110 1.00 10.05 179 GLU B N 1
ATOM 4821 C CA A GLU B 1 179 ? -35.682 -22.014 53.838 0.50 10.19 179 GLU B CA 1
ATOM 4822 C CA B GLU B 1 179 ? -35.718 -21.986 53.848 0.50 10.21 179 GLU B CA 1
ATOM 4823 C C . GLU B 1 179 ? -36.690 -22.659 52.878 1.00 9.77 179 GLU B C 1
ATOM 4824 O O . GLU B 1 179 ? -37.002 -23.846 53.008 1.00 9.38 179 GLU B O 1
ATOM 4835 N N . SER B 1 180 ? -37.169 -21.906 51.875 1.00 9.02 180 SER B N 1
ATOM 4836 C CA . SER B 1 180 ? -38.125 -22.436 50.892 1.00 9.16 180 SER B CA 1
ATOM 4837 C C . SER B 1 180 ? -37.562 -23.654 50.174 1.00 8.95 180 SER B C 1
ATOM 4838 O O . SER B 1 180 ? -38.250 -24.633 49.896 1.00 8.60 180 SER B O 1
ATOM 4841 N N . LEU B 1 181 ? -36.269 -23.585 49.864 1.00 8.40 181 LEU B N 1
ATOM 4842 C CA . LEU B 1 181 ? -35.590 -24.681 49.164 1.00 9.01 181 LEU B CA 1
ATOM 4843 C C . LEU B 1 181 ? -35.529 -25.950 50.034 1.00 8.71 181 LEU B C 1
ATOM 4844 O O . LEU B 1 181 ? -35.819 -27.049 49.562 1.00 9.21 181 LEU B O 1
ATOM 4849 N N . ARG B 1 182 ? -35.219 -25.752 51.303 1.00 9.50 182 ARG B N 1
ATOM 4850 C CA . ARG B 1 182 ? -35.202 -26.865 52.243 1.00 9.81 182 ARG B CA 1
ATOM 4851 C C . ARG B 1 182 ? -36.586 -27.493 52.351 1.00 9.53 182 ARG B C 1
ATOM 4852 O O . ARG B 1 182 ? -36.709 -28.716 52.330 1.00 9.97 182 ARG B O 1
ATOM 4860 N N . TRP B 1 183 ? -37.617 -26.668 52.476 1.00 9.56 183 TRP B N 1
ATOM 4861 C CA . TRP B 1 183 ? -38.987 -27.200 52.555 1.00 9.96 183 TRP B CA 1
ATOM 4862 C C . TRP B 1 183 ? -39.295 -28.097 51.363 1.00 9.87 183 TRP B C 1
ATOM 4863 O O . TRP B 1 183 ? -39.790 -29.205 51.485 1.00 10.05 183 TRP B O 1
ATOM 4874 N N . GLY B 1 184 ? -39.002 -27.604 50.163 1.00 9.62 184 GLY B N 1
ATOM 4875 C CA . GLY B 1 184 ? -39.278 -28.361 48.974 1.00 9.61 184 GLY B CA 1
ATOM 4876 C C . GLY B 1 184 ? -38.539 -29.675 48.926 1.00 9.75 184 GLY B C 1
ATOM 4877 O O . GLY B 1 184 ? -39.094 -30.686 48.525 1.00 9.33 184 GLY B O 1
ATOM 4878 N N A THR B 1 185 ? -37.261 -29.661 49.313 0.32 9.58 185 THR B N 1
ATOM 4879 N N B THR B 1 185 ? -37.277 -29.648 49.305 0.68 10.00 185 THR B N 1
ATOM 4880 C CA A THR B 1 185 ? -36.466 -30.908 49.290 0.32 9.65 185 THR B CA 1
ATOM 4881 C CA B THR B 1 185 ? -36.443 -30.832 49.311 0.68 10.58 185 THR B CA 1
ATOM 4882 C C A THR B 1 185 ? -37.018 -31.902 50.293 0.32 9.66 185 THR B C 1
ATOM 4883 C C B THR B 1 185 ? -36.983 -31.881 50.310 0.68 10.04 185 THR B C 1
ATOM 4884 O O A THR B 1 185 ? -37.108 -33.079 49.982 0.32 9.80 185 THR B O 1
ATOM 4885 O O B THR B 1 185 ? -37.066 -33.059 50.004 0.68 10.20 185 THR B O 1
ATOM 4892 N N . GLU B 1 186 ? -37.380 -31.426 51.484 1.00 9.84 186 GLU B N 1
ATOM 4893 C CA . GLU B 1 186 ? -37.946 -32.323 52.496 1.00 10.20 186 GLU B CA 1
ATOM 4894 C C . GLU B 1 186 ? -39.234 -32.960 52.005 1.00 9.94 186 GLU B C 1
ATOM 4895 O O . GLU B 1 186 ? -39.455 -34.157 52.194 1.00 10.33 186 GLU B O 1
ATOM 4901 N N . ILE B 1 187 ? -40.066 -32.184 51.326 1.00 9.56 187 ILE B N 1
ATOM 4902 C CA . ILE B 1 187 ? -41.306 -32.703 50.751 1.00 9.66 187 ILE B CA 1
ATOM 4903 C C . ILE B 1 187 ? -41.008 -33.743 49.664 1.00 10.09 187 ILE B C 1
ATOM 4904 O O . ILE B 1 187 ? -41.615 -34.795 49.589 1.00 10.35 187 ILE B O 1
ATOM 4909 N N . PHE B 1 188 ? -40.055 -33.433 48.793 1.00 9.70 188 PHE B N 1
ATOM 4910 C CA . PHE B 1 188 ? -39.624 -34.340 47.743 1.00 10.00 188 PHE B CA 1
ATOM 4911 C C . PHE B 1 188 ? -39.178 -35.682 48.299 1.00 10.40 188 PHE B C 1
ATOM 4912 O O . PHE B 1 188 ? -39.632 -36.723 47.822 1.00 10.66 188 PHE B O 1
ATOM 4920 N N . HIS B 1 189 ? -38.324 -35.661 49.315 1.00 10.86 189 HIS B N 1
ATOM 4921 C CA . HIS B 1 189 ? -37.840 -36.923 49.905 1.00 11.43 189 HIS B CA 1
ATOM 4922 C C . HIS B 1 189 ? -38.982 -37.670 50.597 1.00 11.91 189 HIS B C 1
ATOM 4923 O O . HIS B 1 189 ? -39.017 -38.906 50.545 1.00 12.29 189 HIS B O 1
ATOM 4930 N N . ASN B 1 190 ? -39.880 -36.936 51.252 1.00 12.30 190 ASN B N 1
ATOM 4931 C CA . ASN B 1 190 ? -41.036 -37.585 51.881 1.00 13.36 190 ASN B CA 1
ATOM 4932 C C . ASN B 1 190 ? -41.940 -38.258 50.845 1.00 13.48 190 ASN B C 1
ATOM 4933 O O . ASN B 1 190 ? -42.392 -39.383 51.044 1.00 13.39 190 ASN B O 1
ATOM 4938 N N . LEU B 1 191 ? -42.163 -37.603 49.707 1.00 12.24 191 LEU B N 1
ATOM 4939 C CA . LEU B 1 191 ? -42.956 -38.200 48.645 1.00 12.38 191 LEU B CA 1
ATOM 4940 C C . LEU B 1 191 ? -42.281 -39.452 48.131 1.00 12.69 191 LEU B C 1
ATOM 4941 O O . LEU B 1 191 ? -42.924 -40.456 47.870 1.00 13.23 191 LEU B O 1
ATOM 4946 N N . LYS B 1 192 ? -40.965 -39.387 47.963 1.00 12.77 192 LYS B N 1
ATOM 4947 C CA . LYS B 1 192 ? -40.230 -40.530 47.461 1.00 13.96 192 LYS B CA 1
ATOM 4948 C C . LYS B 1 192 ? -40.470 -41.744 48.366 1.00 14.10 192 LYS B C 1
ATOM 4949 O O . LYS B 1 192 ? -40.693 -42.852 47.880 1.00 14.68 192 LYS B O 1
ATOM 4955 N N A SER B 1 193 ? -40.407 -41.508 49.668 0.38 14.30 193 SER B N 1
ATOM 4956 N N B SER B 1 193 ? -40.434 -41.512 49.671 0.62 13.47 193 SER B N 1
ATOM 4957 C CA A SER B 1 193 ? -40.630 -42.561 50.673 0.38 14.71 193 SER B CA 1
ATOM 4958 C CA B SER B 1 193 ? -40.652 -42.588 50.664 0.62 13.55 193 SER B CA 1
ATOM 4959 C C A SER B 1 193 ? -42.047 -43.134 50.552 0.38 14.76 193 SER B C 1
ATOM 4960 C C B SER B 1 193 ? -42.061 -43.142 50.531 0.62 14.18 193 SER B C 1
ATOM 4961 O O A SER B 1 193 ? -42.236 -44.358 50.544 0.38 15.17 193 SER B O 1
ATOM 4962 O O B SER B 1 193 ? -42.266 -44.357 50.505 0.62 14.86 193 SER B O 1
ATOM 4967 N N . ILE B 1 194 ? -43.030 -42.248 50.424 1.00 14.38 194 ILE B N 1
ATOM 4968 C CA . ILE B 1 194 ? -44.431 -42.655 50.263 1.00 14.91 194 ILE B CA 1
ATOM 4969 C C . ILE B 1 194 ? -44.604 -43.506 49.015 1.00 15.47 194 ILE B C 1
ATOM 4970 O O . ILE B 1 194 ? -45.230 -44.564 49.040 1.00 16.45 194 ILE B O 1
ATOM 4975 N N . LEU B 1 195 ? -44.020 -43.064 47.905 1.00 14.92 195 LEU B N 1
ATOM 4976 C CA . LEU B 1 195 ? -44.087 -43.817 46.663 1.00 15.18 195 LEU B CA 1
ATOM 4977 C C . LEU B 1 195 ? -43.461 -45.207 46.788 1.00 16.26 195 LEU B C 1
ATOM 4978 O O . LEU B 1 195 ? -44.045 -46.206 46.340 1.00 17.00 195 LEU B O 1
ATOM 4983 N N A SER B 1 196 ? -42.273 -45.263 47.374 0.48 16.27 196 SER B N 1
ATOM 4984 N N B SER B 1 196 ? -42.269 -45.270 47.364 0.52 16.49 196 SER B N 1
ATOM 4985 C CA A SER B 1 196 ? -41.552 -46.535 47.574 0.48 17.28 196 SER B CA 1
ATOM 4986 C CA B SER B 1 196 ? -41.578 -46.555 47.547 0.52 17.69 196 SER B CA 1
ATOM 4987 C C A SER B 1 196 ? -42.394 -47.529 48.369 0.48 18.00 196 SER B C 1
ATOM 4988 C C B SER B 1 196 ? -42.433 -47.531 48.352 0.52 18.24 196 SER B C 1
ATOM 4989 O O A SER B 1 196 ? -42.519 -48.694 47.985 0.48 18.13 196 SER B O 1
ATOM 4990 O O B SER B 1 196 ? -42.635 -48.678 47.944 0.52 18.23 196 SER B O 1
ATOM 4995 N N . LYS B 1 197 ? -42.981 -47.050 49.454 1.00 18.52 197 LYS B N 1
ATOM 4996 C CA . LYS B 1 197 ? -43.830 -47.898 50.327 1.00 19.44 197 LYS B CA 1
ATOM 4997 C C . LYS B 1 197 ? -45.075 -48.404 49.592 1.00 19.97 197 LYS B C 1
ATOM 4998 O O . LYS B 1 197 ? -45.550 -49.515 49.852 1.00 20.35 197 LYS B O 1
ATOM 5004 N N . ARG B 1 198 ? -45.583 -47.625 48.644 1.00 19.07 198 ARG B N 1
ATOM 5005 C CA . ARG B 1 198 ? -46.713 -48.037 47.791 1.00 20.03 198 ARG B CA 1
ATOM 5006 C C . ARG B 1 198 ? -46.319 -48.909 46.590 1.00 19.90 198 ARG B C 1
ATOM 5007 O O . ARG B 1 198 ? -47.164 -49.311 45.799 1.00 21.47 198 ARG B O 1
ATOM 5015 N N . GLY B 1 199 ? -45.031 -49.170 46.443 1.00 19.06 199 GLY B N 1
ATOM 5016 C CA . GLY B 1 199 ? -44.505 -49.935 45.320 1.00 18.96 199 GLY B CA 1
ATOM 5017 C C . GLY B 1 199 ? -44.544 -49.226 43.982 1.00 19.58 199 GLY B C 1
ATOM 5018 O O . GLY B 1 199 ? -44.546 -49.868 42.926 1.00 20.31 199 GLY B O 1
ATOM 5019 N N . LEU B 1 200 ? -44.548 -47.894 44.029 1.00 17.57 200 LEU B N 1
ATOM 5020 C CA . LEU B 1 200 ? -44.563 -47.077 42.817 1.00 17.96 200 LEU B CA 1
ATOM 5021 C C . LEU B 1 200 ? -43.148 -46.627 42.463 1.00 17.93 200 LEU B C 1
ATOM 5022 O O . LEU B 1 200 ? -42.264 -46.658 43.302 1.00 18.20 200 LEU B O 1
ATOM 5027 N N . GLU B 1 201 ? -42.974 -46.229 41.211 1.00 17.37 201 GLU B N 1
ATOM 5028 C CA . GLU B 1 201 ? -41.647 -45.916 40.661 1.00 18.80 201 GLU B CA 1
ATOM 5029 C C . GLU B 1 201 ? -41.129 -44.584 41.165 1.00 17.56 201 GLU B C 1
ATOM 5030 O O . GLU B 1 201 ? -41.866 -43.610 41.221 1.00 17.11 201 GLU B O 1
ATOM 5036 N N . THR B 1 202 ? -39.845 -44.571 41.502 1.00 15.90 202 THR B N 1
ATOM 5037 C CA . THR B 1 202 ? -39.194 -43.363 42.041 1.00 16.39 202 THR B CA 1
ATOM 5038 C C . THR B 1 202 ? -38.057 -42.868 41.171 1.00 14.68 202 THR B C 1
ATOM 5039 O O . THR B 1 202 ? -37.428 -41.867 41.534 1.00 15.48 202 THR B O 1
ATOM 5043 N N . ALA B 1 203 ? -37.819 -43.509 40.028 1.00 13.91 203 ALA B N 1
ATOM 5044 C CA . ALA B 1 203 ? -36.891 -42.962 39.022 1.00 13.43 203 ALA B CA 1
ATOM 5045 C C . ALA B 1 203 ? -37.445 -41.641 38.499 1.00 13.02 203 ALA B C 1
ATOM 5046 O O . ALA B 1 203 ? -38.639 -41.387 38.569 1.00 13.53 203 ALA B O 1
ATOM 5048 N N . VAL B 1 204 ? -36.572 -40.796 37.964 1.00 12.55 204 VAL B N 1
ATOM 5049 C CA . VAL B 1 204 ? -36.993 -39.422 37.625 1.00 11.88 204 VAL B CA 1
ATOM 5050 C C . VAL B 1 204 ? -37.029 -39.126 36.138 1.00 11.27 204 VAL B C 1
ATOM 5051 O O . VAL B 1 204 ? -36.372 -39.788 35.316 1.00 12.42 204 VAL B O 1
ATOM 5055 N N . GLY B 1 205 ? -37.804 -38.093 35.810 1.00 10.55 205 GLY B N 1
ATOM 5056 C CA . GLY B 1 205 ? -37.934 -37.615 34.470 1.00 10.47 205 GLY B CA 1
ATOM 5057 C C . GLY B 1 205 ? -36.995 -36.462 34.178 1.00 10.78 205 GLY B C 1
ATOM 5058 O O . GLY B 1 205 ? -36.077 -36.182 34.961 1.00 10.46 205 GLY B O 1
ATOM 5059 N N . ASP B 1 206 ? -37.261 -35.777 33.074 1.00 11.13 206 ASP B N 1
ATOM 5060 C CA . ASP B 1 206 ? -36.341 -34.748 32.577 1.00 11.69 206 ASP B CA 1
ATOM 5061 C C . ASP B 1 206 ? -36.127 -33.625 33.560 1.00 11.73 206 ASP B C 1
ATOM 5062 O O . ASP B 1 206 ? -35.013 -33.074 33.633 1.00 11.43 206 ASP B O 1
ATOM 5067 N N . GLU B 1 207 ? -37.167 -33.293 34.333 1.00 11.63 207 GLU B N 1
ATOM 5068 C CA . GLU B 1 207 ? -37.102 -32.190 35.303 1.00 12.78 207 GLU B CA 1
ATOM 5069 C C . GLU B 1 207 ? -36.741 -32.609 36.728 1.00 10.90 207 GLU B C 1
ATOM 5070 O O . GLU B 1 207 ? -36.747 -31.781 37.625 1.00 10.61 207 GLU B O 1
ATOM 5076 N N . GLY B 1 208 ? -36.462 -33.891 36.947 1.00 10.22 208 GLY B N 1
ATOM 5077 C CA . GLY B 1 208 ? -35.997 -34.389 38.240 1.00 10.05 208 GLY B CA 1
ATOM 5078 C C . GLY B 1 208 ? -37.072 -34.848 39.202 1.00 9.93 208 GLY B C 1
ATOM 5079 O O . GLY B 1 208 ? -36.785 -35.105 40.362 1.00 9.81 208 GLY B O 1
ATOM 5080 N N . GLY B 1 209 ? -38.296 -34.905 38.706 1.00 9.77 209 GLY B N 1
ATOM 5081 C CA . GLY B 1 209 ? -39.451 -35.315 39.514 1.00 10.39 209 GLY B CA 1
ATOM 5082 C C . GLY B 1 209 ? -39.915 -36.700 39.147 1.00 10.70 209 GLY B C 1
ATOM 5083 O O . GLY B 1 209 ? -39.305 -37.395 38.323 1.00 10.45 209 GLY B O 1
ATOM 5084 N N . PHE B 1 210 ? -41.049 -37.087 39.724 1.00 10.99 210 PHE B N 1
ATOM 5085 C CA . PHE B 1 210 ? -41.561 -38.447 39.565 1.00 11.68 210 PHE B CA 1
ATOM 5086 C C . PHE B 1 210 ? -42.704 -38.542 38.558 1.00 12.24 210 PHE B C 1
ATOM 5087 O O . PHE B 1 210 ? -43.416 -37.566 38.316 1.00 12.60 210 PHE B O 1
ATOM 5095 N N . ALA B 1 211 ? -42.912 -39.737 38.006 1.00 13.58 211 ALA B N 1
ATOM 5096 C CA . ALA B 1 211 ? -44.083 -39.988 37.132 1.00 13.76 211 ALA B CA 1
ATOM 5097 C C . ALA B 1 211 ? -44.709 -41.316 37.522 1.00 14.66 211 ALA B C 1
ATOM 5098 O O . ALA B 1 211 ? -44.685 -42.272 36.745 1.00 15.59 211 ALA B O 1
ATOM 5100 N N . PRO B 1 212 ? -45.254 -41.373 38.741 1.00 15.10 212 PRO B N 1
ATOM 5101 C CA . PRO B 1 212 ? -45.739 -42.652 39.280 1.00 16.37 212 PRO B CA 1
ATOM 5102 C C . PRO B 1 212 ? -47.064 -43.060 38.684 1.00 16.65 212 PRO B C 1
ATOM 5103 O O . PRO B 1 212 ? -47.841 -42.221 38.220 1.00 16.53 212 PRO B O 1
ATOM 5107 N N . LYS B 1 213 ? -47.333 -44.361 38.757 1.00 16.50 213 LYS B N 1
ATOM 5108 C CA . LYS B 1 213 ? -48.617 -44.921 38.272 1.00 17.62 213 LYS B CA 1
ATOM 5109 C C . LYS B 1 213 ? -49.713 -44.728 39.324 1.00 18.29 213 LYS B C 1
ATOM 5110 O O . LYS B 1 213 ? -50.237 -45.693 39.894 1.00 20.42 213 LYS B O 1
ATOM 5112 N N . PHE B 1 214 ? -50.081 -43.470 39.558 1.00 16.73 214 PHE B N 1
ATOM 5113 C CA . PHE B 1 214 ? -51.235 -43.136 40.378 1.00 17.29 214 PHE B CA 1
ATOM 5114 C C . PHE B 1 214 ? -52.530 -43.623 39.723 1.00 17.84 214 PHE B C 1
ATOM 5115 O O . PHE B 1 214 ? -52.569 -43.892 38.520 1.00 18.47 214 PHE B O 1
ATOM 5123 N N . GLU B 1 215 ? -53.593 -43.679 40.516 1.00 20.33 215 GLU B N 1
ATOM 5124 C CA . GLU B 1 215 ? -54.914 -44.099 40.010 1.00 22.57 215 GLU B CA 1
ATOM 5125 C C . GLU B 1 215 ? -55.577 -43.020 39.143 1.00 23.14 215 GLU B C 1
ATOM 5126 O O . GLU B 1 215 ? -56.462 -43.305 38.325 1.00 24.77 215 GLU B O 1
ATOM 5129 N N . GLY B 1 216 ? -55.149 -41.775 39.324 1.00 21.11 216 GLY B N 1
ATOM 5130 C CA . GLY B 1 216 ? -55.727 -40.640 38.634 1.00 20.74 216 GLY B CA 1
ATOM 5131 C C . GLY B 1 216 ? -55.306 -39.341 39.292 1.00 20.31 216 GLY B C 1
ATOM 5132 O O . GLY B 1 216 ? -54.461 -39.333 40.200 1.00 19.80 216 GLY B O 1
ATOM 5133 N N . THR B 1 217 ? -55.919 -38.255 38.846 1.00 20.77 217 THR B N 1
ATOM 5134 C CA . THR B 1 217 ? -55.558 -36.908 39.276 1.00 20.57 217 THR B CA 1
ATOM 5135 C C . THR B 1 217 ? -55.757 -36.705 40.766 1.00 19.65 217 THR B C 1
ATOM 5136 O O . THR B 1 217 ? -54.885 -36.140 41.439 1.00 18.50 217 THR B O 1
ATOM 5140 N N . GLU B 1 218 ? -56.879 -37.174 41.318 1.00 19.05 218 GLU B N 1
ATOM 5141 C CA . GLU B 1 218 ? -57.102 -36.983 42.756 1.00 19.92 218 GLU B CA 1
ATOM 5142 C C . GLU B 1 218 ? -56.080 -37.726 43.618 1.00 18.00 218 GLU B C 1
ATOM 5143 O O . GLU B 1 218 ? -55.615 -37.190 44.620 1.00 17.04 218 GLU B O 1
ATOM 5149 N N . ASP B 1 219 ? -55.742 -38.955 43.227 1.00 17.74 219 ASP B N 1
ATOM 5150 C CA . ASP B 1 219 ? -54.698 -39.749 43.903 1.00 17.23 219 ASP B CA 1
ATOM 5151 C C . ASP B 1 219 ? -53.371 -38.963 43.894 1.00 16.99 219 ASP B C 1
ATOM 5152 O O . ASP B 1 219 ? -52.715 -38.800 44.925 1.00 16.41 219 ASP B O 1
ATOM 5157 N N . ALA B 1 220 ? -52.991 -38.463 42.724 1.00 15.92 220 ALA B N 1
ATOM 5158 C CA . ALA B 1 220 ? -51.735 -37.702 42.626 1.00 15.83 220 ALA B CA 1
ATOM 5159 C C . ALA B 1 220 ? -51.726 -36.499 43.565 1.00 14.66 220 ALA B C 1
ATOM 5160 O O . ALA B 1 220 ? -50.807 -36.314 44.373 1.00 14.60 220 ALA B O 1
ATOM 5162 N N . VAL B 1 221 ? -52.781 -35.693 43.475 1.00 14.65 221 VAL B N 1
ATOM 5163 C CA . VAL B 1 221 ? -52.886 -34.489 44.287 1.00 14.37 221 VAL B CA 1
ATOM 5164 C C . VAL B 1 221 ? -52.885 -34.824 45.770 1.00 14.78 221 VAL B C 1
ATOM 5165 O O . VAL B 1 221 ? -52.167 -34.214 46.568 1.00 14.02 221 VAL B O 1
ATOM 5169 N N . GLU B 1 222 ? -53.709 -35.787 46.173 1.00 14.83 222 GLU B N 1
ATOM 5170 C CA . GLU B 1 222 ? -53.807 -36.109 47.591 1.00 15.81 222 GLU B CA 1
ATOM 5171 C C . GLU B 1 222 ? -52.518 -36.706 48.142 1.00 14.19 222 GLU B C 1
ATOM 5172 O O . GLU B 1 222 ? -52.182 -36.495 49.304 1.00 14.57 222 GLU B O 1
ATOM 5178 N N . THR B 1 223 ? -51.788 -37.416 47.297 1.00 14.16 223 THR B N 1
ATOM 5179 C CA . THR B 1 223 ? -50.514 -37.994 47.710 1.00 13.60 223 THR B CA 1
ATOM 5180 C C . THR B 1 223 ? -49.465 -36.901 47.887 1.00 13.26 223 THR B C 1
ATOM 5181 O O . THR B 1 223 ? -48.677 -36.958 48.807 1.00 12.52 223 THR B O 1
ATOM 5185 N N . ILE B 1 224 ? -49.469 -35.913 47.004 1.00 12.35 224 ILE B N 1
ATOM 5186 C CA . ILE B 1 224 ? -48.563 -34.771 47.179 1.00 12.92 224 ILE B CA 1
ATOM 5187 C C . ILE B 1 224 ? -48.889 -34.062 48.491 1.00 12.84 224 ILE B C 1
ATOM 5188 O O . ILE B 1 224 ? -48.009 -33.719 49.276 1.00 12.18 224 ILE B O 1
ATOM 5193 N N . ILE B 1 225 ? -50.184 -33.849 48.750 1.00 13.06 225 ILE B N 1
ATOM 5194 C CA . ILE B 1 225 ? -50.601 -33.222 50.007 1.00 13.56 225 ILE B CA 1
ATOM 5195 C C . ILE B 1 225 ? -50.130 -34.040 51.221 1.00 12.90 225 ILE B C 1
ATOM 5196 O O . ILE B 1 225 ? -49.656 -33.504 52.208 1.00 11.87 225 ILE B O 1
ATOM 5201 N N . GLN B 1 226 ? -50.252 -35.360 51.117 1.00 13.52 226 GLN B N 1
ATOM 5202 C CA . GLN B 1 226 ? -49.747 -36.260 52.146 1.00 14.22 226 GLN B CA 1
ATOM 5203 C C . GLN B 1 226 ? -48.254 -36.036 52.437 1.00 13.26 226 GLN B C 1
ATOM 5204 O O . GLN B 1 226 ? -47.829 -36.012 53.586 1.00 13.62 226 GLN B O 1
ATOM 5210 N N . ALA B 1 227 ? -47.466 -35.874 51.368 1.00 12.12 227 ALA B N 1
ATOM 5211 C CA . ALA B 1 227 ? -46.043 -35.614 51.487 1.00 12.01 227 ALA B CA 1
ATOM 5212 C C . ALA B 1 227 ? -45.735 -34.265 52.145 1.00 11.56 227 ALA B C 1
ATOM 5213 O O . ALA B 1 227 ? -44.807 -34.146 52.937 1.00 11.22 227 ALA B O 1
ATOM 5215 N N . ILE B 1 228 ? -46.498 -33.242 51.770 1.00 11.46 228 ILE B N 1
ATOM 5216 C CA . ILE B 1 228 ? -46.369 -31.933 52.372 1.00 11.79 228 ILE B CA 1
ATOM 5217 C C . ILE B 1 228 ? -46.573 -32.025 53.878 1.00 11.91 228 ILE B C 1
ATOM 5218 O O . ILE B 1 228 ? -45.792 -31.517 54.658 1.00 11.28 228 ILE B O 1
ATOM 5223 N N . GLU B 1 229 ? -47.631 -32.733 54.263 1.00 12.21 229 GLU B N 1
ATOM 5224 C CA . GLU B 1 229 ? -47.951 -32.902 55.685 1.00 13.74 229 GLU B CA 1
ATOM 5225 C C . GLU B 1 229 ? -46.920 -33.752 56.417 1.00 12.90 229 GLU B C 1
ATOM 5226 O O . GLU B 1 229 ? -46.487 -33.411 57.537 1.00 13.07 229 GLU B O 1
ATOM 5232 N N . ALA B 1 230 ? -46.488 -34.832 55.786 1.00 13.11 230 ALA B N 1
ATOM 5233 C CA . ALA B 1 230 ? -45.481 -35.710 56.386 1.00 13.38 230 ALA B CA 1
ATOM 5234 C C . ALA B 1 230 ? -44.155 -35.018 56.615 1.00 13.09 230 ALA B C 1
ATOM 5235 O O . ALA B 1 230 ? -43.451 -35.274 57.579 1.00 13.64 230 ALA B O 1
ATOM 5237 N N . ALA B 1 231 ? -43.836 -34.057 55.736 1.00 12.43 231 ALA B N 1
ATOM 5238 C CA . ALA B 1 231 ? -42.672 -33.223 55.911 1.00 12.87 231 ALA B CA 1
ATOM 5239 C C . ALA B 1 231 ? -42.820 -32.129 56.973 1.00 12.92 231 ALA B C 1
ATOM 5240 O O . ALA B 1 231 ? -41.845 -31.530 57.407 1.00 14.11 231 ALA B O 1
ATOM 5242 N N . GLY B 1 232 ? -44.044 -31.935 57.455 1.00 13.41 232 GLY B N 1
ATOM 5243 C CA . GLY B 1 232 ? -44.329 -31.032 58.561 1.00 13.63 232 GLY B CA 1
ATOM 5244 C C . GLY B 1 232 ? -44.858 -29.669 58.157 1.00 13.73 232 GLY B C 1
ATOM 5245 O O . GLY B 1 232 ? -44.826 -28.740 58.977 1.00 15.71 232 GLY B O 1
ATOM 5246 N N . TYR B 1 233 ? -45.339 -29.550 56.926 1.00 12.50 233 TYR B N 1
ATOM 5247 C CA . TYR B 1 233 ? -45.807 -28.251 56.422 1.00 12.84 233 TYR B CA 1
ATOM 5248 C C . TYR B 1 233 ? -47.311 -28.217 56.224 1.00 13.21 233 TYR B C 1
ATOM 5249 O O . TYR B 1 233 ? -47.946 -29.240 56.035 1.00 14.03 233 TYR B O 1
ATOM 5258 N N . LYS B 1 234 ? -47.872 -27.015 56.256 1.00 13.93 234 LYS B N 1
ATOM 5259 C CA . LYS B 1 234 ? -49.309 -26.817 56.134 1.00 15.43 234 LYS B CA 1
ATOM 5260 C C . LYS B 1 234 ? -49.758 -26.532 54.701 1.00 14.81 234 LYS B C 1
ATOM 5261 O O . LYS B 1 234 ? -49.476 -25.459 54.171 1.00 14.00 234 LYS B O 1
ATOM 5267 N N . PRO B 1 235 ? -50.483 -27.464 54.079 1.00 14.67 235 PRO B N 1
ATOM 5268 C CA . PRO B 1 235 ? -50.997 -27.203 52.749 1.00 14.81 235 PRO B CA 1
ATOM 5269 C C . PRO B 1 235 ? -51.987 -26.056 52.783 1.00 15.65 235 PRO B C 1
ATOM 5270 O O . PRO B 1 235 ? -52.770 -25.952 53.732 1.00 17.05 235 PRO B O 1
ATOM 5274 N N . GLY B 1 236 ? -51.903 -25.168 51.807 1.00 15.55 236 GLY B N 1
ATOM 5275 C CA . GLY B 1 236 ? -52.821 -24.028 51.740 1.00 16.27 236 GLY B CA 1
ATOM 5276 C C . GLY B 1 236 ? -52.489 -22.868 52.649 1.00 17.03 236 GLY B C 1
ATOM 5277 O O . GLY B 1 236 ? -53.259 -21.905 52.752 1.00 19.39 236 GLY B O 1
ATOM 5278 N N . GLU B 1 237 ? -51.328 -22.929 53.290 1.00 17.80 237 GLU B N 1
ATOM 5279 C CA . GLU B 1 237 ? -50.813 -21.834 54.093 1.00 19.02 237 GLU B CA 1
ATOM 5280 C C . GLU B 1 237 ? -49.307 -21.675 53.875 1.00 17.82 237 GLU B C 1
ATOM 5281 O O . GLU B 1 237 ? -48.817 -20.627 53.430 1.00 18.96 237 GLU B O 1
ATOM 5287 N N . GLU B 1 238 ? -48.562 -22.727 54.183 1.00 14.96 238 GLU B N 1
ATOM 5288 C CA . GLU B 1 238 ? -47.122 -22.738 53.971 1.00 14.03 238 GLU B CA 1
ATOM 5289 C C . GLU B 1 238 ? -46.740 -23.200 52.565 1.00 13.23 238 GLU B C 1
ATOM 5290 O O . GLU B 1 238 ? -45.784 -22.690 51.966 1.00 13.17 238 GLU B O 1
ATOM 5296 N N . VAL B 1 239 ? -47.460 -24.185 52.052 1.00 12.38 239 VAL B N 1
ATOM 5297 C CA . VAL B 1 239 ? -47.133 -24.792 50.771 1.00 12.00 239 VAL B CA 1
ATOM 5298 C C . VAL B 1 239 ? -48.406 -24.951 49.955 1.00 12.31 239 VAL B C 1
ATOM 5299 O O . VAL B 1 239 ? -49.423 -25.445 50.461 1.00 12.34 239 VAL B O 1
ATOM 5303 N N . PHE B 1 240 ? -48.364 -24.487 48.718 1.00 11.85 240 PHE B N 1
ATOM 5304 C CA . PHE B 1 240 ? -49.474 -24.596 47.791 1.00 12.75 240 PHE B CA 1
ATOM 5305 C C . PHE B 1 240 ? -49.118 -25.526 46.636 1.00 12.99 240 PHE B C 1
ATOM 5306 O O . PHE B 1 240 ? -47.967 -25.912 46.454 1.00 12.56 240 PHE B O 1
ATOM 5314 N N . LEU B 1 241 ? -50.134 -25.895 45.877 1.00 13.10 241 LEU B N 1
ATOM 5315 C CA . LEU B 1 241 ? -49.958 -26.693 44.685 1.00 13.05 241 LEU B CA 1
ATOM 5316 C C . LEU B 1 241 ? -50.075 -25.835 43.448 1.00 12.36 241 LEU B C 1
ATOM 5317 O O . LEU B 1 241 ? -50.728 -24.778 43.461 1.00 12.52 241 LEU B O 1
ATOM 5322 N N . GLY B 1 242 ? -49.453 -26.312 42.387 1.00 11.55 242 GLY B N 1
ATOM 5323 C CA . GLY B 1 242 ? -49.629 -25.772 41.047 1.00 12.44 242 GLY B CA 1
ATOM 5324 C C . GLY B 1 242 ? -49.843 -26.861 40.022 1.00 13.34 242 GLY B C 1
ATOM 5325 O O . GLY B 1 242 ? -49.422 -27.985 40.226 1.00 13.40 242 GLY B O 1
ATOM 5326 N N . PHE B 1 243 ? -50.533 -26.524 38.934 1.00 14.48 243 PHE B N 1
ATOM 5327 C CA . PHE B 1 243 ? -50.618 -27.378 37.733 1.00 16.43 243 PHE B CA 1
ATOM 5328 C C . PHE B 1 243 ? -49.949 -26.737 36.530 1.00 17.08 243 PHE B C 1
ATOM 5329 O O . PHE B 1 243 ? -49.987 -25.505 36.379 1.00 16.62 243 PHE B O 1
ATOM 5337 N N . ASP B 1 244 ? -49.390 -27.587 35.652 1.00 16.42 244 ASP B N 1
ATOM 5338 C CA . ASP B 1 244 ? -49.238 -27.305 34.211 1.00 16.32 244 ASP B CA 1
ATOM 5339 C C . ASP B 1 244 ? -50.119 -28.327 33.490 1.00 16.32 244 ASP B C 1
ATOM 5340 O O . ASP B 1 244 ? -49.772 -29.498 33.335 1.00 16.52 244 ASP B O 1
ATOM 5345 N N . CYS B 1 245 ? -51.296 -27.870 33.095 1.00 15.70 245 CYS B N 1
ATOM 5346 C CA . CYS B 1 245 ? -52.264 -28.741 32.450 1.00 16.56 245 CYS B CA 1
ATOM 5347 C C . CYS B 1 245 ? -51.817 -29.135 31.060 1.00 17.18 245 CYS B C 1
ATOM 5348 O O . CYS B 1 245 ? -52.176 -30.208 30.579 1.00 17.15 245 CYS B O 1
ATOM 5351 N N . ALA B 1 246 ? -51.045 -28.262 30.413 1.00 16.23 246 ALA B N 1
ATOM 5352 C CA . ALA B 1 246 ? -50.648 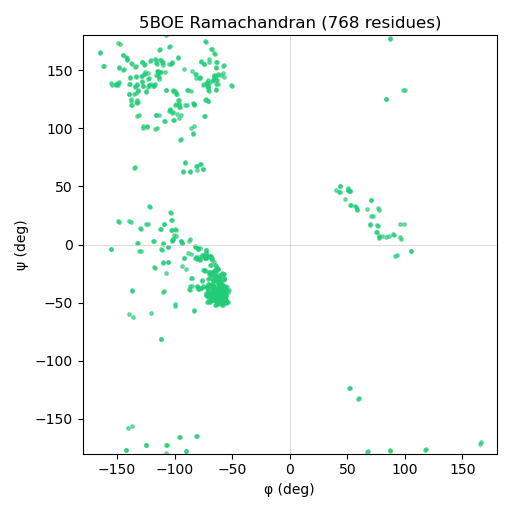-28.423 29.003 1.00 17.14 246 ALA B CA 1
ATOM 5353 C C . ALA B 1 246 ? -51.857 -28.866 28.197 1.00 17.58 246 ALA B C 1
ATOM 5354 O O . ALA B 1 246 ? -51.824 -29.861 27.451 1.00 17.51 246 ALA B O 1
ATOM 5356 N N . SER B 1 247 ? -52.943 -28.132 28.377 1.00 16.05 247 SER B N 1
ATOM 5357 C CA . SER B 1 247 ? -54.253 -28.580 27.864 1.00 17.32 247 SER B CA 1
ATOM 5358 C C . SER B 1 247 ? -54.312 -28.661 26.344 1.00 18.67 247 SER B C 1
ATOM 5359 O O . SER B 1 247 ? -55.152 -29.381 25.811 1.00 19.62 247 SER B O 1
ATOM 5362 N N . SER B 1 248 ? -53.436 -27.942 25.645 1.00 18.51 248 SER B N 1
ATOM 5363 C CA . SER B 1 248 ? -53.374 -28.055 24.173 1.00 19.98 248 SER B CA 1
ATOM 5364 C C . SER B 1 248 ? -53.124 -29.497 23.736 1.00 21.98 248 SER B C 1
ATOM 5365 O O . SER B 1 248 ? -53.581 -29.913 22.669 1.00 22.67 248 SER B O 1
ATOM 5368 N N . GLU B 1 249 ? -52.441 -30.267 24.577 1.00 21.24 249 GLU B N 1
ATOM 5369 C CA . GLU B 1 249 ? -52.102 -31.650 24.231 1.00 22.85 249 GLU B CA 1
ATOM 5370 C C . GLU B 1 249 ? -53.288 -32.612 24.285 1.00 23.29 249 GLU B C 1
ATOM 5371 O O . GLU B 1 249 ? -53.177 -33.741 23.806 1.00 23.75 249 GLU B O 1
ATOM 5377 N N . PHE B 1 250 ? -54.415 -32.185 24.846 1.00 22.20 250 PHE B N 1
ATOM 5378 C CA . PHE B 1 250 ? -55.633 -33.023 24.799 1.00 22.20 250 PHE B CA 1
ATOM 5379 C C . PHE B 1 250 ? -56.892 -32.303 24.309 1.00 23.07 250 PHE B C 1
ATOM 5380 O O . PHE B 1 250 ? -58.010 -32.816 24.452 1.00 22.70 250 PHE B O 1
ATOM 5388 N N . TYR B 1 251 ? -56.702 -31.126 23.718 1.00 23.16 251 TYR B N 1
ATOM 5389 C CA . TYR B 1 251 ? -57.805 -30.373 23.127 1.00 24.39 251 TYR B CA 1
ATOM 5390 C C . TYR B 1 251 ? -57.839 -30.618 21.632 1.00 26.06 251 TYR B C 1
ATOM 5391 O O . TYR B 1 251 ? -56.826 -30.502 20.938 1.00 24.87 251 TYR B O 1
ATOM 5400 N N . GLU B 1 252 ? -59.020 -30.965 21.141 1.00 29.14 252 GLU B N 1
ATOM 5401 C CA . GLU B 1 252 ? -59.222 -31.080 19.708 1.00 33.95 252 GLU B CA 1
ATOM 5402 C C . GLU B 1 252 ? -60.683 -30.892 19.363 1.00 33.71 252 GLU B C 1
ATOM 5403 O O . GLU B 1 252 ? -61.562 -31.380 20.072 1.00 31.59 252 GLU B O 1
ATOM 5409 N N . ASN B 1 253 ? -60.930 -30.160 18.285 1.00 33.72 253 ASN B N 1
ATOM 5410 C CA . ASN B 1 253 ? -62.284 -29.948 17.782 1.00 34.50 253 ASN B CA 1
ATOM 5411 C C . ASN B 1 253 ? -63.220 -29.476 18.874 1.00 33.14 253 ASN B C 1
ATOM 5412 O O . ASN B 1 253 ? -64.324 -30.007 19.034 1.00 32.71 253 ASN B O 1
ATOM 5417 N N . GLY B 1 254 ? -62.766 -28.490 19.645 1.00 30.67 254 GLY B N 1
ATOM 5418 C CA . GLY B 1 254 ? -63.615 -27.854 20.645 1.00 28.93 254 GLY B CA 1
ATOM 5419 C C . GLY B 1 254 ? -63.852 -28.668 21.898 1.00 27.74 254 GLY B C 1
ATOM 5420 O O . GLY B 1 254 ? -64.690 -28.305 22.709 1.00 28.60 254 GLY B O 1
ATOM 5421 N N . VAL B 1 255 ? -63.110 -29.759 22.066 1.00 25.64 255 VAL B N 1
ATOM 5422 C CA . VAL B 1 255 ? -63.285 -30.636 23.220 1.00 24.75 255 VAL B CA 1
ATOM 5423 C C . VAL B 1 255 ? -61.974 -30.833 23.978 1.00 23.18 255 VAL B C 1
ATOM 5424 O O . VAL B 1 255 ? -60.952 -31.148 23.386 1.00 22.20 255 VAL B O 1
ATOM 5428 N N . TYR B 1 256 ? -62.052 -30.662 25.287 1.00 21.97 256 TYR B N 1
ATOM 5429 C CA . TYR B 1 256 ? -60.987 -31.059 26.199 1.00 21.52 256 TYR B CA 1
ATOM 5430 C C . TYR B 1 256 ? -61.193 -32.545 26.488 1.00 20.47 256 TYR B C 1
ATOM 5431 O O . TYR B 1 256 ? -61.975 -32.931 27.357 1.00 21.61 256 TYR B O 1
ATOM 5440 N N . ASP B 1 257 ? -60.477 -33.355 25.724 1.00 20.60 257 ASP B N 1
ATOM 5441 C CA . ASP B 1 257 ? -60.685 -34.806 25.680 1.00 21.37 257 ASP B CA 1
ATOM 5442 C C . ASP B 1 257 ? -59.750 -35.542 26.627 1.00 20.53 257 ASP B C 1
ATOM 5443 O O . ASP B 1 257 ? -58.653 -35.948 26.250 1.00 20.38 257 ASP B O 1
ATOM 5448 N N . TYR B 1 258 ? -60.224 -35.732 27.845 1.00 20.69 258 TYR B N 1
ATOM 5449 C CA . TYR B 1 258 ? -59.448 -36.383 28.898 1.00 21.36 258 TYR B CA 1
ATOM 5450 C C . TYR B 1 258 ? -59.249 -37.870 28.607 1.00 22.64 258 TYR B C 1
ATOM 5451 O O . TYR B 1 258 ? -58.351 -38.488 29.169 1.00 24.05 258 TYR B O 1
ATOM 5460 N N . SER B 1 259 ? -60.064 -38.435 27.711 1.00 23.42 259 SER B N 1
ATOM 5461 C CA . SER B 1 259 ? -59.878 -39.831 27.288 1.00 24.14 259 SER B CA 1
ATOM 5462 C C . SER B 1 259 ? -58.565 -40.074 26.550 1.00 24.84 259 SER B C 1
ATOM 5463 O O . SER B 1 259 ? -58.131 -41.221 26.421 1.00 26.76 259 SER B O 1
ATOM 5466 N N . LYS B 1 260 ? -57.934 -39.012 26.047 1.00 25.32 260 LYS B N 1
ATOM 5467 C CA . LYS B 1 260 ? -56.624 -39.146 25.422 1.00 25.82 260 LYS B CA 1
ATOM 5468 C C . LYS B 1 260 ? -55.574 -39.732 26.377 1.00 24.91 260 LYS B C 1
ATOM 5469 O O . LYS B 1 260 ? -54.689 -40.475 25.953 1.00 25.20 260 LYS B O 1
ATOM 5475 N N . PHE B 1 261 ? -55.649 -39.341 27.645 1.00 23.19 261 PHE B N 1
ATOM 5476 C CA . PHE B 1 261 ? -54.695 -39.812 28.680 1.00 23.01 261 PHE B CA 1
ATOM 5477 C C . PHE B 1 261 ? -55.302 -40.626 29.829 1.00 24.10 261 PHE B C 1
ATOM 5478 O O . PHE B 1 261 ? -54.578 -41.331 30.528 1.00 25.54 261 PHE B O 1
ATOM 5486 N N . GLU B 1 262 ? -56.607 -40.517 30.050 1.00 25.03 262 GLU B N 1
ATOM 5487 C CA . GLU B 1 262 ? -57.239 -41.072 31.252 1.00 24.86 262 GLU B CA 1
ATOM 5488 C C . GLU B 1 262 ? -58.107 -42.296 30.949 1.00 26.48 262 GLU B C 1
ATOM 5489 O O . GLU B 1 262 ? -58.952 -42.675 31.757 1.00 28.90 262 GLU B O 1
ATOM 5495 N N . GLY B 1 263 ? -57.885 -42.888 29.785 1.00 27.53 263 GLY B N 1
ATOM 5496 C CA . GLY B 1 263 ? -58.596 -44.115 29.395 1.00 28.56 263 GLY B CA 1
ATOM 5497 C C . GLY B 1 263 ? -59.921 -43.841 28.712 1.00 29.68 263 GLY B C 1
ATOM 5498 O O . GLY B 1 263 ? -60.352 -42.699 28.577 1.00 27.38 263 GLY B O 1
ATOM 5499 N N . GLU B 1 264 ? -60.576 -44.917 28.289 1.00 30.44 264 GLU B N 1
ATOM 5500 C CA . GLU B 1 264 ? -61.808 -44.833 27.504 1.00 30.38 264 GLU B CA 1
ATOM 5501 C C . GLU B 1 264 ? -62.944 -44.086 28.176 1.00 31.05 264 GLU B C 1
ATOM 5502 O O . GLU B 1 264 ? -63.743 -43.451 27.500 1.00 35.93 264 GLU B O 1
ATOM 5504 N N . HIS B 1 265 ? -63.025 -44.168 29.500 1.00 32.46 265 HIS B N 1
ATOM 5505 C CA . HIS B 1 265 ? -64.118 -43.538 30.247 1.00 32.20 265 HIS B CA 1
ATOM 5506 C C . HIS B 1 265 ? -63.851 -42.075 30.623 1.00 34.76 265 HIS B C 1
ATOM 5507 O O . HIS B 1 265 ? -64.660 -41.450 31.306 1.00 38.29 265 HIS B O 1
ATOM 5509 N N . GLY B 1 266 ? -62.720 -41.530 30.185 1.00 34.25 266 GLY B N 1
ATOM 5510 C CA . GLY B 1 266 ? -62.316 -40.171 30.577 1.00 33.09 266 GLY B CA 1
ATOM 5511 C C . GLY B 1 266 ? -63.177 -39.104 29.925 1.00 31.55 266 GLY B C 1
ATOM 5512 O O . GLY B 1 266 ? -63.550 -39.217 28.746 1.00 33.26 266 GLY B O 1
ATOM 5513 N N . ALA B 1 267 ? -63.471 -38.060 30.691 1.00 28.78 267 ALA B N 1
ATOM 5514 C CA . ALA B 1 267 ? -64.471 -37.074 30.303 1.00 29.62 267 ALA B CA 1
ATOM 5515 C C . ALA B 1 267 ? -64.067 -36.277 29.075 1.00 29.37 267 ALA B C 1
ATOM 5516 O O . ALA B 1 267 ? -62.898 -35.970 28.853 1.00 28.59 267 ALA B O 1
ATOM 5518 N N . LYS B 1 268 ? -65.066 -35.975 28.259 1.00 29.72 268 LYS B N 1
ATOM 5519 C CA . LYS B 1 268 ? -64.913 -35.110 27.105 1.00 29.20 268 LYS B CA 1
ATOM 5520 C C . LYS B 1 268 ? -65.621 -33.825 27.490 1.00 29.37 268 LYS B C 1
ATOM 5521 O O . LYS B 1 268 ? -66.846 -33.777 27.578 1.00 32.62 268 LYS B O 1
ATOM 5527 N N . ARG B 1 269 ? -64.835 -32.788 27.768 1.00 25.60 269 ARG B N 1
ATOM 5528 C CA . ARG B 1 269 ? -65.358 -31.569 28.343 1.00 24.21 269 ARG B CA 1
ATOM 5529 C C . ARG B 1 269 ? -65.391 -30.445 27.337 1.00 23.65 269 ARG B C 1
ATOM 5530 O O . ARG B 1 269 ? -64.415 -30.197 26.628 1.00 23.53 269 ARG B O 1
ATOM 5538 N N . THR B 1 270 ? -66.520 -29.748 27.282 1.00 24.15 270 THR B N 1
ATOM 5539 C CA . THR B 1 270 ? -66.569 -28.500 26.545 1.00 24.06 270 THR B CA 1
ATOM 5540 C C . THR B 1 270 ? -65.694 -27.487 27.283 1.00 23.29 270 THR B C 1
ATOM 5541 O O . THR B 1 270 ? -65.300 -27.723 28.426 1.00 21.54 270 THR B O 1
ATOM 5545 N N . ALA B 1 271 ? -65.423 -26.360 26.638 1.00 22.81 271 ALA B N 1
ATOM 5546 C CA . ALA B 1 271 ? -64.706 -25.257 27.304 1.00 22.59 271 ALA B CA 1
ATOM 5547 C C . ALA B 1 271 ? -65.410 -24.826 28.595 1.00 22.93 271 ALA B C 1
ATOM 5548 O O . ALA B 1 271 ? -64.761 -24.566 29.603 1.00 21.27 271 ALA B O 1
ATOM 5550 N N . ALA B 1 272 ? -66.740 -24.777 28.582 1.00 21.96 272 ALA B N 1
ATOM 5551 C CA . ALA B 1 272 ? -67.481 -24.417 29.788 1.00 22.75 272 ALA B CA 1
ATOM 5552 C C . ALA B 1 272 ? -67.291 -25.445 30.898 1.00 20.99 272 ALA B C 1
ATOM 5553 O O . ALA B 1 272 ? -67.153 -25.092 32.061 1.00 20.48 272 ALA B O 1
ATOM 5555 N N . GLU B 1 273 ? -67.308 -26.726 30.530 1.00 21.43 273 GLU B N 1
ATOM 5556 C CA . GLU B 1 273 ? -67.128 -27.806 31.491 1.00 21.93 273 GLU B CA 1
ATOM 5557 C C . GLU B 1 273 ? -65.681 -27.848 32.013 1.00 20.10 273 GLU B C 1
ATOM 5558 O O . GLU B 1 273 ? -65.459 -28.169 33.169 1.00 19.46 273 GLU B O 1
ATOM 5564 N N . GLN B 1 274 ? -64.742 -27.506 31.138 1.00 19.04 274 GLN B N 1
ATOM 5565 C CA . GLN B 1 274 ? -63.308 -27.394 31.495 1.00 19.01 274 GLN B CA 1
ATOM 5566 C C . GLN B 1 274 ? -63.080 -26.319 32.556 1.00 18.66 274 GLN B C 1
ATOM 5567 O O . GLN B 1 274 ? -62.391 -26.548 33.550 1.00 17.54 274 GLN B O 1
ATOM 5573 N N . VAL B 1 275 ? -63.662 -25.147 32.346 1.00 18.34 275 VAL B N 1
ATOM 5574 C CA . VAL B 1 275 ? -63.640 -24.096 33.359 1.00 17.95 275 VAL B CA 1
ATOM 5575 C C . VAL B 1 275 ? -64.297 -24.558 34.657 1.00 18.02 275 VAL B C 1
ATOM 5576 O O . VAL B 1 275 ? -63.737 -24.385 35.744 1.00 17.75 275 VAL B O 1
ATOM 5580 N N . ASP B 1 276 ? -65.482 -25.182 34.566 1.00 18.29 276 ASP B N 1
ATOM 5581 C CA . ASP B 1 276 ? -66.127 -25.715 35.771 1.00 19.86 276 ASP B CA 1
ATOM 5582 C C . ASP B 1 276 ? -65.231 -26.689 36.548 1.00 18.12 276 ASP B C 1
ATOM 5583 O O . ASP B 1 276 ? -65.186 -26.670 37.782 1.00 18.54 276 ASP B O 1
ATOM 5588 N N . TYR B 1 277 ? -64.543 -27.536 35.799 1.00 18.09 277 TYR B N 1
ATOM 5589 C CA . TYR B 1 277 ? -63.687 -28.569 36.360 1.00 17.57 277 TYR B CA 1
ATOM 5590 C C . TYR B 1 277 ? -62.483 -27.946 37.076 1.00 17.34 277 TYR B C 1
ATOM 5591 O O . TYR B 1 277 ? -62.170 -28.286 38.214 1.00 16.23 277 TYR B O 1
ATOM 5600 N N . LEU B 1 278 ? -61.831 -27.007 36.415 1.00 16.95 278 LEU B N 1
ATOM 5601 C CA . LEU B 1 278 ? -60.704 -26.325 37.057 1.00 16.51 278 LEU B CA 1
ATOM 5602 C C . LEU B 1 278 ? -61.143 -25.572 38.311 1.00 16.03 278 LEU B C 1
ATOM 5603 O O . LEU B 1 278 ? -60.457 -25.587 39.340 1.00 16.09 278 LEU B O 1
ATOM 5608 N N . GLU B 1 279 ? -62.306 -24.923 38.245 1.00 16.38 279 GLU B N 1
ATOM 5609 C CA . GLU B 1 279 ? -62.876 -24.240 39.407 1.00 16.88 279 GLU B CA 1
ATOM 5610 C C . GLU B 1 279 ? -63.136 -25.208 40.571 1.00 16.44 279 GLU B C 1
ATOM 5611 O O . GLU B 1 279 ? -62.833 -24.910 41.725 1.00 16.30 279 GLU B O 1
ATOM 5617 N N . GLN B 1 280 ? -63.713 -26.360 40.256 1.00 17.57 280 GLN B N 1
ATOM 5618 C CA . GLN B 1 280 ? -63.940 -27.406 41.253 1.00 18.97 280 GLN B CA 1
ATOM 5619 C C . GLN B 1 280 ? -62.633 -27.831 41.922 1.00 18.28 280 GLN B C 1
ATOM 5620 O O . GLN B 1 280 ? -62.561 -27.956 43.133 1.00 18.29 280 GLN B O 1
ATOM 5626 N N . LEU B 1 281 ? -61.591 -28.010 41.117 1.00 18.21 281 LEU B N 1
ATOM 5627 C CA . LEU B 1 281 ? -60.289 -28.411 41.672 1.00 17.20 281 LEU B CA 1
ATOM 5628 C C . LEU B 1 281 ? -59.701 -27.357 42.600 1.00 16.47 281 LEU B C 1
ATOM 5629 O O . LEU B 1 281 ? -59.203 -27.687 43.684 1.00 15.60 281 LEU B O 1
ATOM 5634 N N . VAL B 1 282 ? -59.759 -26.084 42.201 1.00 15.86 282 VAL B N 1
ATOM 5635 C CA . VAL B 1 282 ? -59.223 -25.023 43.056 1.00 16.32 282 VAL B CA 1
ATOM 5636 C C . VAL B 1 282 ? -60.054 -24.772 44.313 1.00 15.90 282 VAL B C 1
ATOM 5637 O O . VAL B 1 282 ? -59.569 -24.274 45.309 1.00 16.29 282 VAL B O 1
ATOM 5641 N N . ASP B 1 283 ? -61.338 -25.141 44.258 1.00 17.93 283 ASP B N 1
ATOM 5642 C CA . ASP B 1 283 ? -62.174 -25.078 45.447 1.00 19.13 283 ASP B CA 1
ATOM 5643 C C . ASP B 1 283 ? -61.893 -26.230 46.411 1.00 19.21 283 ASP B C 1
ATOM 5644 O O . ASP B 1 283 ? -62.004 -26.073 47.618 1.00 22.40 283 ASP B O 1
ATOM 5649 N N . LYS B 1 284 ? -61.494 -27.367 45.869 1.00 18.27 284 LYS B N 1
ATOM 5650 C CA . LYS B 1 284 ? -61.254 -28.553 46.678 1.00 19.24 284 LYS B CA 1
ATOM 5651 C C . LYS B 1 284 ? -59.844 -28.620 47.260 1.00 18.49 284 LYS B C 1
ATOM 5652 O O . LYS B 1 284 ? -59.654 -29.088 48.378 1.00 18.47 284 LYS B O 1
ATOM 5658 N N . TYR B 1 285 ? -58.870 -28.144 46.489 1.00 16.83 285 TYR B N 1
ATOM 5659 C CA . TYR B 1 285 ? -57.464 -28.314 46.817 1.00 16.12 285 TYR B CA 1
ATOM 5660 C C . TYR B 1 285 ? -56.749 -26.965 46.834 1.00 15.63 285 TYR B C 1
ATOM 5661 O O . TYR B 1 285 ? -57.193 -26.044 46.158 1.00 15.45 285 TYR B O 1
ATOM 5670 N N . PRO B 1 286 ? -55.633 -26.863 47.582 1.00 14.69 286 PRO B N 1
ATOM 5671 C CA . PRO B 1 286 ? -54.906 -25.597 47.713 1.00 14.67 286 PRO B CA 1
ATOM 5672 C C . PRO B 1 286 ? -54.037 -25.280 46.495 1.00 15.34 286 PRO B C 1
ATOM 5673 O O . PRO B 1 286 ? -52.825 -25.296 46.578 1.00 16.21 286 PRO B O 1
ATOM 5677 N N . ILE B 1 287 ? -54.699 -24.977 45.394 1.00 14.63 287 ILE B N 1
ATOM 5678 C CA . ILE B 1 287 ? -54.051 -24.711 44.128 1.00 14.77 287 ILE B CA 1
ATOM 5679 C C . ILE B 1 287 ? -53.952 -23.199 43.924 1.00 14.31 287 ILE B C 1
ATOM 5680 O O . ILE B 1 287 ? -54.964 -22.501 43.875 1.00 15.48 287 ILE B O 1
ATOM 5685 N N . ILE B 1 288 ? -52.733 -22.696 43.769 1.00 12.52 288 ILE B N 1
ATOM 5686 C CA . ILE B 1 288 ? -52.521 -21.248 43.627 1.00 12.53 288 ILE B CA 1
ATOM 5687 C C . ILE B 1 288 ? -52.179 -20.834 42.198 1.00 11.55 288 ILE B C 1
ATOM 5688 O O . ILE B 1 288 ? -52.236 -19.653 41.878 1.00 11.69 288 ILE B O 1
ATOM 5693 N N . THR B 1 289 ? -51.815 -21.789 41.350 1.00 11.13 289 THR B N 1
ATOM 5694 C CA . THR B 1 289 ? -51.380 -21.483 39.990 1.00 11.13 289 THR B CA 1
ATOM 5695 C C . THR B 1 289 ? -51.696 -22.616 39.031 1.00 11.55 289 THR B C 1
ATOM 5696 O O . THR B 1 289 ? -51.544 -23.794 39.368 1.00 11.77 289 THR B O 1
ATOM 5700 N N . ILE B 1 290 ? -52.178 -22.241 37.854 1.00 11.19 290 ILE B N 1
ATOM 5701 C CA . ILE B 1 290 ? -52.503 -23.165 36.780 1.00 11.89 290 ILE B CA 1
ATOM 5702 C C . ILE B 1 290 ? -51.932 -22.626 35.478 1.00 11.63 290 ILE B C 1
ATOM 5703 O O . ILE B 1 290 ? -52.265 -21.505 35.054 1.00 11.34 290 ILE B O 1
ATOM 5708 N N . GLU B 1 291 ? -51.089 -23.436 34.848 1.00 11.36 291 GLU B N 1
ATOM 5709 C CA . GLU B 1 291 ? -50.467 -23.093 33.583 1.00 11.86 291 GLU B CA 1
ATOM 5710 C C . GLU B 1 291 ? -51.193 -23.824 32.445 1.00 12.66 291 GLU B C 1
ATOM 5711 O O . GLU B 1 291 ? -51.451 -25.027 32.516 1.00 12.40 291 GLU B O 1
ATOM 5717 N N . ASP B 1 292 ? -51.517 -23.060 31.407 1.00 13.07 292 ASP B N 1
ATOM 5718 C CA . ASP B 1 292 ? -52.110 -23.613 30.182 1.00 14.17 292 ASP B CA 1
ATOM 5719 C C . ASP B 1 292 ? -53.343 -24.475 30.473 1.00 14.10 292 ASP B C 1
ATOM 5720 O O . ASP B 1 292 ? -53.521 -25.549 29.905 1.00 15.57 292 ASP B O 1
ATOM 5725 N N . GLY B 1 293 ? -54.218 -23.954 31.321 1.00 14.24 293 GLY B N 1
ATOM 5726 C CA . GLY B 1 293 ? -55.451 -24.636 31.690 1.00 14.73 293 GLY B CA 1
ATOM 5727 C C . GLY B 1 293 ? -56.438 -24.718 30.536 1.00 16.25 293 GLY B C 1
ATOM 5728 O O . GLY B 1 293 ? -57.307 -25.606 30.518 1.00 15.93 293 GLY B O 1
ATOM 5729 N N . MET B 1 294 ? -56.312 -23.784 29.603 1.00 16.11 294 MET B N 1
ATOM 5730 C CA . MET B 1 294 ? -57.138 -23.758 28.397 1.00 16.85 294 MET B CA 1
ATOM 5731 C C . MET B 1 294 ? -56.199 -23.834 27.207 1.00 17.20 294 MET B C 1
ATOM 5732 O O . MET B 1 294 ? -54.999 -23.528 27.283 1.00 16.73 294 MET B O 1
ATOM 5737 N N . ASP B 1 295 ? -56.746 -24.266 26.085 1.00 17.76 295 ASP B N 1
ATOM 5738 C CA . ASP B 1 295 ? -55.956 -24.484 24.892 1.00 18.32 295 ASP B CA 1
ATOM 5739 C C . ASP B 1 295 ? -55.334 -23.185 24.361 1.00 18.21 295 ASP B C 1
ATOM 5740 O O . ASP B 1 295 ? -55.883 -22.100 24.542 1.00 17.70 295 ASP B O 1
ATOM 5745 N N . GLU B 1 296 ? -54.212 -23.326 23.674 1.00 19.12 296 GLU B N 1
ATOM 5746 C CA . GLU B 1 296 ? -53.429 -22.189 23.175 1.00 20.79 296 GLU B CA 1
ATOM 5747 C C . GLU B 1 296 ? -54.214 -21.272 22.228 1.00 21.30 296 GLU B C 1
ATOM 5748 O O . GLU B 1 296 ? -53.891 -20.093 22.109 1.00 21.34 296 GLU B O 1
ATOM 5754 N N . ASN B 1 297 ? -55.244 -21.808 21.576 1.00 21.61 297 ASN B N 1
ATOM 5755 C CA . ASN B 1 297 ? -56.087 -21.020 20.672 1.00 22.32 297 ASN B CA 1
ATOM 5756 C C . ASN B 1 297 ? -57.501 -20.776 21.191 1.00 22.67 297 ASN B C 1
ATOM 5757 O O . ASN B 1 297 ? -58.294 -20.107 20.519 1.00 24.04 297 ASN B O 1
ATOM 5762 N N . ASP B 1 298 ? -57.815 -21.270 22.383 1.00 19.91 298 ASP B N 1
ATOM 5763 C CA . ASP B 1 298 ? -59.149 -21.123 22.957 1.00 20.85 298 ASP B CA 1
ATOM 5764 C C . ASP B 1 298 ? -59.213 -19.843 23.804 1.00 19.98 298 ASP B C 1
ATOM 5765 O O . ASP B 1 298 ? -59.301 -19.887 25.025 1.00 17.95 298 ASP B O 1
ATOM 5770 N N . TRP B 1 299 ? -59.182 -18.701 23.120 1.00 20.52 299 TRP B N 1
ATOM 5771 C CA . TRP B 1 299 ? -59.171 -17.397 23.794 1.00 20.53 299 TRP B CA 1
ATOM 5772 C C . TRP B 1 299 ? -60.466 -17.110 24.518 1.00 20.53 299 TRP B C 1
ATOM 5773 O O . TRP B 1 299 ? -60.463 -16.569 25.613 1.00 18.65 299 TRP B O 1
ATOM 5784 N N . ASP B 1 300 ? -61.587 -17.529 23.934 1.00 20.98 300 ASP B N 1
ATOM 5785 C CA . ASP B 1 300 ? -62.861 -17.408 24.644 1.00 21.59 300 ASP B CA 1
ATOM 5786 C C . ASP B 1 300 ? -62.844 -18.198 25.960 1.00 18.68 300 ASP B C 1
ATOM 5787 O O . ASP B 1 300 ? -63.311 -17.719 26.978 1.00 18.86 300 ASP B O 1
ATOM 5792 N N . GLY B 1 301 ? -62.283 -19.402 25.930 1.00 17.42 301 GLY B N 1
ATOM 5793 C CA . GLY B 1 301 ? -62.188 -20.243 27.131 1.00 17.05 301 GLY B CA 1
ATOM 5794 C C . GLY B 1 301 ? -61.236 -19.660 28.172 1.00 16.03 301 GLY B C 1
ATOM 5795 O O . GLY B 1 301 ? -61.528 -19.644 29.364 1.00 16.70 301 GLY B O 1
ATOM 5796 N N . TRP B 1 302 ? -60.120 -19.127 27.694 1.00 16.68 302 TRP B N 1
ATOM 5797 C CA . TRP B 1 302 ? -59.190 -18.410 28.588 1.00 16.27 302 TRP B CA 1
ATOM 5798 C C . TRP B 1 302 ? -59.873 -17.233 29.282 1.00 16.48 302 TRP B C 1
ATOM 5799 O O . TRP B 1 302 ? -59.694 -17.000 30.476 1.00 16.51 302 TRP B O 1
ATOM 5810 N N . LYS B 1 303 ? -60.670 -16.475 28.526 1.00 17.41 303 LYS B N 1
ATOM 5811 C CA . LYS B 1 303 ? -61.401 -15.360 29.105 1.00 18.53 303 LYS B CA 1
ATOM 5812 C C . LYS B 1 303 ? -62.348 -15.829 30.210 1.00 17.42 303 LYS B C 1
ATOM 5813 O O . LYS B 1 303 ? -62.409 -15.251 31.276 1.00 18.06 303 LYS B O 1
ATOM 5819 N N . GLN B 1 304 ? -63.095 -16.892 29.941 1.00 18.15 304 GLN B N 1
ATOM 5820 C CA . GLN B 1 304 ? -64.028 -17.425 30.925 1.00 19.64 304 GLN B CA 1
ATOM 5821 C C . GLN B 1 304 ? -63.299 -17.935 32.165 1.00 17.61 304 GLN B C 1
ATOM 5822 O O . GLN B 1 304 ? -63.721 -17.682 33.291 1.00 18.83 304 GLN B O 1
ATOM 5828 N N . LEU B 1 305 ? -62.178 -18.620 31.948 1.00 17.18 305 LEU B N 1
ATOM 5829 C CA . LEU B 1 305 ? -61.371 -19.104 33.064 1.00 15.90 305 LEU B CA 1
ATOM 5830 C C . LEU B 1 305 ? -60.854 -17.949 33.933 1.00 14.98 305 LEU B C 1
ATOM 5831 O O . LEU B 1 305 ? -60.928 -17.989 35.158 1.00 14.37 305 LEU B O 1
ATOM 5836 N N . THR B 1 306 ? -60.368 -16.899 33.269 1.00 15.78 306 THR B N 1
ATOM 5837 C CA . THR B 1 306 ? -59.846 -15.742 33.954 1.00 15.56 306 THR B CA 1
ATOM 5838 C C . THR B 1 306 ? -60.925 -15.018 34.753 1.00 16.53 306 THR B C 1
ATOM 5839 O O . THR B 1 306 ? -60.701 -14.625 35.894 1.00 17.19 306 THR B O 1
ATOM 5843 N N . GLU B 1 307 ? -62.095 -14.831 34.139 1.00 18.41 307 GLU B N 1
ATOM 5844 C CA . GLU B 1 307 ? -63.230 -14.252 34.878 1.00 19.94 307 GLU B CA 1
ATOM 5845 C C . GLU B 1 307 ? -63.646 -15.126 36.063 1.00 18.50 307 GLU B C 1
ATOM 5846 O O . GLU B 1 307 ? -63.992 -14.619 37.133 1.00 19.73 307 GLU B O 1
ATOM 5852 N N . ARG B 1 308 ? -63.572 -16.436 35.891 1.00 17.34 308 ARG B N 1
ATOM 5853 C CA . ARG B 1 308 ? -64.048 -17.352 36.923 1.00 17.93 308 ARG B CA 1
ATOM 5854 C C . ARG B 1 308 ? -63.169 -17.415 38.149 1.00 17.61 308 ARG B C 1
ATOM 5855 O O . ARG B 1 308 ? -63.657 -17.309 39.267 1.00 17.25 308 ARG B O 1
ATOM 5863 N N . ILE B 1 309 ? -61.855 -17.586 37.954 1.00 16.65 309 ILE B N 1
ATOM 5864 C CA . ILE B 1 309 ? -60.963 -17.800 39.099 1.00 16.28 309 ILE B CA 1
ATOM 5865 C C . ILE B 1 309 ? -59.701 -16.932 39.127 1.00 15.44 309 ILE B C 1
ATOM 5866 O O . ILE B 1 309 ? -58.909 -17.047 40.049 1.00 15.48 309 ILE B O 1
ATOM 5871 N N . GLY B 1 310 ? -59.555 -16.070 38.137 1.00 15.45 310 GLY B N 1
ATOM 5872 C CA . GLY B 1 310 ? -58.340 -15.233 38.007 1.00 15.47 310 GLY B CA 1
ATOM 5873 C C . GLY B 1 310 ? -58.093 -14.254 39.128 1.00 16.61 310 GLY B C 1
ATOM 5874 O O . GLY B 1 310 ? -56.959 -13.804 39.315 1.00 16.66 310 GLY B O 1
ATOM 5875 N N . ASP B 1 311 ? -59.135 -13.917 39.904 1.00 16.52 311 ASP B N 1
ATOM 5876 C CA . ASP B 1 311 ? -58.963 -13.062 41.072 1.00 17.67 311 ASP B CA 1
ATOM 5877 C C . ASP B 1 311 ? -58.178 -13.730 42.210 1.00 16.15 311 ASP B C 1
ATOM 5878 O O . ASP B 1 311 ? -57.573 -13.034 43.028 1.00 17.03 311 ASP B O 1
ATOM 5883 N N . ARG B 1 312 ? -58.185 -15.067 42.251 1.00 15.15 312 ARG B N 1
ATOM 5884 C CA . ARG B 1 312 ? -57.618 -15.809 43.371 1.00 15.43 312 ARG B CA 1
ATOM 5885 C C . ARG B 1 312 ? -56.660 -16.939 42.989 1.00 13.87 312 ARG B C 1
ATOM 5886 O O . ARG B 1 312 ? -56.075 -17.561 43.870 1.00 15.02 312 ARG B O 1
ATOM 5894 N N . VAL B 1 313 ? -56.539 -17.205 41.700 1.00 13.06 313 VAL B N 1
ATOM 5895 C CA . VAL B 1 313 ? -55.612 -18.235 41.170 1.00 12.88 313 VAL B CA 1
ATOM 5896 C C . VAL B 1 313 ? -54.812 -17.629 40.026 1.00 12.16 313 VAL B C 1
ATOM 5897 O O . VAL B 1 313 ? -55.349 -16.956 39.160 1.00 11.56 313 VAL B O 1
ATOM 5901 N N . GLN B 1 314 ? -53.499 -17.846 40.063 1.00 11.05 314 GLN B N 1
ATOM 5902 C CA . GLN B 1 314 ? -52.639 -17.430 38.958 1.00 10.75 314 GLN B CA 1
ATOM 5903 C C . GLN B 1 314 ? -52.877 -18.319 37.749 1.00 10.48 314 GLN B C 1
ATOM 5904 O O . GLN B 1 314 ? -52.953 -19.534 37.857 1.00 11.26 314 GLN B O 1
ATOM 5910 N N . LEU B 1 315 ? -52.975 -17.673 36.593 1.00 10.81 315 LEU B N 1
ATOM 5911 C CA . LEU B 1 315 ? -53.275 -18.320 35.345 1.00 11.02 315 LEU B CA 1
ATOM 5912 C C . LEU B 1 315 ? -52.156 -17.990 34.372 1.00 10.70 315 LEU B C 1
ATOM 5913 O O . LEU B 1 315 ? -52.102 -16.897 33.815 1.00 10.38 315 LEU B O 1
ATOM 5918 N N . VAL B 1 316 ? -51.269 -18.964 34.194 1.00 10.52 316 VAL B N 1
ATOM 5919 C CA . VAL B 1 316 ? -50.025 -18.766 33.463 1.00 10.65 316 VAL B CA 1
ATOM 5920 C C . VAL B 1 316 ? -50.159 -19.209 32.016 1.00 11.07 316 VAL B C 1
ATOM 5921 O O . VAL B 1 316 ? -50.443 -20.372 31.727 1.00 11.31 316 VAL B O 1
ATOM 5925 N N . GLY B 1 317 ? -49.937 -18.276 31.102 1.00 11.55 317 GLY B N 1
ATOM 5926 C CA . GLY B 1 317 ? -49.799 -18.618 29.699 1.00 12.12 317 GLY B CA 1
ATOM 5927 C C . GLY B 1 317 ? -48.389 -19.055 29.365 1.00 12.42 317 GLY B C 1
ATOM 5928 O O . GLY B 1 317 ? -47.428 -18.318 29.592 1.00 12.94 317 GLY B O 1
ATOM 5929 N N . ASP B 1 318 ? -48.253 -20.277 28.852 1.00 13.33 318 ASP B N 1
ATOM 5930 C CA . ASP B 1 318 ? -46.985 -20.779 28.322 1.00 14.17 318 ASP B CA 1
ATOM 5931 C C . ASP B 1 318 ? -47.131 -20.930 26.816 1.00 15.74 318 ASP B C 1
ATOM 5932 O O . ASP B 1 318 ? -46.732 -20.028 26.076 1.00 16.08 318 ASP B O 1
ATOM 5937 N N . ASP B 1 319 ? -47.735 -22.026 26.375 1.00 16.36 319 ASP B N 1
ATOM 5938 C CA . ASP B 1 319 ? -48.080 -22.205 24.959 1.00 17.32 319 ASP B CA 1
ATOM 5939 C C . ASP B 1 319 ? -48.976 -21.064 24.464 1.00 17.08 319 ASP B C 1
ATOM 5940 O O . ASP B 1 319 ? -48.954 -20.729 23.286 1.00 19.35 319 ASP B O 1
ATOM 5945 N N . LEU B 1 320 ? -49.780 -20.496 25.349 1.00 15.85 320 LEU B N 1
ATOM 5946 C CA . LEU B 1 320 ? -50.641 -19.366 24.987 1.00 16.49 320 LEU B CA 1
ATOM 5947 C C . LEU B 1 320 ? -49.840 -18.199 24.407 1.00 16.12 320 LEU B C 1
ATOM 5948 O O . LEU B 1 320 ? -50.258 -17.580 23.414 1.00 17.05 320 LEU B O 1
ATOM 5953 N N . PHE B 1 321 ? -48.732 -17.847 25.066 1.00 14.82 321 PHE B N 1
ATOM 5954 C CA . PHE B 1 321 ? -47.977 -16.625 24.738 1.00 14.40 321 PHE B CA 1
ATOM 5955 C C . PHE B 1 321 ? -46.650 -16.827 24.040 1.00 15.28 321 PHE B C 1
ATOM 5956 O O . PHE B 1 321 ? -46.157 -15.906 23.393 1.00 15.75 321 PHE B O 1
ATOM 5964 N N A VAL B 1 322 ? -46.053 -17.990 24.255 0.20 15.52 322 VAL B N 1
ATOM 5965 N N B VAL B 1 322 ? -46.073 -18.023 24.189 0.80 15.69 322 VAL B N 1
ATOM 5966 C CA A VAL B 1 322 ? -44.767 -18.352 23.671 0.20 15.92 322 VAL B CA 1
ATOM 5967 C CA B VAL B 1 322 ? -44.723 -18.375 23.692 0.80 16.70 322 VAL B CA 1
ATOM 5968 C C A VAL B 1 322 ? -43.715 -17.227 23.735 0.20 15.54 322 VAL B C 1
ATOM 5969 C C B VAL B 1 322 ? -43.702 -17.245 23.746 0.80 15.88 322 VAL B C 1
ATOM 5970 O O A VAL B 1 322 ? -43.001 -16.953 22.765 0.20 15.87 322 VAL B O 1
ATOM 5971 O O B VAL B 1 322 ? -42.984 -16.969 22.775 0.80 17.18 322 VAL B O 1
ATOM 5978 N N . THR B 1 323 ? -43.640 -16.579 24.896 1.00 15.36 323 THR B N 1
ATOM 5979 C CA . THR B 1 323 ? -42.707 -15.485 25.172 1.00 14.29 323 THR B CA 1
ATOM 5980 C C . THR B 1 323 ? -42.703 -14.425 24.044 1.00 15.44 323 THR B C 1
ATOM 5981 O O . THR B 1 323 ? -41.662 -13.889 23.672 1.00 17.48 323 THR B O 1
ATOM 5985 N N . ASN B 1 324 ? -43.894 -14.149 23.528 1.00 15.00 324 ASN B N 1
ATOM 5986 C CA . ASN B 1 324 ? -44.071 -13.287 22.332 1.00 15.43 324 ASN B CA 1
ATOM 5987 C C . ASN B 1 324 ? -44.859 -12.053 22.781 1.00 15.07 324 ASN B C 1
ATOM 5988 O O . ASN B 1 324 ? -46.015 -12.177 23.167 1.00 15.65 324 ASN B O 1
ATOM 5993 N N . THR B 1 325 ? -44.220 -10.888 22.788 1.00 15.60 325 THR B N 1
ATOM 5994 C CA . THR B 1 325 ? -44.857 -9.654 23.273 1.00 16.28 325 THR B CA 1
ATOM 5995 C C . THR B 1 325 ? -46.049 -9.216 22.437 1.00 16.06 325 THR B C 1
ATOM 5996 O O . THR B 1 325 ? -46.935 -8.534 22.944 1.00 15.34 325 THR B O 1
ATOM 6000 N N . GLU B 1 326 ? -46.073 -9.578 21.165 1.00 16.61 326 GLU B N 1
ATOM 6001 C CA . GLU B 1 326 ? -47.288 -9.290 20.377 1.00 17.76 326 GLU B CA 1
ATOM 6002 C C . GLU B 1 326 ? -48.490 -10.083 20.861 1.00 16.56 326 GLU B C 1
ATOM 6003 O O . GLU B 1 326 ? -49.586 -9.548 20.946 1.00 17.21 326 GLU B O 1
ATOM 6009 N N . ILE B 1 327 ? -48.272 -11.362 21.174 1.00 15.18 327 ILE B N 1
ATOM 6010 C CA . ILE B 1 327 ? -49.339 -12.211 21.673 1.00 15.04 327 ILE B CA 1
ATOM 6011 C C . ILE B 1 327 ? -49.660 -11.792 23.098 1.00 13.82 327 ILE B C 1
ATOM 6012 O O . ILE B 1 327 ? -50.817 -11.670 23.458 1.00 13.91 327 ILE B O 1
ATOM 6017 N N . LEU B 1 328 ? -48.631 -11.540 23.913 1.00 13.38 328 LEU B N 1
ATOM 6018 C CA . LEU B 1 328 ? -48.879 -11.075 25.284 1.00 13.21 328 LEU B CA 1
ATOM 6019 C C . LEU B 1 328 ? -49.723 -9.807 25.297 1.00 13.30 328 LEU B C 1
ATOM 6020 O O . LEU B 1 328 ? -50.654 -9.687 26.073 1.00 13.78 328 LEU B O 1
ATOM 6025 N N . ALA B 1 329 ? -49.374 -8.842 24.447 1.00 13.73 329 ALA B N 1
ATOM 6026 C CA . ALA B 1 329 ? -50.118 -7.579 24.386 1.00 14.14 329 ALA B CA 1
ATOM 6027 C C . ALA B 1 329 ? -51.591 -7.840 24.060 1.00 14.48 329 ALA B C 1
ATOM 6028 O O . ALA B 1 329 ? -52.477 -7.249 24.662 1.00 15.12 329 ALA B O 1
ATOM 6030 N N . LYS B 1 330 ? -51.836 -8.751 23.122 1.00 15.86 330 LYS B N 1
ATOM 6031 C CA . LYS B 1 330 ? -53.209 -9.147 22.782 1.00 15.84 330 LYS B CA 1
ATOM 6032 C C . LYS B 1 330 ? -53.910 -9.762 23.987 1.00 15.94 330 LYS B C 1
ATOM 6033 O O . LYS B 1 330 ? -55.068 -9.455 24.281 1.00 16.01 330 LYS B O 1
ATOM 6035 N N . GLY B 1 331 ? -53.189 -10.607 24.721 1.00 15.03 331 GLY B N 1
ATOM 6036 C CA . GLY B 1 331 ? -53.736 -11.197 25.929 1.00 15.24 331 GLY B CA 1
ATOM 6037 C C . GLY B 1 331 ? -54.126 -10.158 26.956 1.00 14.70 331 GLY B C 1
ATOM 6038 O O . GLY B 1 331 ? -55.216 -10.189 27.514 1.00 14.91 331 GLY B O 1
ATOM 6039 N N . ILE B 1 332 ? -53.224 -9.219 27.214 1.00 13.99 332 ILE B N 1
ATOM 6040 C CA . ILE B 1 332 ? -53.448 -8.166 28.194 1.00 14.66 332 ILE B CA 1
ATOM 6041 C C . ILE B 1 332 ? -54.678 -7.349 27.819 1.00 15.28 332 ILE B C 1
ATOM 6042 O O . ILE B 1 332 ? -55.522 -7.073 28.664 1.00 15.73 332 ILE B O 1
ATOM 6047 N N . GLU B 1 333 ? -54.756 -6.987 26.548 1.00 17.08 333 GLU B N 1
ATOM 6048 C CA . GLU B 1 333 ? -55.856 -6.140 26.046 1.00 19.14 333 GLU B CA 1
ATOM 6049 C C . GLU B 1 333 ? -57.203 -6.825 26.175 1.00 19.59 333 GLU B C 1
ATOM 6050 O O . GLU B 1 333 ? -58.236 -6.149 26.331 1.00 19.80 333 GLU B O 1
ATOM 6056 N N . ASN B 1 334 ? -57.197 -8.149 26.111 1.00 18.32 334 ASN B N 1
ATOM 6057 C CA . ASN B 1 334 ? -58.433 -8.950 26.167 1.00 19.25 334 ASN B CA 1
ATOM 6058 C C . ASN B 1 334 ? -58.756 -9.603 27.514 1.00 18.94 334 ASN B C 1
ATOM 6059 O O . ASN B 1 334 ? -59.723 -10.358 27.640 1.00 19.41 334 ASN B O 1
ATOM 6064 N N . GLY B 1 335 ? -57.954 -9.315 28.527 1.00 17.72 335 GLY B N 1
ATOM 6065 C CA . GLY B 1 335 ? -58.197 -9.854 29.871 1.00 17.77 335 GLY B CA 1
ATOM 6066 C C . GLY B 1 335 ? -57.936 -11.343 29.989 1.00 17.97 335 GLY B C 1
ATOM 6067 O O . GLY B 1 335 ? -58.658 -12.056 30.683 1.00 18.45 335 GLY B O 1
ATOM 6068 N N . ILE B 1 336 ? -56.894 -11.798 29.306 1.00 15.88 336 ILE B N 1
ATOM 6069 C CA . ILE B 1 336 ? -56.565 -13.220 29.167 1.00 16.65 336 ILE B CA 1
ATOM 6070 C C . ILE B 1 336 ? -55.376 -13.587 30.074 1.00 14.44 336 ILE B C 1
ATOM 6071 O O . ILE B 1 336 ? -54.277 -13.091 29.848 1.00 15.08 336 ILE B O 1
ATOM 6076 N N . GLY B 1 337 ? -55.609 -14.461 31.054 1.00 13.28 337 GLY B N 1
ATOM 6077 C CA . GLY B 1 337 ? -54.562 -14.885 32.005 1.00 12.47 337 GLY B CA 1
ATOM 6078 C C . GLY B 1 337 ? -54.125 -13.770 32.935 1.00 11.69 337 GLY B C 1
ATOM 6079 O O . GLY B 1 337 ? -54.638 -12.649 32.879 1.00 12.75 337 GLY B O 1
ATOM 6080 N N . ASN B 1 338 ? -53.148 -14.058 33.786 1.00 11.10 338 ASN B N 1
ATOM 6081 C CA . ASN B 1 338 ? -52.563 -13.014 34.655 1.00 10.59 338 ASN B CA 1
ATOM 6082 C C . ASN B 1 338 ? -51.099 -13.263 34.967 1.00 10.13 338 ASN B C 1
ATOM 6083 O O . ASN B 1 338 ? -50.534 -12.714 35.918 1.00 10.26 338 ASN B O 1
ATOM 6088 N N . SER B 1 339 ? -50.498 -14.082 34.107 1.00 9.56 339 SER B N 1
ATOM 6089 C CA . SER B 1 339 ? -49.094 -14.498 34.267 1.00 9.60 339 SER B CA 1
ATOM 6090 C C . SER B 1 339 ? -48.597 -15.038 32.957 1.00 9.92 339 SER B C 1
ATOM 6091 O O . SER B 1 339 ? -49.367 -15.552 32.127 1.00 10.18 339 SER B O 1
ATOM 6094 N N . ILE B 1 340 ? -47.290 -14.938 32.759 1.00 9.59 340 ILE B N 1
ATOM 6095 C CA . ILE B 1 340 ? -46.653 -15.483 31.544 1.00 10.04 340 ILE B CA 1
ATOM 6096 C C . ILE B 1 340 ? -45.397 -16.250 31.953 1.00 9.79 340 ILE B C 1
ATOM 6097 O O . ILE B 1 340 ? -44.625 -15.784 32.798 1.00 10.20 340 ILE B O 1
ATOM 6102 N N . LEU B 1 341 ? -45.215 -17.415 31.358 1.00 10.18 341 LEU B N 1
ATOM 6103 C CA . LEU B 1 341 ? -43.980 -18.180 31.496 1.00 10.86 341 LEU B CA 1
ATOM 6104 C C . LEU B 1 341 ? -42.950 -17.653 30.511 1.00 11.19 341 LEU B C 1
ATOM 6105 O O . LEU B 1 341 ? -43.185 -17.656 29.309 1.00 13.15 341 LEU B O 1
ATOM 6110 N N . ILE B 1 342 ? -41.822 -17.189 31.033 1.00 11.06 342 ILE B N 1
ATOM 6111 C CA . ILE B 1 342 ? -40.808 -16.511 30.229 1.00 11.08 342 ILE B CA 1
ATOM 6112 C C . ILE B 1 342 ? -39.655 -17.482 29.947 1.00 10.73 342 ILE B C 1
ATOM 6113 O O . ILE B 1 342 ? -38.940 -17.890 30.864 1.00 10.62 342 ILE B O 1
ATOM 6118 N N . LYS B 1 343 ? -39.518 -17.832 28.680 1.00 10.63 343 LYS B N 1
ATOM 6119 C CA . LYS B 1 343 ? -38.479 -18.764 28.209 1.00 10.79 343 LYS B CA 1
ATOM 6120 C C . LYS B 1 343 ? -37.515 -17.961 27.344 1.00 10.65 343 LYS B C 1
ATOM 6121 O O . LYS B 1 343 ? -37.846 -17.570 26.229 1.00 10.55 343 LYS B O 1
ATOM 6127 N N A VAL B 1 344 ? -36.325 -17.683 27.885 0.74 10.50 344 VAL B N 1
ATOM 6128 N N B VAL B 1 344 ? -36.326 -17.719 27.874 0.26 10.59 344 VAL B N 1
ATOM 6129 C CA A VAL B 1 344 ? -35.313 -16.894 27.179 0.74 10.79 344 VAL B CA 1
ATOM 6130 C CA B VAL B 1 344 ? -35.350 -16.892 27.202 0.26 10.64 344 VAL B CA 1
ATOM 6131 C C A VAL B 1 344 ? -35.087 -17.382 25.751 0.74 10.78 344 VAL B C 1
ATOM 6132 C C B VAL B 1 344 ? -35.061 -17.373 25.772 0.26 10.78 344 VAL B C 1
ATOM 6133 O O A VAL B 1 344 ? -34.958 -16.590 24.816 0.74 11.22 344 VAL B O 1
ATOM 6134 O O B VAL B 1 344 ? -34.930 -16.559 24.855 0.26 10.98 344 VAL B O 1
ATOM 6141 N N . ASN B 1 345 ? -34.975 -18.687 25.567 1.00 10.64 345 ASN B N 1
ATOM 6142 C CA . ASN B 1 345 ? -34.645 -19.196 24.231 1.00 11.93 345 ASN B CA 1
ATOM 6143 C C . ASN B 1 345 ? -35.812 -19.228 23.255 1.00 12.73 345 ASN B C 1
ATOM 6144 O O . ASN B 1 345 ? -35.600 -19.377 22.051 1.00 15.07 345 ASN B O 1
ATOM 6149 N N . GLN B 1 346 ? -37.021 -19.059 23.763 1.00 11.88 346 GLN B N 1
ATOM 6150 C CA . GLN B 1 346 ? -38.222 -18.955 22.932 1.00 12.36 346 GLN B CA 1
ATOM 6151 C C . GLN B 1 346 ? -38.324 -17.626 22.223 1.00 11.67 346 GLN B C 1
ATOM 6152 O O . GLN B 1 346 ? -39.057 -17.491 21.233 1.00 10.90 346 GLN B O 1
ATOM 6158 N N . ILE B 1 347 ? -37.656 -16.608 22.758 1.00 10.81 347 ILE B N 1
ATOM 6159 C CA . ILE B 1 347 ? -37.595 -15.309 22.088 1.00 10.99 347 ILE B CA 1
ATOM 6160 C C . ILE B 1 347 ? -36.210 -15.006 21.522 1.00 10.45 347 ILE B C 1
ATOM 6161 O O . ILE B 1 347 ? -36.089 -14.514 20.395 1.00 10.66 347 ILE B O 1
ATOM 6166 N N . GLY B 1 348 ? -35.157 -15.354 22.260 1.00 9.71 348 GLY B N 1
ATOM 6167 C CA . GLY B 1 348 ? -33.821 -15.442 21.687 1.00 9.17 348 GLY B CA 1
ATOM 6168 C C . GLY B 1 348 ? -32.777 -14.373 21.978 1.00 8.50 348 GLY B C 1
ATOM 6169 O O . GLY B 1 348 ? -31.636 -14.516 21.554 1.00 8.79 348 GLY B O 1
ATOM 6170 N N . THR B 1 349 ? -33.161 -13.302 22.672 1.00 8.04 349 THR B N 1
ATOM 6171 C CA . THR B 1 349 ? -32.191 -12.327 23.172 1.00 7.96 349 THR B CA 1
ATOM 6172 C C . THR B 1 349 ? -32.563 -11.919 24.586 1.00 7.81 349 THR B C 1
ATOM 6173 O O . THR B 1 349 ? -33.744 -11.969 24.969 1.00 7.89 349 THR B O 1
ATOM 6177 N N . LEU B 1 350 ? -31.557 -11.459 25.339 1.00 7.75 350 LEU B N 1
ATOM 6178 C CA . LEU B 1 350 ? -31.841 -10.900 26.655 1.00 8.29 350 LEU B CA 1
ATOM 6179 C C . LEU B 1 350 ? -32.663 -9.631 26.566 1.00 7.74 350 LEU B C 1
ATOM 6180 O O . LEU B 1 350 ? -33.558 -9.417 27.382 1.00 7.65 350 LEU B O 1
ATOM 6185 N N . THR B 1 351 ? -32.402 -8.780 25.580 1.00 7.62 351 THR B N 1
ATOM 6186 C CA . THR B 1 351 ? -33.185 -7.557 25.433 1.00 7.78 351 THR B CA 1
ATOM 6187 C C . THR B 1 351 ? -34.693 -7.878 25.300 1.00 7.83 351 THR B C 1
ATOM 6188 O O . THR B 1 351 ? -35.527 -7.293 25.993 1.00 8.04 351 THR B O 1
ATOM 6192 N N . GLU B 1 352 ? -35.030 -8.810 24.411 1.00 8.08 352 GLU B N 1
ATOM 6193 C CA . GLU B 1 352 ? -36.424 -9.150 24.173 1.00 8.37 352 GLU B CA 1
ATOM 6194 C C . GLU B 1 352 ? -37.030 -9.851 25.388 1.00 8.09 352 GLU B C 1
ATOM 6195 O O . GLU B 1 352 ? -38.204 -9.676 25.688 1.00 8.99 352 GLU B O 1
ATOM 6201 N N . THR B 1 353 ? -36.226 -10.649 26.080 1.00 8.23 353 THR B N 1
ATOM 6202 C CA . THR B 1 353 ? -36.664 -11.297 27.297 1.00 8.42 353 THR B CA 1
ATOM 6203 C C . THR B 1 353 ? -37.088 -10.245 28.334 1.00 8.26 353 THR B C 1
ATOM 6204 O O . THR B 1 353 ? -38.172 -10.324 28.954 1.00 8.68 353 THR B O 1
ATOM 6208 N N . PHE B 1 354 ? -36.226 -9.268 28.545 1.00 7.94 354 PHE B N 1
ATOM 6209 C CA . PHE B 1 354 ? -36.515 -8.200 29.497 1.00 8.00 354 PHE B CA 1
ATOM 6210 C C . PHE B 1 354 ? -37.700 -7.345 29.058 1.00 8.26 354 PHE B C 1
ATOM 6211 O O . PHE B 1 354 ? -38.518 -6.955 29.901 1.00 8.23 354 PHE B O 1
ATOM 6219 N N . ASP B 1 355 ? -37.818 -7.094 27.761 1.00 8.40 355 ASP B N 1
ATOM 6220 C CA . ASP B 1 355 ? -39.007 -6.385 27.256 1.00 8.46 355 ASP B CA 1
ATOM 6221 C C . ASP B 1 355 ? -40.286 -7.144 27.598 1.00 8.38 355 ASP B C 1
ATOM 6222 O O . ASP B 1 355 ? -41.292 -6.527 27.947 1.00 8.58 355 ASP B O 1
ATOM 6227 N N . ALA B 1 356 ? -40.263 -8.459 27.448 1.00 7.94 356 ALA B N 1
ATOM 6228 C CA . ALA B 1 356 ? -41.454 -9.270 27.762 1.00 7.98 356 ALA B CA 1
ATOM 6229 C C . ALA B 1 356 ? -41.783 -9.243 29.241 1.00 8.42 356 ALA B C 1
ATOM 6230 O O . ALA B 1 356 ? -42.951 -9.105 29.633 1.00 8.77 356 ALA B O 1
ATOM 6232 N N . ILE B 1 357 ? -40.760 -9.390 30.070 1.00 8.14 357 ILE B N 1
ATOM 6233 C CA . ILE B 1 357 ? -40.956 -9.324 31.532 1.00 8.24 357 ILE B CA 1
ATOM 6234 C C . ILE B 1 357 ? -41.558 -7.970 31.938 1.00 8.68 357 ILE B C 1
ATOM 6235 O O . ILE B 1 357 ? -42.500 -7.913 32.722 1.00 8.72 357 ILE B O 1
ATOM 6240 N N . GLU B 1 358 ? -41.013 -6.895 31.388 1.00 8.89 358 GLU B N 1
ATOM 6241 C CA . GLU B 1 358 ? -41.475 -5.551 31.679 1.00 9.29 358 GLU B CA 1
ATOM 6242 C C . GLU B 1 358 ? -42.926 -5.332 31.220 1.00 9.41 358 GLU B C 1
ATOM 6243 O O . GLU B 1 358 ? -43.745 -4.756 31.967 1.00 9.21 358 GLU B O 1
ATOM 6249 N N . MET B 1 359 ? -43.249 -5.786 30.015 1.00 9.22 359 MET B N 1
ATOM 6250 C CA . MET B 1 359 ? -44.641 -5.671 29.515 1.00 9.80 359 MET B CA 1
ATOM 6251 C C . MET B 1 359 ? -45.607 -6.383 30.461 1.00 9.38 359 MET B C 1
ATOM 6252 O O . MET B 1 359 ? -46.663 -5.865 30.825 1.00 9.39 359 MET B O 1
ATOM 6257 N N . ALA B 1 360 ? -45.224 -7.569 30.894 1.00 9.49 360 ALA B N 1
ATOM 6258 C CA . ALA B 1 360 ? -46.067 -8.341 31.801 1.00 9.31 360 ALA B CA 1
ATOM 6259 C C . ALA B 1 360 ? -46.258 -7.595 33.117 1.00 9.13 360 ALA B C 1
ATOM 6260 O O . ALA B 1 360 ? -47.376 -7.382 33.571 1.00 8.99 360 ALA B O 1
ATOM 6262 N N . GLN B 1 361 ? -45.153 -7.141 33.705 1.00 9.27 361 GLN B N 1
ATOM 6263 C CA . GLN B 1 361 ? -45.200 -6.503 35.010 1.00 9.67 361 GLN B CA 1
ATOM 6264 C C . GLN B 1 361 ? -46.080 -5.252 34.967 1.00 9.90 361 GLN B C 1
ATOM 6265 O O . GLN B 1 361 ? -46.907 -5.059 35.836 1.00 10.27 361 GLN B O 1
ATOM 6271 N N . LYS B 1 362 ? -45.902 -4.429 33.940 1.00 10.20 362 LYS B N 1
ATOM 6272 C CA . LYS B 1 362 ? -46.667 -3.200 33.773 1.00 10.06 362 LYS B CA 1
ATOM 6273 C C . LYS B 1 362 ? -48.151 -3.417 33.524 1.00 10.59 362 LYS B C 1
ATOM 6274 O O . LYS B 1 362 ? -48.933 -2.469 33.618 1.00 10.98 362 LYS B O 1
ATOM 6280 N N . ALA B 1 363 ? -48.523 -4.639 33.192 1.00 10.03 363 ALA B N 1
ATOM 6281 C CA . ALA B 1 363 ? -49.923 -5.051 33.084 1.00 10.20 363 ALA B CA 1
ATOM 6282 C C . ALA B 1 363 ? -50.453 -5.669 34.363 1.00 10.48 363 ALA B C 1
ATOM 6283 O O . ALA B 1 363 ? -51.621 -6.108 34.393 1.00 11.33 363 ALA B O 1
ATOM 6285 N N . GLY B 1 364 ? -49.646 -5.749 35.409 1.00 10.12 364 GLY B N 1
ATOM 6286 C CA . GLY B 1 364 ? -50.066 -6.428 36.628 1.00 10.37 364 GLY B CA 1
ATOM 6287 C C . GLY B 1 364 ? -50.033 -7.933 36.524 1.00 10.13 364 GLY B C 1
ATOM 6288 O O . GLY B 1 364 ? -50.630 -8.627 37.363 1.00 11.14 364 GLY B O 1
ATOM 6289 N N . TYR B 1 365 ? -49.340 -8.446 35.519 1.00 9.64 365 TYR B N 1
ATOM 6290 C CA . TYR B 1 365 ? -49.111 -9.877 35.379 1.00 9.24 365 TYR B CA 1
ATOM 6291 C C . TYR B 1 365 ? -47.801 -10.219 36.062 1.00 9.66 365 TYR B C 1
ATOM 6292 O O . TYR B 1 365 ? -46.896 -9.386 36.129 1.00 9.97 365 TYR B O 1
ATOM 6301 N N A THR B 1 366 ? -47.698 -11.455 36.536 0.20 9.70 366 THR B N 1
ATOM 6302 N N B THR B 1 366 ? -47.698 -11.444 36.548 0.80 9.03 366 THR B N 1
ATOM 6303 C CA A THR B 1 366 ? -46.402 -11.990 36.951 0.20 9.89 366 THR B CA 1
ATOM 6304 C CA B THR B 1 366 ? -46.402 -11.971 36.964 0.80 9.12 366 THR B CA 1
ATOM 6305 C C A THR B 1 366 ? -45.639 -12.545 35.759 0.20 9.71 366 THR B C 1
ATOM 6306 C C B THR B 1 366 ? -45.645 -12.553 35.769 0.80 9.11 366 THR B C 1
ATOM 6307 O O A THR B 1 366 ? -46.231 -13.061 34.806 0.20 9.76 366 THR B O 1
ATOM 6308 O O B THR B 1 366 ? -46.241 -13.074 34.805 0.80 9.32 366 THR B O 1
ATOM 6315 N N . ALA B 1 367 ? -44.315 -12.449 35.836 1.00 9.50 367 ALA B N 1
ATOM 6316 C CA . ALA B 1 367 ? -43.431 -13.021 34.826 1.00 9.87 367 ALA B CA 1
ATOM 6317 C C . ALA B 1 367 ? -42.665 -14.144 35.490 1.00 10.89 367 ALA B C 1
ATOM 6318 O O . ALA B 1 367 ? -41.856 -13.898 36.375 1.00 12.45 367 ALA B O 1
ATOM 6320 N N . VAL B 1 368 ? -42.948 -15.373 35.089 1.00 10.53 368 VAL B N 1
ATOM 6321 C CA . VAL B 1 368 ? -42.320 -16.539 35.723 1.00 10.70 368 VAL B CA 1
ATOM 6322 C C . VAL B 1 368 ? -41.193 -17.018 34.824 1.00 10.67 368 VAL B C 1
ATOM 6323 O O . VAL B 1 368 ? -41.408 -17.601 33.779 1.00 10.14 368 VAL B O 1
ATOM 6327 N N . VAL B 1 369 ? -39.969 -16.768 35.268 1.00 12.02 369 VAL B N 1
ATOM 6328 C CA . VAL B 1 369 ? -38.804 -17.126 34.505 1.00 12.58 369 VAL B CA 1
ATOM 6329 C C . VAL B 1 369 ? -38.662 -18.655 34.526 1.00 11.53 369 VAL B C 1
ATOM 6330 O O . VAL B 1 369 ? -38.762 -19.262 35.582 1.00 10.96 369 VAL B O 1
ATOM 6334 N N . SER B 1 370 ? -38.437 -19.259 33.377 1.00 11.44 370 SER B N 1
ATOM 6335 C CA . SER B 1 370 ? -38.545 -20.704 33.230 1.00 11.41 370 SER B CA 1
ATOM 6336 C C . SER B 1 370 ? -37.335 -21.440 32.652 1.00 11.46 370 SER B C 1
ATOM 6337 O O . SER B 1 370 ? -36.632 -20.946 31.757 1.00 11.74 370 SER B O 1
ATOM 6340 N N . HIS B 1 371 ? -37.156 -22.653 33.147 1.00 10.45 371 HIS B N 1
ATOM 6341 C CA . HIS B 1 371 ? -36.294 -23.646 32.513 1.00 10.90 371 HIS B CA 1
ATOM 6342 C C . HIS B 1 371 ? -36.927 -24.202 31.224 1.00 10.76 371 HIS B C 1
ATOM 6343 O O . HIS B 1 371 ? -38.094 -23.895 30.892 1.00 11.41 371 HIS B O 1
ATOM 6350 N N . ARG B 1 372 ? -36.163 -25.030 30.522 1.00 9.82 372 ARG B N 1
ATOM 6351 C CA . ARG B 1 372 ? -36.693 -25.904 29.472 1.00 10.08 372 ARG B CA 1
ATOM 6352 C C . ARG B 1 372 ? -36.440 -27.353 29.850 1.00 10.56 372 ARG B C 1
ATOM 6353 O O . ARG B 1 372 ? -35.670 -27.629 30.766 1.00 10.45 372 ARG B O 1
ATOM 6361 N N A SER B 1 373 ? -37.072 -28.270 29.117 0.31 10.84 373 SER B N 1
ATOM 6362 N N B SER B 1 373 ? -37.069 -28.285 29.136 0.69 11.22 373 SER B N 1
ATOM 6363 C CA A SER B 1 373 ? -36.882 -29.717 29.326 0.31 11.28 373 SER B CA 1
ATOM 6364 C CA B SER B 1 373 ? -36.840 -29.708 29.417 0.69 12.22 373 SER B CA 1
ATOM 6365 C C A SER B 1 373 ? -35.403 -30.112 29.249 0.31 11.18 373 SER B C 1
ATOM 6366 C C B SER B 1 373 ? -35.371 -30.108 29.269 0.69 11.76 373 SER B C 1
ATOM 6367 O O A SER B 1 373 ? -34.920 -30.899 30.075 0.31 11.18 373 SER B O 1
ATOM 6368 O O B SER B 1 373 ? -34.859 -30.905 30.065 0.69 11.75 373 SER B O 1
ATOM 6373 N N . GLY B 1 374 ? -34.707 -29.552 28.262 1.00 10.94 374 GLY B N 1
ATOM 6374 C CA . GLY B 1 374 ? -33.274 -29.756 28.076 1.00 10.74 374 GLY B CA 1
ATOM 6375 C C . GLY B 1 374 ? -32.558 -28.564 28.682 1.00 10.46 374 GLY B C 1
ATOM 6376 O O . GLY B 1 374 ? -32.591 -27.467 28.122 1.00 11.29 374 GLY B O 1
ATOM 6377 N N . GLU B 1 375 ? -31.953 -28.773 29.844 1.00 9.25 375 GLU B N 1
ATOM 6378 C CA . GLU B 1 375 ? -31.209 -27.711 30.537 1.00 9.19 375 GLU B CA 1
ATOM 6379 C C . GLU B 1 375 ? -29.718 -27.964 30.455 1.00 8.93 375 GLU B C 1
ATOM 6380 O O . GLU B 1 375 ? -29.260 -28.930 29.885 1.00 8.82 375 GLU B O 1
ATOM 6386 N N . THR B 1 376 ? -28.961 -27.047 31.057 1.00 9.16 376 THR B N 1
ATOM 6387 C CA . THR B 1 376 ? -27.528 -27.138 31.090 1.00 8.89 376 THR B CA 1
ATOM 6388 C C . THR B 1 376 ? -27.043 -26.649 32.443 1.00 8.85 376 THR B C 1
ATOM 6389 O O . THR B 1 376 ? -27.848 -26.310 33.338 1.00 9.21 376 THR B O 1
ATOM 6393 N N . GLU B 1 377 ? -25.729 -26.625 32.580 1.00 8.49 377 GLU B N 1
ATOM 6394 C CA . GLU B 1 377 ? -25.069 -26.087 33.784 1.00 8.60 377 GLU B CA 1
ATOM 6395 C C . GLU B 1 377 ? -25.142 -24.560 33.880 1.00 8.45 377 GLU B C 1
ATOM 6396 O O . GLU B 1 377 ? -24.678 -23.988 34.872 1.00 8.81 377 GLU B O 1
ATOM 6402 N N . ASP B 1 378 ? -25.690 -23.905 32.864 1.00 8.40 378 ASP B N 1
ATOM 6403 C CA . ASP B 1 378 ? -25.929 -22.467 32.929 1.00 9.22 378 ASP B CA 1
ATOM 6404 C C . ASP B 1 378 ? -26.942 -22.149 34.040 1.00 8.84 378 ASP B C 1
ATOM 6405 O O . ASP B 1 378 ? -27.925 -22.888 34.221 1.00 9.13 378 ASP B O 1
ATOM 6410 N N . THR B 1 379 ? -26.708 -21.048 34.755 1.00 8.15 379 THR B N 1
ATOM 6411 C CA . THR B 1 379 ? -27.625 -20.617 35.817 1.00 8.29 379 THR B CA 1
ATOM 6412 C C . THR B 1 379 ? -28.154 -19.189 35.616 1.00 7.97 379 THR B C 1
ATOM 6413 O O . THR B 1 379 ? -28.717 -18.591 36.542 1.00 8.17 379 THR B O 1
ATOM 6417 N N . THR B 1 380 ? -28.049 -18.668 34.399 1.00 7.85 380 THR B N 1
ATOM 6418 C CA . THR B 1 380 ? -28.432 -17.301 34.117 1.00 7.74 380 THR B CA 1
ATOM 6419 C C . THR B 1 380 ? -29.892 -16.997 34.508 1.00 7.53 380 THR B C 1
ATOM 6420 O O . THR B 1 380 ? -30.199 -15.907 34.961 1.00 7.14 380 THR B O 1
ATOM 6424 N N . ILE B 1 381 ? -30.804 -17.945 34.331 1.00 7.92 381 ILE B N 1
ATOM 6425 C CA . ILE B 1 381 ? -32.208 -17.661 34.677 1.00 7.89 381 ILE B CA 1
ATOM 6426 C C . ILE B 1 381 ? -32.410 -17.300 36.150 1.00 7.57 381 ILE B C 1
ATOM 6427 O O . ILE B 1 381 ? -33.334 -16.553 36.466 1.00 7.57 381 ILE B O 1
ATOM 6432 N N . ALA B 1 382 ? -31.573 -17.813 37.048 1.00 7.31 382 ALA B N 1
ATOM 6433 C CA . ALA B 1 382 ? -31.640 -17.403 38.468 1.00 7.42 382 ALA B CA 1
ATOM 6434 C C . ALA B 1 382 ? -31.393 -15.908 38.584 1.00 7.43 382 ALA B C 1
ATOM 6435 O O . ALA B 1 382 ? -32.144 -15.157 39.238 1.00 7.74 382 ALA B O 1
ATOM 6437 N N . ASP B 1 383 ? -30.334 -15.448 37.934 1.00 7.26 383 ASP B N 1
ATOM 6438 C CA . ASP B 1 383 ? -30.018 -14.010 37.985 1.00 7.80 383 ASP B CA 1
ATOM 6439 C C . ASP B 1 383 ? -31.094 -13.164 37.303 1.00 7.69 383 ASP B C 1
ATOM 6440 O O . ASP B 1 383 ? -31.346 -12.052 37.726 1.00 8.16 383 ASP B O 1
ATOM 6445 N N . ILE B 1 384 ? -31.690 -13.664 36.223 1.00 7.63 384 ILE B N 1
ATOM 6446 C CA . ILE B 1 384 ? -32.760 -12.921 35.547 1.00 7.53 384 ILE B CA 1
ATOM 6447 C C . ILE B 1 384 ? -33.967 -12.743 36.479 1.00 7.42 384 ILE B C 1
ATOM 6448 O O . ILE B 1 384 ? -34.550 -11.665 36.583 1.00 7.46 384 ILE B O 1
ATOM 6453 N N . ALA B 1 385 ? -34.308 -13.788 37.220 1.00 7.36 385 ALA B N 1
ATOM 6454 C CA . ALA B 1 385 ? -35.429 -13.687 38.149 1.00 7.95 385 ALA B CA 1
ATOM 6455 C C . ALA B 1 385 ? -35.202 -12.624 39.223 1.00 7.79 385 ALA B C 1
ATOM 6456 O O . ALA B 1 385 ? -36.113 -11.851 39.546 1.00 8.27 385 ALA B O 1
ATOM 6458 N N . VAL B 1 386 ? -33.984 -12.554 39.742 1.00 7.98 386 VAL B N 1
ATOM 6459 C CA . VAL B 1 386 ? -33.681 -11.565 40.783 1.00 7.99 386 VAL B CA 1
ATOM 6460 C C . VAL B 1 386 ? -33.508 -10.169 40.195 1.00 8.05 386 VAL B C 1
ATOM 6461 O O . VAL B 1 386 ? -33.964 -9.192 40.762 1.00 7.99 386 VAL B O 1
ATOM 6465 N N . ALA B 1 387 ? -32.905 -10.092 39.019 1.00 8.09 387 ALA B N 1
ATOM 6466 C CA . ALA B 1 387 ? -32.676 -8.792 38.358 1.00 8.24 387 ALA B CA 1
ATOM 6467 C C . ALA B 1 387 ? -33.957 -8.007 38.164 1.00 8.44 387 ALA B C 1
ATOM 6468 O O . ALA B 1 387 ? -33.968 -6.775 38.333 1.00 8.99 387 ALA B O 1
ATOM 6470 N N . THR B 1 388 ? -35.031 -8.727 37.848 1.00 8.47 388 THR B N 1
ATOM 6471 C CA . THR B 1 388 ? -36.316 -8.136 37.509 1.00 9.05 388 THR B CA 1
ATOM 6472 C C . THR B 1 388 ? -37.292 -8.180 38.680 1.00 9.12 388 THR B C 1
ATOM 6473 O O . THR B 1 388 ? -38.460 -7.813 38.535 1.00 8.98 388 THR B O 1
ATOM 6477 N N . ASN B 1 389 ? -36.805 -8.572 39.851 1.00 8.72 389 ASN B N 1
ATOM 6478 C CA . ASN B 1 389 ? -37.678 -8.769 41.011 1.00 9.03 389 ASN B CA 1
ATOM 6479 C C . ASN B 1 389 ? -38.954 -9.486 40.601 1.00 9.54 389 ASN B C 1
ATOM 6480 O O . ASN B 1 389 ? -40.064 -9.113 41.027 1.00 9.69 389 ASN B O 1
ATOM 6485 N N . ALA B 1 390 ? -38.786 -10.535 39.799 1.00 9.16 390 ALA B N 1
ATOM 6486 C CA . ALA B 1 390 ? -39.943 -11.220 39.191 1.00 9.45 390 ALA B CA 1
ATOM 6487 C C . ALA B 1 390 ? -40.860 -11.836 40.242 1.00 9.54 390 ALA B C 1
ATOM 6488 O O . ALA B 1 390 ? -42.084 -11.833 40.093 1.00 9.86 390 ALA B O 1
ATOM 6490 N N . GLY B 1 391 ? -40.253 -12.388 41.280 1.00 8.96 391 GLY B N 1
ATOM 6491 C CA . GLY B 1 391 ? -40.973 -12.973 42.399 1.00 8.96 391 GLY B CA 1
ATOM 6492 C C . GLY B 1 391 ? -41.282 -14.452 42.298 1.00 8.77 391 GLY B C 1
ATOM 6493 O O . GLY B 1 391 ? -41.726 -15.035 43.282 1.00 9.40 391 GLY B O 1
ATOM 6494 N N . GLN B 1 392 ? -41.067 -15.058 41.123 1.00 8.82 392 GLN B N 1
ATOM 6495 C CA . GLN B 1 392 ? -41.330 -16.482 40.882 1.00 8.81 392 GLN B CA 1
ATOM 6496 C C . GLN B 1 392 ? -40.348 -17.036 39.876 1.00 8.99 392 GLN B C 1
ATOM 6497 O O . GLN B 1 392 ? -39.851 -16.308 39.028 1.00 9.11 392 GLN B O 1
ATOM 6503 N N . ILE B 1 393 ? -40.070 -18.325 39.988 1.00 8.76 393 ILE B N 1
ATOM 6504 C CA . ILE B 1 393 ? -39.219 -19.036 39.027 1.00 8.45 393 ILE B CA 1
ATOM 6505 C C . ILE B 1 393 ? -39.775 -20.449 38.872 1.00 8.64 393 ILE B C 1
ATOM 6506 O O . ILE B 1 393 ? -40.357 -20.971 39.814 1.00 8.83 393 ILE B O 1
ATOM 6511 N N . LYS B 1 394 ? -39.590 -21.034 37.697 1.00 8.89 394 LYS B N 1
ATOM 6512 C CA . LYS B 1 394 ? -39.938 -22.420 37.436 1.00 9.15 394 LYS B CA 1
ATOM 6513 C C . LYS B 1 394 ? -38.716 -23.097 36.860 1.00 9.10 394 LYS B C 1
ATOM 6514 O O . LYS B 1 394 ? -38.389 -22.888 35.693 1.00 9.89 394 LYS B O 1
ATOM 6520 N N . THR B 1 395 ? -37.993 -23.829 37.698 1.00 8.67 395 THR B N 1
ATOM 6521 C CA . THR B 1 395 ? -36.704 -24.400 37.266 1.00 8.93 395 THR B CA 1
ATOM 6522 C C . THR B 1 395 ? -36.458 -25.842 37.710 1.00 9.41 395 THR B C 1
ATOM 6523 O O . THR B 1 395 ? -35.332 -26.301 37.690 1.00 9.83 395 THR B O 1
ATOM 6527 N N . GLY B 1 396 ? -37.524 -26.556 38.059 1.00 9.40 396 GLY B N 1
ATOM 6528 C CA . GLY B 1 396 ? -37.471 -28.007 38.164 1.00 9.85 396 GLY B CA 1
ATOM 6529 C C . GLY B 1 396 ? -37.740 -28.582 39.539 1.00 9.49 396 GLY B C 1
ATOM 6530 O O . GLY B 1 396 ? -38.089 -27.892 40.479 1.00 10.30 396 GLY B O 1
ATOM 6531 N N . SER B 1 397 ? -37.610 -29.891 39.599 1.00 8.94 397 SER B N 1
ATOM 6532 C CA . SER B 1 397 ? -37.806 -30.603 40.846 1.00 9.46 397 SER B CA 1
ATOM 6533 C C . SER B 1 397 ? -36.550 -30.497 41.712 1.00 9.83 397 SER B C 1
ATOM 6534 O O . SER B 1 397 ? -35.651 -29.688 41.448 1.00 10.44 397 SER B O 1
ATOM 6537 N N . LEU B 1 398 ? -36.450 -31.340 42.732 1.00 9.47 398 LEU B N 1
ATOM 6538 C CA . LEU B 1 398 ? -35.379 -31.278 43.700 1.00 10.01 398 LEU B CA 1
ATOM 6539 C C . LEU B 1 398 ? -34.319 -32.351 43.498 1.00 9.63 398 LEU B C 1
ATOM 6540 O O . LEU B 1 398 ? -33.619 -32.764 44.438 1.00 10.29 398 LEU B O 1
ATOM 6545 N N . SER B 1 399 ? -34.175 -32.785 42.250 1.00 9.12 399 SER B N 1
ATOM 6546 C CA . SER B 1 399 ? -33.019 -33.603 41.878 1.00 9.15 399 SER B CA 1
ATOM 6547 C C . SER B 1 399 ? -32.609 -33.241 40.455 1.00 8.77 399 SER B C 1
ATOM 6548 O O . SER B 1 399 ? -33.389 -32.642 39.712 1.00 8.90 399 SER B O 1
ATOM 6551 N N . ARG B 1 400 ? -31.385 -33.634 40.118 1.00 8.39 400 ARG B N 1
ATOM 6552 C CA . ARG B 1 400 ? -30.669 -33.359 38.855 1.00 8.48 400 ARG B CA 1
ATOM 6553 C C . ARG B 1 400 ? -30.021 -31.991 38.929 1.00 8.23 400 ARG B C 1
ATOM 6554 O O . ARG B 1 400 ? -30.691 -30.980 39.134 1.00 8.35 400 ARG B O 1
ATOM 6562 N N . THR B 1 401 ? -28.715 -31.948 38.689 1.00 8.38 401 THR B N 1
ATOM 6563 C CA . THR B 1 401 ? -27.990 -30.673 38.763 1.00 8.13 401 THR B CA 1
ATOM 6564 C C . THR B 1 401 ? -28.458 -29.680 37.686 1.00 7.95 401 THR B C 1
ATOM 6565 O O . THR B 1 401 ? -28.322 -28.477 37.853 1.00 7.70 401 THR B O 1
ATOM 6569 N N . ASP B 1 402 ? -29.043 -30.166 36.592 1.00 7.94 402 ASP B N 1
ATOM 6570 C CA . ASP B 1 402 ? -29.640 -29.262 35.598 1.00 8.35 402 ASP B CA 1
ATOM 6571 C C . ASP B 1 402 ? -30.707 -28.341 36.190 1.00 8.50 402 ASP B C 1
ATOM 6572 O O . ASP B 1 402 ? -30.936 -27.245 35.700 1.00 9.20 402 ASP B O 1
ATOM 6577 N N . ARG B 1 403 ? -31.317 -28.798 37.280 1.00 8.03 403 ARG B N 1
ATOM 6578 C CA . ARG B 1 403 ? -32.270 -28.020 38.061 1.00 8.11 403 ARG B CA 1
ATOM 6579 C C . ARG B 1 403 ? -31.597 -27.432 39.293 1.00 8.00 403 ARG B C 1
ATOM 6580 O O . ARG B 1 403 ? -31.678 -26.229 39.558 1.00 8.22 403 ARG B O 1
ATOM 6588 N N . ILE B 1 404 ? -30.942 -28.281 40.068 1.00 8.26 404 ILE B N 1
ATOM 6589 C CA . ILE B 1 404 ? -30.366 -27.878 41.345 1.00 8.68 404 ILE B CA 1
ATOM 6590 C C . ILE B 1 404 ? -29.333 -26.749 41.178 1.00 8.22 404 ILE B C 1
ATOM 6591 O O . ILE B 1 404 ? -29.179 -25.896 42.057 1.00 8.44 404 ILE B O 1
ATOM 6596 N N . ALA B 1 405 ? -28.592 -26.732 40.076 1.00 7.87 405 ALA B N 1
ATOM 6597 C CA . ALA B 1 405 ? -27.628 -25.623 39.876 1.00 7.66 405 ALA B CA 1
ATOM 6598 C C . ALA B 1 405 ? -28.297 -24.260 39.938 1.00 7.37 405 ALA B C 1
ATOM 6599 O O . ALA B 1 405 ? -27.693 -23.280 40.420 1.00 7.42 405 ALA B O 1
ATOM 6601 N N . LYS B 1 406 ? -29.525 -24.161 39.443 1.00 6.91 406 LYS B N 1
ATOM 6602 C CA . LYS B 1 406 ? -30.234 -22.870 39.540 1.00 6.91 406 LYS B CA 1
ATOM 6603 C C . LYS B 1 406 ? -30.593 -22.543 40.988 1.00 6.90 406 LYS B C 1
ATOM 6604 O O . LYS B 1 406 ? -30.466 -21.423 41.429 1.00 6.86 406 LYS B O 1
ATOM 6610 N N . TYR B 1 407 ? -31.077 -23.544 41.726 1.00 6.92 407 TYR B N 1
ATOM 6611 C CA . TYR B 1 407 ? -31.385 -23.329 43.124 1.00 7.18 407 TYR B CA 1
ATOM 6612 C C . TYR B 1 407 ? -30.138 -22.958 43.926 1.00 7.11 407 TYR B C 1
ATOM 6613 O O . TYR B 1 407 ? -30.184 -22.064 44.771 1.00 7.53 407 TYR B O 1
ATOM 6622 N N . ASN B 1 408 ? -28.998 -23.587 43.629 1.00 7.30 408 ASN B N 1
ATOM 6623 C CA . ASN B 1 408 ? -27.736 -23.240 44.291 1.00 7.12 408 ASN B CA 1
ATOM 6624 C C . ASN B 1 408 ? -27.330 -21.813 43.975 1.00 7.35 408 ASN B C 1
ATOM 6625 O O . ASN B 1 408 ? -26.891 -21.072 44.847 1.00 7.93 408 ASN B O 1
ATOM 6630 N N . GLN B 1 409 ? -27.521 -21.394 42.720 1.00 6.81 409 GLN B N 1
ATOM 6631 C CA . GLN B 1 409 ? -27.213 -19.998 42.385 1.00 7.29 409 GLN B CA 1
ATOM 6632 C C . GLN B 1 409 ? -28.120 -19.015 43.128 1.00 7.29 409 GLN B C 1
ATOM 6633 O O . GLN B 1 409 ? -27.676 -17.959 43.581 1.00 7.40 409 GLN B O 1
ATOM 6639 N N . LEU B 1 410 ? -29.388 -19.364 43.292 1.00 7.21 410 LEU B N 1
ATOM 6640 C CA . LEU B 1 410 ? -30.300 -18.537 44.109 1.00 7.47 410 LEU B CA 1
ATOM 6641 C C . LEU B 1 410 ? -29.844 -18.491 45.573 1.00 7.49 410 LEU B C 1
ATOM 6642 O O . LEU B 1 410 ? -29.919 -17.423 46.217 1.00 7.40 410 LEU B O 1
ATOM 6647 N N . LEU B 1 411 ? -29.351 -19.604 46.091 1.00 7.51 411 LEU B N 1
ATOM 6648 C CA . LEU B 1 411 ? -28.737 -19.566 47.431 1.00 7.81 411 LEU B CA 1
ATOM 6649 C C . LEU B 1 411 ? -27.603 -18.571 47.486 1.00 7.92 411 LEU B C 1
ATOM 6650 O O . LEU B 1 411 ? -27.471 -17.822 48.457 1.00 8.27 411 LEU B O 1
ATOM 6655 N N . ARG B 1 412 ? -26.754 -18.569 46.458 1.00 7.90 412 ARG B N 1
ATOM 6656 C CA . ARG B 1 412 ? -25.606 -17.664 46.457 1.00 7.74 412 ARG B CA 1
ATOM 6657 C C . ARG B 1 412 ? -26.043 -16.206 46.371 1.00 7.62 412 ARG B C 1
ATOM 6658 O O . ARG B 1 412 ? -25.475 -15.326 47.029 1.00 7.58 412 ARG B O 1
ATOM 6666 N N . ILE B 1 413 ? -27.065 -15.959 45.561 1.00 7.81 413 ILE B N 1
ATOM 6667 C CA . ILE B 1 413 ? -27.590 -14.619 45.395 1.00 8.00 413 ILE B CA 1
ATOM 6668 C C . ILE B 1 413 ? -28.177 -14.110 46.704 1.00 8.28 413 ILE B C 1
ATOM 6669 O O . ILE B 1 413 ? -27.858 -12.997 47.147 1.00 8.59 413 ILE B O 1
ATOM 6674 N N . GLU B 1 414 ? -28.989 -14.944 47.360 1.00 8.37 414 GLU B N 1
ATOM 6675 C CA . GLU B 1 414 ? -29.561 -14.544 48.643 1.00 8.84 414 GLU B CA 1
ATOM 6676 C C . GLU B 1 414 ? -28.468 -14.284 49.705 1.00 8.79 414 GLU B C 1
ATOM 6677 O O . GLU B 1 414 ? -28.539 -13.321 50.471 1.00 9.00 414 GLU B O 1
ATOM 6683 N N . ASP B 1 415 ? -27.447 -15.129 49.715 1.00 8.83 415 ASP B N 1
ATOM 6684 C CA . ASP B 1 415 ? -26.319 -15.003 50.644 1.00 9.74 415 ASP B CA 1
ATOM 6685 C C . ASP B 1 415 ? -25.603 -13.673 50.399 1.00 9.47 415 ASP B C 1
ATOM 6686 O O . ASP B 1 415 ? -25.364 -12.883 51.322 1.00 9.67 415 ASP B O 1
ATOM 6691 N N . GLU B 1 416 ? -25.341 -13.386 49.133 1.00 9.18 416 GLU B N 1
ATOM 6692 C CA . GLU B 1 416 ? -24.608 -12.173 48.752 1.00 9.39 416 GLU B CA 1
ATOM 6693 C C . GLU B 1 416 ? -25.386 -10.912 49.082 1.00 9.64 416 GLU B C 1
ATOM 6694 O O . GLU B 1 416 ? -24.811 -9.908 49.547 1.00 9.99 416 GLU B O 1
ATOM 6700 N N . LEU B 1 417 ? -26.691 -10.967 48.874 1.00 9.13 417 LEU B N 1
ATOM 6701 C CA . LEU B 1 417 ? -27.561 -9.826 49.170 1.00 9.22 417 LEU B CA 1
ATOM 6702 C C . LEU B 1 417 ? -27.639 -9.547 50.672 1.00 10.05 417 LEU B C 1
ATOM 6703 O O . LEU B 1 417 ? -27.917 -8.424 51.101 1.00 9.43 417 LEU B O 1
ATOM 6708 N N . PHE B 1 418 ? -27.416 -10.589 51.465 1.00 11.22 418 PHE B N 1
ATOM 6709 C CA . PHE B 1 418 ? -27.385 -10.474 52.927 1.00 13.15 418 PHE B CA 1
ATOM 6710 C C . PHE B 1 418 ? -28.655 -9.784 53.459 1.00 12.01 418 PHE B C 1
ATOM 6711 O O . PHE B 1 418 ? -29.750 -10.233 53.145 1.00 11.62 418 PHE B O 1
ATOM 6719 N N . GLU B 1 419 ? -28.514 -8.685 54.204 1.00 12.28 419 GLU B N 1
ATOM 6720 C CA . GLU B 1 419 ? -29.659 -8.038 54.833 1.00 12.61 419 GLU B CA 1
ATOM 6721 C C . GLU B 1 419 ? -30.563 -7.283 53.849 1.00 12.07 419 GLU B C 1
ATOM 6722 O O . GLU B 1 419 ? -31.648 -6.816 54.217 1.00 12.31 419 GLU B O 1
ATOM 6728 N N . THR B 1 420 ? -30.125 -7.186 52.593 1.00 10.16 420 THR B N 1
ATOM 6729 C CA . THR B 1 420 ? -30.911 -6.522 51.554 1.00 10.36 420 THR B CA 1
ATOM 6730 C C . THR B 1 420 ? -31.828 -7.466 50.774 1.00 10.25 420 THR B C 1
ATOM 6731 O O . THR B 1 420 ? -32.696 -7.013 50.008 1.00 10.44 420 THR B O 1
ATOM 6735 N N . ALA B 1 421 ? -31.643 -8.771 50.956 1.00 10.01 421 ALA B N 1
ATOM 6736 C CA . ALA B 1 421 ? -32.481 -9.760 50.253 1.00 10.46 421 ALA B CA 1
ATOM 6737 C C . ALA B 1 421 ? -33.920 -9.666 50.724 1.00 11.21 421 ALA B C 1
ATOM 6738 O O . ALA B 1 421 ? -34.177 -9.432 51.923 1.00 11.69 421 ALA B O 1
ATOM 6740 N N . LYS B 1 422 ? -34.853 -9.894 49.808 1.00 11.57 422 LYS B N 1
ATOM 6741 C CA . LYS B 1 422 ? -36.221 -10.104 50.224 1.00 13.27 422 LYS B CA 1
ATOM 6742 C C . LYS B 1 422 ? -36.856 -11.303 49.546 1.00 12.44 422 LYS B C 1
ATOM 6743 O O . LYS B 1 422 ? -36.579 -11.601 48.406 1.00 12.19 422 LYS B O 1
ATOM 6749 N N . TYR B 1 423 ? -37.697 -11.987 50.295 1.00 11.01 423 TYR B N 1
ATOM 6750 C CA . TYR B 1 423 ? -38.488 -13.111 49.804 1.00 11.19 423 TYR B CA 1
ATOM 6751 C C . TYR B 1 423 ? -39.892 -12.762 50.242 1.00 12.06 423 TYR B C 1
ATOM 6752 O O . TYR B 1 423 ? -40.177 -12.714 51.424 1.00 12.25 423 TYR B O 1
ATOM 6761 N N A ASP B 1 424 ? -40.757 -12.474 49.281 0.64 12.56 424 ASP B N 1
ATOM 6762 N N B ASP B 1 424 ? -40.757 -12.461 49.286 0.36 12.33 424 ASP B N 1
ATOM 6763 C CA A ASP B 1 424 ? -42.077 -11.910 49.573 0.64 13.58 424 ASP B CA 1
ATOM 6764 C CA B ASP B 1 424 ? -42.067 -11.902 49.600 0.36 12.93 424 ASP B CA 1
ATOM 6765 C C A ASP B 1 424 ? -43.168 -12.936 49.824 0.64 13.32 424 ASP B C 1
ATOM 6766 C C B ASP B 1 424 ? -43.165 -12.933 49.828 0.36 12.89 424 ASP B C 1
ATOM 6767 O O A ASP B 1 424 ? -44.288 -12.561 50.149 0.64 13.29 424 ASP B O 1
ATOM 6768 O O B ASP B 1 424 ? -44.283 -12.561 50.158 0.36 12.91 424 ASP B O 1
ATOM 6777 N N . GLY B 1 425 ? -42.846 -14.216 49.681 1.00 12.58 425 GLY B N 1
ATOM 6778 C CA . GLY B 1 425 ? -43.822 -15.275 49.969 1.00 12.70 425 GLY B CA 1
ATOM 6779 C C . GLY B 1 425 ? -45.100 -15.068 49.187 1.00 12.67 425 GLY B C 1
ATOM 6780 O O . GLY B 1 425 ? -45.080 -14.834 47.991 1.00 12.45 425 GLY B O 1
ATOM 6781 N N . ILE B 1 426 ? -46.233 -15.151 49.878 1.00 14.95 426 ILE B N 1
ATOM 6782 C CA . ILE B 1 426 ? -47.527 -15.006 49.217 1.00 15.54 426 ILE B CA 1
ATOM 6783 C C . ILE B 1 426 ? -47.726 -13.648 48.556 1.00 15.03 426 ILE B C 1
ATOM 6784 O O . ILE B 1 426 ? -48.445 -13.547 47.561 1.00 14.87 426 ILE B O 1
ATOM 6789 N N . LYS B 1 427 ? -47.078 -12.617 49.077 1.00 14.41 427 LYS B N 1
ATOM 6790 C CA . LYS B 1 427 ? -47.153 -11.290 48.474 1.00 15.64 427 LYS B CA 1
ATOM 6791 C C . LYS B 1 427 ? -46.451 -11.195 47.132 1.00 14.17 427 LYS B C 1
ATOM 6792 O O . LYS B 1 427 ? -46.588 -10.200 46.414 1.00 14.47 427 LYS B O 1
ATOM 6797 N N . SER B 1 428 ? -45.704 -12.242 46.776 1.00 12.74 428 SER B N 1
ATOM 6798 C CA . SER B 1 428 ? -45.161 -12.326 45.433 1.00 12.04 428 SER B CA 1
ATOM 6799 C C . SER B 1 428 ? -46.256 -12.354 44.366 1.00 11.72 428 SER B C 1
ATOM 6800 O O . SER B 1 428 ? -46.015 -11.985 43.220 1.00 11.94 428 SER B O 1
ATOM 6803 N N . PHE B 1 429 ? -47.452 -12.832 44.726 1.00 10.96 429 PHE B N 1
ATOM 6804 C CA . PHE B 1 429 ? -48.569 -12.944 43.813 1.00 11.69 429 PHE B CA 1
ATOM 6805 C C . PHE B 1 429 ? -49.348 -11.641 43.764 1.00 11.83 429 PHE B C 1
ATOM 6806 O O . PHE B 1 429 ? -50.534 -11.564 44.123 1.00 11.93 429 PHE B O 1
ATOM 6814 N N . TYR B 1 430 ? -48.666 -10.595 43.314 1.00 11.69 430 TYR B N 1
ATOM 6815 C CA . TYR B 1 430 ? -49.237 -9.246 43.221 1.00 11.53 430 TYR B CA 1
ATOM 6816 C C . TYR B 1 430 ? -50.321 -9.155 42.141 1.00 12.37 430 TYR B C 1
ATOM 6817 O O . TYR B 1 430 ? -51.055 -8.161 42.071 1.00 13.42 430 TYR B O 1
ATOM 6826 N N . ASN B 1 431 ? -50.414 -10.187 41.317 1.00 12.12 431 ASN B N 1
ATOM 6827 C CA . ASN B 1 431 ? -51.421 -10.316 40.281 1.00 12.81 431 ASN B CA 1
ATOM 6828 C C . ASN B 1 431 ? -52.772 -10.785 40.821 1.00 14.02 431 ASN B C 1
ATOM 6829 O O . ASN B 1 431 ? -53.758 -10.730 40.078 1.00 16.15 431 ASN B O 1
ATOM 6834 N N . LEU B 1 432 ? -52.806 -11.258 42.065 1.00 14.31 432 LEU B N 1
ATOM 6835 C CA . LEU B 1 432 ? -54.025 -11.797 42.702 1.00 15.68 432 LEU B CA 1
ATOM 6836 C C . LEU B 1 432 ? -54.579 -10.856 43.780 1.00 19.35 432 LEU B C 1
ATOM 6837 O O . LEU B 1 432 ? -53.855 -10.184 44.473 1.00 19.58 432 LEU B O 1
ATOM 6842 N N . ASP B 1 433 ? -55.886 -10.853 43.946 1.00 25.48 433 ASP B N 1
ATOM 6843 C CA . ASP B 1 433 ? -56.480 -9.954 44.947 1.00 30.81 433 ASP B CA 1
ATOM 6844 C C . ASP B 1 433 ? -57.463 -10.647 45.876 1.00 34.04 433 ASP B C 1
ATOM 6845 O O . ASP B 1 433 ? -57.833 -11.799 45.658 1.00 41.39 433 ASP B O 1
#

Radius of gyration: 26.66 Å; Cα contacts (8 Å, |Δi|>4): 2190; chains: 2; bounding box: 71×69×54 Å